Protein AF-0000000080915034 (afdb_homodimer)

Sequence (1164 aa):
MLPCTSNKTFFSFFTFLSYISLALCLLCNTCTTGTYSSLTSSSQCHLPLEFSSLLVASFSRDFLPASFFSVGFFSAGFAIICRERLQKMMDERMLLDFETMMYTYRFSSCYLIGRYGMEKFKAFGITLVFFVILFQEGSVTCSSRSSRNEDGSEEWGYVQIRPKAHLFWWFYRSPYRVDNPSEAWPIILWLQGGPGGSGVGFGNFLEIGPLDGNLKPRHFTWLRKADLLFVDNPVGTGYSYVEDSDLYVKTEEEATTDLTTLLAELLKNDVNLQKSPLFIVAESYGGKFAVALALSVLKAIQQGTLKVTLGGVALGNSWISPEDFVFSWGPLLRDLSRLDDNGLQKANSIAERIKQQLEAGQFADATNSCADLENEISASSNSVDFYNFLQDSDIDSNSLNAMELGLSKEVAIMRYSKYLMSKISTLGSEKDDLEKLLNGVIRKKLKIIPENVTYEVQSWEVFESLVTDFMKPRISEVDELLELGVNVTVYNGQVDLICATKGTEAWLKKLKWEGLESFLEKDRTPIYCGSDKTTKGFFKSYKNLQFYWILGAGHYVPTDEPCVALDMVGAITRSPATLNIQMLPCTSNKTFFSFFTFLSYISLALCLLCNTCTTGTYSSLTSSSQCHLPLEFSSLLVASFSRDFLPASFFSVGFFSAGFAIICRERLQKMMDERMLLDFETMMYTYRFSSCYLIGRYGMEKFKAFGITLVFFVILFQEGSVTCSSRSSRNEDGSEEWGYVQIRPKAHLFWWFYRSPYRVDNPSEAWPIILWLQGGPGGSGVGFGNFLEIGPLDGNLKPRHFTWLRKADLLFVDNPVGTGYSYVEDSDLYVKTEEEATTDLTTLLAELLKNDVNLQKSPLFIVAESYGGKFAVALALSVLKAIQQGTLKVTLGGVALGNSWISPEDFVFSWGPLLRDLSRLDDNGLQKANSIAERIKQQLEAGQFADATNSCADLENEISASSNSVDFYNFLQDSDIDSNSLNAMELGLSKEVAIMRYSKYLMSKISTLGSEKDDLEKLLNGVIRKKLKIIPENVTYEVQSWEVFESLVTDFMKPRISEVDELLELGVNVTVYNGQVDLICATKGTEAWLKKLKWEGLESFLEKDRTPIYCGSDKTTKGFFKSYKNLQFYWILGAGHYVPTDEPCVALDMVGAITRSPATLNIQ

Radius of gyration: 45.71 Å; Cα contacts (8 Å, |Δi|>4): 1957; chains: 2; bounding box: 144×162×160 Å

Organism: Phaseolus coccineus (NCBI:txid3886)

Secondary structure (DSSP, 8-state):
-------------------S------------------------------------------------------------------------------------------------------------GGGG-----------EEEEE-TTSSEEEEEEEEETTEEEEEEEE--TT----SSSPPPEEEEE--TTTB-IIIIIIIIIISSB-TTSPBPTT-GGGTSEEEEE--STTSTT-EESSGGGS--SHHHHHHHHHHHHHHHHTT-HHHHHSEEEEEEETTHHHHHHHHHHHHHHHHHHTS---EEEEEEEES--S-HHHHHHHHHHHHHHTTSS-HHHHHHHHHHHHHHHHHHHTT-HHHHHHHHHHHHHHHHHHTTSEETTEEEEE----HHHHHHHHTT-HHHHHHHHHHHHHHHHHHHTTS-TTHHHHHHHTHHHHHH--S-TT----SB-HHHHHHTHHHHT---HHHHHHHHHTT--EEEEEETT-STT-HHHHHHHHTT---TTHHHHHHSPPEEEEETTEEEEEEEEEEETTEEEEEETT--S-HHHHSHHHHHHHHHHHHT-HHHHTT-/---------------------------S----------------------------------------------------------------------------------------------------GGGGS----------EEEEE-TTSSEEEEEEEEETTEEEEEEEE--TT----SSSPPPEEEEE--TTTB-IIIIIIIIIISSB-TTSPBPTT-GGGTSEEEEE--STTSTT-EESSGGGS--SHHHHHHHHHHHHHHHHTT-HHHHHSEEEEEEETTHHHHHHHHHHHHHHHHHHTS---EEEEEEEES--S-HHHHHHHHHHHHHHTTSS-HHHHHHHHHHHHHHHHHHHTT-HHHHHHHHHHHHHHHHHHTTSEETTEEEEE----HHHHHHHHTT-HHHHHHHHHHHHHHHHHHHTTS-TTHHHHHHHTHHHHHH--S-TT----SB-HHHHHHTTTTTT---HHHHHHHHHTT--EEEEEETT-STT-HHHHHHHHTT---TTHHHHHHSPPEEEEETTEEEEEEEEEEETTEEEEEETT--S-HHHHSHHHHHHHHHHHHT-HHHHTT-

Nearest PDB structures (foldseek):
  1ac5-assembly1_A  TM=7.631E-01  e=7.135E-26  Saccharomyces cerevisiae
  1ysc-assembly1_A  TM=8.199E-01  e=1.861E-24  Saccharomyces cerevisiae
  7kdv-assembly1_B  TM=7.215E-01  e=1.861E-24  Mus musculus
  1cpy-assembly1_A  TM=7.835E-01  e=3.645E-23  Saccharomyces cerevisiae
  1gxs-assembly1_C  TM=8.503E-01  e=1.462E-11  Sorghum bicolor

pLDDT: mean 73.51, std 33.58, range [13.49, 98.94]

Structure (mmCIF, N/CA/C/O backbone):
data_AF-0000000080915034-model_v1
#
loop_
_entity.id
_entity.type
_entity.pdbx_description
1 polymer Carboxypeptidase
#
loop_
_atom_site.group_PDB
_atom_site.id
_atom_site.type_symbol
_atom_site.label_atom_id
_atom_site.label_alt_id
_atom_site.label_comp_id
_atom_site.label_asym_id
_atom_site.label_entity_id
_atom_site.label_seq_id
_atom_site.pdbx_PDB_ins_code
_atom_site.Cartn_x
_atom_site.Cartn_y
_atom_site.Cartn_z
_atom_site.occupancy
_atom_site.B_iso_or_equiv
_atom_site.auth_seq_id
_atom_site.auth_comp_id
_atom_site.auth_asym_id
_atom_site.auth_atom_id
_atom_site.pdbx_PDB_model_num
ATOM 1 N N . MET A 1 1 ? -53.188 -42.906 51.656 1 17.25 1 MET A N 1
ATOM 2 C CA . MET A 1 1 ? -54.625 -42.75 51.469 1 17.25 1 MET A CA 1
ATOM 3 C C . MET A 1 1 ? -54.938 -41.406 50.781 1 17.25 1 MET A C 1
ATOM 5 O O . MET A 1 1 ? -54.062 -40.531 50.719 1 17.25 1 MET A O 1
ATOM 9 N N . LEU A 1 2 ? -56.125 -40.594 51.344 1 16.97 2 LEU A N 1
ATOM 10 C CA . LEU A 1 2 ? -57.25 -40.531 50.406 1 16.97 2 LEU A CA 1
ATOM 11 C C . LEU A 1 2 ? -56.969 -39.5 49.312 1 16.97 2 LEU A C 1
ATOM 13 O O . LEU A 1 2 ? -57.125 -39.812 48.125 1 16.97 2 LEU A O 1
ATOM 17 N N . PRO A 1 3 ? -57.344 -38.375 49.406 1 16.72 3 PRO A N 1
ATOM 18 C CA . PRO A 1 3 ? -58.469 -37.594 48.906 1 16.72 3 PRO A CA 1
ATOM 19 C C . PRO A 1 3 ? -58.062 -36.656 47.781 1 16.72 3 PRO A C 1
ATOM 21 O O . PRO A 1 3 ? -58.719 -36.625 46.719 1 16.72 3 PRO A O 1
ATOM 24 N N . CYS A 1 4 ? -57.875 -35.531 48.281 1 18.2 4 CYS A N 1
ATOM 25 C CA . CYS A 1 4 ? -58.5 -34.312 47.75 1 18.2 4 CYS A CA 1
ATOM 26 C C . CYS A 1 4 ? -57.938 -33.969 46.375 1 18.2 4 CYS A C 1
ATOM 28 O O . CYS A 1 4 ? -56.75 -34.188 46.094 1 18.2 4 CYS A O 1
ATOM 30 N N . THR A 1 5 ? -58.531 -33.125 45.594 1 16.56 5 THR A N 1
ATOM 31 C CA . THR A 1 5 ? -59.531 -33.062 44.531 1 16.56 5 THR A CA 1
ATOM 32 C C . THR A 1 5 ? -59.031 -32.281 43.344 1 16.56 5 THR A C 1
ATOM 34 O O . THR A 1 5 ? -59.438 -32.531 42.188 1 16.56 5 THR A O 1
ATOM 37 N N . SER A 1 6 ? -58.438 -31.188 43.531 1 16.64 6 SER A N 1
ATOM 38 C CA . SER A 1 6 ? -59 -30 42.906 1 16.64 6 SER A CA 1
ATOM 39 C C . SER A 1 6 ? -58.75 -30.016 41.406 1 16.64 6 SER A C 1
ATOM 41 O O . SER A 1 6 ? -57.812 -30.703 40.938 1 16.64 6 SER A O 1
ATOM 43 N N . ASN A 1 7 ? -59.031 -28.906 40.625 1 16.08 7 ASN A N 1
ATOM 44 C CA . ASN A 1 7 ? -60 -28.562 39.594 1 16.08 7 ASN A CA 1
ATOM 45 C C . ASN A 1 7 ? -59.406 -28.734 38.188 1 16.08 7 ASN A C 1
ATOM 47 O O . ASN A 1 7 ? -60 -29.438 37.375 1 16.08 7 ASN A O 1
ATOM 51 N N . LYS A 1 8 ? -58.969 -27.469 37.438 1 16.75 8 LYS A N 1
ATOM 52 C CA . LYS A 1 8 ? -59.781 -26.797 36.406 1 16.75 8 LYS A CA 1
ATOM 53 C C . LYS A 1 8 ? -59.469 -27.375 35 1 16.75 8 LYS A C 1
ATOM 55 O O . LYS A 1 8 ? -58.312 -27.344 34.562 1 16.75 8 LYS A O 1
ATOM 60 N N . THR A 1 9 ? -60.219 -28.328 34.406 1 15.88 9 THR A N 1
ATOM 61 C CA . THR A 1 9 ? -60.312 -29.078 33.156 1 15.88 9 THR A CA 1
ATOM 62 C C . THR A 1 9 ? -60.469 -28.125 31.984 1 15.88 9 THR A C 1
ATOM 64 O O . THR A 1 9 ? -60.688 -28.562 30.844 1 15.88 9 THR A O 1
ATOM 67 N N . PHE A 1 10 ? -60.656 -26.812 32.25 1 15.69 10 PHE A N 1
ATOM 68 C CA . PHE A 1 10 ? -61.625 -26.219 31.375 1 15.69 10 PHE A CA 1
ATOM 69 C C . PHE A 1 10 ? -61.406 -26.641 29.938 1 15.69 10 PHE A C 1
ATOM 71 O O . PHE A 1 10 ? -60.344 -27.203 29.609 1 15.69 10 PHE A O 1
ATOM 78 N N . PHE A 1 11 ? -61.688 -25.594 29.031 1 15.89 11 PHE A N 1
ATOM 79 C CA . PHE A 1 11 ? -62.688 -25.359 28 1 15.89 11 PHE A CA 1
ATOM 80 C C . PHE A 1 11 ? -62.281 -26.047 26.703 1 15.89 11 PHE A C 1
ATOM 82 O O . PHE A 1 11 ? -61.188 -26.562 26.578 1 15.89 11 PHE A O 1
ATOM 89 N N . SER A 1 12 ? -62.438 -25.156 25.656 1 15.75 12 SER A N 1
ATOM 90 C CA . SER A 1 12 ? -63.219 -25.156 24.438 1 15.75 12 SER A CA 1
ATOM 91 C C . SER A 1 12 ? -62.625 -26.078 23.375 1 15.75 12 SER A C 1
ATOM 93 O O . SER A 1 12 ? -61.406 -26.375 23.422 1 15.75 12 SER A O 1
ATOM 95 N N . PHE A 1 13 ? -63.531 -26.531 22.438 1 15.84 13 PHE A N 1
ATOM 96 C CA . PHE A 1 13 ? -64 -27.391 21.375 1 15.84 13 PHE A CA 1
ATOM 97 C C . PHE A 1 13 ? -63.156 -27.297 20.141 1 15.84 13 PHE A C 1
ATOM 99 O O . PHE A 1 13 ? -63.031 -28.266 19.375 1 15.84 13 PHE A O 1
ATOM 106 N N . PHE A 1 14 ? -62.812 -26.016 19.812 1 16.3 14 PHE A N 1
ATOM 107 C CA . PHE A 1 14 ? -63.188 -25.859 18.406 1 16.3 14 PHE A CA 1
ATOM 108 C C . PHE A 1 14 ? -62.5 -26.922 17.547 1 16.3 14 PHE A C 1
ATOM 110 O O . PHE A 1 14 ? -61.5 -27.531 17.969 1 16.3 14 PHE A O 1
ATOM 117 N N . THR A 1 15 ? -62.469 -26.578 16.172 1 16.2 15 THR A N 1
ATOM 118 C CA . THR A 1 15 ? -62.906 -27.125 14.891 1 16.2 15 THR A CA 1
ATOM 119 C C . THR A 1 15 ? -61.875 -28.094 14.336 1 16.2 15 THR A C 1
ATOM 121 O O . THR A 1 15 ? -60.719 -27.75 14.195 1 16.2 15 THR A O 1
ATOM 124 N N . PHE A 1 16 ? -62 -29.422 14.539 1 17.12 16 PHE A N 1
ATOM 125 C CA . PHE A 1 16 ? -61.594 -30.703 13.961 1 17.12 16 PHE A CA 1
ATOM 126 C C . PHE A 1 16 ? -61.562 -30.609 12.438 1 17.12 16 PHE A C 1
ATOM 128 O O . PHE A 1 16 ? -61 -31.484 11.781 1 17.12 16 PHE A O 1
ATOM 135 N N . LEU A 1 17 ? -62.719 -29.906 12 1 15.64 17 LEU A N 1
ATOM 136 C CA . LEU A 1 17 ? -63.438 -30.547 10.891 1 15.64 17 LEU A CA 1
ATOM 137 C C . LEU A 1 17 ? -62.469 -30.969 9.797 1 15.64 17 LEU A C 1
ATOM 139 O O . LEU A 1 17 ? -62.531 -32.094 9.305 1 15.64 17 LEU A O 1
ATOM 143 N N . SER A 1 18 ? -62.312 -29.922 8.953 1 16.23 18 SER A N 1
ATOM 144 C CA . SER A 1 18 ? -62.562 -30.188 7.539 1 16.23 18 SER A CA 1
ATOM 145 C C . SER A 1 18 ? -61.562 -31.219 6.98 1 16.23 18 SER A C 1
ATOM 147 O O . SER A 1 18 ? -60.375 -31.188 7.305 1 16.23 18 SER A O 1
ATOM 149 N N . TYR A 1 19 ? -62.031 -32.281 6.148 1 17.28 19 TYR A N 1
ATOM 150 C CA . TYR A 1 19 ? -62.219 -33.5 5.344 1 17.28 19 TYR A CA 1
ATOM 151 C C . TYR A 1 19 ? -61.125 -33.594 4.266 1 17.28 19 TYR A C 1
ATOM 153 O O . TYR A 1 19 ? -60.469 -32.594 3.971 1 17.28 19 TYR A O 1
ATOM 161 N N . ILE A 1 20 ? -61.438 -34.562 3.074 1 18.22 20 ILE A N 1
ATOM 162 C CA . ILE A 1 20 ? -61.219 -35.688 2.156 1 18.22 20 ILE A CA 1
ATOM 163 C C . ILE A 1 20 ? -60.594 -35.188 0.859 1 18.22 20 ILE A C 1
ATOM 165 O O . ILE A 1 20 ? -59.562 -35.688 0.424 1 18.22 20 ILE A O 1
ATOM 169 N N . SER A 1 21 ? -61.594 -34.906 -0.319 1 15.44 21 SER A N 1
ATOM 170 C CA . SER A 1 21 ? -62 -35.281 -1.668 1 15.44 21 SER A CA 1
ATOM 171 C C . SER A 1 21 ? -61.219 -34.5 -2.721 1 15.44 21 SER A C 1
ATOM 173 O O . SER A 1 21 ? -61.125 -34.938 -3.869 1 15.44 21 SER A O 1
ATOM 175 N N . LEU A 1 22 ? -61.281 -33.188 -2.967 1 16.56 22 LEU A N 1
ATOM 176 C CA . LEU A 1 22 ? -61.656 -32.625 -4.262 1 16.56 22 LEU A CA 1
ATOM 177 C C . LEU A 1 22 ? -60.656 -33.031 -5.344 1 16.56 22 LEU A C 1
ATOM 179 O O . LEU A 1 22 ? -59.5 -32.625 -5.309 1 16.56 22 LEU A O 1
ATOM 183 N N . ALA A 1 23 ? -60.812 -34.219 -6.398 1 17.19 23 ALA A N 1
ATOM 184 C CA . ALA A 1 23 ? -60.812 -35.125 -7.543 1 17.19 23 ALA A CA 1
ATOM 185 C C . ALA A 1 23 ? -60.938 -34.375 -8.852 1 17.19 23 ALA A C 1
ATOM 187 O O . ALA A 1 23 ? -60.219 -34.656 -9.812 1 17.19 23 ALA A O 1
ATOM 188 N N . LEU A 1 24 ? -62.375 -33.969 -9.516 1 15.72 24 LEU A N 1
ATOM 189 C CA . LEU A 1 24 ? -63.094 -34.312 -10.734 1 15.72 24 LEU A CA 1
ATOM 190 C C . LEU A 1 24 ? -62.469 -33.625 -11.945 1 15.72 24 LEU A C 1
ATOM 192 O O . LEU A 1 24 ? -61.625 -32.75 -11.797 1 15.72 24 LEU A O 1
ATOM 196 N N . CYS A 1 25 ? -63.594 -32.938 -13.148 1 15.91 25 CYS A N 1
ATOM 197 C CA . CYS A 1 25 ? -64.375 -33.031 -14.398 1 15.91 25 CYS A CA 1
ATOM 198 C C . CYS A 1 25 ? -63.719 -32.188 -15.484 1 15.91 25 CYS A C 1
ATOM 200 O O . CYS A 1 25 ? -62.969 -31.25 -15.188 1 15.91 25 CYS A O 1
ATOM 202 N N . LEU A 1 26 ? -64.688 -31.688 -16.922 1 15.43 26 LEU A N 1
ATOM 203 C CA . LEU A 1 26 ? -65.375 -31.844 -18.203 1 15.43 26 LEU A CA 1
ATOM 204 C C . LEU A 1 26 ? -65.25 -30.594 -19.062 1 15.43 26 LEU A C 1
ATOM 206 O O . LEU A 1 26 ? -65 -30.703 -20.266 1 15.43 26 LEU A O 1
ATOM 210 N N . LEU A 1 27 ? -66.188 -29.375 -19.203 1 15.91 27 LEU A N 1
ATOM 211 C CA . LEU A 1 27 ? -67.125 -29.016 -20.25 1 15.91 27 LEU A CA 1
ATOM 212 C C . LEU A 1 27 ? -66.438 -28.188 -21.344 1 15.91 27 LEU A C 1
ATOM 214 O O . LEU A 1 27 ? -65.5 -27.438 -21.047 1 15.91 27 LEU A O 1
ATOM 218 N N . CYS A 1 28 ? -67.062 -28.078 -22.891 1 16 28 CYS A N 1
ATOM 219 C CA . CYS A 1 28 ? -67.188 -27.875 -24.344 1 16 28 CYS A CA 1
ATOM 220 C C . CYS A 1 28 ? -67.125 -26.391 -24.688 1 16 28 CYS A C 1
ATOM 222 O O . CYS A 1 28 ? -66.875 -26.031 -25.844 1 16 28 CYS A O 1
ATOM 224 N N . ASN A 1 29 ? -67.562 -25.297 -24.141 1 16.05 29 ASN A N 1
ATOM 225 C CA . ASN A 1 29 ? -68.688 -24.672 -24.844 1 16.05 29 ASN A CA 1
ATOM 226 C C . ASN A 1 29 ? -68.188 -23.984 -26.125 1 16.05 29 ASN A C 1
ATOM 228 O O . ASN A 1 29 ? -67 -23.734 -26.297 1 16.05 29 ASN A O 1
ATOM 232 N N . THR A 1 30 ? -68.812 -22.703 -26.531 1 17.27 30 THR A N 1
ATOM 233 C CA . THR A 1 30 ? -69.5 -22.203 -27.703 1 17.27 30 THR A CA 1
ATOM 234 C C . THR A 1 30 ? -68.562 -21.656 -28.734 1 17.27 30 THR A C 1
ATOM 236 O O . THR A 1 30 ? -67.5 -21.156 -28.375 1 17.27 30 THR A O 1
ATOM 239 N N . CYS A 1 31 ? -68.938 -21.75 -30.172 1 16.12 31 CYS A N 1
ATOM 240 C CA . CYS A 1 31 ? -68.688 -21.844 -31.609 1 16.12 31 CYS A CA 1
ATOM 241 C C . CYS A 1 31 ? -68.25 -20.5 -32.188 1 16.12 31 CYS A C 1
ATOM 243 O O . CYS A 1 31 ? -67.562 -20.469 -33.188 1 16.12 31 CYS A O 1
ATOM 245 N N . THR A 1 32 ? -68.688 -19.219 -31.766 1 16.36 32 THR A N 1
ATOM 246 C CA . THR A 1 32 ? -69.438 -18.578 -32.844 1 16.36 32 THR A CA 1
ATOM 247 C C . THR A 1 32 ? -68.438 -18.156 -33.969 1 16.36 32 THR A C 1
ATOM 249 O O . THR A 1 32 ? -67.25 -17.969 -33.719 1 16.36 32 THR A O 1
ATOM 252 N N . THR A 1 33 ? -69.062 -17.5 -35.094 1 15.91 33 THR A N 1
ATOM 253 C CA . THR A 1 33 ? -69.312 -17.453 -36.531 1 15.91 33 THR A CA 1
ATOM 254 C C . THR A 1 33 ? -68.312 -16.5 -37.219 1 15.91 33 THR A C 1
ATOM 256 O O . THR A 1 33 ? -67.688 -16.844 -38.219 1 15.91 33 THR A O 1
ATOM 259 N N . GLY A 1 34 ? -68.5 -15.008 -37.094 1 16.62 34 GLY A N 1
ATOM 260 C CA . GLY A 1 34 ? -68.938 -14.422 -38.375 1 16.62 34 GLY A CA 1
ATOM 261 C C . GLY A 1 34 ? -67.812 -14.188 -39.344 1 16.62 34 GLY A C 1
ATOM 262 O O . GLY A 1 34 ? -66.625 -14.281 -38.969 1 16.62 34 GLY A O 1
ATOM 263 N N . THR A 1 35 ? -68.125 -13.305 -40.406 1 16.09 35 THR A N 1
ATOM 264 C CA . THR A 1 35 ? -68.125 -13.258 -41.875 1 16.09 35 THR A CA 1
ATOM 265 C C . THR A 1 35 ? -66.812 -12.758 -42.406 1 16.09 35 THR A C 1
ATOM 267 O O . THR A 1 35 ? -66.188 -13.43 -43.219 1 16.09 35 THR A O 1
ATOM 270 N N . TYR A 1 36 ? -66.938 -11.516 -43.125 1 15.62 36 TYR A N 1
ATOM 271 C CA . TYR A 1 36 ? -66.875 -11.344 -44.562 1 15.62 36 TYR A CA 1
ATOM 272 C C . TYR A 1 36 ? -65.5 -10.961 -45 1 15.62 36 TYR A C 1
ATOM 274 O O . TYR A 1 36 ? -64.625 -10.727 -44.156 1 15.62 36 TYR A O 1
ATOM 282 N N . SER A 1 37 ? -65.25 -9.578 -45.531 1 15.27 37 SER A N 1
ATOM 283 C CA . SER A 1 37 ? -65.25 -9.297 -46.969 1 15.27 37 SER A CA 1
ATOM 284 C C . SER A 1 37 ? -63.781 -9.117 -47.438 1 15.27 37 SER A C 1
ATOM 286 O O . SER A 1 37 ? -63.344 -9.781 -48.375 1 15.27 37 SER A O 1
ATOM 288 N N . SER A 1 38 ? -63.438 -7.738 -47.844 1 16.31 38 SER A N 1
ATOM 289 C CA . SER A 1 38 ? -63.219 -7.355 -49.25 1 16.31 38 SER A CA 1
ATOM 290 C C . SER A 1 38 ? -61.75 -7.488 -49.625 1 16.31 38 SER A C 1
ATOM 292 O O . SER A 1 38 ? -60.875 -7.496 -48.75 1 16.31 38 SER A O 1
ATOM 294 N N . LEU A 1 39 ? -61.406 -7.078 -50.906 1 15.87 39 LEU A N 1
ATOM 295 C CA . LEU A 1 39 ? -60.844 -7.512 -52.188 1 15.87 39 LEU A CA 1
ATOM 296 C C . LEU A 1 39 ? -59.375 -7.152 -52.281 1 15.87 39 LEU A C 1
ATOM 298 O O . LEU A 1 39 ? -58.531 -8.008 -52.562 1 15.87 39 LEU A O 1
ATOM 302 N N . THR A 1 40 ? -59.031 -5.898 -52.906 1 14.76 40 THR A N 1
ATOM 303 C CA . THR A 1 40 ? -58.625 -5.855 -54.312 1 14.76 40 THR A CA 1
ATOM 304 C C . THR A 1 40 ? -57.094 -5.84 -54.438 1 14.76 40 THR A C 1
ATOM 306 O O . THR A 1 40 ? -56.531 -6.695 -55.125 1 14.76 40 THR A O 1
ATOM 309 N N . SER A 1 41 ? -56.531 -4.625 -55.031 1 15.51 41 SER A N 1
ATOM 310 C CA . SER A 1 41 ? -56.031 -4.484 -56.375 1 15.51 41 SER A CA 1
ATOM 311 C C . SER A 1 41 ? -54.531 -4.68 -56.438 1 15.51 41 SER A C 1
ATOM 313 O O . SER A 1 41 ? -53.844 -4.586 -55.438 1 15.51 41 SER A O 1
ATOM 315 N N . SER A 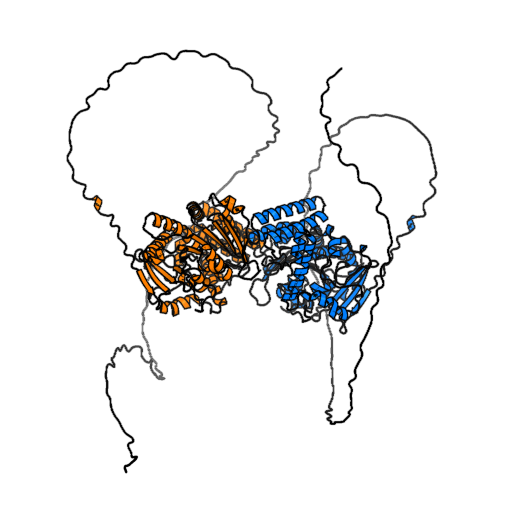1 42 ? -53.812 -4.121 -57.594 1 14.87 42 SER A N 1
ATOM 316 C CA . SER A 1 42 ? -53.125 -4.551 -58.812 1 14.87 42 SER A CA 1
ATOM 317 C C . SER A 1 42 ? -51.594 -4.395 -58.688 1 14.87 42 SER A C 1
ATOM 319 O O . SER A 1 42 ? -50.844 -5.301 -59.031 1 14.87 42 SER A O 1
ATOM 321 N N . SER A 1 43 ? -51.031 -3.027 -58.594 1 15.27 43 SER A N 1
ATOM 322 C CA . SER A 1 43 ? -50.344 -2.555 -59.812 1 15.27 43 SER A CA 1
ATOM 323 C C . SER A 1 43 ? -48.969 -3.145 -59.938 1 15.27 43 SER A C 1
ATOM 325 O O . SER A 1 43 ? -48.312 -3.484 -58.906 1 15.27 43 SER A O 1
ATOM 327 N N . GLN A 1 44 ? -48.125 -2.801 -61.125 1 14.58 44 GLN A N 1
ATOM 328 C CA . GLN A 1 44 ? -47.469 -3.367 -62.312 1 14.58 44 GLN A CA 1
ATOM 329 C C . GLN A 1 44 ? -45.969 -3.611 -62.062 1 14.58 44 GLN A C 1
ATOM 331 O O . GLN A 1 44 ? -45.5 -4.738 -62.188 1 14.58 44 GLN A O 1
ATOM 336 N N . CYS A 1 45 ? -44.969 -2.771 -62.938 1 14.84 45 CYS A N 1
ATOM 337 C CA . CYS A 1 45 ? -44.312 -3.16 -64.188 1 14.84 45 CYS A CA 1
ATOM 338 C C . CYS A 1 45 ? -42.875 -3.594 -63.938 1 14.84 45 CYS A C 1
ATOM 340 O O . CYS A 1 45 ? -42.344 -3.318 -62.875 1 14.84 45 CYS A O 1
ATOM 342 N N . HIS A 1 46 ? -41.812 -3.094 -64.938 1 14.66 46 HIS A N 1
ATOM 343 C CA . HIS A 1 46 ? -41.031 -3.689 -66 1 14.66 46 HIS A CA 1
ATOM 344 C C . HIS A 1 46 ? -39.594 -3.955 -65.562 1 14.66 46 HIS A C 1
ATOM 346 O O . HIS A 1 46 ? -39.156 -3.482 -64.5 1 14.66 46 HIS A O 1
ATOM 352 N N . LEU A 1 47 ? -38.406 -3.344 -66.5 1 15.02 47 LEU A N 1
ATOM 353 C CA . LEU A 1 47 ? -37.656 -3.98 -67.562 1 15.02 47 LEU A CA 1
ATOM 354 C C . LEU A 1 47 ? -36.219 -4.297 -67.125 1 15.02 47 LEU A C 1
ATOM 356 O O . LEU A 1 47 ? -35.781 -3.775 -66.062 1 15.02 47 LEU A O 1
ATOM 360 N N . PRO A 1 48 ? -35.031 -3.926 -68.125 1 15.38 48 PRO A N 1
ATOM 361 C CA . PRO A 1 48 ? -34.156 -4.746 -68.938 1 15.38 48 PRO A CA 1
ATOM 362 C C . PRO A 1 48 ? -32.75 -4.883 -68.375 1 15.38 48 PRO A C 1
ATOM 364 O O . PRO A 1 48 ? -32.25 -6 -68.188 1 15.38 48 PRO A O 1
ATOM 367 N N . LEU A 1 49 ? -31.625 -3.885 -68.875 1 14.91 49 LEU A N 1
ATOM 368 C CA . LEU A 1 49 ? -30.609 -4.133 -69.875 1 14.91 49 LEU A CA 1
ATOM 369 C C . LEU A 1 49 ? -29.297 -4.609 -69.25 1 14.91 49 LEU A C 1
ATOM 371 O O . LEU A 1 49 ? -29.062 -4.387 -68.062 1 14.91 49 LEU A O 1
ATOM 375 N N . GLU A 1 50 ? -27.984 -4.578 -70.125 1 15.1 50 GLU A N 1
ATOM 376 C CA . GLU A 1 50 ? -26.969 -5.32 -70.812 1 15.1 50 GLU A CA 1
ATOM 377 C C . GLU A 1 50 ? -25.625 -5.254 -70.125 1 15.1 50 GLU A C 1
ATOM 379 O O . GLU A 1 50 ? -25.016 -6.289 -69.875 1 15.1 50 GLU A O 1
ATOM 384 N N . PHE A 1 51 ? -24.406 -4.508 -70.875 1 14.35 51 PHE A N 1
ATOM 385 C CA . PHE A 1 51 ? -23.312 -4.941 -71.688 1 14.35 51 PHE A CA 1
ATOM 386 C C . PHE A 1 51 ? -22.016 -5.102 -70.938 1 14.35 51 PHE A C 1
ATOM 388 O O . PHE A 1 51 ? -21.953 -4.723 -69.75 1 14.35 51 PHE A O 1
ATOM 395 N N . SER A 1 52 ? -20.703 -4.414 -71.438 1 14.3 52 SER A N 1
ATOM 396 C CA . SER A 1 52 ? -19.516 -4.695 -72.25 1 14.3 52 SER A CA 1
ATOM 397 C C . SER A 1 52 ? -18.266 -4.781 -71.375 1 14.3 52 SER A C 1
ATOM 399 O O . SER A 1 52 ? -18.281 -4.344 -70.188 1 14.3 52 SER A O 1
ATOM 401 N N . SER A 1 53 ? -16.844 -4.383 -72 1 14.05 53 SER A N 1
ATOM 402 C CA . SER A 1 53 ? -15.586 -4.883 -72.562 1 14.05 53 SER A CA 1
ATOM 403 C C . SER A 1 53 ? -14.422 -4.613 -71.625 1 14.05 53 SER A C 1
ATOM 405 O O . SER A 1 53 ? -13.5 -5.43 -71.5 1 14.05 53 SER A O 1
ATOM 407 N N . LEU A 1 54 ? -13.961 -3.377 -71.188 1 14.91 54 LEU A N 1
ATOM 408 C CA . LEU A 1 54 ? -12.711 -2.902 -71.75 1 14.91 54 LEU A CA 1
ATOM 409 C C . LEU A 1 54 ? -11.516 -3.615 -71.125 1 14.91 54 LEU A C 1
ATOM 411 O O . LEU A 1 54 ? -11.562 -3.986 -69.938 1 14.91 54 LEU A O 1
ATOM 415 N N . LEU A 1 55 ? -10.172 -3.293 -71.562 1 14.62 55 LEU A N 1
ATOM 416 C CA . LEU A 1 55 ? -8.945 -3.67 -72.25 1 14.62 55 LEU A CA 1
ATOM 417 C C . LEU A 1 55 ? -7.848 -4.027 -71.25 1 14.62 55 LEU A C 1
ATOM 419 O O . LEU A 1 55 ? -7.242 -5.102 -71.375 1 14.62 55 LEU A O 1
ATOM 423 N N . VAL A 1 56 ? -6.605 -3.242 -71.25 1 14.48 56 VAL A N 1
ATOM 424 C CA . VAL A 1 56 ? -5.328 -3.48 -71.875 1 14.48 56 VAL A CA 1
ATOM 425 C C . VAL A 1 56 ? -4.363 -4.168 -70.938 1 14.48 56 VAL A C 1
ATOM 427 O O . VAL A 1 56 ? -4.602 -4.207 -69.75 1 14.48 56 VAL A O 1
ATOM 430 N N . ALA A 1 57 ? -2.916 -3.697 -70.875 1 14.99 57 ALA A N 1
ATOM 431 C CA . ALA A 1 57 ? -1.653 -4.113 -71.5 1 14.99 57 ALA A CA 1
ATOM 432 C C . ALA A 1 57 ? -0.758 -4.809 -70.438 1 14.99 57 ALA A C 1
ATOM 434 O O . ALA A 1 57 ? -0.978 -4.688 -69.25 1 14.99 57 ALA A O 1
ATOM 435 N N . SER A 1 58 ? 0.733 -4.762 -70.625 1 14.52 58 SER A N 1
ATOM 436 C CA . SER A 1 58 ? 1.858 -5.59 -71.062 1 14.52 58 SER A CA 1
ATOM 437 C C . SER A 1 58 ? 2.713 -6 -69.875 1 14.52 58 SER A C 1
ATOM 439 O O . SER A 1 58 ? 3.023 -7.18 -69.688 1 14.52 58 SER A O 1
ATOM 441 N N . PHE A 1 59 ? 3.781 -5.164 -69.25 1 15.25 59 PHE A N 1
ATOM 442 C CA . PHE A 1 59 ? 5.164 -5.457 -69.625 1 15.25 59 PHE A CA 1
ATOM 443 C C . PHE A 1 59 ? 5.75 -6.52 -68.688 1 15.25 59 PHE A C 1
ATOM 445 O O . PHE A 1 59 ? 5.246 -6.73 -67.562 1 15.25 59 PHE A O 1
ATOM 452 N N . SER A 1 60 ? 7.125 -7.125 -68.938 1 13.7 60 SER A N 1
ATOM 453 C CA . SER A 1 60 ? 8.062 -8.227 -69.188 1 13.7 60 SER A CA 1
ATOM 454 C C . SER A 1 60 ? 8.945 -8.43 -67.938 1 13.7 60 SER A C 1
ATOM 456 O O . SER A 1 60 ? 9.516 -9.508 -67.75 1 13.7 60 SER A O 1
ATOM 458 N N . ARG A 1 61 ? 9.43 -7.52 -67 1 15.35 61 ARG A N 1
ATOM 459 C CA . ARG A 1 61 ? 10.883 -7.547 -66.938 1 15.35 61 ARG A CA 1
ATOM 460 C C . ARG A 1 61 ? 11.359 -8.859 -66.312 1 15.35 61 ARG A C 1
ATOM 462 O O . ARG A 1 61 ? 10.812 -9.32 -65.312 1 15.35 61 ARG A O 1
ATOM 469 N N . ASP A 1 62 ? 12.383 -9.586 -66.812 1 14.55 62 ASP A N 1
ATOM 470 C CA . ASP A 1 62 ? 13.172 -10.805 -67 1 14.55 62 ASP A CA 1
ATOM 471 C C . ASP A 1 62 ? 13.945 -11.148 -65.75 1 14.55 62 ASP A C 1
ATOM 473 O O . ASP A 1 62 ? 13.922 -12.289 -65.312 1 14.55 62 ASP A O 1
ATOM 477 N N . PHE A 1 63 ? 15.195 -10.438 -65.375 1 14.49 63 PHE A N 1
ATOM 478 C CA . PHE A 1 63 ? 16.484 -11.078 -65.688 1 14.49 63 PHE A CA 1
ATOM 479 C C . PHE A 1 63 ? 16.859 -12.031 -64.562 1 14.49 63 PHE A C 1
ATOM 481 O O . PHE A 1 63 ? 16.281 -11.969 -63.438 1 14.49 63 PHE A O 1
ATOM 488 N N . LEU A 1 64 ? 18.344 -11.977 -64.062 1 14.38 64 LEU A N 1
ATOM 489 C CA . LEU A 1 64 ? 19.406 -12.945 -64.312 1 14.38 64 LEU A CA 1
ATOM 490 C C . LEU A 1 64 ? 19.609 -13.805 -63.062 1 14.38 64 LEU A C 1
ATOM 492 O O . LEU A 1 64 ? 19.109 -13.477 -61.969 1 14.38 64 LEU A O 1
ATOM 496 N N . PRO A 1 65 ? 21.109 -14 -62.625 1 14.69 65 PRO A N 1
ATOM 497 C CA . PRO A 1 65 ? 21.969 -15.188 -62.781 1 14.69 65 PRO A CA 1
ATOM 498 C C . PRO A 1 65 ? 22.125 -15.938 -61.438 1 14.69 65 PRO A C 1
ATOM 500 O O . PRO A 1 65 ? 21.609 -15.516 -60.406 1 14.69 65 PRO A O 1
ATOM 503 N N . ALA A 1 66 ? 23.609 -16 -61 1 14.41 66 ALA A N 1
ATOM 504 C CA . ALA A 1 66 ? 24.609 -17.078 -60.969 1 14.41 66 ALA A CA 1
ATOM 505 C C . ALA A 1 66 ? 24.719 -17.688 -59.594 1 14.41 66 ALA A C 1
ATOM 507 O O . ALA A 1 66 ? 24.188 -17.156 -58.625 1 14.41 66 ALA A O 1
ATOM 508 N N . SER A 1 67 ? 26.172 -17.797 -59.031 1 14.1 67 SER A N 1
ATOM 509 C CA . SER A 1 67 ? 27.109 -18.906 -58.906 1 14.1 67 SER A CA 1
ATOM 510 C C . SER A 1 67 ? 27.234 -19.375 -57.469 1 14.1 67 SER A C 1
ATOM 512 O O . SER A 1 67 ? 27.047 -20.562 -57.188 1 14.1 67 SER A O 1
ATOM 514 N N . PHE A 1 68 ? 28.562 -19.031 -56.719 1 14.54 68 PHE A N 1
ATOM 515 C CA . PHE A 1 68 ? 29.703 -19.938 -56.562 1 14.54 68 PHE A CA 1
ATOM 516 C C . PHE A 1 68 ? 29.641 -20.641 -55.219 1 14.54 68 PHE A C 1
ATOM 518 O O . PHE A 1 68 ? 28.859 -20.266 -54.344 1 14.54 68 PHE A O 1
ATOM 525 N N . PHE A 1 69 ? 30.984 -20.641 -54.406 1 14.61 69 PHE A N 1
ATOM 526 C CA . PHE A 1 69 ? 32 -21.656 -54.188 1 14.61 69 PHE A CA 1
ATOM 527 C C . PHE A 1 69 ? 31.906 -22.25 -52.812 1 14.61 69 PHE A C 1
ATOM 529 O O . PHE A 1 69 ? 31.156 -21.75 -51.969 1 14.61 69 PHE A O 1
ATOM 536 N N . SER A 1 70 ? 33.219 -22.266 -52.031 1 13.7 70 SER A N 1
ATOM 537 C CA . SER A 1 70 ? 34.188 -23.312 -51.75 1 13.7 70 SER A CA 1
ATOM 538 C C . SER A 1 70 ? 34.031 -23.812 -50.312 1 13.7 70 SER A C 1
ATOM 540 O O . SER A 1 70 ? 33.875 -25.016 -50.094 1 13.7 70 SER A O 1
ATOM 542 N N . VAL A 1 71 ? 35.188 -23.484 -49.375 1 14.38 71 VAL A N 1
ATOM 543 C CA . VAL A 1 71 ? 36.312 -24.359 -49.062 1 14.38 71 VAL A CA 1
ATOM 544 C C . VAL A 1 71 ? 36.062 -25.047 -47.719 1 14.38 71 VAL A C 1
ATOM 546 O O . VAL A 1 71 ? 35.219 -24.594 -46.938 1 14.38 71 VAL A O 1
ATOM 549 N N . GLY A 1 72 ? 37.281 -25.203 -46.906 1 14.12 72 GLY A N 1
ATOM 550 C CA . GLY A 1 72 ? 38.156 -26.297 -46.531 1 14.12 72 GLY A CA 1
ATOM 551 C C . GLY A 1 72 ? 37.938 -26.781 -45.125 1 14.12 72 GLY A C 1
ATOM 552 O O . GLY A 1 72 ? 37.188 -26.188 -44.375 1 14.12 72 GLY A O 1
ATOM 553 N N . PHE A 1 73 ? 39.219 -26.797 -44.25 1 15.05 73 PHE A N 1
ATOM 554 C CA . PHE A 1 73 ? 40.062 -27.906 -43.781 1 15.05 73 PHE A CA 1
ATOM 555 C C . PHE A 1 73 ? 39.688 -28.297 -42.344 1 15.05 73 PHE A C 1
ATOM 557 O O . PHE A 1 73 ? 38.906 -27.594 -41.688 1 15.05 73 PHE A O 1
ATOM 564 N N . PHE A 1 74 ? 40.875 -28.438 -41.406 1 14.7 74 PHE A N 1
ATOM 565 C CA . PHE A 1 74 ? 41.719 -29.547 -40.938 1 14.7 74 PHE A CA 1
ATOM 566 C C . PHE A 1 74 ? 41.375 -29.844 -39.469 1 14.7 74 PHE A C 1
ATOM 568 O O . PHE A 1 74 ? 40.688 -29.078 -38.812 1 14.7 74 PHE A O 1
ATOM 575 N N . SER A 1 75 ? 42.625 -29.969 -38.625 1 14.27 75 SER A N 1
ATOM 576 C CA . SER A 1 75 ? 43.375 -31.062 -38 1 14.27 75 SER A CA 1
ATOM 577 C C . SER A 1 75 ? 43 -31.219 -36.531 1 14.27 75 SER A C 1
ATOM 579 O O . SER A 1 75 ? 42.594 -32.281 -36.094 1 14.27 75 SER A O 1
ATOM 581 N N . ALA A 1 76 ? 44.156 -30.938 -35.562 1 14.41 76 ALA A N 1
ATOM 582 C CA . ALA A 1 76 ? 45.094 -31.844 -34.906 1 14.41 76 ALA A CA 1
ATOM 583 C C . ALA A 1 76 ? 44.719 -32.094 -33.469 1 14.41 76 ALA A C 1
ATOM 585 O O . ALA A 1 76 ? 43.781 -31.484 -32.938 1 14.41 76 ALA A O 1
ATOM 586 N N . GLY A 1 77 ? 45.812 -31.781 -32.469 1 14.76 77 GLY A N 1
ATOM 587 C CA . GLY A 1 77 ? 46.75 -32.594 -31.703 1 14.76 77 GLY A CA 1
ATOM 588 C C . GLY A 1 77 ? 46.25 -32.938 -30.297 1 14.76 77 GLY A C 1
ATOM 589 O O . GLY A 1 77 ? 45.281 -32.375 -29.828 1 14.76 77 GLY A O 1
ATOM 590 N N . PHE A 1 78 ? 47.375 -33 -29.219 1 15.05 78 PHE A N 1
ATOM 591 C CA . PHE A 1 78 ? 48.094 -33.969 -28.422 1 15.05 78 PHE A CA 1
ATOM 592 C C . PHE A 1 78 ? 47.562 -34.031 -27.016 1 15.05 78 PHE A C 1
ATOM 594 O O . PHE A 1 78 ? 46.719 -33.219 -26.609 1 15.05 78 PHE A O 1
ATOM 601 N N . ALA A 1 79 ? 48.625 -33.969 -25.922 1 14.99 79 ALA A N 1
ATOM 602 C CA . ALA A 1 79 ? 49.344 -34.875 -25.031 1 14.99 79 ALA A CA 1
ATOM 603 C C . ALA A 1 79 ? 48.75 -34.844 -23.625 1 14.99 79 ALA A C 1
ATOM 605 O O . ALA A 1 79 ? 47.938 -34 -23.297 1 14.99 79 ALA A O 1
ATOM 606 N N . ILE A 1 80 ? 49.719 -34.656 -22.516 1 14.57 80 ILE A N 1
ATOM 607 C CA . ILE A 1 80 ? 50.469 -35.5 -21.594 1 14.57 80 ILE A CA 1
ATOM 608 C C . ILE A 1 80 ? 49.906 -35.375 -20.188 1 14.57 80 ILE A C 1
ATOM 610 O O . ILE A 1 80 ? 49.625 -36.375 -19.531 1 14.57 80 ILE A O 1
ATOM 614 N N . ILE A 1 81 ? 50.406 -34.312 -19.344 1 14.79 81 ILE A N 1
ATOM 615 C CA . ILE A 1 81 ? 51.375 -34.562 -18.297 1 14.79 81 ILE A CA 1
ATOM 616 C C . ILE A 1 81 ? 50.656 -35.094 -17.047 1 14.79 81 ILE A C 1
ATOM 618 O O . ILE A 1 81 ? 49.5 -34.781 -16.812 1 14.79 81 ILE A O 1
ATOM 622 N N . CYS A 1 82 ? 51.531 -35.469 -15.922 1 14.9 82 CYS A N 1
ATOM 623 C CA . CYS A 1 82 ? 52.062 -36.406 -14.953 1 14.9 82 CYS A CA 1
ATOM 624 C C . CYS A 1 82 ? 51.344 -36.344 -13.625 1 14.9 82 CYS A C 1
ATOM 626 O O . CYS A 1 82 ? 50.562 -35.406 -13.406 1 14.9 82 CYS A O 1
ATOM 628 N N . ARG A 1 83 ? 52.219 -36.281 -12.438 1 14.86 83 ARG A N 1
ATOM 629 C CA . ARG A 1 83 ? 52.719 -37.188 -11.383 1 14.86 83 ARG A CA 1
ATOM 630 C C . ARG A 1 83 ? 51.969 -36.938 -10.078 1 14.86 83 ARG A C 1
ATOM 632 O O . ARG A 1 83 ? 51.469 -37.906 -9.461 1 14.86 83 ARG A O 1
ATOM 639 N N . GLU A 1 84 ? 52.625 -36.188 -8.992 1 14.7 84 GLU A N 1
ATOM 640 C CA . GLU A 1 84 ? 53.281 -36.75 -7.809 1 14.7 84 GLU A CA 1
ATOM 641 C C . GLU A 1 84 ? 52.344 -36.844 -6.629 1 14.7 84 GLU A C 1
ATOM 643 O O . GLU A 1 84 ? 52.219 -37.906 -6.012 1 14.7 84 GLU A O 1
ATOM 648 N N . ARG A 1 85 ? 52.719 -36.125 -5.316 1 14.84 85 ARG A N 1
ATOM 649 C CA . ARG A 1 85 ? 53.375 -36.562 -4.082 1 14.84 85 ARG A CA 1
ATOM 650 C C . ARG A 1 85 ? 52.344 -36.938 -3.029 1 14.84 85 ARG A C 1
ATOM 652 O O . ARG A 1 85 ? 51.188 -36.5 -3.098 1 14.84 85 ARG A O 1
ATOM 659 N N . LEU A 1 86 ? 52.812 -36.906 -1.573 1 14.74 86 LEU A N 1
ATOM 660 C CA . LEU A 1 86 ? 53.156 -37.75 -0.425 1 14.74 86 LEU A CA 1
ATOM 661 C C . LEU A 1 86 ? 52 -37.812 0.556 1 14.74 86 LEU A C 1
ATOM 663 O O . LEU A 1 86 ? 51.062 -37.031 0.475 1 14.74 86 LEU A O 1
ATOM 667 N N . GLN A 1 87 ? 52.344 -37.906 2.006 1 13.49 87 GLN A N 1
ATOM 668 C CA . GLN A 1 87 ? 52.531 -38.812 3.133 1 13.49 87 GLN A CA 1
ATOM 669 C C . GLN A 1 87 ? 51.469 -38.562 4.199 1 13.49 87 GLN A C 1
ATOM 671 O O . GLN A 1 87 ? 50.875 -39.5 4.73 1 13.49 87 GLN A O 1
ATOM 676 N N . LYS A 1 88 ? 51.562 -37.406 5.055 1 15 88 LYS A N 1
ATOM 677 C CA . LYS A 1 88 ? 51.938 -37.594 6.453 1 15 88 LYS A CA 1
ATOM 678 C C . LYS A 1 88 ? 50.844 -38.281 7.246 1 15 88 LYS A C 1
ATOM 680 O O . LYS A 1 88 ? 49.656 -38.188 6.891 1 15 88 LYS A O 1
ATOM 685 N N . MET A 1 89 ? 50.812 -38.031 8.68 1 14.74 89 MET A N 1
ATOM 686 C CA . MET A 1 89 ? 51.062 -38.688 9.945 1 14.74 89 MET A CA 1
ATOM 687 C C . MET A 1 89 ? 49.781 -39.188 10.578 1 14.74 89 MET A C 1
ATOM 689 O O . MET A 1 89 ? 48.688 -38.625 10.32 1 14.74 89 MET A O 1
ATOM 693 N N . MET A 1 90 ? 49.906 -39.938 11.805 1 14.69 90 MET A N 1
ATOM 694 C CA . MET A 1 90 ? 49.656 -41.125 12.609 1 14.69 90 MET A CA 1
ATOM 695 C C . MET A 1 90 ? 48.406 -40.906 13.461 1 14.69 90 MET A C 1
ATOM 697 O O . MET A 1 90 ? 47.531 -41.781 13.508 1 14.69 90 MET A O 1
ATOM 701 N N . ASP A 1 91 ? 48.438 -40.062 14.625 1 14.88 91 ASP A N 1
ATOM 702 C CA . ASP A 1 91 ? 48.594 -40.656 15.945 1 14.88 91 ASP A CA 1
ATOM 703 C C . ASP A 1 91 ? 47.25 -41.156 16.469 1 14.88 91 ASP A C 1
ATOM 705 O O . ASP A 1 91 ? 46.188 -40.719 16.062 1 14.88 91 ASP A O 1
ATOM 709 N N . GLU A 1 92 ? 47.281 -41.969 17.781 1 14.41 92 GLU A N 1
ATOM 710 C CA . GLU A 1 92 ? 46.969 -43.125 18.578 1 14.41 92 GLU A CA 1
ATOM 711 C C . GLU A 1 92 ? 45.719 -42.875 19.453 1 14.41 92 GLU A C 1
ATOM 713 O O . GLU A 1 92 ? 45.062 -43.812 19.891 1 14.41 92 GLU A O 1
ATOM 718 N N . ARG A 1 93 ? 45.656 -41.75 20.328 1 15.45 93 ARG A N 1
ATOM 719 C CA . ARG A 1 93 ? 45.531 -41.938 21.766 1 15.45 93 ARG A CA 1
ATOM 720 C C . ARG A 1 93 ? 44.312 -42.812 22.094 1 15.45 93 ARG A C 1
ATOM 722 O O . ARG A 1 93 ? 43.312 -42.781 21.375 1 15.45 93 ARG A O 1
ATOM 729 N N . MET A 1 94 ? 44.156 -43.281 23.453 1 14.48 94 MET A N 1
ATOM 730 C CA . MET A 1 94 ? 44.094 -44.344 24.453 1 14.48 94 MET A CA 1
ATOM 731 C C . MET A 1 94 ? 42.656 -44.688 24.781 1 14.48 94 MET A C 1
ATOM 733 O O . MET A 1 94 ? 41.719 -43.938 24.469 1 14.48 94 MET A O 1
ATOM 737 N N . LEU A 1 95 ? 42.375 -45.062 26.234 1 14.52 95 LEU A N 1
ATOM 738 C CA . LEU A 1 95 ? 42.125 -46.25 27.047 1 14.52 95 LEU A CA 1
ATOM 739 C C . LEU A 1 95 ? 40.656 -46.312 27.453 1 14.52 95 LEU A C 1
ATOM 741 O O . LEU A 1 95 ? 40 -47.344 27.266 1 14.52 95 LEU A O 1
ATOM 745 N N . LEU A 1 96 ? 40.281 -45.781 28.844 1 14.34 96 LEU A N 1
ATOM 746 C CA . LEU A 1 96 ? 40.125 -46.656 30 1 14.34 96 LEU A CA 1
ATOM 747 C C . LEU A 1 96 ? 38.656 -47.094 30.141 1 14.34 96 LEU A C 1
ATOM 749 O O . LEU A 1 96 ? 38.375 -48.281 30.266 1 14.34 96 LEU A O 1
ATOM 753 N N . ASP A 1 97 ? 37.875 -46.5 31.281 1 15.28 97 ASP A N 1
ATOM 754 C CA . ASP A 1 97 ? 37.5 -47.25 32.5 1 15.28 97 ASP A CA 1
ATOM 755 C C . ASP A 1 97 ? 36.156 -47.969 32.281 1 15.28 97 ASP A C 1
ATOM 757 O O . ASP A 1 97 ? 35.25 -47.438 31.656 1 15.28 97 ASP A O 1
ATOM 761 N N . PHE A 1 98 ? 36 -49.281 32.719 1 15.1 98 PHE A N 1
ATOM 762 C CA . PHE A 1 98 ? 35.469 -50.625 32.75 1 15.1 98 PHE A CA 1
ATOM 763 C C . PHE A 1 98 ? 34.062 -50.625 33.375 1 15.1 98 PHE A C 1
ATOM 765 O O . PHE A 1 98 ? 33.156 -51.219 32.781 1 15.1 98 PHE A O 1
ATOM 772 N N . GLU A 1 99 ? 33.938 -50.656 34.781 1 14.94 99 GLU A N 1
ATOM 773 C CA . GLU A 1 99 ? 33.562 -51.844 35.562 1 14.94 99 GLU A CA 1
ATOM 774 C C . GLU A 1 99 ? 32.031 -52 35.625 1 14.94 99 GLU A C 1
ATOM 776 O O . GLU A 1 99 ? 31.5 -53.031 35.312 1 14.94 99 GLU A O 1
ATOM 781 N N . THR A 1 100 ? 31.391 -51.812 37 1 14.36 100 THR A N 1
ATOM 782 C CA . THR A 1 100 ? 30.969 -52.844 37.938 1 14.36 100 THR A CA 1
ATOM 783 C C . THR A 1 100 ? 29.469 -53.125 37.781 1 14.36 100 THR A C 1
ATOM 785 O O . THR A 1 100 ? 29.062 -54.281 37.656 1 14.36 100 THR A O 1
ATOM 788 N N . MET A 1 101 ? 28.469 -52.375 38.562 1 15.26 101 MET A N 1
ATOM 789 C CA . MET A 1 101 ? 27.797 -53.062 39.688 1 15.26 101 MET A CA 1
ATOM 790 C C . MET A 1 101 ? 26.547 -53.781 39.188 1 15.26 101 MET A C 1
ATOM 792 O O . MET A 1 101 ? 25.734 -53.219 38.469 1 15.26 101 MET A O 1
ATOM 796 N N . MET A 1 102 ? 26.203 -55.188 39.594 1 15.06 102 MET A N 1
ATOM 797 C CA . MET A 1 102 ? 25.578 -56.5 39.406 1 15.06 102 MET A CA 1
ATOM 798 C C . MET A 1 102 ? 24.109 -56.469 39.781 1 15.06 102 MET A C 1
ATOM 800 O O . MET A 1 102 ? 23.375 -57.406 39.5 1 15.06 102 MET A O 1
ATOM 804 N N . TYR A 1 103 ? 23.531 -55.562 40.625 1 15.49 103 TYR A N 1
ATOM 805 C CA . TYR A 1 103 ? 22.859 -56.312 41.688 1 15.49 103 TYR A CA 1
ATOM 806 C C . TYR A 1 103 ? 21.719 -57.156 41.156 1 15.49 103 TYR A C 1
ATOM 808 O O . TYR A 1 103 ? 21.094 -56.781 40.156 1 15.49 103 TYR A O 1
ATOM 816 N N . THR A 1 104 ? 21.312 -58.406 41.875 1 14.91 104 THR A N 1
ATOM 817 C CA . THR A 1 104 ? 20.844 -59.781 41.906 1 14.91 104 THR A CA 1
ATOM 818 C C . THR A 1 104 ? 19.312 -59.844 41.812 1 14.91 104 THR A C 1
ATOM 820 O O . THR A 1 104 ? 18.75 -60.75 41.219 1 14.91 104 THR A O 1
ATOM 823 N N . TYR A 1 105 ? 18.484 -59.031 42.625 1 15.38 105 TYR A N 1
ATOM 824 C CA . TYR A 1 105 ? 17.766 -59.938 43.5 1 15.38 105 TYR A CA 1
ATOM 825 C C . TYR A 1 105 ? 16.797 -60.844 42.75 1 15.38 105 TYR A C 1
ATOM 827 O O . TYR A 1 105 ? 16.438 -60.531 41.594 1 15.38 105 TYR A O 1
ATOM 835 N N . ARG A 1 106 ? 15.797 -61.5 43.562 1 14.55 106 ARG A N 1
ATOM 836 C CA . ARG A 1 106 ? 15.266 -62.812 43.969 1 14.55 106 ARG A CA 1
ATOM 837 C C . ARG A 1 106 ? 14.039 -63.188 43.125 1 14.55 106 ARG A C 1
ATOM 839 O O . ARG A 1 106 ? 13.953 -64.312 42.594 1 14.55 106 ARG A O 1
ATOM 846 N N . PHE A 1 107 ? 12.734 -62.688 43.469 1 15.45 107 PHE A N 1
ATOM 847 C CA . PHE A 1 107 ? 11.945 -63.75 44.125 1 15.45 107 PHE A CA 1
ATOM 848 C C . PHE A 1 107 ? 11.383 -64.688 43.062 1 15.45 107 PHE A C 1
ATOM 850 O O . PHE A 1 107 ? 11.344 -64.375 41.875 1 15.45 107 PHE A O 1
ATOM 857 N N . SER A 1 108 ? 10.266 -65.5 43.5 1 14.96 108 SER A N 1
ATOM 858 C CA . SER A 1 108 ? 9.672 -66.812 43.781 1 14.96 108 SER A CA 1
ATOM 859 C C . SER A 1 108 ? 8.82 -67.25 42.625 1 14.96 108 SER A C 1
ATOM 861 O O . SER A 1 108 ? 8.375 -66.438 41.781 1 14.96 108 SER A O 1
ATOM 863 N N . SER A 1 109 ? 8.07 -68.438 42.906 1 15.01 109 SER A N 1
ATOM 864 C CA . SER A 1 109 ? 7.789 -69.75 42.438 1 15.01 109 SER A CA 1
ATOM 865 C C . SER A 1 109 ? 6.602 -69.75 41.5 1 15.01 109 SER A C 1
ATOM 867 O O . SER A 1 109 ? 6.648 -70.438 40.438 1 15.01 109 SER A O 1
ATOM 869 N N . CYS A 1 110 ? 5.273 -69.375 41.844 1 15.4 110 CYS A N 1
ATOM 870 C CA . CYS A 1 110 ? 4.332 -70.438 42.062 1 15.4 110 CYS A CA 1
ATOM 871 C C . CYS A 1 110 ? 3.795 -71 40.75 1 15.4 110 CYS A C 1
ATOM 873 O O . CYS A 1 110 ? 3.699 -70.25 39.75 1 15.4 110 CYS A O 1
ATOM 875 N N . TYR A 1 111 ? 3.072 -72.188 40.844 1 14.9 111 TYR A N 1
ATOM 876 C CA . TYR A 1 111 ? 2.836 -73.562 40.281 1 14.9 111 TYR A CA 1
ATOM 877 C C . TYR A 1 111 ? 1.808 -73.5 39.156 1 14.9 111 TYR A C 1
ATOM 879 O O . TYR A 1 111 ? 2.049 -74 38.062 1 14.9 111 TYR A O 1
ATOM 887 N N . LEU A 1 112 ? 0.392 -73.5 39.406 1 15.46 112 LEU A N 1
ATOM 888 C CA . LEU A 1 112 ? -0.298 -74.812 39.312 1 15.46 112 LEU A CA 1
ATOM 889 C C . LEU A 1 112 ? -0.76 -75.062 37.875 1 15.46 112 LEU A C 1
ATOM 891 O O . LEU A 1 112 ? -0.895 -74.062 37.094 1 15.46 112 LEU A O 1
ATOM 895 N N . ILE A 1 113 ? -1.839 -76 37.688 1 15.67 113 ILE A N 1
ATOM 896 C CA . ILE A 1 113 ? -2.139 -77.312 37.125 1 15.67 113 ILE A CA 1
ATOM 897 C C . ILE A 1 113 ? -2.914 -77.125 35.812 1 15.67 113 ILE A C 1
ATOM 899 O O . ILE A 1 113 ? -2.564 -77.688 34.781 1 15.67 113 ILE A O 1
ATOM 903 N N . GLY A 1 114 ? -4.289 -76.812 35.75 1 15.96 114 GLY A N 1
ATOM 904 C CA . GLY A 1 114 ? -5.16 -77.938 35.406 1 15.96 114 GLY A CA 1
ATOM 905 C C . GLY A 1 114 ? -5.316 -78.125 33.906 1 15.96 114 GLY A C 1
ATOM 906 O O . GLY A 1 114 ? -4.969 -77.25 33.125 1 15.96 114 GLY A O 1
ATOM 907 N N . ARG A 1 115 ? -6.488 -78.75 33.469 1 16.55 115 ARG A N 1
ATOM 908 C CA . ARG A 1 115 ? -6.93 -80 32.812 1 16.55 115 ARG A CA 1
ATOM 909 C C . ARG A 1 115 ? -7.172 -79.688 31.312 1 16.55 115 ARG A C 1
ATOM 911 O O . ARG A 1 115 ? -6.66 -80.438 30.469 1 16.55 115 ARG A O 1
ATOM 918 N N . TYR A 1 116 ? -8.516 -79.5 30.75 1 16.05 116 TYR A N 1
ATOM 919 C CA . TYR A 1 116 ? -9.195 -80.625 30.078 1 16.05 116 TYR A CA 1
ATOM 920 C C . TYR A 1 116 ? -8.992 -80.562 28.562 1 16.05 116 TYR A C 1
ATOM 922 O O . TYR A 1 116 ? -8.477 -79.562 28.047 1 16.05 116 TYR A O 1
ATOM 930 N N . GLY A 1 117 ? -10.148 -80.438 27.672 1 16.95 117 GLY A N 1
ATOM 931 C CA . GLY A 1 117 ? -10.734 -81.438 26.797 1 16.95 117 GLY A CA 1
ATOM 932 C C . GLY A 1 117 ? -10.297 -81.312 25.344 1 16.95 117 GLY A C 1
ATOM 933 O O . GLY A 1 117 ? -9.781 -80.25 24.953 1 16.95 117 GLY A O 1
ATOM 934 N N . MET A 1 118 ? -11 -82.062 24.375 1 16.25 118 MET A N 1
ATOM 935 C CA . MET A 1 118 ? -10.797 -83.062 23.328 1 16.25 118 MET A CA 1
ATOM 936 C C . MET A 1 118 ? -10.609 -82.375 21.969 1 16.25 118 MET A C 1
ATOM 938 O O . MET A 1 118 ? -9.648 -82.688 21.25 1 16.25 118 MET A O 1
ATOM 942 N N . GLU A 1 119 ? -11.695 -82.25 21.062 1 17.08 119 GLU A N 1
ATOM 943 C CA . GLU A 1 119 ? -11.867 -83.125 19.891 1 17.08 119 GLU A CA 1
ATOM 944 C C . GLU A 1 119 ? -11.289 -82.438 18.641 1 17.08 119 GLU A C 1
ATOM 946 O O . GLU A 1 119 ? -10.531 -83.062 17.891 1 17.08 119 GLU A O 1
ATOM 951 N N . LYS A 1 120 ? -12.281 -81.688 17.75 1 18.19 120 LYS A N 1
ATOM 952 C CA . LYS A 1 120 ? -12.75 -82.062 16.406 1 18.19 120 LYS A CA 1
ATOM 953 C C . LYS A 1 120 ? -11.773 -81.562 15.336 1 18.19 120 LYS A C 1
ATOM 955 O O . LYS A 1 120 ? -11.297 -80.438 15.367 1 18.19 120 LYS A O 1
ATOM 960 N N . PHE A 1 121 ? -11.297 -82.375 14.328 1 16.33 121 PHE A N 1
ATOM 961 C CA . PHE A 1 121 ? -10.289 -82.562 13.305 1 16.33 121 PHE A CA 1
ATOM 962 C C . PHE A 1 121 ? -10.586 -81.688 12.078 1 16.33 121 PHE A C 1
ATOM 964 O O . PHE A 1 121 ? -9.875 -81.75 11.078 1 16.33 121 PHE A O 1
ATOM 971 N N . LYS A 1 122 ? -11.906 -81.188 11.805 1 19.7 122 LYS A N 1
ATOM 972 C CA . LYS A 1 122 ? -12.32 -81.312 10.414 1 19.7 122 LYS A CA 1
ATOM 973 C C . LYS A 1 122 ? -11.297 -80.75 9.461 1 19.7 122 LYS A C 1
ATOM 975 O O . LYS A 1 122 ? -10.508 -79.875 9.852 1 19.7 122 LYS A O 1
ATOM 980 N N . ALA A 1 123 ? -11.789 -80.312 8.148 1 21.22 123 ALA A N 1
ATOM 981 C CA . ALA A 1 123 ? -11.664 -80.375 6.695 1 21.22 123 ALA A CA 1
ATOM 982 C C . ALA A 1 123 ? -10.82 -79.25 6.148 1 21.22 123 ALA A C 1
ATOM 984 O O . ALA A 1 123 ? -11.164 -78.062 6.32 1 21.22 123 ALA A O 1
ATOM 985 N N . PHE A 1 124 ? -9.594 -79.312 5.922 1 21.73 124 PHE A N 1
ATOM 986 C CA . PHE A 1 124 ? -8.477 -78.5 5.469 1 21.73 124 PHE A CA 1
ATOM 987 C C . PHE A 1 124 ? -8.625 -78.188 3.988 1 21.73 124 PHE A C 1
ATOM 989 O O . PHE A 1 124 ? -7.723 -77.562 3.391 1 21.73 124 PHE A O 1
ATOM 996 N N . GLY A 1 125 ? -9.445 -78.875 3.189 1 23.02 125 GLY A N 1
ATOM 997 C CA . GLY A 1 125 ? -8.945 -79.062 1.834 1 23.02 125 GLY A CA 1
ATOM 998 C C . GLY A 1 125 ? -8.914 -77.75 1.06 1 23.02 125 GLY A C 1
ATOM 999 O O . GLY A 1 125 ? -8.031 -77.5 0.223 1 23.02 125 GLY A O 1
ATOM 1000 N N . ILE A 1 126 ? -10.039 -77 0.896 1 23.59 126 ILE A N 1
ATOM 1001 C CA . ILE A 1 126 ? -10.469 -76.5 -0.417 1 23.59 126 ILE A CA 1
ATOM 1002 C C . ILE A 1 126 ? -9.523 -75.375 -0.901 1 23.59 126 ILE A C 1
ATOM 1004 O O . ILE A 1 126 ? -9.031 -75.438 -2.029 1 23.59 126 ILE A O 1
ATOM 1008 N N . THR A 1 127 ? -9.711 -74 -0.57 1 24.22 127 THR A N 1
ATOM 1009 C CA . THR A 1 127 ? -9.984 -72.938 -1.494 1 24.22 127 THR A CA 1
ATOM 1010 C C . THR A 1 127 ? -8.688 -72.312 -1.963 1 24.22 127 THR A C 1
ATOM 1012 O O . THR A 1 127 ? -8.039 -71.562 -1.204 1 24.22 127 THR A O 1
ATOM 1015 N N . LEU A 1 128 ? -7.754 -73 -2.539 1 26.25 128 LEU A N 1
ATOM 1016 C CA . LEU A 1 128 ? -6.512 -72.5 -3.102 1 26.25 128 LEU A CA 1
ATOM 1017 C C . LEU A 1 128 ? -6.801 -71.438 -4.211 1 26.25 128 LEU A C 1
ATOM 1019 O O . LEU A 1 128 ? -5.922 -70.688 -4.598 1 26.25 128 LEU A O 1
ATOM 1023 N N . VAL A 1 129 ? -7.793 -71.625 -5.094 1 26.72 129 VAL A N 1
ATOM 1024 C CA . VAL A 1 129 ? -7.734 -71.25 -6.5 1 26.72 129 VAL A CA 1
ATOM 1025 C C . VAL A 1 129 ? -7.703 -69.688 -6.613 1 26.72 129 VAL A C 1
ATOM 1027 O O . VAL A 1 129 ? -7.223 -69.188 -7.609 1 26.72 129 VAL A O 1
ATOM 1030 N N . PHE A 1 130 ? -8.406 -68.938 -5.867 1 26.66 130 PHE A N 1
ATOM 1031 C CA . PHE A 1 130 ? -8.984 -67.688 -6.402 1 26.66 130 PHE A CA 1
ATOM 1032 C C . PHE A 1 130 ? -7.926 -66.625 -6.551 1 26.66 130 PHE A C 1
ATOM 1034 O O . PHE A 1 130 ? -8.234 -65.438 -6.922 1 26.66 130 PHE A O 1
ATOM 1041 N N . PHE A 1 131 ? -6.789 -66.688 -5.949 1 27.17 131 PHE A N 1
ATOM 1042 C CA . PHE A 1 131 ? -6.191 -65.375 -5.777 1 27.17 131 PHE A CA 1
ATOM 1043 C C . PHE A 1 131 ? -5.582 -64.875 -7.086 1 27.17 131 PHE A C 1
ATOM 1045 O O . PHE A 1 131 ? -4.871 -63.844 -7.109 1 27.17 131 PHE A O 1
ATOM 1052 N N . VAL A 1 132 ? -5.434 -65.688 -8.102 1 28.45 132 VAL A N 1
ATOM 1053 C CA . VAL A 1 132 ? -4.598 -65.188 -9.188 1 28.45 132 VAL A CA 1
ATOM 1054 C C . VAL A 1 132 ? -5.301 -64.062 -9.891 1 28.45 132 VAL A C 1
ATOM 1056 O O . VAL A 1 132 ? -4.836 -63.562 -10.93 1 28.45 132 VAL A O 1
ATOM 1059 N N . ILE A 1 133 ? -6.602 -63.844 -9.719 1 27.42 133 ILE A N 1
ATOM 1060 C CA . ILE A 1 133 ? -7.25 -63.156 -10.836 1 27.42 133 ILE A CA 1
ATOM 1061 C C . ILE A 1 133 ? -6.516 -61.844 -11.133 1 27.42 133 ILE A C 1
ATOM 1063 O O . ILE A 1 133 ? -6.164 -61.562 -12.289 1 27.42 133 ILE A O 1
ATOM 1067 N N . LEU A 1 134 ? -7.035 -60.656 -10.578 1 26.34 134 LEU A N 1
ATOM 1068 C CA . LEU A 1 134 ? -7.512 -59.406 -11.211 1 26.34 134 LEU A CA 1
ATOM 1069 C C . LEU A 1 134 ? -6.367 -58.438 -11.414 1 26.34 134 LEU A C 1
ATOM 1071 O O . LEU A 1 134 ? -6.598 -57.219 -11.539 1 26.34 134 LEU A O 1
ATOM 1075 N N . PHE A 1 135 ? -5.16 -58.781 -11.148 1 29.8 135 PHE A N 1
ATOM 1076 C CA . PHE A 1 135 ? -4.328 -57.625 -11.445 1 29.8 135 PHE A CA 1
ATOM 1077 C C . PHE A 1 135 ? -4.332 -57.344 -12.938 1 29.8 135 PHE A C 1
ATOM 1079 O O . PHE A 1 135 ? -3.504 -57.844 -13.68 1 29.8 135 PHE A O 1
ATOM 1086 N N . GLN A 1 136 ? -5.461 -57.438 -13.625 1 27.47 136 GLN A N 1
ATOM 1087 C CA . GLN A 1 136 ? -5.344 -56.844 -14.961 1 27.47 136 GLN A CA 1
ATOM 1088 C C . GLN A 1 136 ? -4.781 -55.438 -14.914 1 27.47 136 GLN A C 1
ATOM 1090 O O . GLN A 1 136 ? -5.434 -54.531 -14.398 1 27.47 136 GLN A O 1
ATOM 1095 N N . GLU A 1 137 ? -3.551 -55.25 -14.805 1 31.8 137 GLU A N 1
ATOM 1096 C CA . GLU A 1 137 ? -2.967 -53.969 -15.227 1 31.8 137 GLU A CA 1
ATOM 1097 C C . GLU A 1 137 ? -3.607 -53.469 -16.516 1 31.8 137 GLU A C 1
ATOM 1099 O O . GLU A 1 137 ? -3.387 -54.031 -17.594 1 31.8 137 GLU A O 1
ATOM 1104 N N . GLY A 1 138 ? -4.883 -53.219 -16.594 1 30.59 138 GLY A N 1
ATOM 1105 C CA . GLY A 1 138 ? -5.43 -52.562 -17.766 1 30.59 138 GLY A CA 1
ATOM 1106 C C . GLY A 1 138 ? -4.559 -51.406 -18.266 1 30.59 138 GLY A C 1
ATOM 1107 O O . GLY A 1 138 ? -4.324 -50.438 -17.547 1 30.59 138 GLY A O 1
ATOM 1108 N N . SER A 1 139 ? -3.572 -51.625 -19.047 1 34 139 SER A N 1
ATOM 1109 C CA . SER A 1 139 ? -2.93 -50.625 -19.859 1 34 139 SER A CA 1
ATOM 1110 C C . SER A 1 139 ? -3.955 -49.656 -20.453 1 34 139 SER A C 1
ATOM 1112 O O . SER A 1 139 ? -4.711 -50 -21.359 1 34 139 SER A O 1
ATOM 1114 N N . VAL A 1 140 ? -4.57 -48.75 -19.703 1 39.62 140 VAL A N 1
ATOM 1115 C CA . VAL A 1 140 ? -5.359 -47.656 -20.266 1 39.62 140 VAL A CA 1
ATOM 1116 C C . VAL A 1 140 ? -4.547 -46.969 -21.344 1 39.62 140 VAL A C 1
ATOM 1118 O O . VAL A 1 140 ? -3.479 -46.406 -21.078 1 39.62 140 VAL A O 1
ATOM 1121 N N . THR A 1 141 ? -4.605 -47.469 -22.562 1 41.62 141 THR A N 1
ATOM 1122 C CA . THR A 1 141 ? -4.086 -46.719 -23.719 1 41.62 141 THR A CA 1
ATOM 1123 C C . THR A 1 141 ? -4.582 -45.281 -23.719 1 41.62 141 THR A C 1
ATOM 1125 O O . THR A 1 141 ? -5.785 -45.031 -23.812 1 41.62 141 THR A O 1
ATOM 1128 N N . CYS A 1 142 ? -3.875 -44.375 -23.047 1 53.44 142 CYS A N 1
ATOM 1129 C CA . CYS A 1 142 ? -4.105 -42.938 -23.141 1 53.44 142 CYS A CA 1
ATOM 1130 C C . CYS A 1 142 ? -4.098 -42.469 -24.594 1 53.44 142 CYS A C 1
ATOM 1132 O O . CYS A 1 142 ? -3.145 -42.75 -25.328 1 53.44 142 CYS A O 1
ATOM 1134 N N . SER A 1 143 ? -5.32 -42.375 -25.219 1 55.09 143 SER A N 1
ATOM 1135 C CA . SER A 1 143 ? -5.387 -41.812 -26.562 1 55.09 143 SER A CA 1
ATOM 1136 C C . SER A 1 143 ? -5.082 -40.312 -26.547 1 55.09 143 SER A C 1
ATOM 1138 O O . SER A 1 143 ? -5.566 -39.562 -25.672 1 55.09 143 SER A O 1
ATOM 1140 N N . SER A 1 144 ? -3.922 -39.906 -27.141 1 71.12 144 SER A N 1
ATOM 1141 C CA . SER A 1 144 ? -3.523 -38.5 -27.312 1 71.12 144 SER A CA 1
ATOM 1142 C C . SER A 1 144 ? -3.83 -38 -28.719 1 71.12 144 SER A C 1
ATOM 1144 O O . SER A 1 144 ? -3.66 -38.719 -29.688 1 71.12 144 SER A O 1
ATOM 1146 N N . ARG A 1 145 ? -4.723 -37.062 -28.812 1 67.44 145 ARG A N 1
ATOM 1147 C CA . ARG A 1 145 ? -4.887 -36.344 -30.062 1 67.44 145 ARG A CA 1
ATOM 1148 C C . ARG A 1 145 ? -4.16 -35 -30.031 1 67.44 145 ARG A C 1
ATOM 1150 O O . ARG A 1 145 ? -4.41 -34.156 -29.141 1 67.44 145 ARG A O 1
ATOM 1157 N N . SER A 1 146 ? -3.115 -34.844 -30.812 1 80.44 146 SER A N 1
ATOM 1158 C CA . SER A 1 146 ? -2.338 -33.594 -30.844 1 80.44 146 SER A CA 1
ATOM 1159 C C . SER A 1 146 ? -2.391 -32.938 -32.219 1 80.44 146 SER A C 1
ATOM 1161 O O . SER A 1 146 ? -2.625 -33.625 -33.219 1 80.44 146 SER A O 1
ATOM 1163 N N . SER A 1 147 ? -2.463 -31.641 -32.219 1 76.5 147 SER A N 1
ATOM 1164 C CA . SER A 1 147 ? -2.359 -30.812 -33.438 1 76.5 147 SER A CA 1
ATOM 1165 C C . SER A 1 147 ? -1.259 -29.766 -33.312 1 76.5 147 SER A C 1
ATOM 1167 O O . SER A 1 147 ? -0.774 -29.516 -32.188 1 76.5 147 SER A O 1
ATOM 1169 N N . ARG A 1 148 ? -0.681 -29.359 -34.438 1 79.38 148 ARG A N 1
ATOM 1170 C CA . ARG A 1 148 ? 0.374 -28.359 -34.469 1 79.38 148 ARG A CA 1
ATOM 1171 C C . ARG A 1 148 ? 0.085 -27.312 -35.562 1 79.38 148 ARG A C 1
ATOM 1173 O O . ARG A 1 148 ? -0.649 -27.578 -36.5 1 79.38 148 ARG A O 1
ATOM 1180 N N . ASN A 1 149 ? 0.555 -26.125 -35.25 1 78.88 149 ASN A N 1
ATOM 1181 C CA . ASN A 1 149 ? 0.435 -25.125 -36.312 1 78.88 149 ASN A CA 1
ATOM 1182 C C . ASN A 1 149 ? 1.43 -25.391 -37.438 1 78.88 149 ASN A C 1
ATOM 1184 O O . ASN A 1 149 ? 2.238 -26.328 -37.375 1 78.88 149 ASN A O 1
ATOM 1188 N N . GLU A 1 150 ? 1.369 -24.625 -38.469 1 67.69 150 GLU A N 1
ATOM 1189 C CA . GLU A 1 150 ? 2.092 -24.891 -39.719 1 67.69 150 GLU A CA 1
ATOM 1190 C C . GLU A 1 150 ? 3.602 -24.875 -39.5 1 67.69 150 GLU A C 1
ATOM 1192 O O . GLU A 1 150 ? 4.316 -25.75 -39.969 1 67.69 150 GLU A O 1
ATOM 1197 N N . ASP A 1 151 ? 4.121 -23.969 -38.625 1 76.88 151 ASP A N 1
ATOM 1198 C CA . ASP A 1 151 ? 5.566 -23.859 -38.469 1 76.88 151 ASP A CA 1
ATOM 1199 C C . ASP A 1 151 ? 6.055 -24.656 -37.25 1 76.88 151 ASP A C 1
ATOM 1201 O O . ASP A 1 151 ? 7.25 -24.672 -36.969 1 76.88 151 ASP A O 1
ATOM 1205 N N . GLY A 1 152 ? 5.148 -25.359 -36.562 1 75.81 152 GLY A N 1
ATOM 1206 C CA . GLY A 1 152 ? 5.508 -26.25 -35.469 1 75.81 152 GLY A CA 1
ATOM 1207 C C . GLY A 1 152 ? 5.84 -25.5 -34.188 1 75.81 152 GLY A C 1
ATOM 1208 O O . GLY A 1 152 ? 6.297 -26.109 -33.219 1 75.81 152 GLY A O 1
ATOM 1209 N N . SER A 1 153 ? 5.664 -24.297 -34.156 1 89.12 153 SER A N 1
ATOM 1210 C CA . S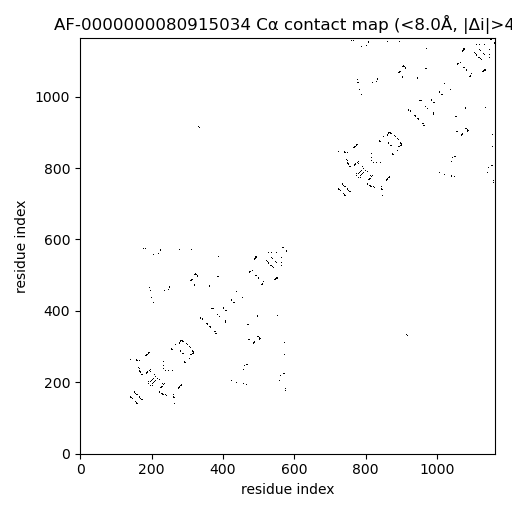ER A 1 153 ? 5.988 -23.484 -33 1 89.12 153 SER A CA 1
ATOM 1211 C C . SER A 1 153 ? 5.004 -23.719 -31.859 1 89.12 153 SER A C 1
ATOM 1213 O O . SER A 1 153 ? 5.301 -23.422 -30.688 1 89.12 153 SER A O 1
ATOM 1215 N N . GLU A 1 154 ? 3.816 -24.297 -32.25 1 94.44 154 GLU A N 1
ATOM 1216 C CA . GLU A 1 154 ? 2.783 -24.594 -31.266 1 94.44 154 GLU A CA 1
ATOM 1217 C C . GLU A 1 154 ? 2.227 -26 -31.453 1 94.44 154 GLU A C 1
ATOM 1219 O O . GLU A 1 154 ? 2.08 -26.469 -32.594 1 94.44 154 GLU A O 1
ATOM 1224 N N . GLU A 1 155 ? 2.012 -26.594 -30.375 1 94.69 155 GLU A N 1
ATOM 1225 C CA . GLU A 1 155 ? 1.325 -27.891 -30.344 1 94.69 155 GLU A CA 1
ATOM 1226 C C . GLU A 1 155 ? 0.261 -27.922 -29.25 1 94.69 155 GLU A C 1
ATOM 1228 O O . GLU A 1 155 ? 0.443 -27.328 -28.188 1 94.69 155 GLU A O 1
ATOM 1233 N N . TRP A 1 156 ? -0.895 -28.5 -29.578 1 96.62 156 TRP A N 1
ATOM 1234 C CA . TRP A 1 156 ? -1.943 -28.641 -28.578 1 96.62 156 TRP A CA 1
ATOM 1235 C C . TRP A 1 156 ? -2.689 -29.953 -28.734 1 96.62 156 TRP A C 1
ATOM 1237 O O . TRP A 1 156 ? -2.586 -30.609 -29.781 1 96.62 156 TRP A O 1
ATOM 1247 N N . GLY A 1 157 ? -3.367 -30.344 -27.594 1 96.88 157 GLY A N 1
ATOM 1248 C CA . GLY A 1 157 ? -4.121 -31.578 -27.703 1 96.88 157 GLY A CA 1
ATOM 1249 C C . GLY A 1 157 ? -4.773 -31.984 -26.391 1 96.88 157 GLY A C 1
ATOM 1250 O O . GLY A 1 157 ? -4.805 -31.203 -25.438 1 96.88 157 GLY A O 1
ATOM 1251 N N . TYR A 1 158 ? -5.445 -33.156 -26.5 1 97.62 158 TYR A N 1
ATOM 1252 C CA . TYR A 1 158 ? -6.039 -33.812 -25.344 1 97.62 158 TYR A CA 1
ATOM 1253 C C . TYR A 1 158 ? -5.27 -35.094 -24.969 1 97.62 158 TYR A C 1
ATOM 1255 O O . TYR A 1 158 ? -4.797 -35.812 -25.859 1 97.62 158 TYR A O 1
ATOM 1263 N N . VAL A 1 159 ? -5.105 -35.312 -23.75 1 97.12 159 VAL A N 1
ATOM 1264 C CA . VAL A 1 159 ? -4.688 -36.625 -23.25 1 97.12 159 VAL A CA 1
ATOM 1265 C C . VAL A 1 159 ? -5.801 -37.25 -22.391 1 97.12 159 VAL A C 1
ATOM 1267 O O . VAL A 1 159 ? -6.289 -36.594 -21.453 1 97.12 159 VAL A O 1
ATOM 1270 N N . GLN A 1 160 ? -6.273 -38.406 -22.766 1 97.38 160 GLN A N 1
ATOM 1271 C CA . GLN A 1 160 ? -7.176 -39.156 -21.875 1 97.38 160 GLN A CA 1
ATOM 1272 C C . GLN A 1 160 ? -6.414 -39.75 -20.703 1 97.38 160 GLN A C 1
ATOM 1274 O O . GLN A 1 160 ? -5.855 -40.844 -20.828 1 97.38 160 GLN A O 1
ATOM 1279 N N . ILE A 1 161 ? -6.492 -39.188 -19.594 1 96.69 161 ILE A N 1
ATOM 1280 C CA . ILE A 1 161 ? -5.633 -39.531 -18.453 1 96.69 161 ILE A CA 1
ATOM 1281 C C . ILE A 1 161 ? -6.285 -40.656 -17.625 1 96.69 161 ILE A C 1
ATOM 1283 O O . ILE A 1 161 ? -5.605 -41.375 -16.906 1 96.69 161 ILE A O 1
ATOM 1287 N N . ARG A 1 162 ? -7.582 -40.75 -17.656 1 95.38 162 ARG A N 1
ATOM 1288 C CA . ARG A 1 162 ? -8.453 -41.844 -17.172 1 95.38 162 ARG A CA 1
ATOM 1289 C C . ARG A 1 162 ? -9.633 -42.031 -18.109 1 95.38 162 ARG A C 1
ATOM 1291 O O . ARG A 1 162 ? -9.945 -41.188 -18.938 1 95.38 162 ARG A O 1
ATOM 1298 N N . PRO A 1 163 ? -10.18 -43.25 -17.922 1 96.12 163 PRO A N 1
ATOM 1299 C CA . PRO A 1 163 ? -11.352 -43.438 -18.781 1 96.12 163 PRO A CA 1
ATOM 1300 C C . PRO A 1 163 ? -12.352 -42.281 -18.672 1 96.12 163 PRO A C 1
ATOM 1302 O O . PRO A 1 163 ? -12.828 -41.969 -17.578 1 96.12 163 PRO A O 1
ATOM 1305 N N . LYS A 1 164 ? -12.555 -41.594 -19.797 1 97.25 164 LYS A N 1
ATOM 1306 C CA . LYS A 1 164 ? -13.602 -40.594 -19.953 1 97.25 164 LYS A CA 1
ATOM 1307 C C . LYS A 1 164 ? -13.18 -39.25 -19.344 1 97.25 164 LYS A C 1
ATOM 1309 O O . LYS A 1 164 ? -14.016 -38.375 -19.094 1 97.25 164 LYS A O 1
ATOM 1314 N N . ALA A 1 165 ? -11.984 -39.094 -19 1 98.12 165 ALA A N 1
ATOM 1315 C CA . ALA A 1 165 ? -11.445 -37.844 -18.5 1 98.12 165 ALA A CA 1
ATOM 1316 C C . ALA A 1 165 ? -10.289 -37.344 -19.359 1 98.12 165 ALA A C 1
ATOM 1318 O O . ALA A 1 165 ? -9.344 -38.094 -19.625 1 98.12 165 ALA A O 1
ATOM 1319 N N . HIS A 1 166 ? -10.359 -36.094 -19.828 1 98.12 166 HIS A N 1
ATOM 1320 C CA . HIS A 1 166 ? -9.438 -35.562 -20.828 1 98.12 166 HIS A CA 1
ATOM 1321 C C . HIS A 1 166 ? -8.828 -34.25 -20.391 1 98.12 166 HIS A C 1
ATOM 1323 O O . HIS A 1 166 ? -9.547 -33.281 -20.141 1 98.12 166 HIS A O 1
ATOM 1329 N N . LEU A 1 167 ? -7.574 -34.188 -20.219 1 98.5 167 LEU A N 1
ATOM 1330 C CA . LEU A 1 167 ? -6.879 -32.906 -19.969 1 98.5 167 LEU A CA 1
ATOM 1331 C C . LEU A 1 167 ? -6.445 -32.25 -21.281 1 98.5 167 LEU A C 1
ATOM 1333 O O . LEU A 1 167 ? -5.98 -32.938 -22.188 1 98.5 167 LEU A O 1
ATOM 1337 N N . PHE A 1 168 ? -6.652 -31 -21.375 1 98.44 168 PHE A N 1
ATOM 1338 C CA . PHE A 1 168 ? -6.211 -30.219 -22.531 1 98.44 168 PHE A CA 1
ATOM 1339 C C . PHE A 1 168 ? -4.887 -29.516 -22.234 1 98.44 168 PHE A C 1
ATOM 1341 O O . PHE A 1 168 ? -4.68 -29 -21.141 1 98.44 168 PHE A O 1
ATOM 1348 N N . TRP A 1 169 ? -3.992 -29.547 -23.203 1 98 169 TRP A N 1
ATOM 1349 C CA . TRP A 1 169 ? -2.682 -28.922 -23.062 1 98 169 TRP A CA 1
ATOM 1350 C C . TRP A 1 169 ? -2.322 -28.125 -24.312 1 98 169 TRP A C 1
ATOM 1352 O O . TRP A 1 169 ? -2.871 -28.359 -25.391 1 98 169 TRP A O 1
ATOM 1362 N N . TRP A 1 170 ? -1.542 -27.062 -24.141 1 97.81 170 TRP A N 1
ATOM 1363 C CA . TRP A 1 170 ? -1.035 -26.188 -25.188 1 97.81 170 TRP A CA 1
ATOM 1364 C C . TRP A 1 170 ? 0.445 -25.891 -24.969 1 97.81 170 TRP A C 1
ATOM 1366 O O . TRP A 1 170 ? 0.829 -25.328 -23.938 1 97.81 170 TRP A O 1
ATOM 1376 N N . PHE A 1 171 ? 1.293 -26.312 -25.969 1 96.81 171 PHE A N 1
ATOM 1377 C CA . PHE A 1 171 ? 2.742 -26.203 -25.875 1 96.81 171 PHE A CA 1
ATOM 1378 C C . PHE A 1 171 ? 3.283 -25.203 -26.891 1 96.81 171 PHE A C 1
ATOM 1380 O O . PHE A 1 171 ? 2.969 -25.297 -28.078 1 96.81 171 PHE A O 1
ATOM 1387 N N . TYR A 1 172 ? 4.082 -24.203 -26.391 1 96.94 172 TYR A N 1
ATOM 1388 C CA . TYR A 1 172 ? 4.773 -23.234 -27.25 1 96.94 172 TYR A CA 1
ATOM 1389 C C . TYR A 1 172 ? 6.277 -23.484 -27.234 1 96.94 172 TYR A C 1
ATOM 1391 O O . TYR A 1 172 ? 6.902 -23.516 -26.172 1 96.94 172 TYR A O 1
ATOM 1399 N N . ARG A 1 173 ? 6.812 -23.672 -28.391 1 94.5 173 ARG A N 1
ATOM 1400 C CA . ARG A 1 173 ? 8.266 -23.672 -28.531 1 94.5 173 ARG A CA 1
ATOM 1401 C C . ARG A 1 173 ? 8.797 -22.266 -28.734 1 94.5 173 ARG A C 1
ATOM 1403 O O . ARG A 1 173 ? 8.289 -21.516 -29.562 1 94.5 173 ARG A O 1
ATOM 1410 N N . SER A 1 174 ? 9.828 -21.969 -28 1 94.38 174 SER A N 1
ATOM 1411 C CA . SER A 1 174 ? 10.359 -20.609 -28 1 94.38 174 SER A CA 1
ATOM 1412 C C . SER A 1 174 ? 11.047 -20.281 -29.328 1 94.38 174 SER A C 1
ATOM 1414 O O . SER A 1 174 ? 11.922 -21.031 -29.766 1 94.38 174 SER A O 1
ATOM 1416 N N . PRO A 1 175 ? 10.719 -19.156 -29.922 1 92.12 175 PRO A N 1
ATOM 1417 C CA . PRO A 1 175 ? 11.5 -18.688 -31.078 1 92.12 175 PRO A CA 1
ATOM 1418 C C . PRO A 1 175 ? 12.797 -18 -30.656 1 92.12 175 PRO A C 1
ATOM 1420 O O . PRO A 1 175 ? 13.602 -17.641 -31.516 1 92.12 175 PRO A O 1
ATOM 1423 N N . TYR A 1 176 ? 13.016 -17.922 -29.328 1 90.06 176 TYR A N 1
ATOM 1424 C CA . TYR A 1 176 ? 14.164 -17.188 -28.797 1 90.06 176 TYR A CA 1
ATOM 1425 C C . TYR A 1 176 ? 15.234 -18.141 -28.281 1 90.06 176 TYR A C 1
ATOM 1427 O O . TYR A 1 176 ? 16.203 -17.703 -27.641 1 90.06 176 TYR A O 1
ATOM 1435 N N . ARG A 1 177 ? 15.062 -19.344 -28.578 1 90.19 177 ARG A N 1
ATOM 1436 C CA . ARG A 1 177 ? 15.953 -20.375 -28.062 1 90.19 177 ARG A CA 1
ATOM 1437 C C . ARG A 1 177 ? 17.391 -20.109 -28.5 1 90.19 177 ARG A C 1
ATOM 1439 O O . ARG A 1 177 ? 17.641 -19.766 -29.656 1 90.19 177 ARG A O 1
ATOM 1446 N N . VAL A 1 178 ? 18.266 -20.219 -27.516 1 84.62 178 VAL A N 1
ATOM 1447 C CA . VAL A 1 178 ? 19.688 -20.141 -27.781 1 84.62 178 VAL A CA 1
ATOM 1448 C C . VAL A 1 178 ? 20.344 -21.484 -27.469 1 84.62 178 VAL A C 1
ATOM 1450 O O . VAL A 1 178 ? 20.031 -22.125 -26.469 1 84.62 178 VAL A O 1
ATOM 1453 N N . ASP A 1 179 ? 21.062 -21.922 -28.5 1 77.12 179 ASP A N 1
ATOM 1454 C CA . ASP A 1 179 ? 21.75 -23.188 -28.297 1 77.12 179 ASP A CA 1
ATOM 1455 C C . ASP A 1 179 ? 22.984 -23.016 -27.406 1 77.12 179 ASP A C 1
ATOM 1457 O O . ASP A 1 179 ? 23.844 -22.172 -27.688 1 77.12 179 ASP A O 1
ATOM 1461 N N . ASN A 1 180 ? 22.828 -23.469 -26.234 1 74.75 180 ASN A N 1
ATOM 1462 C CA . ASN A 1 180 ? 23.938 -23.5 -25.297 1 74.75 180 ASN A CA 1
ATOM 1463 C C . ASN A 1 180 ? 24.281 -24.938 -24.891 1 74.75 180 ASN A C 1
ATOM 1465 O O . ASN A 1 180 ? 23.438 -25.656 -24.359 1 74.75 180 ASN A O 1
ATOM 1469 N N . PRO A 1 181 ? 25.516 -25.328 -25.25 1 67.69 181 PRO A N 1
ATOM 1470 C CA . PRO A 1 181 ? 25.891 -26.703 -24.969 1 67.69 181 PRO A CA 1
ATOM 1471 C C . PRO A 1 181 ? 25.844 -27.047 -23.484 1 67.69 181 PRO A C 1
ATOM 1473 O O . PRO A 1 181 ? 25.641 -28.203 -23.125 1 67.69 181 PRO A O 1
ATOM 1476 N N . SER A 1 182 ? 26.016 -26.125 -22.672 1 71.31 182 SER A N 1
ATOM 1477 C CA . SER A 1 182 ? 26.125 -26.406 -21.25 1 71.31 182 SER A CA 1
ATOM 1478 C C . SER A 1 182 ? 24.781 -26.328 -20.562 1 71.31 182 SER A C 1
ATOM 1480 O O . SER A 1 182 ? 24.578 -26.906 -19.5 1 71.31 182 SER A O 1
ATOM 1482 N N . GLU A 1 183 ? 23.891 -25.609 -21.125 1 79.81 183 GLU A N 1
ATOM 1483 C CA . GLU A 1 183 ? 22.594 -25.453 -20.469 1 79.81 183 GLU A CA 1
ATOM 1484 C C . GLU A 1 183 ? 21.453 -25.703 -21.438 1 79.81 183 GLU A C 1
ATOM 1486 O O . GLU A 1 183 ? 21.312 -25 -22.438 1 79.81 183 GLU A O 1
ATOM 1491 N N . ALA A 1 184 ? 20.703 -26.656 -21.078 1 87.88 184 ALA A N 1
ATOM 1492 C CA . ALA A 1 184 ? 19.562 -26.984 -21.922 1 87.88 184 ALA A CA 1
ATOM 1493 C C . ALA A 1 184 ? 18.453 -25.938 -21.766 1 87.88 184 ALA A C 1
ATOM 1495 O O . ALA A 1 184 ? 18.328 -25.328 -20.703 1 87.88 184 ALA A O 1
ATOM 1496 N N . TRP A 1 185 ? 17.734 -25.672 -22.844 1 93.44 185 TRP A N 1
ATOM 1497 C CA . TRP A 1 185 ? 16.609 -24.75 -22.828 1 93.44 185 TRP A CA 1
ATOM 1498 C C . TRP A 1 185 ? 15.477 -25.281 -21.938 1 93.44 185 TRP A C 1
ATOM 1500 O O . TRP A 1 185 ? 15.016 -26.406 -22.125 1 93.44 185 TRP A O 1
ATOM 1510 N N . PRO A 1 186 ? 15 -24.547 -21 1 96.31 186 PRO A N 1
ATOM 1511 C CA . PRO A 1 186 ? 14.039 -25.062 -20.016 1 96.31 186 PRO A CA 1
ATOM 1512 C C . PRO A 1 186 ? 12.609 -25.078 -20.562 1 96.31 186 PRO A C 1
ATOM 1514 O O . PRO A 1 186 ? 12.312 -24.422 -21.562 1 96.31 186 PRO A O 1
ATOM 1517 N N . ILE A 1 187 ? 11.805 -25.859 -19.906 1 97.12 187 ILE A N 1
ATOM 1518 C CA . ILE A 1 187 ? 10.359 -25.891 -20.125 1 97.12 187 ILE A CA 1
ATOM 1519 C C . ILE A 1 187 ? 9.648 -25.469 -18.844 1 97.12 187 ILE A C 1
ATOM 1521 O O . ILE A 1 187 ? 9.969 -25.938 -17.75 1 97.12 187 ILE A O 1
ATOM 1525 N N . ILE A 1 188 ? 8.75 -24.547 -19.016 1 98.56 188 ILE A N 1
ATOM 1526 C CA . ILE A 1 188 ? 7.926 -24.141 -17.891 1 98.56 188 ILE A CA 1
ATOM 1527 C C . ILE A 1 188 ? 6.523 -24.719 -18.031 1 98.56 188 ILE A C 1
ATOM 1529 O O . ILE A 1 188 ? 5.836 -24.469 -19.016 1 98.56 188 ILE A O 1
ATOM 1533 N N . LEU A 1 189 ? 6.168 -25.547 -17.094 1 98.75 189 LEU A N 1
ATOM 1534 C CA . LEU A 1 189 ? 4.77 -25.938 -16.922 1 98.75 189 LEU A CA 1
ATOM 1535 C C . LEU A 1 189 ? 4.023 -24.922 -16.062 1 98.75 189 LEU A C 1
ATOM 1537 O O . LEU A 1 189 ? 4.371 -24.734 -14.891 1 98.75 189 LEU A O 1
ATOM 1541 N N . TRP A 1 190 ? 3.012 -24.312 -16.609 1 98.75 190 TRP A N 1
ATOM 1542 C CA . TRP A 1 190 ? 2.234 -23.297 -15.898 1 98.75 190 TRP A CA 1
ATOM 1543 C C . TRP A 1 190 ? 0.998 -23.906 -15.258 1 98.75 190 TRP A C 1
ATOM 1545 O O . TRP A 1 190 ? 0.175 -24.531 -15.938 1 98.75 190 TRP A O 1
ATOM 1555 N N . LEU A 1 191 ? 0.894 -23.766 -13.953 1 98.69 191 LEU A N 1
ATOM 1556 C CA . LEU A 1 191 ? -0.279 -24.234 -13.219 1 98.69 191 LEU A CA 1
ATOM 1557 C C . LEU A 1 191 ? -1.053 -23.062 -12.617 1 98.69 191 LEU A C 1
ATOM 1559 O O . LEU A 1 191 ? -0.588 -22.438 -11.67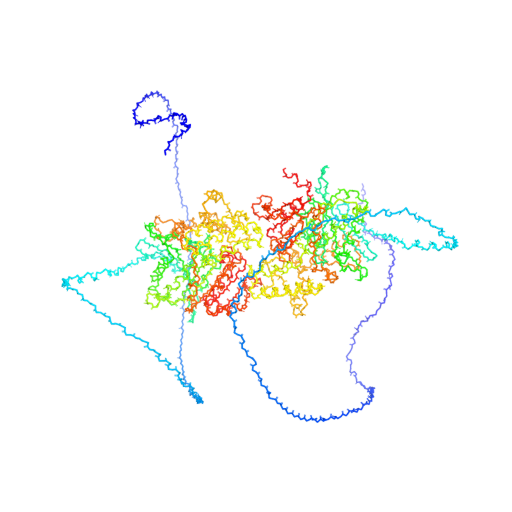2 1 98.69 191 LEU A O 1
ATOM 1563 N N . GLN A 1 192 ? -2.252 -22.859 -13.148 1 96.75 192 GLN A N 1
ATOM 1564 C CA . GLN A 1 192 ? -3.127 -21.766 -12.75 1 96.75 192 GLN A CA 1
ATOM 1565 C C . GLN A 1 192 ? -3.818 -22.062 -11.422 1 96.75 192 GLN A C 1
ATOM 1567 O O . GLN A 1 192 ? -3.824 -23.203 -10.961 1 96.75 192 GLN A O 1
ATOM 1572 N N . GLY A 1 193 ? -4.367 -21.016 -10.828 1 95.25 193 GLY A N 1
ATOM 1573 C CA . GLY A 1 193 ? -5.066 -21.188 -9.562 1 95.25 193 GLY A CA 1
ATOM 1574 C C . GLY A 1 193 ? -6.551 -21.438 -9.734 1 95.25 193 GLY A C 1
ATOM 1575 O O . GLY A 1 193 ? -6.969 -22.125 -10.664 1 95.25 193 GLY A O 1
ATOM 1576 N N . GLY A 1 194 ? -7.25 -21 -8.875 1 92.06 194 GLY A N 1
ATOM 1577 C CA . GLY A 1 194 ? -8.68 -21.219 -8.766 1 92.06 194 GLY A CA 1
ATOM 1578 C C . GLY A 1 194 ? -9.086 -21.844 -7.449 1 92.06 194 GLY A C 1
ATOM 1579 O O . GLY A 1 194 ? -9.133 -21.172 -6.418 1 92.06 194 GLY A O 1
ATOM 1580 N N . PRO A 1 195 ? -9.07 -23.109 -7.344 1 94.94 195 PRO A N 1
ATOM 1581 C CA . PRO A 1 195 ? -8.906 -24.109 -8.406 1 94.94 195 PRO A CA 1
ATOM 1582 C C . PRO A 1 195 ? -9.992 -24.016 -9.477 1 94.94 195 PRO A C 1
ATOM 1584 O O . PRO A 1 195 ? -11.094 -23.516 -9.211 1 94.94 195 PRO A O 1
ATOM 1587 N N . GLY A 1 196 ? -9.617 -24.453 -10.586 1 95.31 196 GLY A N 1
ATOM 1588 C CA . GLY A 1 196 ? -10.531 -24.438 -11.719 1 95.31 196 GLY A CA 1
ATOM 1589 C C . GLY A 1 196 ? -10.273 -23.281 -12.672 1 95.31 196 GLY A C 1
ATOM 1590 O O . GLY A 1 196 ? -11.031 -23.078 -13.617 1 95.31 196 GLY A O 1
ATOM 1591 N N . GLY A 1 197 ? -9.211 -22.531 -12.352 1 94 197 GLY A N 1
ATOM 1592 C CA . GLY A 1 197 ? -8.812 -21.5 -13.289 1 94 197 GLY A CA 1
ATOM 1593 C C . GLY A 1 197 ? -8.031 -22.031 -14.477 1 94 197 GLY A C 1
ATOM 1594 O O . GLY A 1 197 ? -7.168 -22.891 -14.32 1 94 197 GLY A O 1
ATOM 1595 N N . SER A 1 198 ? -8.289 -21.484 -15.625 1 95.75 198 SER A N 1
ATOM 1596 C CA . SER A 1 198 ? -7.703 -22 -16.859 1 95.75 198 SER A CA 1
ATOM 1597 C C . SER A 1 198 ? -6.32 -21.406 -17.109 1 95.75 198 SER A C 1
ATOM 1599 O O . SER A 1 198 ? -6.176 -20.203 -17.281 1 95.75 198 SER A O 1
ATOM 1601 N N . GLY A 1 199 ? -5.352 -22.219 -17.172 1 96.5 199 GLY A N 1
ATOM 1602 C CA . GLY A 1 199 ? -4.023 -21.781 -17.578 1 96.5 199 GLY A CA 1
ATOM 1603 C C . GLY A 1 199 ? -3.906 -21.516 -19.062 1 96.5 199 GLY A C 1
ATOM 1604 O O . GLY A 1 199 ? -3.207 -20.578 -19.484 1 96.5 199 GLY A O 1
ATOM 1605 N N . VAL A 1 200 ? -4.621 -22.281 -19.844 1 97.5 200 VAL A N 1
ATOM 1606 C CA . VAL A 1 200 ? -4.594 -22.188 -21.297 1 97.5 200 VAL A CA 1
ATOM 1607 C C . VAL A 1 200 ? -5.203 -20.859 -21.734 1 97.5 200 VAL A C 1
ATOM 1609 O O . VAL A 1 200 ? -4.805 -20.281 -22.75 1 97.5 200 VAL A O 1
ATOM 1612 N N . GLY A 1 201 ? -6.113 -20.422 -20.953 1 94.25 201 GLY A N 1
ATOM 1613 C CA . GLY A 1 201 ? -6.707 -19.141 -21.266 1 94.25 201 GLY A CA 1
ATOM 1614 C C . GLY A 1 201 ? -6.055 -17.984 -20.516 1 94.25 201 GLY A C 1
ATOM 1615 O O . GLY A 1 201 ? -5.293 -17.219 -21.109 1 94.25 201 GLY A O 1
ATOM 1616 N N . PHE A 1 202 ? -6.25 -17.953 -19.25 1 92 202 PHE A N 1
ATOM 1617 C CA . PHE A 1 202 ? -5.832 -16.828 -18.422 1 92 202 PHE A CA 1
ATOM 1618 C C . PHE A 1 202 ? -4.312 -16.703 -18.406 1 92 202 PHE A C 1
ATOM 1620 O O . PHE A 1 202 ? -3.76 -15.672 -18.797 1 92 202 PHE A O 1
ATOM 1627 N N . GLY A 1 203 ? -3.639 -17.719 -18.016 1 95.12 203 GLY A N 1
ATOM 1628 C CA . GLY A 1 203 ? -2.186 -17.688 -17.984 1 95.12 203 GLY A CA 1
ATOM 1629 C C . GLY A 1 203 ? -1.563 -17.375 -19.328 1 95.12 203 GLY A C 1
ATOM 1630 O O . GLY A 1 203 ? -0.627 -16.578 -19.438 1 95.12 203 GLY A O 1
ATOM 1631 N N . ASN A 1 204 ? -2.1 -17.938 -20.344 1 96.56 204 ASN A N 1
ATOM 1632 C CA . ASN A 1 204 ? -1.564 -17.828 -21.688 1 96.56 204 ASN A CA 1
ATOM 1633 C C . ASN A 1 204 ? -1.816 -16.453 -22.281 1 96.56 204 ASN A C 1
ATOM 1635 O O . ASN A 1 204 ? -0.876 -15.758 -22.688 1 96.56 204 ASN A O 1
ATOM 1639 N N . PHE A 1 205 ? -2.98 -15.945 -22.172 1 93.56 205 PHE A N 1
ATOM 1640 C CA . PHE A 1 205 ? -3.34 -14.766 -22.953 1 93.56 205 PHE A CA 1
ATOM 1641 C C . PHE A 1 205 ? -3.326 -13.516 -22.094 1 93.56 205 PHE A C 1
ATOM 1643 O O . PHE A 1 205 ? -3.301 -12.398 -22.609 1 93.56 205 PHE A O 1
ATOM 1650 N N . LEU A 1 206 ? -3.291 -13.727 -20.766 1 90.75 206 LEU A N 1
ATOM 1651 C CA . LEU A 1 206 ? -3.357 -12.531 -19.938 1 90.75 206 LEU A CA 1
ATOM 1652 C C . LEU A 1 206 ? -2.08 -12.359 -19.125 1 90.75 206 LEU A C 1
ATOM 1654 O O . LEU A 1 206 ? -1.824 -11.281 -18.578 1 90.75 206 LEU A O 1
ATOM 1658 N N . GLU A 1 207 ? -1.234 -13.352 -19.141 1 94.5 207 GLU A N 1
ATOM 1659 C CA . GLU A 1 207 ? -0.106 -13.211 -18.219 1 94.5 207 GLU A CA 1
ATOM 1660 C C . GLU A 1 207 ? 1.222 -13.398 -18.953 1 94.5 207 GLU A C 1
ATOM 1662 O O . GLU A 1 207 ? 2.037 -12.477 -19.031 1 94.5 207 GLU A O 1
ATOM 1667 N N . ILE A 1 208 ? 1.474 -14.633 -19.562 1 97.81 208 ILE A N 1
ATOM 1668 C CA . ILE A 1 208 ? 2.887 -14.859 -19.859 1 97.81 208 ILE A CA 1
ATOM 1669 C C . ILE A 1 208 ? 3.045 -15.383 -21.281 1 97.81 208 ILE A C 1
ATOM 1671 O O . ILE A 1 208 ? 4.16 -15.461 -21.797 1 97.81 208 ILE A O 1
ATOM 1675 N N . GLY A 1 209 ? 1.981 -15.75 -22 1 97.5 209 GLY A N 1
ATOM 1676 C CA . GLY A 1 209 ? 2.059 -16.312 -23.328 1 97.5 209 GLY A CA 1
ATOM 1677 C C . GLY A 1 209 ? 2.518 -15.328 -24.375 1 97.5 209 GLY A C 1
ATOM 1678 O O . GLY A 1 209 ? 2.895 -14.195 -24.047 1 97.5 209 GLY A O 1
ATOM 1679 N N . PRO A 1 210 ? 2.555 -15.758 -25.594 1 96.5 210 PRO A N 1
ATOM 1680 C CA . PRO A 1 210 ? 3.105 -14.914 -26.656 1 96.5 210 PRO A CA 1
ATOM 1681 C C . PRO A 1 210 ? 2.17 -13.773 -27.047 1 96.5 210 PRO A C 1
ATOM 1683 O O . PRO A 1 210 ? 2.631 -12.695 -27.453 1 96.5 210 PRO A O 1
ATOM 1686 N N . LEU A 1 211 ? 0.849 -14.016 -26.938 1 93.94 211 LEU A N 1
ATOM 1687 C CA . LEU A 1 211 ? -0.131 -13.008 -27.344 1 93.94 211 LEU A CA 1
ATOM 1688 C C . LEU A 1 211 ? -0.962 -12.555 -26.141 1 93.94 211 LEU A C 1
ATOM 1690 O O . LEU A 1 211 ? -1.162 -13.312 -25.203 1 93.94 211 LEU A O 1
ATOM 1694 N N . ASP A 1 212 ? -1.391 -11.281 -26.297 1 88.88 212 ASP A N 1
ATOM 1695 C CA . ASP A 1 212 ? -2.291 -10.789 -25.266 1 88.88 212 ASP A CA 1
ATOM 1696 C C . ASP A 1 212 ? -3.748 -11.07 -25.625 1 88.88 212 ASP A C 1
ATOM 1698 O O . ASP A 1 212 ? -4.031 -11.812 -26.562 1 88.88 212 ASP A O 1
ATOM 1702 N N . GLY A 1 213 ? -4.684 -10.578 -24.828 1 86 213 GLY A N 1
ATOM 1703 C CA . GLY A 1 213 ? -6.102 -10.844 -25 1 86 213 GLY A CA 1
ATOM 1704 C C . GLY A 1 213 ? -6.652 -10.289 -26.312 1 86 213 GLY A C 1
ATOM 1705 O O . GLY A 1 213 ? -7.734 -10.688 -26.75 1 86 213 GLY A O 1
ATOM 1706 N N . ASN A 1 214 ? -5.887 -9.422 -26.953 1 84.19 214 ASN A N 1
ATOM 1707 C CA . ASN A 1 214 ? -6.273 -8.867 -28.25 1 84.19 214 ASN A CA 1
ATOM 1708 C C . ASN A 1 214 ? -5.512 -9.531 -29.391 1 84.19 214 ASN A C 1
ATOM 1710 O O . ASN A 1 214 ? -5.52 -9.031 -30.516 1 84.19 214 ASN A O 1
ATOM 1714 N N . LEU A 1 215 ? -4.805 -10.508 -29 1 90.19 215 LEU A N 1
ATOM 1715 C CA . LEU A 1 215 ? -4.035 -11.305 -29.953 1 90.19 215 LEU A CA 1
ATOM 1716 C C . LEU A 1 215 ? -2.902 -10.484 -30.562 1 90.19 215 LEU A C 1
ATOM 1718 O O . LEU A 1 215 ? -2.59 -10.625 -31.75 1 90.19 215 LEU A O 1
ATOM 1722 N N . LYS A 1 216 ? -2.438 -9.539 -29.766 1 89.62 216 LYS A N 1
ATOM 1723 C CA . LYS A 1 216 ? -1.22 -8.812 -30.109 1 89.62 216 LYS A CA 1
ATOM 1724 C C . LYS A 1 216 ? -0.006 -9.398 -29.391 1 89.62 216 LYS A C 1
ATOM 1726 O O . LYS A 1 216 ? -0.129 -9.93 -28.281 1 89.62 216 LYS A O 1
ATOM 1731 N N . PRO A 1 217 ? 1.124 -9.305 -30 1 93.19 217 PRO A N 1
ATOM 1732 C CA . PRO A 1 217 ? 2.318 -9.867 -29.375 1 93.19 217 PRO A CA 1
ATOM 1733 C C . PRO A 1 217 ? 2.607 -9.258 -28 1 93.19 217 PRO A C 1
ATOM 1735 O O . PRO A 1 217 ? 2.48 -8.047 -27.828 1 93.19 217 PRO A O 1
ATOM 1738 N N . ARG A 1 218 ? 2.965 -10.102 -27.078 1 94.25 218 ARG A N 1
ATOM 1739 C CA . ARG A 1 218 ? 3.332 -9.68 -25.719 1 94.25 218 ARG A CA 1
ATOM 1740 C C . ARG A 1 218 ? 4.828 -9.406 -25.625 1 94.25 218 ARG A C 1
ATOM 1742 O O . ARG A 1 218 ? 5.648 -10.297 -25.859 1 94.25 218 ARG A O 1
ATOM 1749 N N . HIS A 1 219 ? 5.176 -8.195 -25.188 1 92.69 219 HIS A N 1
ATOM 1750 C CA . HIS A 1 219 ? 6.57 -7.781 -25.125 1 92.69 219 HIS A CA 1
ATOM 1751 C C . HIS A 1 219 ? 7.344 -8.586 -24.094 1 92.69 219 HIS A C 1
ATOM 1753 O O . HIS A 1 219 ? 8.492 -8.969 -24.328 1 92.69 219 HIS A O 1
ATOM 1759 N N . PHE A 1 220 ? 6.738 -8.93 -23.016 1 95.69 220 PHE A N 1
ATOM 1760 C CA . PHE A 1 220 ? 7.422 -9.617 -21.922 1 95.69 220 PHE A CA 1
ATOM 1761 C C . PHE A 1 220 ? 6.938 -11.055 -21.812 1 95.69 220 PHE A C 1
ATOM 1763 O O . PHE A 1 220 ? 6.715 -11.555 -20.703 1 95.69 220 PHE A O 1
ATOM 1770 N N . THR A 1 221 ? 6.77 -11.703 -22.922 1 97.44 221 THR A N 1
ATOM 1771 C CA . THR A 1 221 ? 6.402 -13.109 -22.906 1 97.44 221 THR A CA 1
ATOM 1772 C C . THR A 1 221 ? 7.504 -13.953 -22.281 1 97.44 221 THR A C 1
ATOM 1774 O O . THR A 1 221 ? 8.695 -13.68 -22.469 1 97.44 221 THR A O 1
ATOM 1777 N N . TRP A 1 222 ? 7.145 -14.961 -21.594 1 98.5 222 TRP A N 1
ATOM 1778 C CA . TRP A 1 222 ? 8.117 -15.828 -20.938 1 98.5 222 TRP A CA 1
ATOM 1779 C C . TRP A 1 222 ? 8.773 -16.766 -21.938 1 98.5 222 TRP A C 1
ATOM 1781 O O . TRP A 1 222 ? 9.773 -17.422 -21.641 1 98.5 222 TRP A O 1
ATOM 1791 N N . LEU A 1 223 ? 8.328 -16.766 -23.219 1 97.5 223 LEU A N 1
ATOM 1792 C CA . LEU A 1 223 ? 8.984 -17.516 -24.281 1 97.5 223 LEU A CA 1
ATOM 1793 C C . LEU A 1 223 ? 10.406 -17 -24.516 1 97.5 223 LEU A C 1
ATOM 1795 O O . LEU A 1 223 ? 11.234 -17.703 -25.094 1 97.5 223 LEU A O 1
ATOM 1799 N N . ARG A 1 224 ? 10.617 -15.867 -24 1 96.38 224 ARG A N 1
ATOM 1800 C CA . ARG A 1 224 ? 11.953 -15.297 -24.141 1 96.38 224 ARG A CA 1
ATOM 1801 C C . ARG A 1 224 ? 12.953 -16.047 -23.25 1 96.38 224 ARG A C 1
ATOM 1803 O O . ARG A 1 224 ? 14.164 -15.906 -23.438 1 96.38 224 ARG A O 1
ATOM 1810 N N . LYS A 1 225 ? 12.461 -16.859 -22.375 1 96.75 225 LYS A N 1
ATOM 1811 C CA . LYS A 1 225 ? 13.352 -17.484 -21.422 1 96.75 225 LYS A CA 1
ATOM 1812 C C . LYS A 1 225 ? 13.18 -19 -21.422 1 96.75 225 LYS A C 1
ATOM 1814 O O . LYS A 1 225 ? 14.07 -19.734 -20.984 1 96.75 225 LYS A O 1
ATOM 1819 N N . ALA A 1 226 ? 12.055 -19.469 -21.953 1 97.25 226 ALA A N 1
ATOM 1820 C CA . ALA A 1 226 ? 11.734 -20.891 -21.859 1 97.25 226 ALA A CA 1
ATOM 1821 C C . ALA A 1 226 ? 10.648 -21.266 -22.859 1 97.25 226 ALA A C 1
ATOM 1823 O O . ALA A 1 226 ? 9.977 -20.406 -23.422 1 97.25 226 ALA A O 1
ATOM 1824 N N . ASP A 1 227 ? 10.547 -22.609 -23.141 1 96.69 227 ASP A N 1
ATOM 1825 C CA . ASP A 1 227 ? 9.305 -23.109 -23.719 1 96.69 227 ASP A CA 1
ATOM 1826 C C . ASP A 1 227 ? 8.18 -23.094 -22.703 1 96.69 227 ASP A C 1
ATOM 1828 O O . ASP A 1 227 ? 8.422 -23.125 -21.484 1 96.69 227 ASP A O 1
ATOM 1832 N N . LEU A 1 228 ? 6.973 -22.984 -23.203 1 98.31 228 LEU A N 1
ATOM 1833 C CA . LEU A 1 228 ? 5.844 -22.875 -22.281 1 98.31 228 LEU A CA 1
ATOM 1834 C C . LEU A 1 228 ? 4.84 -24 -22.516 1 98.31 228 LEU A C 1
ATOM 1836 O O . LEU A 1 228 ? 4.445 -24.25 -23.656 1 98.31 228 LEU A O 1
ATOM 1840 N N . LEU A 1 229 ? 4.504 -24.672 -21.484 1 98.19 229 LEU A N 1
ATOM 1841 C CA . LEU A 1 229 ? 3.451 -25.672 -21.469 1 98.19 229 LEU A CA 1
ATOM 1842 C C . LEU A 1 229 ? 2.303 -25.25 -20.562 1 98.19 229 LEU A C 1
ATOM 1844 O O . LEU A 1 229 ? 2.486 -25.094 -19.344 1 98.19 229 LEU A O 1
ATOM 1848 N N . PHE A 1 230 ? 1.117 -25 -21.188 1 98.5 230 PHE A N 1
ATOM 1849 C CA . PHE A 1 230 ? -0.093 -24.688 -20.438 1 98.5 230 PHE A CA 1
ATOM 1850 C C . PHE A 1 230 ? -0.997 -25.922 -20.344 1 98.5 230 PHE A C 1
ATOM 1852 O O . PHE A 1 230 ? -1.098 -26.688 -21.297 1 98.5 230 PHE A O 1
ATOM 1859 N N . VAL A 1 231 ? -1.627 -26.047 -19.203 1 98.5 231 VAL A N 1
ATOM 1860 C CA . VAL A 1 231 ? -2.57 -27.141 -19.016 1 98.5 231 VAL A CA 1
ATOM 1861 C C . VAL A 1 231 ? -3.807 -26.625 -18.266 1 98.5 231 VAL A C 1
ATOM 1863 O O . VAL A 1 231 ? -3.697 -25.828 -17.328 1 98.5 231 VAL A O 1
ATOM 1866 N N . ASP A 1 232 ? -4.949 -26.953 -18.75 1 98.38 232 ASP A N 1
ATOM 1867 C CA . ASP A 1 232 ? -6.18 -26.719 -18 1 98.38 232 ASP A CA 1
ATOM 1868 C C . ASP A 1 232 ? -6.391 -27.812 -16.953 1 98.38 232 ASP A C 1
ATOM 1870 O O . ASP A 1 232 ? -7.086 -28.797 -17.203 1 98.38 232 ASP A O 1
ATOM 1874 N N . ASN A 1 233 ? -5.797 -27.562 -15.891 1 98.12 233 ASN A N 1
ATOM 1875 C CA . ASN A 1 233 ? -5.809 -28.453 -14.742 1 98.12 233 ASN A CA 1
ATOM 1876 C C . ASN A 1 233 ? -6.617 -27.875 -13.586 1 98.12 233 ASN A C 1
ATOM 1878 O O . ASN A 1 233 ? -6.488 -26.688 -13.273 1 98.12 233 ASN A O 1
ATOM 1882 N N . PRO A 1 234 ? -7.508 -28.828 -12.969 1 98.25 234 PRO A N 1
ATOM 1883 C CA . PRO A 1 234 ? -7.848 -30.25 -13.141 1 98.25 234 PRO A CA 1
ATOM 1884 C C . PRO A 1 234 ? -8.867 -30.469 -14.258 1 98.25 234 PRO A C 1
ATOM 1886 O O . PRO A 1 234 ? -9.281 -29.516 -14.93 1 98.25 234 PRO A O 1
ATOM 1889 N N . VAL A 1 235 ? -9.172 -31.781 -14.477 1 98.31 235 VAL A N 1
ATOM 1890 C CA . VAL A 1 235 ? -10.211 -32.094 -15.461 1 98.31 235 VAL A CA 1
ATOM 1891 C C . VAL A 1 235 ? -11.461 -31.266 -15.141 1 98.31 235 VAL A C 1
ATOM 1893 O O . VAL A 1 235 ? -11.812 -31.094 -13.977 1 98.31 235 VAL A O 1
ATOM 1896 N N . GLY A 1 236 ? -12.078 -30.688 -16.156 1 97.81 236 GLY A N 1
ATOM 1897 C CA . GLY A 1 236 ? -13.227 -29.812 -16 1 97.81 236 GLY A CA 1
ATOM 1898 C C . GLY A 1 236 ? -12.875 -28.328 -16.109 1 97.81 236 GLY A C 1
ATOM 1899 O O . GLY A 1 236 ? -13.758 -27.484 -16.203 1 97.81 236 GLY A O 1
ATOM 1900 N N . THR A 1 237 ? -11.594 -28.016 -16.141 1 97.69 237 THR A N 1
ATOM 1901 C CA . THR A 1 237 ? -11.102 -26.641 -16.234 1 97.69 237 THR A CA 1
ATOM 1902 C C . THR A 1 237 ? -10.883 -26.219 -17.688 1 97.69 237 THR A C 1
ATOM 1904 O O . THR A 1 237 ? -10.266 -26.953 -18.453 1 97.69 237 THR A O 1
ATOM 1907 N N . GLY A 1 238 ? -11.398 -25.016 -18.031 1 97.12 238 GLY A N 1
ATOM 1908 C CA . GLY A 1 238 ? -11.18 -24.516 -19.391 1 97.12 238 GLY A CA 1
ATOM 1909 C C . GLY A 1 238 ? -11.68 -25.469 -20.453 1 97.12 238 GLY A C 1
ATOM 1910 O O . GLY A 1 238 ? -12.859 -25.844 -20.469 1 97.12 238 GLY A O 1
ATOM 1911 N N . TYR A 1 239 ? -10.719 -25.984 -21.266 1 98.19 239 TYR A N 1
ATOM 1912 C CA . TYR A 1 239 ? -11.078 -26.891 -22.344 1 98.19 239 TYR A CA 1
ATOM 1913 C C . TYR A 1 239 ? -11.047 -28.344 -21.875 1 98.19 239 TYR A C 1
ATOM 1915 O O . TYR A 1 239 ? -11.523 -29.234 -22.562 1 98.19 239 TYR A O 1
ATOM 1923 N N . SER A 1 240 ? -10.438 -28.594 -20.75 1 98.5 240 SER A N 1
ATOM 1924 C CA . SER A 1 240 ? -10.461 -29.953 -20.219 1 98.5 240 SER A CA 1
ATOM 1925 C C . SER A 1 240 ? -11.875 -30.391 -19.844 1 98.5 240 SER A C 1
ATOM 1927 O O . SER A 1 240 ? -12.703 -29.547 -19.469 1 98.5 240 SER A O 1
ATOM 1929 N N . TYR A 1 241 ? -12.148 -31.688 -19.938 1 97.94 241 TYR A N 1
ATOM 1930 C CA . TYR A 1 241 ? -13.531 -32.094 -19.688 1 97.94 241 TYR A CA 1
ATOM 1931 C C . TYR A 1 241 ? -13.594 -33.562 -19.234 1 97.94 241 TYR A C 1
ATOM 1933 O O . TYR A 1 241 ? -12.617 -34.281 -19.375 1 97.94 241 TYR A O 1
ATOM 1941 N N . VAL A 1 242 ? -14.703 -33.875 -18.641 1 97.62 242 VAL A N 1
ATOM 1942 C CA . VAL A 1 242 ? -15.086 -35.25 -18.312 1 97.62 242 VAL A CA 1
ATOM 1943 C C . VAL A 1 242 ? -16.391 -35.594 -19 1 97.62 242 VAL A C 1
ATOM 1945 O O . VAL A 1 242 ? -17.219 -34.719 -19.266 1 97.62 242 VAL A O 1
ATOM 1948 N N . GLU A 1 243 ? -16.547 -36.781 -19.312 1 95.81 243 GLU A N 1
ATOM 1949 C CA . GLU A 1 243 ? -17.781 -37.219 -19.969 1 95.81 243 GLU A CA 1
ATOM 1950 C C . GLU A 1 243 ? -18.891 -37.469 -18.938 1 95.81 243 GLU A C 1
ATOM 1952 O O . GLU A 1 243 ? -20.078 -37.406 -19.281 1 95.81 243 GLU A O 1
ATOM 1957 N N . ASP A 1 244 ? -18.422 -37.812 -17.688 1 94.81 244 ASP A N 1
ATOM 1958 C CA . ASP A 1 244 ? -19.344 -37.969 -16.578 1 94.81 244 ASP A CA 1
ATOM 1959 C C . ASP A 1 244 ? -18.953 -37.062 -15.406 1 94.81 244 ASP A C 1
ATOM 1961 O O . ASP A 1 244 ? -17.797 -37.031 -14.984 1 94.81 244 ASP A O 1
ATOM 1965 N N . SER A 1 245 ? -19.953 -36.469 -14.828 1 91.31 245 SER A N 1
ATOM 1966 C CA . SER A 1 245 ? -19.703 -35.438 -13.812 1 91.31 245 SER A CA 1
ATOM 1967 C C . SER A 1 245 ? -19.109 -36.062 -12.547 1 91.31 245 SER A C 1
ATOM 1969 O O . SER A 1 245 ? -18.516 -35.375 -11.727 1 91.31 245 SER A O 1
ATOM 1971 N N . ASP A 1 246 ? -19.25 -37.281 -12.359 1 94.19 246 ASP A N 1
ATOM 1972 C CA . ASP A 1 246 ? -18.703 -37.938 -11.172 1 94.19 246 ASP A CA 1
ATOM 1973 C C . ASP A 1 246 ? -17.203 -38.125 -11.297 1 94.19 246 ASP A C 1
ATOM 1975 O O . ASP A 1 246 ? -16.531 -38.5 -10.336 1 94.19 246 ASP A O 1
ATOM 1979 N N . LEU A 1 247 ? -16.625 -37.719 -12.477 1 97 247 LEU A N 1
ATOM 1980 C CA . LEU A 1 247 ? -15.211 -37.969 -12.742 1 97 247 LEU A CA 1
ATOM 1981 C C . LEU A 1 247 ? -14.375 -36.75 -12.375 1 97 247 LEU A C 1
ATOM 1983 O O . LEU A 1 247 ? -13.148 -36.781 -12.5 1 97 247 LEU A O 1
ATOM 1987 N N . TYR A 1 248 ? -15.008 -35.656 -11.883 1 97.56 248 TYR A N 1
ATOM 1988 C CA . TYR A 1 248 ? -14.211 -34.562 -11.344 1 97.56 248 TYR A CA 1
ATOM 1989 C C . TYR A 1 248 ? -13.32 -35.031 -10.203 1 97.56 248 TYR A C 1
ATOM 1991 O O . TYR A 1 248 ? -13.703 -35.938 -9.445 1 97.56 248 TYR A O 1
ATOM 1999 N N . VAL A 1 249 ? -12.141 -34.469 -10.102 1 98 249 VAL A N 1
ATOM 2000 C CA . VAL A 1 249 ? -11.266 -34.844 -9 1 98 249 VAL A CA 1
ATOM 2001 C C . VAL A 1 249 ? -11.828 -34.312 -7.684 1 98 249 VAL A C 1
ATOM 2003 O O . VAL A 1 249 ? -12.406 -33.219 -7.641 1 98 249 VAL A O 1
ATOM 2006 N N . LYS A 1 250 ? -11.609 -35 -6.613 1 96.69 250 LYS A N 1
ATOM 2007 C CA . LYS A 1 250 ? -12.125 -34.594 -5.305 1 96.69 250 LYS A CA 1
ATOM 2008 C C . LYS A 1 250 ? -10.984 -34.25 -4.352 1 96.69 250 LYS A C 1
ATOM 2010 O O . LYS A 1 250 ? -11.219 -33.625 -3.303 1 96.69 250 LYS A O 1
ATOM 2015 N N . THR A 1 251 ? -9.812 -34.562 -4.758 1 96.81 251 THR A N 1
ATOM 2016 C CA . THR A 1 251 ? -8.633 -34.281 -3.945 1 96.81 251 THR A CA 1
ATOM 2017 C C . THR A 1 251 ? -7.496 -33.75 -4.816 1 96.81 251 THR A C 1
ATOM 2019 O O . THR A 1 251 ? -7.48 -33.969 -6.027 1 96.81 251 THR A O 1
ATOM 2022 N N . GLU A 1 252 ? -6.586 -33.125 -4.191 1 95.75 252 GLU A N 1
ATOM 2023 C CA . GLU A 1 252 ? -5.391 -32.656 -4.887 1 95.75 252 GLU A CA 1
ATOM 2024 C C . GLU A 1 252 ? -4.531 -33.844 -5.352 1 95.75 252 GLU A C 1
ATOM 2026 O O . GLU A 1 252 ? -3.891 -33.781 -6.402 1 95.75 252 GLU A O 1
ATOM 2031 N N . GLU A 1 253 ? -4.594 -34.906 -4.609 1 96.12 253 GLU A N 1
ATOM 2032 C CA . GLU A 1 253 ? -3.854 -36.094 -4.977 1 96.12 253 GLU A CA 1
ATOM 2033 C C . GLU A 1 253 ? -4.352 -36.656 -6.301 1 96.12 253 GLU A C 1
ATOM 2035 O O . GLU A 1 253 ? -3.551 -37.094 -7.137 1 96.12 253 GLU A O 1
ATOM 2040 N N . GLU A 1 254 ? -5.625 -36.656 -6.453 1 97.88 254 GLU A N 1
ATOM 2041 C CA . GLU A 1 254 ? -6.191 -37.125 -7.711 1 97.88 254 GLU A CA 1
ATOM 2042 C C . GLU A 1 254 ? -5.777 -36.25 -8.875 1 97.88 254 GLU A C 1
ATOM 2044 O O . GLU A 1 254 ? -5.43 -36.75 -9.953 1 97.88 254 GLU A O 1
ATOM 2049 N N . ALA A 1 255 ? -5.852 -34.969 -8.656 1 98 255 ALA A N 1
ATOM 2050 C CA . ALA A 1 255 ? -5.422 -34.031 -9.695 1 98 255 ALA A CA 1
ATOM 2051 C C . ALA A 1 255 ? -3.949 -34.219 -10.047 1 98 255 ALA A C 1
ATOM 2053 O O . ALA A 1 255 ? -3.559 -34.094 -11.211 1 98 255 ALA A O 1
ATOM 2054 N N . THR A 1 256 ? -3.16 -34.531 -9.055 1 97.88 256 THR A N 1
ATOM 2055 C CA . THR A 1 256 ? -1.73 -34.781 -9.227 1 97.88 256 THR A CA 1
ATOM 2056 C C . THR A 1 256 ? -1.49 -36.031 -10.07 1 97.88 256 THR A C 1
ATOM 2058 O O . THR A 1 256 ? -0.63 -36.031 -10.953 1 97.88 256 THR A O 1
ATOM 2061 N N . THR A 1 257 ? -2.215 -37.031 -9.789 1 97.69 257 THR A N 1
ATOM 2062 C CA . THR A 1 257 ? -2.104 -38.281 -10.57 1 97.69 257 THR A CA 1
ATOM 2063 C C . THR A 1 257 ? -2.451 -38 -12.031 1 97.69 257 THR A C 1
ATOM 2065 O O . THR A 1 257 ? -1.763 -38.5 -12.938 1 97.69 257 THR A O 1
ATOM 2068 N N . ASP A 1 258 ? -3.516 -37.25 -12.211 1 98.31 258 ASP A N 1
ATOM 2069 C CA . ASP A 1 258 ? -3.91 -36.875 -13.57 1 98.31 258 ASP A CA 1
ATOM 2070 C C . ASP A 1 258 ? -2.787 -36.156 -14.281 1 98.31 258 ASP A C 1
ATOM 2072 O O . ASP A 1 258 ? -2.453 -36.469 -15.43 1 98.31 258 ASP A O 1
ATOM 2076 N N . LEU A 1 259 ? -2.211 -35.188 -13.625 1 98.06 259 LEU A N 1
ATOM 2077 C CA . LEU A 1 259 ? -1.159 -34.344 -14.203 1 98.06 259 LEU A CA 1
ATOM 2078 C C . LEU A 1 259 ? 0.09 -35.188 -14.492 1 98.06 259 LEU A C 1
ATOM 2080 O O . LEU A 1 259 ? 0.763 -34.969 -15.5 1 98.06 259 LEU A O 1
ATOM 2084 N N . THR A 1 260 ? 0.427 -36.094 -13.594 1 97.75 260 THR A N 1
ATOM 2085 C CA . THR A 1 260 ? 1.582 -36.938 -13.789 1 97.75 260 THR A CA 1
ATOM 2086 C C . THR A 1 260 ? 1.393 -37.812 -15.023 1 97.75 260 THR A C 1
ATOM 2088 O O . THR A 1 260 ? 2.326 -38 -15.812 1 97.75 260 THR A O 1
ATOM 2091 N N . THR A 1 261 ? 0.181 -38.344 -15.172 1 97.06 261 THR A N 1
ATOM 2092 C CA . THR A 1 261 ? -0.147 -39.125 -16.344 1 97.06 261 THR A CA 1
ATOM 2093 C C . THR A 1 261 ? -0.01 -38.312 -17.625 1 97.06 261 THR A C 1
ATOM 2095 O O . THR A 1 261 ? 0.519 -38.812 -18.625 1 97.06 261 THR A O 1
ATOM 2098 N N . LEU A 1 262 ? -0.503 -37.094 -17.594 1 97.44 262 LEU A N 1
ATOM 2099 C CA . LEU A 1 262 ? -0.368 -36.219 -18.75 1 97.44 262 LEU A CA 1
ATOM 2100 C C . LEU A 1 262 ? 1.1 -36.031 -19.125 1 97.44 262 LEU A C 1
ATOM 2102 O O . LEU A 1 262 ? 1.468 -36.125 -20.297 1 97.44 262 LEU A O 1
ATOM 2106 N N . LEU A 1 263 ? 1.947 -35.719 -18.125 1 97.06 263 LEU A N 1
ATOM 2107 C CA . LEU A 1 263 ? 3.363 -35.5 -18.375 1 97.06 263 LEU A CA 1
ATOM 2108 C C . LEU A 1 263 ? 4.039 -36.719 -18.938 1 97.06 263 LEU A C 1
ATOM 2110 O O . LEU A 1 263 ? 4.855 -36.656 -19.859 1 97.06 263 LEU A O 1
ATOM 2114 N N . ALA A 1 264 ? 3.686 -37.875 -18.406 1 95 264 ALA A N 1
ATOM 2115 C CA . ALA A 1 264 ? 4.258 -39.125 -18.891 1 95 264 ALA A CA 1
ATOM 2116 C C . ALA A 1 264 ? 3.912 -39.344 -20.359 1 95 264 ALA A C 1
ATOM 2118 O O . ALA A 1 264 ? 4.762 -39.781 -21.141 1 95 264 ALA A O 1
ATOM 2119 N N . GLU A 1 265 ? 2.717 -39.031 -20.688 1 94.31 265 GLU A N 1
ATOM 2120 C CA . GLU A 1 265 ? 2.27 -39.219 -22.062 1 94.31 265 GLU A CA 1
ATOM 2121 C C . GLU A 1 265 ? 2.918 -38.219 -23.016 1 94.31 265 GLU A C 1
ATOM 2123 O O . GLU A 1 265 ? 3.273 -38.531 -24.141 1 94.31 265 GLU A O 1
ATOM 2128 N N . LEU A 1 266 ? 3.002 -37 -22.594 1 93.44 266 LEU A N 1
ATOM 2129 C CA . LEU A 1 266 ? 3.537 -35.938 -23.438 1 93.44 266 LEU A CA 1
ATOM 2130 C C . LEU A 1 266 ? 5.027 -36.125 -23.688 1 93.44 266 LEU A C 1
ATOM 2132 O O . LEU A 1 266 ? 5.527 -35.812 -24.781 1 93.44 266 LEU A O 1
ATOM 2136 N N . LEU A 1 267 ? 5.758 -36.656 -22.734 1 91.44 267 LEU A N 1
ATOM 2137 C CA . LEU A 1 267 ? 7.215 -36.719 -22.812 1 91.44 267 LEU A CA 1
ATOM 2138 C C . LEU A 1 267 ? 7.676 -38.062 -23.328 1 91.44 267 LEU A C 1
ATOM 2140 O O . LEU A 1 267 ? 8.852 -38.25 -23.656 1 91.44 267 LEU A O 1
ATOM 2144 N N . LYS A 1 268 ? 6.879 -39.094 -23.297 1 87.06 268 LYS A N 1
ATOM 2145 C CA . LYS A 1 268 ? 7.211 -40.469 -23.609 1 87.06 268 LYS A CA 1
ATOM 2146 C C . LYS A 1 268 ? 8.023 -40.562 -24.891 1 87.06 268 LYS A C 1
ATOM 2148 O O . LYS A 1 268 ? 9.039 -41.25 -24.953 1 87.06 268 LYS A O 1
ATOM 2153 N N . ASN A 1 269 ? 7.738 -39.875 -25.953 1 80 269 ASN A N 1
ATOM 2154 C CA . ASN A 1 269 ? 8.445 -40.125 -27.203 1 80 269 ASN A CA 1
ATOM 2155 C C . ASN A 1 269 ? 9.117 -38.844 -27.719 1 80 269 ASN A C 1
ATOM 2157 O O . ASN A 1 269 ? 9.414 -38.75 -28.922 1 80 269 ASN A O 1
ATOM 2161 N N . ASP A 1 270 ? 9.398 -38.031 -26.812 1 84.44 270 ASP A N 1
ATOM 2162 C CA . ASP A 1 270 ? 10.062 -36.781 -27.234 1 84.44 270 ASP A CA 1
ATOM 2163 C C . ASP A 1 270 ? 11.383 -36.594 -26.5 1 84.44 270 ASP A C 1
ATOM 2165 O O . ASP A 1 270 ? 11.43 -35.969 -25.453 1 84.44 270 ASP A O 1
ATOM 2169 N N . VAL A 1 271 ? 12.383 -37.031 -27.109 1 82.94 271 VAL A N 1
ATOM 2170 C CA . VAL A 1 271 ? 13.711 -37.031 -26.516 1 82.94 271 VAL A CA 1
ATOM 2171 C C . VAL A 1 271 ? 14.18 -35.625 -26.266 1 82.94 271 VAL A C 1
ATOM 2173 O O . VAL A 1 271 ? 14.867 -35.344 -25.266 1 82.94 271 VAL A O 1
ATOM 2176 N N . ASN A 1 272 ? 13.82 -34.781 -27.125 1 79.12 272 ASN A N 1
ATOM 2177 C CA . ASN A 1 272 ? 14.227 -33.375 -26.969 1 79.12 272 ASN A CA 1
ATOM 2178 C C . ASN A 1 272 ? 13.586 -32.75 -25.719 1 79.12 272 ASN A C 1
ATOM 2180 O O . ASN A 1 272 ? 14.25 -32.031 -24.984 1 79.12 272 ASN A O 1
ATOM 2184 N N . LEU A 1 273 ? 12.422 -33.094 -25.5 1 85.62 273 LEU A N 1
ATOM 2185 C CA . LEU A 1 273 ? 11.734 -32.594 -24.328 1 85.62 273 LEU A CA 1
ATOM 2186 C C . LEU A 1 273 ? 12.281 -33.219 -23.047 1 85.62 273 LEU A C 1
ATOM 2188 O O . LEU A 1 273 ? 12.328 -32.594 -22 1 85.62 273 LEU A O 1
ATOM 2192 N N . GLN A 1 274 ? 12.68 -34.406 -23.234 1 89.38 274 GLN A N 1
ATOM 2193 C CA . GLN A 1 274 ? 13.188 -35.125 -22.078 1 89.38 274 GLN A CA 1
ATOM 2194 C C . GLN A 1 274 ? 14.516 -34.562 -21.594 1 89.38 274 GLN A C 1
ATOM 2196 O O . GLN A 1 274 ? 14.867 -34.688 -20.422 1 89.38 274 GLN A O 1
ATOM 2201 N N . LYS A 1 275 ? 15.227 -33.969 -22.406 1 87.12 275 LYS A N 1
ATOM 2202 C CA . LYS A 1 275 ? 16.531 -33.406 -22.078 1 87.12 275 LYS A CA 1
ATOM 2203 C C . LYS A 1 275 ? 16.391 -32 -21.469 1 87.12 275 LYS A C 1
ATOM 2205 O O . LYS A 1 275 ? 17.344 -31.5 -20.859 1 87.12 275 LYS A O 1
ATOM 2210 N N . SER A 1 276 ? 15.281 -31.406 -21.656 1 92.38 276 SER A N 1
ATOM 2211 C CA . SER A 1 276 ? 15.039 -30.062 -21.125 1 92.38 276 SER A CA 1
ATOM 2212 C C . SER A 1 276 ? 14.617 -30.125 -19.656 1 92.38 276 SER A C 1
ATOM 2214 O O . SER A 1 276 ? 13.766 -30.922 -19.281 1 92.38 276 SER A O 1
ATOM 2216 N N . PRO A 1 277 ? 15.258 -29.312 -18.859 1 95.88 277 PRO A N 1
ATOM 2217 C CA . PRO A 1 277 ? 14.781 -29.266 -17.469 1 95.88 277 PRO A CA 1
ATOM 2218 C C . PRO A 1 277 ? 13.359 -28.719 -17.359 1 95.88 277 PRO A C 1
ATOM 2220 O O . PRO A 1 277 ? 13.031 -27.703 -17.984 1 95.88 277 PRO A O 1
ATOM 2223 N N . LEU A 1 278 ? 12.555 -29.406 -16.594 1 97.88 278 LEU A N 1
ATOM 2224 C CA . LEU A 1 278 ? 11.164 -29.031 -16.359 1 97.88 278 LEU A CA 1
ATOM 2225 C C . LEU A 1 278 ? 11.031 -28.172 -15.109 1 97.88 278 LEU A C 1
ATOM 2227 O O . LEU A 1 278 ? 11.477 -28.578 -14.023 1 97.88 278 LEU A O 1
ATOM 2231 N N . PHE A 1 279 ? 10.531 -27.016 -15.25 1 98.69 279 PHE A N 1
ATOM 2232 C CA . PHE A 1 279 ? 10.188 -26.156 -14.125 1 98.69 279 PHE A CA 1
ATOM 2233 C C . PHE A 1 279 ? 8.672 -26.047 -13.977 1 98.69 279 PHE A C 1
ATOM 2235 O O . PHE A 1 279 ? 7.973 -25.719 -14.938 1 98.69 279 PHE A O 1
ATOM 2242 N N . ILE A 1 280 ? 8.172 -26.359 -12.773 1 98.88 280 ILE A N 1
ATOM 2243 C CA . ILE A 1 280 ? 6.754 -26.234 -12.461 1 98.88 280 ILE A CA 1
ATOM 2244 C C . ILE A 1 280 ? 6.496 -24.875 -11.797 1 98.88 280 ILE A C 1
ATOM 2246 O O . ILE A 1 280 ? 6.945 -24.641 -10.672 1 98.88 280 ILE A O 1
ATOM 2250 N N . VAL A 1 281 ? 5.832 -24 -12.484 1 98.88 281 VAL A N 1
ATOM 2251 C CA . VAL A 1 281 ? 5.543 -22.656 -12 1 98.88 281 VAL A CA 1
ATOM 2252 C C . VAL A 1 281 ? 4.039 -22.484 -11.773 1 98.88 281 VAL A C 1
ATOM 2254 O O . VAL A 1 281 ? 3.236 -22.828 -12.641 1 98.88 281 VAL A O 1
ATOM 2257 N N . ALA A 1 282 ? 3.707 -22 -10.602 1 98.75 282 ALA A N 1
ATOM 2258 C CA . ALA A 1 282 ? 2.291 -21.969 -10.25 1 98.75 282 ALA A CA 1
ATOM 2259 C C . ALA A 1 282 ? 1.892 -20.594 -9.719 1 98.75 282 ALA A C 1
ATOM 2261 O O . ALA A 1 282 ? 2.748 -19.797 -9.336 1 98.75 282 ALA A O 1
ATOM 2262 N N . GLU A 1 283 ? 0.638 -20.297 -9.789 1 97.25 283 GLU A N 1
ATOM 2263 C CA . GLU A 1 283 ? 0.023 -19.094 -9.242 1 97.25 283 GLU A CA 1
ATOM 2264 C C . GLU A 1 283 ? -1.16 -19.438 -8.344 1 97.25 283 GLU A C 1
ATOM 2266 O O . GLU A 1 283 ? -1.926 -20.359 -8.641 1 97.25 283 GLU A O 1
ATOM 2271 N N . SER A 1 284 ? -1.338 -18.766 -7.25 1 96.88 284 SER A N 1
ATOM 2272 C CA . SER A 1 284 ? -2.518 -18.891 -6.402 1 96.88 284 SER A CA 1
ATOM 2273 C C . SER A 1 284 ? -2.725 -20.328 -5.949 1 96.88 284 SER A C 1
ATOM 2275 O O . SER A 1 284 ? -1.8 -20.969 -5.438 1 96.88 284 SER A O 1
ATOM 2277 N N . TYR A 1 285 ? -3.879 -20.906 -6.113 1 97.5 285 TYR A N 1
ATOM 2278 C CA . TYR A 1 285 ? -4.191 -22.266 -5.695 1 97.5 285 TYR A CA 1
ATOM 2279 C C . TYR A 1 285 ? -3.336 -23.281 -6.449 1 97.5 285 TYR A C 1
ATOM 2281 O O . TYR A 1 285 ? -3.098 -24.391 -5.965 1 97.5 285 TYR A O 1
ATOM 2289 N N . GLY A 1 286 ? -2.814 -22.906 -7.633 1 98.25 286 GLY A N 1
ATOM 2290 C CA . GLY A 1 286 ? -1.96 -23.797 -8.414 1 98.25 286 GLY A CA 1
ATOM 2291 C C . GLY A 1 286 ? -0.716 -24.234 -7.668 1 98.25 286 GLY A C 1
ATOM 2292 O O . GLY A 1 286 ? -0.104 -25.25 -8.016 1 98.25 286 GLY A O 1
ATOM 2293 N N . GLY A 1 287 ? -0.343 -23.453 -6.668 1 98.75 287 GLY A N 1
ATOM 2294 C CA . GLY A 1 287 ? 0.812 -23.812 -5.859 1 98.75 287 GLY A CA 1
ATOM 2295 C C . GLY A 1 287 ? 0.657 -25.156 -5.16 1 98.75 287 GLY A C 1
ATOM 2296 O O . GLY A 1 287 ? 1.633 -25.891 -4.992 1 98.75 287 GLY A O 1
ATOM 2297 N N . LYS A 1 288 ? -0.534 -25.484 -4.801 1 98.5 288 LYS A N 1
ATOM 2298 C CA . LYS A 1 288 ? -0.79 -26.781 -4.18 1 98.5 288 LYS A CA 1
ATOM 2299 C C . LYS A 1 288 ? -0.585 -27.922 -5.176 1 98.5 288 LYS A C 1
ATOM 2301 O O . LYS A 1 288 ? 0.001 -28.953 -4.836 1 98.5 288 LYS A O 1
ATOM 2306 N N . PHE A 1 289 ? -1.055 -27.688 -6.379 1 98.56 289 PHE A N 1
ATOM 2307 C CA . PHE A 1 289 ? -0.809 -28.672 -7.434 1 98.56 289 PHE A CA 1
ATOM 2308 C C . PHE A 1 289 ? 0.685 -28.797 -7.711 1 98.56 289 PHE A C 1
ATOM 2310 O O . PHE A 1 289 ? 1.184 -29.906 -7.93 1 98.56 289 PHE A O 1
ATOM 2317 N N . ALA A 1 290 ? 1.352 -27.688 -7.676 1 98.81 290 ALA A N 1
ATOM 2318 C CA . ALA A 1 290 ? 2.756 -27.656 -8.07 1 98.81 290 ALA A CA 1
ATOM 2319 C C . ALA A 1 290 ? 3.619 -28.469 -7.113 1 98.81 290 ALA A C 1
ATOM 2321 O O . ALA A 1 290 ? 4.441 -29.281 -7.547 1 98.81 290 ALA A O 1
ATOM 2322 N N . VAL A 1 291 ? 3.457 -28.281 -5.836 1 98.75 291 VAL A N 1
ATOM 2323 C CA . VAL A 1 291 ? 4.316 -28.969 -4.879 1 98.75 291 VAL A CA 1
ATOM 2324 C C . VAL A 1 291 ? 3.969 -30.453 -4.852 1 98.75 291 VAL A C 1
ATOM 2326 O O . VAL A 1 291 ? 4.859 -31.297 -4.742 1 98.75 291 VAL A O 1
ATOM 2329 N N . ALA A 1 292 ? 2.705 -30.781 -4.988 1 98.56 292 ALA A N 1
ATOM 2330 C CA . ALA A 1 292 ? 2.299 -32.188 -5.051 1 98.56 292 ALA A CA 1
ATOM 2331 C C . ALA A 1 292 ? 2.822 -32.844 -6.32 1 98.56 292 ALA A C 1
ATOM 2333 O O . ALA A 1 292 ? 3.307 -33.969 -6.277 1 98.56 292 ALA A O 1
ATOM 2334 N N . LEU A 1 293 ? 2.707 -32.125 -7.41 1 98.75 293 LEU A N 1
ATOM 2335 C CA . LEU A 1 293 ? 3.17 -32.688 -8.68 1 98.75 293 LEU A CA 1
ATOM 2336 C C . LEU A 1 293 ? 4.68 -32.906 -8.664 1 98.75 293 LEU A C 1
ATOM 2338 O O . LEU A 1 293 ? 5.176 -33.906 -9.18 1 98.75 293 LEU A O 1
ATOM 2342 N N . ALA A 1 294 ? 5.395 -31.953 -8.109 1 98.81 294 ALA A N 1
ATOM 2343 C CA . ALA A 1 294 ? 6.848 -32.062 -8.062 1 98.81 294 ALA A CA 1
ATOM 2344 C C . ALA A 1 294 ? 7.266 -33.344 -7.328 1 98.81 294 ALA A C 1
ATOM 2346 O O . ALA A 1 294 ? 8.164 -34.062 -7.781 1 98.81 294 ALA A O 1
ATOM 2347 N N . LEU A 1 295 ? 6.641 -33.625 -6.223 1 98.75 295 LEU A N 1
ATOM 2348 C CA . LEU A 1 295 ? 6.945 -34.844 -5.477 1 98.75 295 LEU A CA 1
ATOM 2349 C C . LEU A 1 295 ? 6.578 -36.062 -6.289 1 98.75 295 LEU A C 1
ATOM 2351 O O . LEU A 1 295 ? 7.328 -37.062 -6.305 1 98.75 295 LEU A O 1
ATOM 2355 N N . SER A 1 296 ? 5.449 -36.031 -6.949 1 98.5 296 SER A N 1
ATOM 2356 C CA . SER A 1 296 ? 5.004 -37.156 -7.777 1 98.5 296 SER A CA 1
ATOM 2357 C C . SER A 1 296 ? 5.957 -37.375 -8.945 1 98.5 296 SER A C 1
ATOM 2359 O O . SER A 1 296 ? 6.238 -38.531 -9.297 1 98.5 296 SER A O 1
ATOM 2361 N N . VAL A 1 297 ? 6.379 -36.312 -9.555 1 98.12 297 VAL A N 1
ATOM 2362 C CA . VAL A 1 297 ? 7.32 -36.375 -10.664 1 98.12 297 VAL A CA 1
ATOM 2363 C C . VAL A 1 297 ? 8.617 -37.031 -10.203 1 98.12 297 VAL A C 1
ATOM 2365 O O . VAL A 1 297 ? 9.164 -37.906 -10.898 1 98.12 297 VAL A O 1
ATOM 2368 N N . LEU A 1 298 ? 9.148 -36.688 -9.062 1 97.94 298 LEU A N 1
ATOM 2369 C CA . LEU A 1 298 ? 10.367 -37.281 -8.516 1 97.94 298 LEU A CA 1
ATOM 2370 C C . LEU A 1 298 ? 10.203 -38.781 -8.32 1 97.94 298 LEU A C 1
ATOM 2372 O O . LEU A 1 298 ? 11.109 -39.562 -8.641 1 97.94 298 LEU A O 1
ATOM 2376 N N . LYS A 1 299 ? 9.078 -39.125 -7.793 1 97.5 299 LYS A N 1
ATOM 2377 C CA . LYS A 1 299 ? 8.789 -40.531 -7.586 1 97.5 299 LYS A CA 1
ATOM 2378 C C . LYS A 1 299 ? 8.734 -41.281 -8.914 1 97.5 299 LYS A C 1
ATOM 2380 O O . LYS A 1 299 ? 9.258 -42.375 -9.031 1 97.5 299 LYS A O 1
ATOM 2385 N N . ALA A 1 300 ? 8.102 -40.688 -9.883 1 97.06 300 ALA A N 1
ATOM 2386 C CA . ALA A 1 300 ? 7.973 -41.281 -11.203 1 97.06 300 ALA A CA 1
ATOM 2387 C C . ALA A 1 300 ? 9.336 -41.438 -11.875 1 97.06 300 ALA A C 1
ATOM 2389 O O . ALA A 1 300 ? 9.586 -42.438 -12.578 1 97.06 300 ALA A O 1
ATOM 2390 N N . ILE A 1 301 ? 10.172 -40.438 -11.703 1 96 301 ILE A N 1
ATOM 2391 C CA . ILE A 1 301 ? 11.531 -40.5 -12.234 1 96 301 ILE A CA 1
ATOM 2392 C C . ILE A 1 301 ? 12.289 -41.656 -11.586 1 96 301 ILE A C 1
ATOM 2394 O O . ILE A 1 301 ? 12.945 -42.438 -12.273 1 96 301 ILE A O 1
ATOM 2398 N N . GLN A 1 302 ? 12.18 -41.812 -10.305 1 96.56 302 GLN A N 1
ATOM 2399 C CA . GLN A 1 302 ? 12.852 -42.875 -9.555 1 96.56 302 GLN A CA 1
ATOM 2400 C C . GLN A 1 302 ? 12.375 -44.25 -9.992 1 96.56 302 GLN A C 1
ATOM 2402 O O . GLN A 1 302 ? 13.156 -45.219 -10.047 1 96.56 302 GLN A O 1
ATOM 2407 N N . GLN A 1 303 ? 11.125 -44.281 -10.375 1 96.25 303 GLN A N 1
ATOM 2408 C CA . GLN A 1 303 ? 10.516 -45.562 -10.773 1 96.25 303 GLN A CA 1
ATOM 2409 C C . GLN A 1 303 ? 10.773 -45.844 -12.242 1 96.25 303 GLN A C 1
ATOM 2411 O O . GLN A 1 303 ? 10.492 -46.938 -12.719 1 96.25 303 GLN A O 1
ATOM 2416 N N . GLY A 1 304 ? 11.234 -44.844 -12.969 1 93.31 304 GLY A N 1
ATOM 2417 C CA . GLY A 1 304 ? 11.555 -45.031 -14.375 1 93.31 304 GLY A CA 1
ATOM 2418 C C . GLY A 1 304 ? 10.359 -44.844 -15.289 1 93.31 304 GLY A C 1
ATOM 2419 O O . GLY A 1 304 ? 10.445 -45.125 -16.5 1 93.31 304 GLY A O 1
ATOM 2420 N N . THR A 1 305 ? 9.266 -44.375 -14.758 1 93.19 305 THR A N 1
ATOM 2421 C CA . THR A 1 305 ? 8.047 -44.219 -15.547 1 93.19 305 THR A CA 1
ATOM 2422 C C . THR A 1 305 ? 7.977 -42.844 -16.188 1 93.19 305 THR A C 1
ATOM 2424 O O . THR A 1 305 ? 7.129 -42.594 -17.047 1 93.19 305 THR A O 1
ATOM 2427 N N . LEU A 1 306 ? 8.836 -42 -15.812 1 94.56 306 LEU A N 1
ATOM 2428 C CA . LEU A 1 306 ? 8.93 -40.656 -16.375 1 94.56 306 LEU A CA 1
ATOM 2429 C C . LEU A 1 306 ? 10.383 -40.25 -16.578 1 94.56 306 LEU A C 1
ATOM 2431 O O . LEU A 1 306 ? 11.188 -40.344 -15.641 1 94.56 306 LEU A O 1
ATOM 2435 N N . LYS A 1 307 ? 10.688 -39.938 -17.781 1 93.19 307 LYS A N 1
ATOM 2436 C CA . LYS A 1 307 ? 12.047 -39.5 -18.094 1 93.19 307 LYS A CA 1
ATOM 2437 C C . LYS A 1 307 ? 12.094 -37.969 -18.297 1 93.19 307 LYS A C 1
ATOM 2439 O O . LYS A 1 307 ? 11.828 -37.5 -19.391 1 93.19 307 LYS A O 1
ATOM 2444 N N . VAL A 1 308 ? 12.484 -37.281 -17.297 1 94.75 308 VAL A N 1
ATOM 2445 C CA . VAL A 1 308 ? 12.625 -35.812 -17.328 1 94.75 308 VAL A CA 1
ATOM 2446 C C . VAL A 1 308 ? 13.5 -35.375 -16.156 1 94.75 308 VAL A C 1
ATOM 2448 O O . VAL A 1 308 ? 13.727 -36.125 -15.219 1 94.75 308 VAL A O 1
ATOM 2451 N N . THR A 1 309 ? 14.148 -34.281 -16.328 1 94.38 309 THR A N 1
ATOM 2452 C CA . THR A 1 309 ? 14.852 -33.656 -15.211 1 94.38 309 THR A CA 1
ATOM 2453 C C . THR A 1 309 ? 14 -32.562 -14.586 1 94.38 309 THR A C 1
ATOM 2455 O O . THR A 1 309 ? 13.547 -31.641 -15.281 1 94.38 309 THR A O 1
ATOM 2458 N N . LEU A 1 310 ? 13.734 -32.688 -13.312 1 97.5 310 LEU A N 1
ATOM 2459 C CA . LEU A 1 310 ? 13.023 -31.625 -12.609 1 97.5 310 LEU A CA 1
ATOM 2460 C C . LEU A 1 310 ? 13.969 -30.5 -12.203 1 97.5 310 LEU A C 1
ATOM 2462 O O . LEU A 1 310 ? 14.852 -30.703 -11.367 1 97.5 310 LEU A O 1
ATOM 2466 N N . GLY A 1 311 ? 13.742 -29.344 -12.805 1 97.31 311 GLY A N 1
ATOM 2467 C CA . GLY A 1 311 ? 14.609 -28.203 -12.531 1 97.31 311 GLY A CA 1
ATOM 2468 C C . GLY A 1 311 ? 14.25 -27.469 -11.258 1 97.31 311 GLY A C 1
ATOM 2469 O O . GLY A 1 311 ? 15.117 -26.906 -10.594 1 97.31 311 GLY A O 1
ATOM 2470 N N . GLY A 1 312 ? 12.984 -27.438 -10.93 1 98.5 312 GLY A N 1
ATOM 2471 C CA . GLY A 1 312 ? 12.547 -26.734 -9.734 1 98.5 312 GLY A CA 1
ATOM 2472 C C . GLY A 1 312 ? 11.07 -26.375 -9.758 1 98.5 312 GLY A C 1
ATOM 2473 O O . GLY A 1 312 ? 10.367 -26.719 -10.711 1 98.5 312 GLY A O 1
ATOM 2474 N N . VAL A 1 313 ? 10.656 -25.781 -8.641 1 98.88 313 VAL A N 1
ATOM 2475 C CA . VAL A 1 313 ? 9.281 -25.344 -8.461 1 98.88 313 VAL A CA 1
ATOM 2476 C C . VAL A 1 313 ? 9.25 -23.859 -8.086 1 98.88 313 VAL A C 1
ATOM 2478 O O . VAL A 1 313 ? 10.07 -23.406 -7.289 1 98.88 313 VAL A O 1
ATOM 2481 N N . ALA A 1 314 ? 8.398 -23.078 -8.75 1 98.94 314 ALA A N 1
ATOM 2482 C CA . ALA A 1 314 ? 8.195 -21.672 -8.406 1 98.94 314 ALA A CA 1
ATOM 2483 C C . ALA A 1 314 ? 6.758 -21.422 -7.965 1 98.94 314 ALA A C 1
ATOM 2485 O O . ALA A 1 314 ? 5.812 -21.75 -8.688 1 98.94 314 ALA A O 1
ATOM 2486 N N . LEU A 1 315 ? 6.637 -20.859 -6.789 1 98.94 315 LEU A N 1
ATOM 2487 C CA . LEU A 1 315 ? 5.348 -20.672 -6.133 1 98.94 315 LEU A CA 1
ATOM 2488 C C . LEU A 1 315 ? 4.98 -19.188 -6.09 1 98.94 315 LEU A C 1
ATOM 2490 O O . LEU A 1 315 ? 5.371 -18.469 -5.168 1 98.94 315 LEU A O 1
ATOM 2494 N N . GLY A 1 316 ? 4.164 -18.734 -7.051 1 98.75 316 GLY A N 1
ATOM 2495 C CA . GLY A 1 316 ? 3.746 -17.344 -7.148 1 98.75 316 GLY A CA 1
ATOM 2496 C C . GLY A 1 316 ? 2.449 -17.062 -6.414 1 98.75 316 GLY A C 1
ATOM 2497 O O . GLY A 1 316 ? 1.381 -17.516 -6.832 1 98.75 316 GLY A O 1
ATOM 2498 N N . ASN A 1 317 ? 2.564 -16.281 -5.43 1 98.31 317 ASN A N 1
ATOM 2499 C CA . ASN A 1 317 ? 1.369 -15.992 -4.641 1 98.31 317 ASN A CA 1
ATOM 2500 C C . ASN A 1 317 ? 0.543 -17.25 -4.402 1 98.31 317 ASN A C 1
ATOM 2502 O O . ASN A 1 317 ? -0.661 -17.266 -4.664 1 98.31 317 ASN A O 1
ATOM 2506 N N . SER A 1 318 ? 1.201 -18.25 -3.898 1 98.69 318 SER A N 1
ATOM 2507 C CA . SER A 1 318 ? 0.601 -19.578 -3.902 1 98.69 318 SER A CA 1
ATOM 2508 C C . SER A 1 318 ? -0.198 -19.828 -2.627 1 98.69 318 SER A C 1
ATOM 2510 O O . SER A 1 318 ? 0.234 -19.453 -1.534 1 98.69 318 SER A O 1
ATOM 2512 N N . TRP A 1 319 ? -1.297 -20.453 -2.76 1 98.5 319 TRP A N 1
ATOM 2513 C CA . TRP A 1 319 ? -2.225 -20.797 -1.687 1 98.5 319 TRP A CA 1
ATOM 2514 C C . TRP A 1 319 ? -1.741 -22.031 -0.919 1 98.5 319 TRP A C 1
ATOM 2516 O O . TRP A 1 319 ? -2.457 -23.031 -0.818 1 98.5 319 TRP A O 1
ATOM 2526 N N . ILE A 1 320 ? -0.616 -21.922 -0.241 1 98.81 320 ILE A N 1
ATOM 2527 C CA . ILE A 1 320 ? 0.052 -23.047 0.395 1 98.81 320 ILE A CA 1
ATOM 2528 C C . ILE A 1 320 ? -0.497 -23.25 1.807 1 98.81 320 ILE A C 1
ATOM 2530 O O . ILE A 1 320 ? -0.696 -24.375 2.25 1 98.81 320 ILE A O 1
ATOM 2534 N N . SER A 1 321 ? -0.748 -22.156 2.512 1 98.75 321 SER A N 1
ATOM 2535 C CA . SER A 1 321 ? -1.239 -22.203 3.885 1 98.75 321 SER A CA 1
ATOM 2536 C C . SER A 1 321 ? -2.418 -21.25 4.09 1 98.75 321 SER A C 1
ATOM 2538 O O . SER A 1 321 ? -2.246 -20.141 4.598 1 98.75 321 SER A O 1
ATOM 2540 N N . PRO A 1 322 ? -3.621 -21.734 3.844 1 98.56 322 PRO A N 1
ATOM 2541 C CA . PRO A 1 322 ? -4.801 -20.875 3.959 1 98.56 322 PRO A CA 1
ATOM 2542 C C . PRO A 1 322 ? -4.941 -20.234 5.344 1 98.56 322 PRO A C 1
ATOM 2544 O O . PRO A 1 322 ? -5.332 -19.078 5.457 1 98.56 322 PRO A O 1
ATOM 2547 N N . GLU A 1 323 ? -4.609 -20.984 6.379 1 98.75 323 GLU A N 1
ATOM 2548 C CA . GLU A 1 323 ? -4.73 -20.469 7.734 1 98.75 323 GLU A CA 1
ATOM 2549 C C . GLU A 1 323 ? -3.896 -19.203 7.918 1 98.75 323 GLU A C 1
ATOM 2551 O O . GLU A 1 323 ? -4.367 -18.219 8.5 1 98.75 323 GLU A O 1
ATOM 2556 N N . ASP A 1 324 ? -2.682 -19.234 7.457 1 98.81 324 ASP A N 1
ATOM 2557 C CA . ASP A 1 324 ? -1.802 -18.078 7.621 1 98.81 324 ASP A CA 1
ATOM 2558 C C . ASP A 1 324 ? -2.299 -16.891 6.805 1 98.81 324 ASP A C 1
ATOM 2560 O O . ASP A 1 324 ? -2.121 -15.734 7.211 1 98.81 324 ASP A O 1
ATOM 2564 N N . PHE A 1 325 ? -2.906 -17.156 5.703 1 98.81 325 PHE A N 1
ATOM 2565 C CA . PHE A 1 325 ? -3.445 -16.078 4.895 1 98.81 325 PHE A CA 1
ATOM 2566 C C . PHE A 1 325 ? -4.645 -15.43 5.582 1 98.81 325 PHE A C 1
ATOM 2568 O O . PHE A 1 325 ? -4.703 -14.211 5.719 1 98.81 325 PHE A O 1
ATOM 2575 N N . VAL A 1 326 ? -5.602 -16.219 6.047 1 98.75 326 VAL A N 1
ATOM 2576 C CA . VAL A 1 326 ? -6.82 -15.648 6.621 1 98.75 326 VAL A CA 1
ATOM 2577 C C . VAL A 1 326 ? -6.477 -14.836 7.863 1 98.75 326 VAL A C 1
ATOM 2579 O O . VAL A 1 326 ? -7.137 -13.836 8.156 1 98.75 326 VAL A O 1
ATOM 2582 N N . PHE A 1 327 ? -5.402 -15.203 8.578 1 98.81 327 PHE A N 1
ATOM 2583 C CA . PHE A 1 327 ? -5 -14.453 9.766 1 98.81 327 PHE A CA 1
ATOM 2584 C C . PHE A 1 327 ? -4.25 -13.188 9.375 1 98.81 327 PHE A C 1
ATOM 2586 O O . PHE A 1 327 ? -4.074 -12.281 10.195 1 98.81 327 PHE A O 1
ATOM 2593 N N . SER A 1 328 ? -3.785 -13.109 8.156 1 98.75 328 SER A N 1
ATOM 2594 C CA . SER A 1 328 ? -3.023 -11.938 7.73 1 98.75 328 SER A CA 1
ATOM 2595 C C . SER A 1 328 ? -3.941 -10.844 7.203 1 98.75 328 SER A C 1
ATOM 2597 O O . SER A 1 328 ? -3.592 -9.664 7.242 1 98.75 328 SER A O 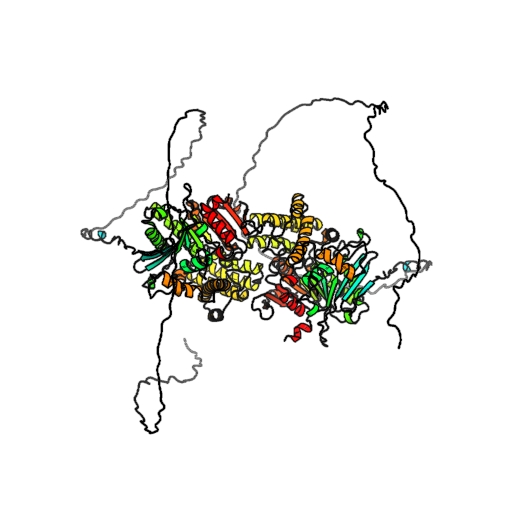1
ATOM 2599 N N . TRP A 1 329 ? -5.164 -11.148 6.691 1 98.75 329 TRP A N 1
ATOM 2600 C CA . TRP A 1 329 ? -6.023 -10.211 5.984 1 98.75 329 TRP A CA 1
ATOM 2601 C C . TRP A 1 329 ? -6.438 -9.062 6.898 1 98.75 329 TRP A C 1
ATOM 2603 O O . TRP A 1 329 ? -6.227 -7.891 6.574 1 98.75 329 TRP A O 1
ATOM 2613 N N . GLY A 1 330 ? -7.012 -9.375 8.062 1 98.69 330 GLY A N 1
ATOM 2614 C CA . GLY A 1 330 ? -7.535 -8.375 8.984 1 98.69 330 GLY A CA 1
ATOM 2615 C C . GLY A 1 330 ? -6.496 -7.363 9.43 1 98.69 330 GLY A C 1
ATOM 2616 O O . GLY A 1 330 ? -6.641 -6.168 9.172 1 98.69 330 GLY A O 1
ATOM 2617 N N . PRO A 1 331 ? -5.422 -7.84 10.039 1 98.31 331 PRO A N 1
ATOM 2618 C CA . PRO A 1 331 ? -4.398 -6.918 10.531 1 98.31 331 PRO A CA 1
ATOM 2619 C C . PRO A 1 331 ? -3.793 -6.059 9.422 1 98.31 331 PRO A C 1
ATOM 2621 O O . PRO A 1 331 ? -3.533 -4.871 9.625 1 98.31 331 PRO A O 1
ATOM 2624 N N . LEU A 1 332 ? -3.549 -6.656 8.266 1 98.56 332 LEU A N 1
ATOM 2625 C CA . LEU A 1 332 ? -2.98 -5.914 7.148 1 98.56 332 LEU A CA 1
ATOM 2626 C C . LEU A 1 332 ? -3.902 -4.777 6.727 1 98.56 332 LEU A C 1
ATOM 2628 O O . LEU A 1 332 ? -3.455 -3.641 6.559 1 98.56 332 LEU A O 1
ATOM 2632 N N . LEU A 1 333 ? -5.184 -5.078 6.594 1 98.69 333 LEU A N 1
ATOM 2633 C CA . LEU A 1 333 ? -6.156 -4.098 6.125 1 98.69 333 LEU A CA 1
ATOM 2634 C C . LEU A 1 333 ? -6.406 -3.027 7.184 1 98.69 333 LEU A C 1
ATOM 2636 O O . LEU A 1 333 ? -6.68 -1.872 6.852 1 98.69 333 LEU A O 1
ATOM 2640 N N . ARG A 1 334 ? -6.328 -3.385 8.445 1 98.25 334 ARG A N 1
ATOM 2641 C CA . ARG A 1 334 ? -6.449 -2.395 9.508 1 98.25 334 ARG A CA 1
ATOM 2642 C C . ARG A 1 334 ? -5.312 -1.385 9.445 1 98.25 334 ARG A C 1
ATOM 2644 O O . ARG A 1 334 ? -5.539 -0.177 9.555 1 98.25 334 ARG A O 1
ATOM 2651 N N . ASP A 1 335 ? -4.117 -1.88 9.242 1 97.12 335 ASP A N 1
ATOM 2652 C CA . ASP A 1 335 ? -2.949 -1.006 9.203 1 97.12 335 ASP A CA 1
ATOM 2653 C C . ASP A 1 335 ? -2.939 -0.157 7.938 1 97.12 335 ASP A C 1
ATOM 2655 O O . ASP A 1 335 ? -2.271 0.877 7.879 1 97.12 335 ASP A O 1
ATOM 2659 N N . LEU A 1 336 ? -3.703 -0.575 6.973 1 97.75 336 LEU A N 1
ATOM 2660 C CA . LEU A 1 336 ? -3.746 0.151 5.711 1 97.75 336 LEU A CA 1
ATOM 2661 C C . LEU A 1 336 ? -5.051 0.93 5.574 1 97.75 336 LEU A C 1
ATOM 2663 O O . LEU A 1 336 ? -5.445 1.298 4.465 1 97.75 336 LEU A O 1
ATOM 2667 N N . SER A 1 337 ? -5.766 1.109 6.633 1 97.94 337 SER A N 1
ATOM 2668 C CA . SER A 1 337 ? -6.902 2.016 6.762 1 97.94 337 SER A CA 1
ATOM 2669 C C . SER A 1 337 ? -8.117 1.496 5.996 1 97.94 337 SER A C 1
ATOM 2671 O O . SER A 1 337 ? -9.055 2.244 5.734 1 97.94 337 SER A O 1
ATOM 2673 N N . ARG A 1 338 ? -8.07 0.21 5.559 1 98.19 338 ARG A N 1
ATOM 2674 C CA . ARG A 1 338 ? -9.219 -0.371 4.871 1 98.19 338 ARG A CA 1
ATOM 2675 C C . ARG A 1 338 ? -10.195 -0.987 5.867 1 98.19 338 ARG A C 1
ATOM 2677 O O . ARG A 1 338 ? -11.383 -1.12 5.574 1 98.19 338 ARG A O 1
ATOM 2684 N N . LEU A 1 339 ? -9.695 -1.321 7.02 1 97.94 339 LEU A N 1
ATOM 2685 C CA . LEU A 1 339 ? -10.516 -1.739 8.148 1 97.94 339 LEU A CA 1
ATOM 2686 C C . LEU A 1 339 ? -10.25 -0.867 9.375 1 97.94 339 LEU A C 1
ATOM 2688 O O . LEU A 1 339 ? -9.156 -0.319 9.523 1 97.94 339 LEU A O 1
ATOM 2692 N N . ASP A 1 340 ? -11.266 -0.667 10.195 1 96.19 340 ASP A N 1
ATOM 2693 C CA . ASP A 1 340 ? -11.039 -0.131 11.531 1 96.19 340 ASP A CA 1
ATOM 2694 C C . ASP A 1 340 ? -10.961 -1.252 12.57 1 96.19 340 ASP A C 1
ATOM 2696 O O . ASP A 1 340 ? -10.875 -2.428 12.211 1 96.19 340 ASP A O 1
ATOM 2700 N N . ASP A 1 341 ? -10.953 -0.963 13.812 1 96 341 ASP A N 1
ATOM 2701 C CA . ASP A 1 341 ? -10.797 -1.959 14.867 1 96 341 ASP A CA 1
ATOM 2702 C C . ASP A 1 341 ? -12.016 -2.881 14.938 1 96 341 ASP A C 1
ATOM 2704 O O . ASP A 1 341 ? -11.883 -4.07 15.242 1 96 341 ASP A O 1
ATOM 2708 N N . ASN A 1 342 ? -13.172 -2.318 14.703 1 95.75 342 ASN A N 1
ATOM 2709 C CA . ASN A 1 342 ? -14.383 -3.141 14.688 1 95.75 342 ASN A CA 1
ATOM 2710 C C . ASN A 1 342 ? -14.328 -4.188 13.578 1 95.75 342 ASN A C 1
ATOM 2712 O O . ASN A 1 342 ? -14.625 -5.363 13.812 1 95.75 342 ASN A O 1
ATOM 2716 N N . GLY A 1 343 ? -14.008 -3.715 12.359 1 97.06 343 GLY A N 1
ATOM 2717 C CA . GLY A 1 343 ? -13.844 -4.648 11.258 1 97.06 343 GLY A CA 1
ATOM 2718 C C . GLY A 1 343 ? -12.781 -5.699 11.516 1 97.06 343 GLY A C 1
ATOM 2719 O O . GLY A 1 343 ? -12.953 -6.867 11.156 1 97.06 343 GLY A O 1
ATOM 2720 N N . LEU A 1 344 ? -11.719 -5.301 12.133 1 98.12 344 LEU A N 1
ATOM 2721 C CA . LEU A 1 344 ? -10.648 -6.23 12.484 1 98.12 344 LEU A CA 1
ATOM 2722 C C . LEU A 1 344 ? -11.156 -7.297 13.453 1 98.12 344 LEU A C 1
ATOM 2724 O O . LEU A 1 344 ? -10.836 -8.477 13.297 1 98.12 344 LEU A O 1
ATOM 2728 N N . GLN A 1 345 ? -11.852 -6.891 14.461 1 97.81 345 GLN A N 1
ATOM 2729 C CA . GLN A 1 345 ? -12.367 -7.828 15.453 1 97.81 345 GLN A CA 1
ATOM 2730 C C . GLN A 1 345 ? -13.289 -8.859 14.805 1 97.81 345 GLN A C 1
ATOM 2732 O O . GLN A 1 345 ? -13.211 -10.047 15.109 1 97.81 345 GLN A O 1
ATOM 2737 N N . LYS A 1 346 ? -14.18 -8.383 13.961 1 97.94 346 LYS A N 1
ATOM 2738 C CA . LYS A 1 346 ? -15.07 -9.297 13.242 1 97.94 346 LYS A CA 1
ATOM 2739 C C . LYS A 1 346 ? -14.273 -10.281 12.391 1 97.94 346 LYS A C 1
ATOM 2741 O O . LYS A 1 346 ? -14.555 -11.477 12.391 1 97.94 346 LYS A O 1
ATOM 2746 N N . ALA A 1 347 ? -13.312 -9.766 11.672 1 98.5 347 ALA A N 1
ATOM 2747 C CA . ALA A 1 347 ? -12.477 -10.602 10.812 1 98.5 347 ALA A CA 1
ATOM 2748 C C . ALA A 1 347 ? -11.727 -11.648 11.641 1 98.5 347 ALA A C 1
ATOM 2750 O O . ALA A 1 347 ? -11.68 -12.82 11.273 1 98.5 347 ALA A O 1
ATOM 2751 N N . ASN A 1 348 ? -11.141 -11.219 12.766 1 98.56 348 ASN A N 1
ATOM 2752 C CA . ASN A 1 348 ? -10.383 -12.117 13.625 1 98.56 348 ASN A CA 1
ATOM 2753 C C . ASN A 1 348 ? -11.273 -13.219 14.203 1 98.56 348 ASN A C 1
ATOM 2755 O O . ASN A 1 348 ? -10.828 -14.359 14.359 1 98.56 348 ASN A O 1
ATOM 2759 N N . SER A 1 349 ? -12.453 -12.852 14.547 1 98.75 349 SER A N 1
ATOM 2760 C CA . SER A 1 349 ? -13.375 -13.836 15.086 1 98.75 349 SER A CA 1
ATOM 2761 C C . SER A 1 349 ? -13.641 -14.953 14.086 1 98.75 349 SER A C 1
ATOM 2763 O O . SER A 1 349 ? -13.641 -16.141 14.445 1 98.75 349 SER A O 1
ATOM 2765 N N . ILE A 1 350 ? -13.883 -14.609 12.859 1 98.75 350 ILE A N 1
ATOM 2766 C CA . ILE A 1 350 ? -14.141 -15.617 11.836 1 98.75 350 ILE A CA 1
ATOM 2767 C C . ILE A 1 350 ? -12.859 -16.406 11.547 1 98.75 350 ILE A C 1
ATOM 2769 O O . ILE A 1 350 ? -12.906 -17.609 11.336 1 98.75 350 ILE A O 1
ATOM 2773 N N . ALA A 1 351 ? -11.695 -15.758 11.477 1 98.88 351 ALA A N 1
ATOM 2774 C CA . ALA A 1 351 ? -10.422 -16.438 11.289 1 98.88 351 ALA A CA 1
ATOM 2775 C C . ALA A 1 351 ? -10.195 -17.484 12.375 1 98.88 351 ALA A C 1
ATOM 2777 O O . ALA A 1 351 ? -9.711 -18.594 12.086 1 98.88 351 ALA A O 1
ATOM 2778 N N . GLU A 1 352 ? -10.523 -17.141 13.617 1 98.88 352 GLU A N 1
ATOM 2779 C CA . GLU A 1 352 ? -10.398 -18.094 14.719 1 98.88 352 GLU A CA 1
ATOM 2780 C C . GLU A 1 352 ? -11.32 -19.281 14.523 1 98.88 352 GLU A C 1
ATOM 2782 O O . GLU A 1 352 ? -10.953 -20.422 14.844 1 98.88 352 GLU A O 1
ATOM 2787 N N . ARG A 1 353 ? -12.539 -19.047 14.078 1 98.81 353 ARG A N 1
ATOM 2788 C CA . ARG A 1 353 ? -13.445 -20.141 13.75 1 98.81 353 ARG A CA 1
ATOM 2789 C C . ARG A 1 353 ? -12.828 -21.062 12.711 1 98.81 353 ARG A C 1
ATOM 2791 O O . ARG A 1 353 ? -12.906 -22.281 12.836 1 98.81 353 ARG A O 1
ATOM 2798 N N . ILE A 1 354 ? -12.219 -20.531 11.688 1 98.81 354 ILE A N 1
ATOM 2799 C CA . ILE A 1 354 ? -11.57 -21.312 10.625 1 98.81 354 ILE A CA 1
ATOM 2800 C C . ILE A 1 354 ? -10.461 -22.172 11.227 1 98.81 354 ILE A C 1
ATOM 2802 O O . ILE A 1 354 ? -10.367 -23.359 10.922 1 98.81 354 ILE A O 1
ATOM 2806 N N . LYS A 1 355 ? -9.625 -21.562 12.062 1 98.81 355 LYS A N 1
ATOM 2807 C CA . LYS A 1 355 ? -8.547 -22.312 12.711 1 98.81 355 LYS A CA 1
ATOM 2808 C C . LYS A 1 355 ? -9.094 -23.5 13.484 1 98.81 355 LYS A C 1
ATOM 2810 O O . LYS A 1 355 ? -8.562 -24.609 13.391 1 98.81 355 LYS A O 1
ATOM 2815 N N . GLN A 1 356 ? -10.141 -23.312 14.266 1 98.81 356 GLN A N 1
ATOM 2816 C CA . GLN A 1 356 ? -10.758 -24.375 15.039 1 98.81 356 GLN A CA 1
ATOM 2817 C C . GLN A 1 356 ? -11.297 -25.484 14.133 1 98.81 356 GLN A C 1
ATOM 2819 O O . GLN A 1 356 ? -11.156 -26.672 14.445 1 98.81 356 GLN A O 1
ATOM 2824 N N . GLN A 1 357 ? -11.891 -25.078 13.039 1 98.81 357 GLN A N 1
ATOM 2825 C CA . GLN A 1 357 ? -12.422 -26.031 12.078 1 98.81 357 GLN A CA 1
ATOM 2826 C C . GLN A 1 357 ? -11.297 -26.844 11.438 1 98.81 357 GLN A C 1
ATOM 2828 O O . GLN A 1 357 ? -11.422 -28.062 11.266 1 98.81 357 GLN A O 1
ATOM 2833 N N . LEU A 1 358 ? -10.234 -26.234 11.102 1 98.62 358 LEU A N 1
ATOM 2834 C CA . LEU A 1 358 ? -9.086 -26.938 10.539 1 98.62 358 LEU A CA 1
ATOM 2835 C C . LEU A 1 358 ? -8.508 -27.922 11.539 1 98.62 358 LEU A C 1
ATOM 2837 O O . LEU A 1 358 ? -8.203 -29.062 11.188 1 98.62 358 LEU A O 1
ATOM 2841 N N . GLU A 1 359 ? -8.375 -27.531 12.805 1 98.31 359 GLU A N 1
ATOM 2842 C CA . GLU A 1 359 ? -7.855 -28.391 13.867 1 98.31 359 GLU A CA 1
ATOM 2843 C C . GLU A 1 359 ? -8.758 -29.609 14.086 1 98.31 359 GLU A C 1
ATOM 2845 O O . GLU A 1 359 ? -8.289 -30.688 14.406 1 98.31 359 GLU A O 1
ATOM 2850 N N . ALA A 1 360 ? -10.008 -29.453 13.859 1 98.44 360 ALA A N 1
ATOM 2851 C CA . ALA A 1 360 ? -10.992 -30.516 14.062 1 98.44 360 ALA A CA 1
ATOM 2852 C C . ALA A 1 360 ? -11.148 -31.359 12.805 1 98.44 360 ALA A C 1
ATOM 2854 O O . ALA A 1 360 ? -11.93 -32.312 12.789 1 98.44 360 ALA A O 1
ATOM 2855 N N . GLY A 1 361 ? -10.492 -31.031 11.742 1 97.75 361 GLY A N 1
ATOM 2856 C CA . GLY A 1 361 ? -10.57 -31.781 10.508 1 97.75 361 GLY A CA 1
ATOM 2857 C C . GLY A 1 361 ? -11.82 -31.484 9.703 1 97.75 361 GLY A C 1
ATOM 2858 O O . GLY A 1 361 ? -12.211 -32.25 8.828 1 97.75 361 GLY A O 1
ATOM 2859 N N . GLN A 1 362 ? -12.477 -30.391 10.102 1 98.38 362 GLN A N 1
ATOM 2860 C CA . GLN A 1 362 ? -13.672 -29.969 9.383 1 98.38 362 GLN A CA 1
ATOM 2861 C C . GLN A 1 362 ? -13.32 -29.047 8.211 1 98.38 362 GLN A C 1
ATOM 2863 O O . GLN A 1 362 ? -13.711 -27.875 8.188 1 98.38 362 GLN A O 1
ATOM 2868 N N . PHE A 1 363 ? -12.766 -29.594 7.141 1 98 363 PHE A N 1
ATOM 2869 C CA . PHE A 1 363 ? -12.141 -28.828 6.074 1 98 363 PHE A CA 1
ATOM 2870 C C . PHE A 1 363 ? -13.195 -28.156 5.203 1 98 363 PHE A C 1
ATOM 2872 O O . PHE A 1 363 ? -13.031 -27 4.797 1 98 363 PHE A O 1
ATOM 2879 N N . ALA A 1 364 ? -14.266 -28.797 4.871 1 96.69 364 ALA A N 1
ATOM 2880 C CA . ALA A 1 364 ? -15.328 -28.188 4.078 1 96.69 364 ALA A CA 1
ATOM 2881 C C . ALA A 1 364 ? -15.938 -26.984 4.805 1 96.69 364 ALA A C 1
ATOM 2883 O O . ALA A 1 364 ? -16.203 -25.953 4.191 1 96.69 364 ALA A O 1
ATOM 2884 N N . ASP A 1 365 ? -16.125 -27.156 6.137 1 97.56 365 ASP A N 1
ATOM 2885 C CA . ASP A 1 365 ? -16.656 -26.062 6.953 1 97.56 365 ASP A CA 1
ATOM 2886 C C . ASP A 1 365 ? -15.68 -24.875 6.969 1 97.56 365 ASP A C 1
ATOM 2888 O O . ASP A 1 365 ? -16.109 -23.719 6.941 1 97.56 365 ASP A O 1
ATOM 2892 N N . ALA A 1 366 ? -14.406 -25.172 7.059 1 98.12 366 ALA A N 1
ATOM 2893 C CA . ALA A 1 366 ? -13.391 -24.125 7.035 1 98.12 366 ALA A CA 1
ATOM 2894 C C . ALA A 1 366 ? -13.445 -23.344 5.727 1 98.12 366 ALA A C 1
ATOM 2896 O O . ALA A 1 366 ? -13.258 -22.125 5.723 1 98.12 366 ALA A O 1
ATOM 2897 N N . THR A 1 367 ? -13.664 -24.047 4.609 1 96.81 367 THR A N 1
ATOM 2898 C CA . THR A 1 367 ? -13.789 -23.375 3.316 1 96.81 367 THR A CA 1
ATOM 2899 C C . THR A 1 367 ? -14.992 -22.438 3.309 1 96.81 367 THR A C 1
ATOM 2901 O O . THR A 1 367 ? -14.906 -21.312 2.814 1 96.81 367 THR A O 1
ATOM 2904 N N . ASN A 1 368 ? -16.109 -22.906 3.828 1 94.19 368 ASN A N 1
ATOM 2905 C CA . ASN A 1 368 ? -17.297 -22.047 3.926 1 94.19 368 ASN A CA 1
ATOM 2906 C C . ASN A 1 368 ? -17.031 -20.828 4.805 1 94.19 368 ASN A C 1
ATOM 2908 O O . ASN A 1 368 ? -17.453 -19.719 4.469 1 94.19 368 ASN A O 1
ATOM 2912 N N . SER A 1 369 ? -16.359 -21.062 5.891 1 97.19 369 SER A N 1
ATOM 2913 C CA . SER A 1 369 ? -16.031 -19.953 6.789 1 97.19 369 SER A CA 1
ATOM 2914 C C . SER A 1 369 ? -15.055 -18.984 6.133 1 97.19 369 SER A C 1
ATOM 2916 O O . SER A 1 369 ? -15.102 -17.781 6.398 1 97.19 369 SER A O 1
ATOM 2918 N N . CYS A 1 370 ? -14.156 -19.5 5.332 1 96.44 370 CYS A N 1
ATOM 2919 C CA . CYS A 1 370 ? -13.273 -18.625 4.562 1 96.44 370 CYS A CA 1
ATOM 2920 C C . CYS A 1 370 ? -14.07 -17.672 3.676 1 96.44 370 CYS A C 1
ATOM 2922 O O . CYS A 1 370 ? -13.766 -16.484 3.6 1 96.44 370 CYS A O 1
ATOM 2924 N N . ALA A 1 371 ? -15.078 -18.188 3.01 1 92.56 371 ALA A N 1
ATOM 2925 C CA . ALA A 1 371 ? -15.969 -17.359 2.199 1 92.56 371 ALA A CA 1
ATOM 2926 C C . ALA A 1 371 ? -16.703 -16.328 3.059 1 92.56 371 ALA A C 1
ATOM 2928 O O . ALA A 1 371 ? -16.875 -15.18 2.645 1 92.56 371 ALA A O 1
ATOM 2929 N N . ASP A 1 372 ? -17.141 -16.734 4.254 1 94.12 372 ASP A N 1
ATOM 2930 C CA . ASP A 1 372 ? -17.766 -15.805 5.195 1 94.12 372 ASP A CA 1
ATOM 2931 C C . ASP A 1 372 ? -16.812 -14.664 5.555 1 94.12 372 ASP A C 1
ATOM 2933 O O . ASP A 1 372 ? -17.25 -13.516 5.668 1 94.12 372 ASP A O 1
ATOM 2937 N N . LEU A 1 373 ? -15.57 -15.016 5.797 1 97.38 373 LEU A N 1
ATOM 2938 C CA . LEU A 1 373 ? -14.57 -14.016 6.152 1 97.38 373 LEU A CA 1
ATOM 2939 C C . LEU A 1 373 ? -14.367 -13.023 5.016 1 97.38 373 LEU A C 1
ATOM 2941 O O . LEU A 1 373 ? -14.273 -11.812 5.246 1 97.38 373 LEU A O 1
ATOM 2945 N N . GLU A 1 374 ? -14.242 -13.516 3.779 1 94 374 GLU A N 1
ATOM 2946 C CA . GLU A 1 374 ? -14.117 -12.633 2.623 1 94 374 GLU A CA 1
ATOM 2947 C C . GLU A 1 374 ? -15.297 -11.672 2.533 1 94 374 GLU A C 1
ATOM 2949 O O . GLU A 1 374 ? -15.117 -10.492 2.225 1 94 374 GLU A O 1
ATOM 2954 N N . ASN A 1 375 ? -16.469 -12.188 2.779 1 91.75 375 ASN A N 1
ATOM 2955 C CA . ASN A 1 375 ? -17.672 -11.344 2.744 1 91.75 375 ASN A CA 1
ATOM 2956 C C . ASN A 1 375 ? -17.625 -10.273 3.83 1 91.75 375 ASN A C 1
ATOM 2958 O O . ASN A 1 375 ? -18 -9.125 3.586 1 91.75 375 ASN A O 1
ATOM 2962 N N . GLU A 1 376 ? -17.266 -10.672 4.996 1 94.88 376 GLU A N 1
ATOM 2963 C CA . GLU A 1 376 ? -17.156 -9.719 6.102 1 94.88 376 GLU A CA 1
ATOM 2964 C C . GLU A 1 376 ? -16.156 -8.617 5.793 1 94.88 376 GLU A C 1
ATOM 2966 O O . GLU A 1 376 ? -16.406 -7.441 6.055 1 94.88 376 GLU A O 1
ATOM 2971 N N . ILE A 1 377 ? -15.023 -9 5.27 1 96.62 377 ILE A N 1
ATOM 2972 C CA . ILE A 1 377 ? -13.992 -8.031 4.914 1 96.62 377 ILE A CA 1
ATOM 2973 C C . ILE A 1 377 ? -14.508 -7.102 3.822 1 96.62 377 ILE A C 1
ATOM 2975 O O . ILE A 1 377 ? -14.289 -5.891 3.877 1 96.62 377 ILE A O 1
ATOM 2979 N N . SER A 1 378 ? -15.164 -7.652 2.828 1 92.56 378 SER A N 1
ATOM 2980 C CA . SER A 1 378 ? -15.727 -6.828 1.765 1 92.56 378 SER A CA 1
ATOM 2981 C C . SER A 1 378 ? -16.703 -5.797 2.326 1 92.56 378 SER A C 1
ATOM 2983 O O . SER A 1 378 ? -16.656 -4.621 1.953 1 92.56 378 SER A O 1
ATOM 2985 N N . ALA A 1 379 ? -17.531 -6.211 3.217 1 92 379 ALA A N 1
ATOM 2986 C CA . ALA A 1 379 ? -18.531 -5.32 3.807 1 92 379 ALA A CA 1
ATOM 2987 C C . ALA A 1 379 ? -17.859 -4.25 4.668 1 92 379 ALA A C 1
ATOM 2989 O O . ALA A 1 379 ? -18.188 -3.066 4.562 1 92 379 ALA A O 1
ATOM 2990 N N . SER A 1 380 ? -16.891 -4.656 5.465 1 95.62 380 SER A N 1
ATOM 2991 C CA . SER A 1 380 ? -16.281 -3.766 6.441 1 95.62 380 SER A CA 1
ATOM 2992 C C . SER A 1 380 ? -15.281 -2.816 5.777 1 95.62 380 SER A C 1
ATOM 2994 O O . SER A 1 380 ? -14.93 -1.782 6.344 1 95.62 380 SER A O 1
ATOM 2996 N N . SER A 1 381 ? -14.781 -3.139 4.605 1 96.69 381 SER A N 1
ATOM 2997 C CA . SER A 1 381 ? -13.773 -2.338 3.91 1 96.69 381 SER A CA 1
ATOM 2998 C C . SER A 1 381 ? -14.391 -1.56 2.754 1 96.69 381 SER A C 1
ATOM 3000 O O . SER A 1 381 ? -13.688 -0.865 2.02 1 96.69 381 SER A O 1
ATOM 3002 N N . ASN A 1 382 ? -15.664 -1.667 2.643 1 95 382 ASN A N 1
ATOM 3003 C CA . ASN A 1 382 ? -16.344 -1.072 1.498 1 95 382 ASN A CA 1
ATOM 3004 C C . ASN A 1 382 ? -15.797 -1.607 0.179 1 95 382 ASN A C 1
ATOM 3006 O O . ASN A 1 382 ? -15.43 -0.832 -0.705 1 95 382 ASN A O 1
ATOM 3010 N N . SER A 1 383 ? -15.641 -3.004 0.089 1 92.12 383 SER A N 1
ATOM 3011 C CA . SER A 1 383 ? -15.391 -3.775 -1.125 1 92.12 383 SER A CA 1
ATOM 3012 C C . SER A 1 383 ? -13.945 -3.65 -1.577 1 92.12 383 SER A C 1
ATOM 3014 O O . SER A 1 383 ? -13.672 -3.387 -2.75 1 92.12 383 SER A O 1
ATOM 3016 N N . VAL A 1 384 ? -13 -3.82 -0.642 1 95.69 384 VAL A N 1
ATOM 3017 C CA . VAL A 1 384 ? -11.586 -3.865 -1.013 1 95.69 384 VAL A CA 1
ATOM 3018 C C . VAL A 1 384 ? -11.352 -4.992 -2.016 1 95.69 384 VAL A C 1
ATOM 3020 O O . VAL A 1 384 ? -12.016 -6.027 -1.961 1 95.69 384 VAL A O 1
ATOM 3023 N N . ASP A 1 385 ? -10.445 -4.773 -2.963 1 93.06 385 ASP A N 1
ATOM 3024 C CA . ASP A 1 385 ? -10.055 -5.801 -3.924 1 93.06 385 ASP A CA 1
ATOM 3025 C C . ASP A 1 385 ? -9.086 -6.797 -3.293 1 93.06 385 ASP A C 1
ATOM 3027 O O . ASP A 1 385 ? -7.98 -6.426 -2.883 1 93.06 385 ASP A O 1
ATOM 3031 N N . PHE A 1 386 ? -9.414 -8.055 -3.248 1 94.38 386 PHE A N 1
ATOM 3032 C CA . PHE A 1 386 ? -8.594 -9.078 -2.611 1 94.38 386 PHE A CA 1
ATOM 3033 C C . PHE A 1 386 ? -7.332 -9.344 -3.422 1 94.38 386 PHE A C 1
ATOM 3035 O O . PHE A 1 386 ? -6.402 -9.992 -2.938 1 94.38 386 PHE A O 1
ATOM 3042 N N . TYR A 1 387 ? -7.242 -8.852 -4.617 1 93.25 387 TYR A N 1
ATOM 3043 C CA . TYR A 1 387 ? -6.094 -9.133 -5.473 1 93.25 387 TYR A CA 1
ATOM 3044 C C . TYR A 1 387 ? -5.184 -7.914 -5.578 1 93.25 387 TYR A C 1
ATOM 3046 O O . TYR A 1 387 ? -4.105 -7.984 -6.172 1 93.25 387 TYR A O 1
ATOM 3054 N N . ASN A 1 388 ? -5.586 -6.836 -5.055 1 94.38 388 ASN A N 1
ATOM 3055 C CA . ASN A 1 388 ? -4.852 -5.59 -4.859 1 94.38 388 ASN A CA 1
ATOM 3056 C C . ASN A 1 388 ? -5.5 -4.719 -3.783 1 94.38 388 ASN A C 1
ATOM 3058 O O . ASN A 1 388 ? -6.449 -3.984 -4.059 1 94.38 388 ASN A O 1
ATOM 3062 N N . PHE A 1 389 ? -4.973 -4.703 -2.625 1 96.56 389 PHE A N 1
ATOM 3063 C CA . PHE A 1 389 ? -5.684 -4.129 -1.487 1 96.56 389 PHE A CA 1
ATOM 3064 C C . PHE A 1 389 ? -5.656 -2.607 -1.544 1 96.56 389 PHE A C 1
ATOM 3066 O O . PHE A 1 389 ? -6.223 -1.939 -0.678 1 96.56 389 PHE A O 1
ATOM 3073 N N . LEU A 1 390 ? -5.059 -1.949 -2.576 1 95.81 390 LEU A N 1
ATOM 3074 C CA . LEU A 1 390 ? -5.098 -0.503 -2.766 1 95.81 390 LEU A CA 1
ATOM 3075 C C . LEU A 1 390 ? -6.293 -0.099 -3.621 1 95.81 390 LEU A C 1
ATOM 3077 O O . LEU A 1 390 ? -6.562 1.092 -3.797 1 95.81 390 LEU A O 1
ATOM 3081 N N . GLN A 1 391 ? -7.031 -1.11 -4.105 1 92.56 391 GLN A N 1
ATOM 3082 C CA . GLN A 1 391 ? -8.141 -0.857 -5.023 1 92.56 391 GLN A CA 1
ATOM 3083 C C . GLN A 1 391 ? -9.445 -1.429 -4.48 1 92.56 391 GLN A C 1
ATOM 3085 O O . GLN A 1 391 ? -9.445 -2.17 -3.496 1 92.56 391 GLN A O 1
ATOM 3090 N N . ASP A 1 392 ? -10.57 -0.973 -5.16 1 92.19 392 ASP A N 1
ATOM 3091 C CA . ASP A 1 392 ? -11.891 -1.531 -4.871 1 92.19 392 ASP A CA 1
ATOM 3092 C C . ASP A 1 392 ? -12.242 -2.645 -5.855 1 92.19 392 ASP A C 1
ATOM 3094 O O . ASP A 1 392 ? -11.773 -2.646 -6.992 1 92.19 392 ASP A O 1
ATOM 3098 N N . SER A 1 393 ? -12.992 -3.518 -5.254 1 86.62 393 SER A N 1
ATOM 3099 C CA . SER A 1 393 ? -13.539 -4.535 -6.148 1 86.62 393 SER A CA 1
ATOM 3100 C C . SER A 1 393 ? -14.75 -4.008 -6.91 1 86.62 393 SER A C 1
ATOM 3102 O O . SER A 1 393 ? -15.516 -3.197 -6.383 1 86.62 393 SER A O 1
ATOM 3104 N N . ASP A 1 394 ? -14.867 -4.133 -8.188 1 71.25 394 ASP A N 1
ATOM 3105 C CA . ASP A 1 394 ? -16.062 -3.768 -8.93 1 71.25 394 ASP A CA 1
ATOM 3106 C C . ASP A 1 394 ? -17.219 -4.699 -8.594 1 71.25 394 ASP A C 1
ATOM 3108 O O . ASP A 1 394 ? -17.172 -5.895 -8.883 1 71.25 394 ASP A O 1
ATOM 3112 N N . ILE A 1 395 ? -17.844 -4.453 -7.555 1 60.28 395 ILE A N 1
ATOM 3113 C CA . ILE A 1 395 ? -18.938 -5.355 -7.191 1 60.28 395 ILE A CA 1
ATOM 3114 C C . ILE A 1 395 ? -20.188 -5.016 -8 1 60.28 395 ILE A C 1
ATOM 3116 O O . ILE A 1 395 ? -20.641 -3.871 -7.992 1 60.28 395 ILE A O 1
ATOM 3120 N N . ASP A 1 396 ? -20.5 -5.887 -8.836 1 58.78 396 ASP A N 1
ATOM 3121 C CA . ASP A 1 396 ? -21.719 -5.695 -9.617 1 58.78 396 ASP A CA 1
ATOM 3122 C C . ASP A 1 396 ? -22.938 -6.172 -8.844 1 58.78 396 ASP A C 1
ATOM 3124 O O . ASP A 1 396 ? -22.812 -6.695 -7.734 1 58.78 396 ASP A O 1
ATOM 3128 N N . SER A 1 397 ? -23.984 -5.789 -9.336 1 54.88 397 SER A N 1
ATOM 3129 C CA . SER A 1 397 ? -25.281 -6.039 -8.742 1 54.88 397 SER A CA 1
ATOM 3130 C C . SER A 1 397 ? -25.484 -7.52 -8.43 1 54.88 397 SER A C 1
ATOM 3132 O O . SER A 1 397 ? -26.062 -7.871 -7.398 1 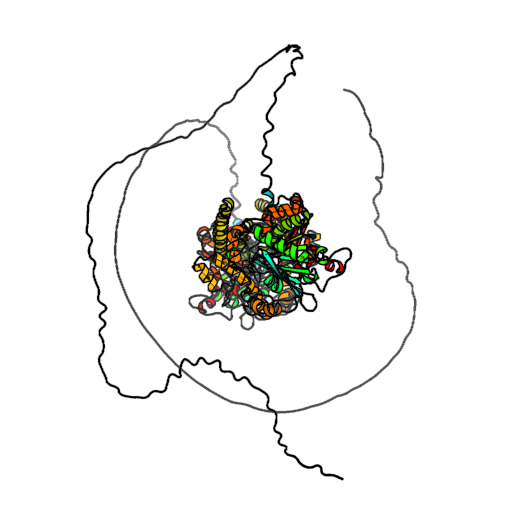54.88 397 SER A O 1
ATOM 3134 N N . ASN A 1 398 ? -24.922 -8.344 -9.203 1 56.19 398 ASN A N 1
ATOM 3135 C CA . ASN A 1 398 ? -25.109 -9.773 -8.992 1 56.19 398 ASN A CA 1
ATOM 3136 C C . ASN A 1 398 ? -24.375 -10.25 -7.742 1 56.19 398 ASN A C 1
ATOM 3138 O O . ASN A 1 398 ? -24.891 -11.086 -6.996 1 56.19 398 ASN A O 1
ATOM 3142 N N . SER A 1 399 ? -23.234 -9.711 -7.586 1 61.97 399 SER A N 1
ATOM 3143 C CA . SER A 1 399 ? -22.484 -10.07 -6.387 1 61.97 399 SER A CA 1
ATOM 3144 C C . SER A 1 399 ? -23.188 -9.578 -5.129 1 61.97 399 SER A C 1
ATOM 3146 O O . SER A 1 399 ? -23.219 -10.289 -4.117 1 61.97 399 SER A O 1
ATOM 3148 N N . LEU A 1 400 ? -23.75 -8.477 -5.254 1 62.72 400 LEU A N 1
ATOM 3149 C CA . LEU A 1 400 ? -24.469 -7.906 -4.129 1 62.72 400 LEU A CA 1
ATOM 3150 C C . LEU A 1 400 ? -25.688 -8.758 -3.785 1 62.72 400 LEU A C 1
ATOM 3152 O O . LEU A 1 400 ? -25.969 -9 -2.609 1 62.72 400 LEU A O 1
ATOM 3156 N N . ASN A 1 401 ? -26.375 -9.172 -4.789 1 62 401 ASN A N 1
ATOM 3157 C CA . ASN A 1 401 ? -27.516 -10.039 -4.582 1 62 401 ASN A CA 1
ATOM 3158 C C . ASN A 1 401 ? -27.125 -11.367 -3.938 1 62 401 ASN A C 1
ATOM 3160 O O . ASN A 1 401 ? -27.797 -11.859 -3.037 1 62 401 ASN A O 1
ATOM 3164 N N . ALA A 1 402 ? -26.062 -11.883 -4.414 1 66.94 402 ALA A N 1
ATOM 3165 C CA . ALA A 1 402 ? -25.578 -13.148 -3.865 1 66.94 402 ALA A CA 1
ATOM 3166 C C . ALA A 1 402 ? -25.156 -12.992 -2.408 1 66.94 402 ALA A C 1
ATOM 3168 O O . ALA A 1 402 ? -25.375 -13.883 -1.59 1 66.94 402 ALA A O 1
ATOM 3169 N N . MET A 1 403 ? -24.672 -11.914 -2.098 1 63.69 403 MET A N 1
ATOM 3170 C CA . MET A 1 403 ? -24.281 -11.625 -0.721 1 63.69 403 MET A CA 1
ATOM 3171 C C . MET A 1 403 ? -25.5 -11.531 0.184 1 63.69 403 MET A C 1
ATOM 3173 O O . MET A 1 403 ? -25.5 -12.07 1.293 1 63.69 403 MET A O 1
ATOM 3177 N N . GLU A 1 404 ? -26.516 -10.938 -0.347 1 65.19 404 GLU A N 1
ATOM 3178 C CA . GLU A 1 404 ? -27.766 -10.781 0.401 1 65.19 404 GLU A CA 1
ATOM 3179 C C . GLU A 1 404 ? -28.422 -12.125 0.67 1 65.19 404 GLU A C 1
ATOM 3181 O O . GLU A 1 404 ? -29.078 -12.312 1.701 1 65.19 404 GLU A O 1
ATOM 3186 N N . LEU A 1 405 ? -28.125 -13.008 -0.296 1 66 405 LEU A N 1
ATOM 3187 C CA . LEU A 1 405 ? -28.719 -14.344 -0.176 1 66 405 LEU A CA 1
ATOM 3188 C C . LEU A 1 405 ? -27.828 -15.25 0.669 1 66 405 LEU A C 1
ATOM 3190 O O . LEU A 1 405 ? -28.141 -16.438 0.844 1 66 405 LEU A O 1
ATOM 3194 N N . GLY A 1 406 ? -26.688 -14.695 1.102 1 65.88 406 GLY A N 1
ATOM 3195 C CA . GLY A 1 406 ? -25.797 -15.461 1.957 1 65.88 406 GLY A CA 1
ATOM 3196 C C . GLY A 1 406 ? -24.953 -16.469 1.194 1 65.88 406 GLY A C 1
ATOM 3197 O O . GLY A 1 406 ? -24.453 -17.438 1.776 1 65.88 406 GLY A O 1
ATOM 3198 N N . LEU A 1 407 ? -24.922 -16.391 -0.108 1 69.38 407 LEU A N 1
ATOM 3199 C CA . LEU A 1 407 ? -24.156 -17.297 -0.949 1 69.38 407 LEU A CA 1
ATOM 3200 C C . LEU A 1 407 ? -22.688 -16.891 -1.007 1 69.38 407 LEU A C 1
ATOM 3202 O O . LEU A 1 407 ? -22.188 -16.531 -2.072 1 69.38 407 LEU A O 1
ATOM 3206 N N . SER A 1 408 ? -21.984 -17.078 0.074 1 71.5 408 SER A N 1
ATOM 3207 C CA . SER A 1 408 ? -20.641 -16.531 0.274 1 71.5 408 SER A CA 1
ATOM 3208 C C . SER A 1 408 ? -19.641 -17.188 -0.663 1 71.5 408 SER A C 1
ATOM 3210 O O . SER A 1 408 ? -18.781 -16.516 -1.243 1 71.5 408 SER A O 1
ATOM 3212 N N . LYS A 1 409 ? -19.828 -18.469 -0.838 1 69.81 409 LYS A N 1
ATOM 3213 C CA . LYS A 1 409 ? -18.906 -19.188 -1.7 1 69.81 409 LYS A CA 1
ATOM 3214 C C . LYS A 1 409 ? -19.031 -18.734 -3.152 1 69.81 409 LYS A C 1
ATOM 3216 O O . LYS A 1 409 ? -18.031 -18.5 -3.828 1 69.81 409 LYS A O 1
ATOM 3221 N N . GLU A 1 410 ? -20.234 -18.641 -3.521 1 70.88 410 GLU A N 1
ATOM 3222 C CA . GLU A 1 410 ? -20.5 -18.203 -4.887 1 70.88 410 GLU A CA 1
ATOM 3223 C C . GLU A 1 410 ? -19.922 -16.797 -5.125 1 70.88 410 GLU A C 1
ATOM 3225 O O . GLU A 1 410 ? -19.344 -16.531 -6.18 1 70.88 410 GLU A O 1
ATOM 3230 N N . VAL A 1 411 ? -19.984 -16.062 -4.137 1 70.12 411 VAL A N 1
ATOM 3231 C CA . VAL A 1 411 ? -19.5 -14.695 -4.238 1 70.12 411 VAL A CA 1
ATOM 3232 C C . VAL A 1 411 ? -17.969 -14.695 -4.359 1 70.12 411 VAL A C 1
ATOM 3234 O O . VAL A 1 411 ? -17.406 -13.953 -5.172 1 70.12 411 VAL A O 1
ATOM 3237 N N . ALA A 1 412 ? -17.375 -15.5 -3.611 1 68 412 ALA A N 1
ATOM 3238 C CA . ALA A 1 412 ? -15.914 -15.578 -3.648 1 68 412 ALA A CA 1
ATOM 3239 C C . ALA A 1 412 ? -15.422 -16.031 -5.02 1 68 412 ALA A C 1
ATOM 3241 O O . ALA A 1 412 ? -14.477 -15.461 -5.57 1 68 412 ALA A O 1
ATOM 3242 N N . ILE A 1 413 ? -16.078 -17.016 -5.523 1 68.56 413 ILE A N 1
ATOM 3243 C CA . ILE A 1 413 ? -15.734 -17.547 -6.836 1 68.56 413 ILE A CA 1
ATOM 3244 C C . ILE A 1 413 ? -15.977 -16.484 -7.902 1 68.56 413 ILE A C 1
ATOM 3246 O O . ILE A 1 413 ? -15.156 -16.297 -8.805 1 68.56 413 ILE A O 1
ATOM 3250 N N . MET A 1 414 ? -17.016 -15.82 -7.715 1 67.12 414 MET A N 1
ATOM 3251 C CA . MET A 1 414 ? -17.359 -14.766 -8.664 1 67.12 414 MET A CA 1
ATOM 3252 C C . MET A 1 414 ? -16.344 -13.633 -8.617 1 67.12 414 MET A C 1
ATOM 3254 O O . MET A 1 414 ? -16 -13.055 -9.648 1 67.12 414 MET A O 1
ATOM 3258 N N . ARG A 1 415 ? -15.867 -13.398 -7.457 1 67.81 415 ARG A N 1
ATOM 3259 C CA . ARG A 1 415 ? -14.867 -12.344 -7.297 1 67.81 415 ARG A CA 1
ATOM 3260 C C . ARG A 1 415 ? -13.602 -12.672 -8.078 1 67.81 415 ARG A C 1
ATOM 3262 O O . ARG A 1 415 ? -13.047 -11.805 -8.758 1 67.81 415 ARG A O 1
ATOM 3269 N N . TYR A 1 416 ? -13.273 -13.828 -8 1 69.19 416 TYR A N 1
ATOM 3270 C CA . TYR A 1 416 ? -12.086 -14.258 -8.734 1 69.19 416 TYR A CA 1
ATOM 3271 C C . TYR A 1 416 ? -12.312 -14.141 -10.242 1 69.19 416 TYR A C 1
ATOM 3273 O O . TYR A 1 416 ? -11.477 -13.586 -10.953 1 69.19 416 TYR A O 1
ATOM 3281 N N . SER A 1 417 ? -13.422 -14.625 -10.594 1 65.56 417 SER A N 1
ATOM 3282 C CA . SER A 1 417 ? -13.773 -14.578 -12.016 1 65.56 417 SER A CA 1
ATOM 3283 C C . SER A 1 417 ? -13.836 -13.148 -12.531 1 65.56 417 SER A C 1
ATOM 3285 O O . SER A 1 417 ? -13.312 -12.844 -13.602 1 65.56 417 SER A O 1
ATOM 3287 N N . LYS A 1 418 ? -14.43 -12.352 -11.742 1 65.44 418 LYS A N 1
ATOM 3288 C CA . LYS A 1 418 ? -14.602 -10.961 -12.156 1 65.44 418 LYS A CA 1
ATOM 3289 C C . LYS A 1 418 ? -13.266 -10.234 -12.195 1 65.44 418 LYS A C 1
ATOM 3291 O O . LYS A 1 418 ? -13.023 -9.414 -13.086 1 65.44 418 LYS A O 1
ATOM 3296 N N . TYR A 1 419 ? -12.586 -10.523 -11.25 1 65.12 419 TYR A N 1
ATOM 3297 C CA . TYR A 1 419 ? -11.258 -9.914 -11.25 1 65.12 419 TYR A CA 1
ATOM 3298 C C . TYR A 1 419 ? -10.484 -10.289 -12.5 1 65.12 419 TYR A C 1
ATOM 3300 O O . TYR A 1 419 ? -9.891 -9.43 -13.156 1 65.12 419 TYR A O 1
ATOM 3308 N N . LEU A 1 420 ? -10.539 -11.539 -12.828 1 62.47 420 LEU A N 1
ATOM 3309 C CA . LEU A 1 420 ? -9.844 -12.016 -14.016 1 62.47 420 LEU A CA 1
ATOM 3310 C C . LEU A 1 420 ? -10.359 -11.305 -15.266 1 62.47 420 LEU A C 1
ATOM 3312 O O . LEU A 1 420 ? -9.578 -10.906 -16.125 1 62.47 420 LEU A O 1
ATOM 3316 N N . MET A 1 421 ? -11.648 -11.039 -15.188 1 62.38 421 MET A N 1
ATOM 3317 C CA . MET A 1 421 ? -12.305 -10.406 -16.328 1 62.38 421 MET A CA 1
ATOM 3318 C C . MET A 1 421 ? -11.969 -8.922 -16.391 1 62.38 421 MET A C 1
ATOM 3320 O O . MET A 1 421 ? -11.82 -8.359 -17.484 1 62.38 421 MET A O 1
ATOM 3324 N N . SER A 1 422 ? -11.914 -8.281 -15.242 1 62.59 422 SER A N 1
ATOM 3325 C CA . SER A 1 422 ? -11.625 -6.855 -15.195 1 62.59 422 SER A CA 1
ATOM 3326 C C . SER A 1 422 ? -10.227 -6.555 -15.711 1 62.59 422 SER A C 1
ATOM 3328 O O . SER A 1 422 ? -9.977 -5.48 -16.266 1 62.59 422 SER A O 1
ATOM 3330 N N . LYS A 1 423 ? -9.32 -7.375 -15.484 1 57.62 423 LYS A N 1
ATOM 3331 C CA . LYS A 1 423 ? -7.961 -7.172 -15.992 1 57.62 423 LYS A CA 1
ATOM 3332 C C . LYS A 1 423 ? -7.93 -7.227 -17.516 1 57.62 423 LYS A C 1
ATOM 3334 O O . LYS A 1 423 ? -7.094 -6.578 -18.141 1 57.62 423 LYS A O 1
ATOM 3339 N N . ILE A 1 424 ? -8.891 -7.84 -18.031 1 54.88 424 ILE A N 1
ATOM 3340 C CA . ILE A 1 424 ? -9.016 -7.953 -19.484 1 54.88 424 ILE A CA 1
ATOM 3341 C C . ILE A 1 424 ? -9.445 -6.609 -20.078 1 54.88 424 ILE A C 1
ATOM 3343 O O . ILE A 1 424 ? -8.922 -6.172 -21.094 1 54.88 424 ILE A O 1
ATOM 3347 N N . SER A 1 425 ? -10.469 -5.945 -19.438 1 51.56 425 SER A N 1
ATOM 3348 C CA . SER A 1 425 ? -11.016 -4.688 -19.938 1 51.56 425 SER A CA 1
ATOM 3349 C C . SER A 1 425 ? -9.969 -3.578 -19.906 1 51.56 425 SER A C 1
ATOM 3351 O O . SER A 1 425 ? -9.93 -2.732 -20.797 1 51.56 425 SER A O 1
ATOM 3353 N N . THR A 1 426 ? -9.25 -3.504 -18.859 1 47 426 THR A N 1
ATOM 3354 C CA . THR A 1 426 ? -8.234 -2.453 -18.797 1 47 426 THR A CA 1
ATOM 3355 C C . THR A 1 426 ? -7.234 -2.6 -19.938 1 47 426 THR A C 1
ATOM 3357 O O . THR A 1 426 ? -6.602 -1.623 -20.344 1 47 426 THR A O 1
ATOM 3360 N N . LEU A 1 427 ? -7.109 -3.834 -20.391 1 47.31 427 LEU A N 1
ATOM 3361 C CA . LEU A 1 427 ? -6.172 -4.035 -21.484 1 47.31 427 LEU A CA 1
ATOM 3362 C C . LEU A 1 427 ? -6.852 -3.787 -22.828 1 47.31 427 LEU A C 1
ATOM 3364 O O . LEU A 1 427 ? -6.305 -4.125 -23.875 1 47.31 427 LEU A O 1
ATOM 3368 N N . GLY A 1 428 ? -7.98 -2.98 -22.875 1 43.53 428 GLY A N 1
ATOM 3369 C CA . GLY A 1 428 ? -8.664 -2.439 -24.047 1 43.53 428 GLY A CA 1
ATOM 3370 C C . GLY A 1 428 ? -9.781 -3.334 -24.547 1 43.53 428 GLY A C 1
ATOM 3371 O O . GLY A 1 428 ? -10.281 -3.145 -25.656 1 43.53 428 GLY A O 1
ATOM 3372 N N . SER A 1 429 ? -9.953 -4.551 -24.062 1 43.81 429 SER A N 1
ATOM 3373 C CA . SER A 1 429 ? -11.023 -5.324 -24.703 1 43.81 429 SER A CA 1
ATOM 3374 C C . SER A 1 429 ? -12.328 -5.199 -23.922 1 43.81 429 SER A C 1
ATOM 3376 O O . SER A 1 429 ? -12.328 -4.875 -22.734 1 43.81 429 SER A O 1
ATOM 3378 N N . GLU A 1 430 ? -13.5 -5.188 -24.562 1 46.91 430 GLU A N 1
ATOM 3379 C CA . GLU A 1 430 ? -14.836 -5.258 -23.969 1 46.91 430 GLU A CA 1
ATOM 3380 C C . GLU A 1 430 ? -14.906 -6.305 -22.859 1 46.91 430 GLU A C 1
ATOM 3382 O O . GLU A 1 430 ? -14.141 -7.27 -22.875 1 46.91 430 GLU A O 1
ATOM 3387 N N . LYS A 1 431 ? -15.805 -6.215 -21.656 1 50.41 431 LYS A N 1
ATOM 3388 C CA . LYS A 1 431 ? -15.977 -7.016 -20.453 1 50.41 431 LYS A CA 1
ATOM 3389 C C . LYS A 1 431 ? -15.734 -8.492 -20.734 1 50.41 431 LYS A C 1
ATOM 3391 O O . LYS A 1 431 ? -15.094 -9.188 -19.938 1 50.41 431 LYS A O 1
ATOM 3396 N N . ASP A 1 432 ? -16.609 -9.25 -21.531 1 55.72 432 ASP A N 1
ATOM 3397 C CA . ASP A 1 432 ? -16.797 -10.672 -21.766 1 55.72 432 ASP A CA 1
ATOM 3398 C C . ASP A 1 432 ? -15.758 -11.211 -22.75 1 55.72 432 ASP A C 1
ATOM 3400 O O . ASP A 1 432 ? -15.984 -12.227 -23.406 1 55.72 432 ASP A O 1
ATOM 3404 N N . ASP A 1 433 ? -14.438 -10.766 -22.484 1 75.06 433 ASP A N 1
ATOM 3405 C CA . ASP A 1 433 ? -13.648 -10.773 -23.719 1 75.06 433 ASP A CA 1
ATOM 3406 C C . ASP A 1 433 ? -12.812 -12.047 -23.812 1 75.06 433 ASP A C 1
ATOM 3408 O O . ASP A 1 433 ? -12.719 -12.656 -24.875 1 75.06 433 ASP A O 1
ATOM 3412 N N . LEU A 1 434 ? -12.461 -12.734 -22.578 1 85.94 434 LEU A N 1
ATOM 3413 C CA . LEU A 1 434 ? -11.57 -13.883 -22.766 1 85.94 434 LEU A CA 1
ATOM 3414 C C . LEU A 1 434 ? -12.359 -15.117 -23.188 1 85.94 434 LEU A C 1
ATOM 3416 O O . LEU A 1 434 ? -11.906 -15.883 -24.047 1 85.94 434 LEU A O 1
ATOM 3420 N N . GLU A 1 435 ? -13.531 -15.273 -22.625 1 89.88 435 GLU A N 1
ATOM 3421 C CA . GLU A 1 435 ? -14.375 -16.406 -22.969 1 89.88 435 GLU A CA 1
ATOM 3422 C C . GLU A 1 435 ? -14.867 -16.297 -24.422 1 89.88 435 GLU A C 1
ATOM 3424 O O . GLU A 1 435 ? -14.953 -17.297 -25.125 1 89.88 435 GLU A O 1
ATOM 3429 N N . LYS A 1 436 ? -15.156 -15.07 -24.781 1 89.5 436 LYS A N 1
ATOM 3430 C CA . LYS A 1 436 ? -15.523 -14.859 -26.188 1 89.5 436 LYS A CA 1
ATOM 3431 C C . LYS A 1 436 ? -14.367 -15.203 -27.109 1 89.5 436 LYS A C 1
ATOM 3433 O O . LYS A 1 436 ? -14.57 -15.797 -28.172 1 89.5 436 LYS A O 1
ATOM 3438 N N . LEU A 1 437 ? -13.227 -14.852 -26.672 1 91.25 437 LEU A N 1
ATOM 3439 C CA . LEU A 1 437 ? -12.023 -15.125 -27.453 1 91.25 437 LEU A CA 1
ATOM 3440 C C . LEU A 1 437 ? -11.797 -16.625 -27.594 1 91.25 437 LEU A C 1
ATOM 3442 O O . LEU A 1 437 ? -11.602 -17.141 -28.703 1 91.25 437 LEU A O 1
ATOM 3446 N N . LEU A 1 438 ? -11.883 -17.391 -26.5 1 95.38 438 LEU A N 1
ATOM 3447 C CA . LEU A 1 438 ? -11.516 -18.797 -26.484 1 95.38 438 LEU A CA 1
ATOM 3448 C C . LEU A 1 438 ? -12.641 -19.672 -27.031 1 95.38 438 LEU A C 1
ATOM 3450 O O . LEU A 1 438 ? -12.398 -20.781 -27.516 1 95.38 438 LEU A O 1
ATOM 3454 N N . ASN A 1 439 ? -13.844 -19.203 -27 1 95.69 439 ASN A N 1
ATOM 3455 C CA . ASN A 1 439 ? -14.953 -19.938 -27.594 1 95.69 439 ASN A CA 1
ATOM 3456 C C . ASN A 1 439 ? -15.211 -19.5 -29.031 1 95.69 439 ASN A C 1
ATOM 3458 O O . ASN A 1 439 ? -16.062 -20.062 -29.719 1 95.69 439 ASN A O 1
ATOM 3462 N N . GLY A 1 440 ? -14.453 -18.516 -29.484 1 94.19 440 GLY A N 1
ATOM 3463 C CA . GLY A 1 440 ? -14.578 -18 -30.828 1 94.19 440 GLY A CA 1
ATOM 3464 C C . GLY A 1 440 ? -13.375 -18.312 -31.703 1 94.19 440 GLY A C 1
ATOM 3465 O O . GLY A 1 440 ? -13.164 -19.469 -32.094 1 94.19 440 GLY A O 1
ATOM 3466 N N . VAL A 1 441 ? -12.531 -17.266 -31.844 1 93.94 441 VAL A N 1
ATOM 3467 C CA . VAL A 1 441 ? -11.453 -17.344 -32.812 1 93.94 441 VAL A CA 1
ATOM 3468 C C . VAL A 1 441 ? -10.453 -18.422 -32.406 1 93.94 441 VAL A C 1
ATOM 3470 O O . VAL A 1 441 ? -9.797 -19.047 -33.25 1 93.94 441 VAL A O 1
ATOM 3473 N N . ILE A 1 442 ? -10.258 -18.641 -31.156 1 95.44 442 ILE A N 1
ATOM 3474 C CA . ILE A 1 442 ? -9.281 -19.625 -30.703 1 95.44 442 ILE A CA 1
ATOM 3475 C C . ILE A 1 442 ? -9.836 -21.031 -30.906 1 95.44 442 ILE A C 1
ATOM 3477 O O . ILE A 1 442 ? -9.109 -21.922 -31.328 1 95.44 442 ILE A O 1
ATOM 3481 N N . ARG A 1 443 ? -11.062 -21.234 -30.547 1 96 443 ARG A N 1
ATOM 3482 C CA . ARG A 1 443 ? -11.695 -22.531 -30.781 1 96 443 ARG A CA 1
ATOM 3483 C C . ARG A 1 443 ? -11.602 -22.922 -32.25 1 96 443 ARG A C 1
ATOM 3485 O O . ARG A 1 443 ? -11.312 -24.078 -32.562 1 96 443 ARG A O 1
ATOM 3492 N N . LYS A 1 444 ? -11.852 -21.969 -33.125 1 94.62 444 LYS A N 1
ATOM 3493 C CA . LYS A 1 444 ? -11.781 -22.219 -34.562 1 94.62 444 LYS A CA 1
ATOM 3494 C C . LYS A 1 444 ? -10.359 -22.594 -34.969 1 94.62 444 LYS A C 1
ATOM 3496 O O . LYS A 1 444 ? -10.164 -23.422 -35.875 1 94.62 444 LYS A O 1
ATOM 3501 N N . LYS A 1 445 ? -9.422 -21.953 -34.344 1 93.56 445 LYS A N 1
ATOM 3502 C CA . LYS A 1 445 ? -8.016 -22.234 -34.625 1 93.56 445 LYS A CA 1
ATOM 3503 C C . LYS A 1 445 ? -7.637 -23.641 -34.188 1 93.56 445 LYS A C 1
ATOM 3505 O O . LYS A 1 445 ? -6.926 -24.344 -34.906 1 93.56 445 LYS A O 1
ATOM 3510 N N . LEU A 1 446 ? -8.047 -24.062 -33.031 1 95.56 446 LEU A N 1
ATOM 3511 C CA . LEU A 1 446 ? -7.625 -25.328 -32.438 1 95.56 446 LEU A CA 1
ATOM 3512 C C . LEU A 1 446 ? -8.273 -26.516 -33.125 1 95.56 446 LEU A C 1
ATOM 3514 O O . LEU A 1 446 ? -7.652 -27.562 -33.281 1 95.56 446 LEU A O 1
ATOM 3518 N N . LYS A 1 447 ? -9.531 -26.516 -33.531 1 94.62 447 LYS A N 1
ATOM 3519 C CA . LYS A 1 447 ? -10.305 -27.422 -34.344 1 94.62 447 LYS A CA 1
ATOM 3520 C C . LYS A 1 447 ? -10.523 -28.766 -33.656 1 94.62 447 LYS A C 1
ATOM 3522 O O . LYS A 1 447 ? -11.094 -29.688 -34.219 1 94.62 447 LYS A O 1
ATOM 3527 N N . ILE A 1 448 ? -10.086 -28.938 -32.438 1 95.62 448 ILE A N 1
ATOM 3528 C CA . ILE A 1 448 ? -10.148 -30.266 -31.828 1 95.62 448 ILE A CA 1
ATOM 3529 C C . ILE A 1 448 ? -11.109 -30.234 -30.641 1 95.62 448 ILE A C 1
ATOM 3531 O O . ILE A 1 448 ? -11.359 -31.266 -30.016 1 95.62 448 ILE A O 1
ATOM 3535 N N . ILE A 1 449 ? -11.633 -29.109 -30.281 1 97.12 449 ILE A N 1
ATOM 3536 C CA . ILE A 1 449 ? -12.5 -28.984 -29.109 1 97.12 449 ILE A CA 1
ATOM 3537 C C . ILE A 1 449 ? -13.852 -29.641 -29.406 1 97.12 449 ILE A C 1
ATOM 3539 O O . ILE A 1 449 ? -14.531 -29.25 -30.359 1 97.12 449 ILE A O 1
ATOM 3543 N N . PRO A 1 450 ? -14.211 -30.562 -28.578 1 96.56 450 PRO A N 1
ATOM 3544 C CA . PRO A 1 450 ? -15.516 -31.188 -28.812 1 96.56 450 PRO A CA 1
ATOM 3545 C C . PRO A 1 450 ? -16.656 -30.188 -28.766 1 96.56 450 PRO A C 1
ATOM 3547 O O . PRO A 1 450 ? -16.594 -29.188 -28.031 1 96.56 450 PRO A O 1
ATOM 3550 N N . GLU A 1 451 ? -17.766 -30.469 -29.438 1 94.62 451 GLU A N 1
ATOM 3551 C CA . GLU A 1 451 ? -18.891 -29.562 -29.562 1 94.62 451 GLU A CA 1
ATOM 3552 C C . GLU A 1 451 ? -19.547 -29.297 -28.203 1 94.62 451 GLU A C 1
ATOM 3554 O O . GLU A 1 451 ? -20.062 -28.203 -27.938 1 94.62 451 GLU A O 1
ATOM 3559 N N . ASN A 1 452 ? -19.484 -30.25 -27.344 1 93.69 452 ASN A N 1
ATOM 3560 C CA . ASN A 1 452 ? -20.188 -30.141 -26.078 1 93.69 452 ASN A CA 1
ATOM 3561 C C . ASN A 1 452 ? -19.312 -29.5 -25 1 93.69 452 ASN A C 1
ATOM 3563 O O . ASN A 1 452 ? -19.688 -29.469 -23.828 1 93.69 452 ASN A O 1
ATOM 3567 N N . VAL A 1 453 ? -18.156 -29.094 -25.359 1 96.75 453 VAL A N 1
ATOM 3568 C CA . VAL A 1 453 ? -17.25 -28.453 -24.406 1 96.75 453 VAL A CA 1
ATOM 3569 C C . VAL A 1 453 ? -17.234 -26.938 -24.656 1 96.75 453 VAL A C 1
ATOM 3571 O O . VAL A 1 453 ? -16.953 -26.5 -25.781 1 96.75 453 VAL A O 1
ATOM 3574 N N . THR A 1 454 ? -17.625 -26.188 -23.672 1 95.69 454 THR A N 1
ATOM 3575 C CA . THR A 1 454 ? -17.562 -24.734 -23.734 1 95.69 454 THR A CA 1
ATOM 3576 C C . THR A 1 454 ? -16.5 -24.203 -22.766 1 95.69 454 THR A C 1
ATOM 3578 O O . THR A 1 454 ? -16.484 -24.594 -21.594 1 95.69 454 THR A O 1
ATOM 3581 N N . TYR A 1 455 ? -15.719 -23.344 -23.234 1 95.44 455 TYR A N 1
ATOM 3582 C CA . TYR A 1 455 ? -14.648 -22.781 -22.422 1 95.44 455 TYR A CA 1
ATOM 3583 C C . TYR A 1 455 ? -15.211 -21.828 -21.375 1 95.44 455 TYR A C 1
ATOM 3585 O O . TYR A 1 455 ? -16.016 -20.953 -21.703 1 95.44 455 TYR A O 1
ATOM 3593 N N . GLU A 1 456 ? -14.711 -21.969 -20.156 1 90.69 456 GLU A N 1
ATOM 3594 C CA . GLU A 1 456 ? -14.938 -21.031 -19.062 1 90.69 456 GLU A CA 1
ATOM 3595 C C . GLU A 1 456 ? -13.625 -20.672 -18.375 1 90.69 456 GLU A C 1
ATOM 3597 O O . GLU A 1 456 ? -12.75 -21.531 -18.203 1 90.69 456 GLU A O 1
ATOM 3602 N N . VAL A 1 457 ? -13.547 -19.406 -18 1 89.06 457 VAL A N 1
ATOM 3603 C CA . VAL A 1 457 ? -12.312 -18.938 -17.375 1 89.06 457 VAL A CA 1
ATOM 3604 C C . VAL A 1 457 ? -12.133 -19.594 -16.016 1 89.06 457 VAL A C 1
ATOM 3606 O O . VAL A 1 457 ? -11.016 -19.938 -15.617 1 89.06 457 VAL A O 1
ATOM 3609 N N . GLN A 1 458 ? -13.234 -19.75 -15.281 1 91.06 458 GLN A N 1
ATOM 3610 C CA . GLN A 1 458 ? -13.281 -20.375 -13.969 1 91.06 458 GLN A CA 1
ATOM 3611 C C . GLN A 1 458 ? -14.398 -21.406 -13.883 1 91.06 458 GLN A C 1
ATOM 3613 O O . GLN A 1 458 ? -15.555 -21.094 -14.164 1 91.06 458 GLN A O 1
ATOM 3618 N N . SER A 1 459 ? -13.977 -22.609 -13.5 1 93 459 SER A N 1
ATOM 3619 C CA . SER A 1 459 ? -14.969 -23.672 -13.375 1 93 459 SER A CA 1
ATOM 3620 C C . SER A 1 459 ? -15.539 -23.734 -11.961 1 93 459 SER A C 1
ATOM 3622 O O . SER A 1 459 ? -14.82 -24.047 -11.008 1 93 459 SER A O 1
ATOM 3624 N N . TRP A 1 460 ? -16.781 -23.578 -11.883 1 88.81 460 TRP A N 1
ATOM 3625 C CA . TRP A 1 460 ? -17.469 -23.688 -10.594 1 88.81 460 TRP A CA 1
ATOM 3626 C C . TRP A 1 460 ? -17.5 -25.141 -10.125 1 88.81 460 TRP A C 1
ATOM 3628 O O . TRP A 1 460 ? -17.359 -25.422 -8.93 1 88.81 460 TRP A O 1
ATOM 3638 N N . GLU A 1 461 ? -17.719 -26.062 -11.023 1 93.12 461 GLU A N 1
ATOM 3639 C CA . GLU A 1 461 ? -17.812 -27.484 -10.695 1 93.12 461 GLU A CA 1
ATOM 3640 C C . GLU A 1 461 ? -16.516 -28 -10.086 1 93.12 461 GLU A C 1
ATOM 3642 O O . GLU A 1 461 ? -16.531 -28.766 -9.125 1 93.12 461 GLU A O 1
ATOM 3647 N N . VAL A 1 462 ? -15.438 -27.547 -10.695 1 95.25 462 VAL A N 1
ATOM 3648 C CA . VAL A 1 462 ? -14.133 -27.969 -10.195 1 95.25 462 VAL A CA 1
ATOM 3649 C C . VAL A 1 462 ? -13.914 -27.422 -8.789 1 95.25 462 VAL A C 1
ATOM 3651 O O . VAL A 1 462 ? -13.438 -28.141 -7.906 1 95.25 462 VAL A O 1
ATOM 3654 N N . PHE A 1 463 ? -14.25 -26.172 -8.555 1 92.81 463 PHE A N 1
ATOM 3655 C CA . PHE A 1 463 ? -14.102 -25.609 -7.223 1 92.81 463 PHE A CA 1
ATOM 3656 C C . PHE A 1 463 ? -14.922 -26.375 -6.199 1 92.81 463 PHE A C 1
ATOM 3658 O O . PHE A 1 463 ? -14.43 -26.703 -5.121 1 92.81 463 PHE A O 1
ATOM 3665 N N . GLU A 1 464 ? -16.156 -26.641 -6.582 1 92.19 464 GLU A N 1
ATOM 3666 C CA . GLU A 1 464 ? -17.047 -27.359 -5.68 1 92.19 464 GLU A CA 1
ATOM 3667 C C . GLU A 1 464 ? -16.5 -28.75 -5.355 1 92.19 464 GLU A C 1
ATOM 3669 O O . GLU A 1 464 ? -16.656 -29.234 -4.23 1 92.19 464 GLU A O 1
ATOM 3674 N N . SER A 1 465 ? -15.922 -29.328 -6.316 1 95.75 465 SER A N 1
ATOM 3675 C CA . SER A 1 465 ? -15.422 -30.688 -6.129 1 95.75 465 SER A CA 1
ATOM 3676 C C . SER A 1 465 ? -14.203 -30.703 -5.211 1 95.75 465 SER A C 1
ATOM 3678 O O . SER A 1 465 ? -13.875 -31.75 -4.629 1 95.75 465 SER A O 1
ATOM 3680 N N . LEU A 1 466 ? -13.531 -29.547 -5.051 1 96.44 466 LEU A N 1
ATOM 3681 C CA . LEU A 1 466 ? -12.297 -29.5 -4.273 1 96.44 466 LEU A CA 1
ATOM 3682 C C . LEU A 1 466 ? -12.5 -28.703 -2.99 1 96.44 466 LEU A C 1
ATOM 3684 O O . LEU A 1 466 ? -11.531 -28.266 -2.363 1 96.44 466 LEU A O 1
ATOM 3688 N N . VAL A 1 467 ? -13.727 -28.516 -2.547 1 94.81 467 VAL A N 1
ATOM 3689 C CA . VAL A 1 467 ? -14.086 -27.688 -1.401 1 94.81 467 VAL A CA 1
ATOM 3690 C C . VAL A 1 467 ? -13.406 -28.219 -0.142 1 94.81 467 VAL A C 1
ATOM 3692 O O . VAL A 1 467 ? -12.969 -27.438 0.708 1 94.81 467 VAL A O 1
ATOM 3695 N N . THR A 1 468 ? -13.266 -29.531 -0.012 1 96.88 468 THR A N 1
ATOM 3696 C CA . THR A 1 468 ? -12.68 -30.141 1.177 1 96.88 468 THR A CA 1
ATOM 3697 C C . THR A 1 468 ? -11.172 -29.922 1.211 1 96.88 468 THR A C 1
ATOM 3699 O O . THR A 1 468 ? -10.594 -29.734 2.283 1 96.88 468 THR A O 1
ATOM 3702 N N . ASP A 1 469 ? -10.531 -29.844 0.085 1 97.62 469 ASP A N 1
ATOM 3703 C CA . ASP A 1 469 ? -9.078 -29.734 0.022 1 97.62 469 ASP A CA 1
ATOM 3704 C C . ASP A 1 469 ? -8.648 -28.266 0.037 1 97.62 469 ASP A C 1
ATOM 3706 O O . ASP A 1 469 ? -7.488 -27.953 0.324 1 97.62 469 ASP A O 1
ATOM 3710 N N . PHE A 1 470 ? -9.539 -27.375 -0.229 1 97.06 470 PHE A N 1
ATOM 3711 C CA . PHE A 1 470 ? -9.234 -25.969 -0.47 1 97.06 470 PHE A CA 1
ATOM 3712 C C . PHE A 1 470 ? -8.477 -25.359 0.705 1 97.06 470 PHE A C 1
ATOM 3714 O O . PHE A 1 470 ? -7.5 -24.641 0.511 1 97.06 470 PHE A O 1
ATOM 3721 N N . MET A 1 471 ? -8.828 -25.719 1.918 1 98.25 471 MET A N 1
ATOM 3722 C CA . MET A 1 471 ? -8.25 -25.047 3.084 1 98.25 471 MET A CA 1
ATOM 3723 C C . MET A 1 471 ? -7.133 -25.891 3.689 1 98.25 471 MET A C 1
ATOM 3725 O O . MET A 1 471 ? -6.52 -25.5 4.684 1 98.25 471 MET A O 1
ATOM 3729 N N . LYS A 1 472 ? -6.812 -27.047 3.127 1 98 472 LYS A N 1
ATOM 3730 C CA . LYS A 1 472 ? -5.73 -27.875 3.645 1 98 472 LYS A CA 1
ATOM 3731 C C . LYS A 1 472 ? -4.367 -27.266 3.332 1 98 472 LYS A C 1
ATOM 3733 O O . LYS A 1 472 ? -4.109 -26.859 2.195 1 98 472 LYS A O 1
ATOM 3738 N N . PRO A 1 473 ? -3.473 -27.203 4.348 1 98 473 PRO A N 1
ATOM 3739 C CA . PRO A 1 473 ? -2.141 -26.656 4.078 1 98 473 PRO A CA 1
ATOM 3740 C C . PRO A 1 473 ? -1.24 -27.641 3.334 1 98 473 PRO A C 1
ATOM 3742 O O . PRO A 1 473 ? -1.503 -28.844 3.338 1 98 473 PRO A O 1
ATOM 3745 N N . ARG A 1 474 ? -0.219 -27.156 2.631 1 98.44 474 ARG A N 1
ATOM 3746 C CA . ARG A 1 474 ? 0.761 -27.984 1.921 1 98.44 474 ARG A CA 1
ATOM 3747 C C . ARG A 1 474 ? 2.184 -27.562 2.291 1 98.44 474 ARG A C 1
ATOM 3749 O O . ARG A 1 474 ? 3.088 -27.625 1.456 1 98.44 474 ARG A O 1
ATOM 3756 N N . ILE A 1 475 ? 2.402 -27.109 3.496 1 98.69 475 ILE A N 1
ATOM 3757 C CA . ILE A 1 475 ? 3.717 -26.688 3.975 1 98.69 475 ILE A CA 1
ATOM 3758 C C . ILE A 1 475 ? 4.656 -27.891 4.004 1 98.69 475 ILE A C 1
ATOM 3760 O O . ILE A 1 475 ? 5.836 -27.781 3.668 1 98.69 475 ILE A O 1
ATOM 3764 N N . SER A 1 476 ? 4.148 -29.078 4.406 1 98.19 476 SER A N 1
ATOM 3765 C CA . SER A 1 476 ? 4.961 -30.281 4.523 1 98.19 476 SER A CA 1
ATOM 3766 C C . SER A 1 476 ? 5.523 -30.703 3.17 1 98.19 476 SER A C 1
ATOM 3768 O O . SER A 1 476 ? 6.645 -31.219 3.088 1 98.19 476 SER A O 1
ATOM 3770 N N . GLU A 1 477 ? 4.746 -30.531 2.139 1 98.5 477 GLU A N 1
ATOM 3771 C CA . GLU A 1 477 ? 5.219 -30.859 0.797 1 98.5 477 GLU A CA 1
ATOM 3772 C C . GLU A 1 477 ? 6.371 -29.953 0.382 1 98.5 477 GLU A C 1
ATOM 3774 O O . GLU A 1 477 ? 7.324 -30.406 -0.263 1 98.5 477 GLU A O 1
ATOM 3779 N N . VAL A 1 478 ? 6.285 -28.672 0.75 1 98.88 478 VAL A N 1
ATOM 3780 C CA . VAL A 1 478 ? 7.387 -27.75 0.471 1 98.88 478 VAL A CA 1
ATOM 3781 C C . VAL A 1 478 ? 8.633 -28.203 1.226 1 98.88 478 VAL A C 1
ATOM 3783 O O . VAL A 1 478 ? 9.734 -28.219 0.662 1 98.88 478 VAL A O 1
ATOM 3786 N N . ASP A 1 479 ? 8.469 -28.625 2.479 1 98.56 479 ASP A N 1
ATOM 3787 C CA . ASP A 1 479 ? 9.562 -29.125 3.303 1 98.56 479 ASP A CA 1
ATOM 3788 C C . ASP A 1 479 ? 10.227 -30.344 2.652 1 98.56 479 ASP A C 1
ATOM 3790 O O . ASP A 1 479 ? 11.461 -30.438 2.596 1 98.56 479 ASP A O 1
ATOM 3794 N N . GLU A 1 480 ? 9.422 -31.219 2.236 1 98.56 480 GLU A N 1
ATOM 3795 C CA . GLU A 1 480 ? 9.93 -32.469 1.632 1 98.56 480 GLU A CA 1
ATOM 3796 C C . GLU A 1 480 ? 10.719 -32.156 0.358 1 98.56 480 GLU A C 1
ATOM 3798 O O . GLU A 1 480 ? 11.766 -32.781 0.115 1 98.56 480 GLU A O 1
ATOM 3803 N N . LEU A 1 481 ? 10.227 -31.25 -0.444 1 98.81 481 LEU A N 1
ATOM 3804 C CA . LEU A 1 481 ? 10.93 -30.875 -1.662 1 98.81 481 LEU A CA 1
ATOM 3805 C C . LEU A 1 481 ? 12.312 -30.312 -1.337 1 98.81 481 LEU A C 1
ATOM 3807 O O . LEU A 1 481 ? 13.305 -30.688 -1.962 1 98.81 481 LEU A O 1
ATOM 3811 N N . LEU A 1 482 ? 12.312 -29.406 -0.371 1 98.88 482 LEU A N 1
ATOM 3812 C CA . LEU A 1 482 ? 13.578 -28.797 0.022 1 98.88 482 LEU A CA 1
ATOM 3813 C C . LEU A 1 482 ? 14.539 -29.859 0.551 1 98.88 482 LEU A C 1
ATOM 3815 O O . LEU A 1 482 ? 15.727 -29.844 0.217 1 98.88 482 LEU A O 1
ATOM 3819 N N . GLU A 1 483 ? 14.078 -30.797 1.31 1 98.25 483 GLU A N 1
ATOM 3820 C CA . GLU A 1 483 ? 14.898 -31.859 1.876 1 98.25 483 GLU A CA 1
ATOM 3821 C C . GLU A 1 483 ? 15.461 -32.75 0.781 1 98.25 483 GLU A C 1
ATOM 3823 O O . GLU A 1 483 ? 16.578 -33.281 0.907 1 98.25 483 GLU A O 1
ATOM 3828 N N . LEU A 1 484 ? 14.688 -32.938 -0.271 1 98.06 484 LEU A N 1
ATOM 3829 C CA . LEU A 1 484 ? 15.094 -33.781 -1.38 1 98.06 484 LEU A CA 1
ATOM 3830 C C . LEU A 1 484 ? 16.031 -33.031 -2.322 1 98.06 484 LEU A C 1
ATOM 3832 O O . LEU A 1 484 ? 16.469 -33.594 -3.338 1 98.06 484 LEU A O 1
ATOM 3836 N N . GLY A 1 485 ? 16.297 -31.781 -1.997 1 97.94 485 GLY A N 1
ATOM 3837 C CA . GLY A 1 485 ? 17.266 -31.016 -2.758 1 97.94 485 GLY A CA 1
ATOM 3838 C C . GLY A 1 485 ? 16.672 -30.297 -3.949 1 97.94 485 GLY A C 1
ATOM 3839 O O . GLY A 1 485 ? 17.391 -29.766 -4.793 1 97.94 485 GLY A O 1
ATOM 3840 N N . VAL A 1 486 ? 15.359 -30.281 -4.051 1 98.56 486 VAL A N 1
ATOM 3841 C CA . VAL A 1 486 ? 14.688 -29.609 -5.148 1 98.56 486 VAL A CA 1
ATOM 3842 C C . VAL A 1 486 ? 14.742 -28.094 -4.93 1 98.56 486 VAL A C 1
ATOM 3844 O O . VAL A 1 486 ? 14.562 -27.609 -3.805 1 98.56 486 VAL A O 1
ATOM 3847 N N . ASN A 1 487 ? 15.055 -27.297 -6.012 1 98.62 487 ASN A N 1
ATOM 3848 C CA . ASN A 1 487 ? 14.992 -25.844 -5.938 1 98.62 487 ASN A CA 1
ATOM 3849 C C . ASN A 1 487 ? 13.547 -25.344 -5.812 1 98.62 487 ASN A C 1
ATOM 3851 O O . ASN A 1 487 ? 12.711 -25.656 -6.66 1 98.62 487 ASN A O 1
ATOM 3855 N N . VAL A 1 488 ? 13.258 -24.656 -4.719 1 98.94 488 VAL A N 1
ATOM 3856 C CA . VAL A 1 488 ? 11.938 -24.062 -4.504 1 98.94 488 VAL A CA 1
ATOM 3857 C C . VAL A 1 488 ? 12.055 -22.547 -4.445 1 98.94 488 VAL A C 1
ATOM 3859 O O . VAL A 1 488 ? 12.828 -22 -3.65 1 98.94 488 VAL A O 1
ATOM 3862 N N . THR A 1 489 ? 11.359 -21.844 -5.309 1 98.94 489 THR A N 1
ATOM 3863 C CA . THR A 1 489 ? 11.297 -20.391 -5.305 1 98.94 489 THR A CA 1
ATOM 3864 C C . THR A 1 489 ? 9.898 -19.906 -4.926 1 98.94 489 THR A C 1
ATOM 3866 O O . THR A 1 489 ? 8.906 -20.344 -5.512 1 98.94 489 THR A O 1
ATOM 3869 N N . VAL A 1 490 ? 9.836 -19.109 -3.93 1 98.94 490 VAL A N 1
AT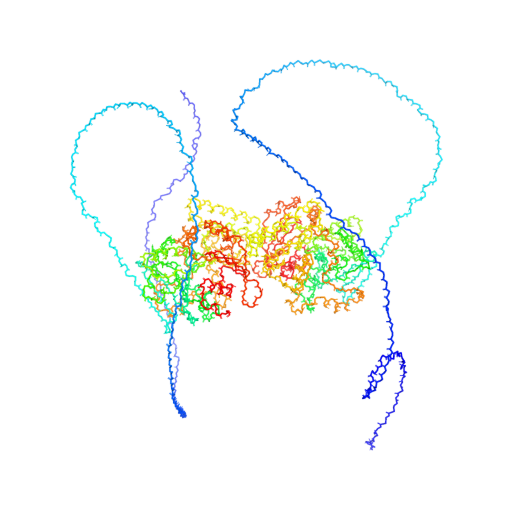OM 3870 C CA . VAL A 1 490 ? 8.602 -18.438 -3.561 1 98.94 490 VAL A CA 1
ATOM 3871 C C . VAL A 1 490 ? 8.648 -16.969 -4.023 1 98.94 490 VAL A C 1
ATOM 3873 O O . VAL A 1 490 ? 9.672 -16.297 -3.859 1 98.94 490 VAL A O 1
ATOM 3876 N N . TYR A 1 491 ? 7.625 -16.469 -4.68 1 98.81 491 TYR A N 1
ATOM 3877 C CA . TYR A 1 491 ? 7.566 -15.039 -5.008 1 98.81 491 TYR A CA 1
ATOM 3878 C C . TYR A 1 491 ? 6.168 -14.484 -4.773 1 98.81 491 TYR A C 1
ATOM 3880 O O . TYR A 1 491 ? 5.172 -15.18 -4.98 1 98.81 491 TYR A O 1
ATOM 3888 N N . ASN A 1 492 ? 6.082 -13.305 -4.266 1 98.75 492 ASN A N 1
ATOM 3889 C CA . ASN A 1 492 ? 4.816 -12.695 -3.869 1 98.75 492 ASN A CA 1
ATOM 3890 C C . ASN A 1 492 ? 4.758 -11.219 -4.262 1 98.75 492 ASN A C 1
ATOM 3892 O O . ASN A 1 492 ? 5.758 -10.508 -4.168 1 98.75 492 ASN A O 1
ATOM 3896 N N . GLY A 1 493 ? 3.549 -10.852 -4.738 1 98.69 493 GLY A N 1
ATOM 3897 C CA . GLY A 1 493 ? 3.281 -9.438 -4.953 1 98.69 493 GLY A CA 1
ATOM 3898 C C . GLY A 1 493 ? 3 -8.68 -3.67 1 98.69 493 GLY A C 1
ATOM 3899 O O . GLY A 1 493 ? 2.303 -9.18 -2.785 1 98.69 493 GLY A O 1
ATOM 3900 N N . GLN A 1 494 ? 3.436 -7.496 -3.6 1 98.56 494 GLN A N 1
ATOM 3901 C CA . GLN A 1 494 ? 3.396 -6.648 -2.412 1 98.56 494 GLN A CA 1
ATOM 3902 C C . GLN A 1 494 ? 1.959 -6.375 -1.978 1 98.56 494 GLN A C 1
ATOM 3904 O O . GLN A 1 494 ? 1.66 -6.352 -0.782 1 98.56 494 GLN A O 1
ATOM 3909 N N . VAL A 1 495 ? 1.111 -6.117 -2.938 1 98.06 495 VAL A N 1
ATOM 3910 C CA . VAL A 1 495 ? -0.184 -5.559 -2.562 1 98.06 495 VAL A CA 1
ATOM 3911 C C . VAL A 1 495 ? -1.274 -6.609 -2.756 1 98.06 495 VAL A C 1
ATOM 3913 O O . VAL A 1 495 ? -2.461 -6.281 -2.82 1 98.06 495 VAL A O 1
ATOM 3916 N N . ASP A 1 496 ? -0.83 -7.879 -2.867 1 97.81 496 ASP A N 1
ATOM 3917 C CA . ASP A 1 496 ? -1.767 -9 -2.869 1 97.81 496 ASP A CA 1
ATOM 3918 C C . ASP A 1 496 ? -2.379 -9.203 -1.486 1 97.81 496 ASP A C 1
ATOM 3920 O O . ASP A 1 496 ? -1.659 -9.273 -0.488 1 97.81 496 ASP A O 1
ATOM 3924 N N . LEU A 1 497 ? -3.686 -9.359 -1.507 1 98.12 497 LEU A N 1
ATOM 3925 C CA . LEU A 1 497 ? -4.328 -9.609 -0.219 1 98.12 497 LEU A CA 1
ATOM 3926 C C . LEU A 1 497 ? -4.637 -11.086 -0.039 1 98.12 497 LEU A C 1
ATOM 3928 O O . LEU A 1 497 ? -4.457 -11.633 1.052 1 98.12 497 LEU A O 1
ATOM 3932 N N . ILE A 1 498 ? -5.16 -11.758 -1.035 1 97.12 498 ILE A N 1
ATOM 3933 C CA . ILE A 1 498 ? -5.656 -13.125 -0.915 1 97.12 498 ILE A CA 1
ATOM 3934 C C . ILE A 1 498 ? -4.52 -14.055 -0.481 1 97.12 498 ILE A C 1
ATOM 3936 O O . ILE A 1 498 ? -4.688 -14.867 0.432 1 97.12 498 ILE A O 1
ATOM 3940 N N . CYS A 1 499 ? -3.443 -13.945 -1.171 1 98.38 499 CYS A N 1
ATOM 3941 C CA . CYS A 1 499 ? -2.203 -14.602 -0.769 1 98.38 499 CYS A CA 1
ATOM 3942 C C . CYS A 1 499 ? -1.159 -13.57 -0.342 1 98.38 499 CYS A C 1
ATOM 3944 O O . CYS A 1 499 ? -0.093 -13.477 -0.951 1 98.38 499 CYS A O 1
ATOM 3946 N N . ALA A 1 500 ? -1.454 -12.93 0.735 1 98.75 500 ALA A N 1
ATOM 3947 C CA . ALA A 1 500 ? -0.661 -11.797 1.194 1 98.75 500 ALA A CA 1
ATOM 3948 C C . ALA A 1 500 ? 0.767 -12.219 1.523 1 98.75 500 ALA A C 1
ATOM 3950 O O . ALA A 1 500 ? 0.991 -13.312 2.053 1 98.75 500 ALA A O 1
ATOM 3951 N N . THR A 1 501 ? 1.706 -11.32 1.202 1 98.69 501 THR A N 1
ATOM 3952 C CA . THR A 1 501 ? 3.102 -11.586 1.529 1 98.69 501 THR A CA 1
ATOM 3953 C C . THR A 1 501 ? 3.264 -11.867 3.02 1 98.69 501 THR A C 1
ATOM 3955 O O . THR A 1 501 ? 4.055 -12.727 3.414 1 98.69 501 THR A O 1
ATOM 3958 N N . LYS A 1 502 ? 2.529 -11.125 3.836 1 98.25 502 LYS A N 1
ATOM 3959 C CA . LYS A 1 502 ? 2.541 -11.336 5.281 1 98.25 502 LYS A CA 1
ATOM 3960 C C . LYS A 1 502 ? 2.217 -12.789 5.625 1 98.25 502 LYS A C 1
ATOM 3962 O O . LYS A 1 502 ? 2.887 -13.398 6.465 1 98.25 502 LYS A O 1
ATOM 3967 N N . GLY A 1 503 ? 1.219 -13.352 5.023 1 98.69 503 GLY A N 1
ATOM 3968 C CA . GLY A 1 503 ? 0.863 -14.742 5.234 1 98.69 503 GLY A CA 1
ATOM 3969 C C . GLY A 1 503 ? 1.899 -15.711 4.695 1 98.69 503 GLY A C 1
ATOM 3970 O O . GLY A 1 503 ? 2.166 -16.75 5.309 1 98.69 503 GLY A O 1
ATOM 3971 N N . THR A 1 504 ? 2.48 -15.414 3.57 1 98.75 504 THR A N 1
ATOM 3972 C CA . THR A 1 504 ? 3.514 -16.25 2.975 1 98.75 504 THR A CA 1
ATOM 3973 C C . THR A 1 504 ? 4.734 -16.344 3.889 1 98.75 504 THR A C 1
ATOM 3975 O O . THR A 1 504 ? 5.281 -17.422 4.102 1 98.75 504 THR A O 1
ATOM 3978 N N . GLU A 1 505 ? 5.109 -15.195 4.398 1 98.12 505 GLU A N 1
ATOM 3979 C CA . GLU A 1 505 ? 6.238 -15.195 5.32 1 98.12 505 GLU A CA 1
ATOM 3980 C C . GLU A 1 505 ? 5.926 -16.016 6.574 1 98.12 505 GLU A C 1
ATOM 3982 O O . GLU A 1 505 ? 6.805 -16.672 7.125 1 98.12 505 GLU A O 1
ATOM 3987 N N . ALA A 1 506 ? 4.711 -15.953 7.043 1 98.44 506 ALA A N 1
ATOM 3988 C CA . ALA A 1 506 ? 4.309 -16.703 8.234 1 98.44 506 ALA A CA 1
ATOM 3989 C C . ALA A 1 506 ? 4.453 -18.203 8.016 1 98.44 506 ALA A C 1
ATOM 3991 O O . ALA A 1 506 ? 5.008 -18.906 8.859 1 98.44 506 ALA A O 1
ATOM 3992 N N . TRP A 1 507 ? 3.961 -18.75 6.867 1 98.62 507 TRP A N 1
ATOM 3993 C CA . TRP A 1 507 ? 4.055 -20.188 6.703 1 98.62 507 TRP A CA 1
ATOM 3994 C C . TRP A 1 507 ? 5.477 -20.609 6.336 1 98.62 507 TRP A C 1
ATOM 3996 O O . TRP A 1 507 ? 5.906 -21.719 6.66 1 98.62 507 TRP A O 1
ATOM 4006 N N . LEU A 1 508 ? 6.215 -19.719 5.652 1 98.44 508 LEU A N 1
ATOM 4007 C CA . LEU A 1 508 ? 7.617 -20.016 5.387 1 98.44 508 LEU A CA 1
ATOM 4008 C C . LEU A 1 508 ? 8.375 -20.281 6.684 1 98.44 508 LEU A C 1
ATOM 4010 O O . LEU A 1 508 ? 9.219 -21.172 6.746 1 98.44 508 LEU A O 1
ATOM 4014 N N . LYS A 1 509 ? 8.102 -19.547 7.711 1 98.06 509 LYS A N 1
ATOM 4015 C CA . LYS A 1 509 ? 8.789 -19.641 8.992 1 98.06 509 LYS A CA 1
ATOM 4016 C C . LYS A 1 509 ? 8.414 -20.938 9.711 1 98.06 509 LYS A C 1
ATOM 4018 O O . LYS A 1 509 ? 9.07 -21.328 10.688 1 98.06 509 LYS A O 1
ATOM 4023 N N . LYS A 1 510 ? 7.445 -21.672 9.211 1 98.31 510 LYS A N 1
ATOM 4024 C CA . LYS A 1 510 ? 7.012 -22.922 9.82 1 98.31 510 LYS A CA 1
ATOM 4025 C C . LYS A 1 510 ? 7.742 -24.109 9.211 1 98.31 510 LYS A C 1
ATOM 4027 O O . LYS A 1 510 ? 7.582 -25.25 9.664 1 98.31 510 LYS A O 1
ATOM 4032 N N . LEU A 1 511 ? 8.523 -23.859 8.148 1 98.69 511 LEU A N 1
ATOM 4033 C CA . LEU A 1 511 ? 9.273 -24.953 7.52 1 98.69 511 LEU A CA 1
ATOM 4034 C C . LEU A 1 511 ? 10.227 -25.594 8.516 1 98.69 511 LEU A C 1
ATOM 4036 O O . LEU A 1 511 ? 10.758 -24.922 9.406 1 98.69 511 LEU A O 1
ATOM 4040 N N . LYS A 1 512 ? 10.445 -26.875 8.336 1 98.25 512 LYS A N 1
ATOM 4041 C CA . LYS A 1 512 ? 11.352 -27.641 9.195 1 98.25 512 LYS A CA 1
ATOM 4042 C C . LYS A 1 512 ? 12.688 -27.891 8.5 1 98.25 512 LYS A C 1
ATOM 4044 O O . LYS A 1 512 ? 13.617 -28.422 9.109 1 98.25 512 LYS A O 1
ATOM 4049 N N . TRP A 1 513 ? 12.781 -27.547 7.312 1 98.25 513 TRP A N 1
ATOM 4050 C CA . TRP A 1 513 ? 13.984 -27.688 6.5 1 98.25 513 TRP A CA 1
ATOM 4051 C C . TRP A 1 513 ? 15.203 -27.156 7.242 1 98.25 513 TRP A C 1
ATOM 4053 O O . TRP A 1 513 ? 15.164 -26.078 7.824 1 98.25 513 TRP A O 1
ATOM 4063 N N . GLU A 1 514 ? 16.328 -27.859 7.215 1 97.69 514 GLU A N 1
ATOM 4064 C CA . GLU A 1 514 ? 17.516 -27.578 8.023 1 97.69 514 GLU A CA 1
ATOM 4065 C C . GLU A 1 514 ? 18.125 -26.234 7.648 1 97.69 514 GLU A C 1
ATOM 4067 O O . GLU A 1 514 ? 18.766 -25.594 8.477 1 97.69 514 GLU A O 1
ATOM 4072 N N . GLY A 1 515 ? 17.922 -25.812 6.477 1 98 515 GLY A N 1
ATOM 4073 C CA . GLY A 1 515 ? 18.547 -24.578 6.027 1 98 515 GLY A CA 1
ATOM 4074 C C . GLY A 1 515 ? 17.734 -23.344 6.387 1 98 515 GLY A C 1
ATOM 4075 O O . GLY A 1 515 ? 18.141 -22.219 6.109 1 98 515 GLY A O 1
ATOM 4076 N N . LEU A 1 516 ? 16.578 -23.484 7.09 1 98.12 516 LEU A N 1
ATOM 4077 C CA . LEU A 1 516 ? 15.648 -22.391 7.293 1 98.12 516 LEU A CA 1
ATOM 4078 C C . LEU A 1 516 ? 16.297 -21.266 8.102 1 98.12 516 LEU A C 1
ATOM 4080 O O . LEU A 1 516 ? 16.188 -20.094 7.742 1 98.12 516 LEU A O 1
ATOM 4084 N N . GLU A 1 517 ? 16.938 -21.562 9.234 1 97.5 517 GLU A N 1
ATOM 4085 C CA . GLU A 1 517 ? 17.516 -20.547 10.102 1 97.5 517 GLU A CA 1
ATOM 4086 C C . GLU A 1 517 ? 18.547 -19.703 9.344 1 97.5 517 GLU A C 1
ATOM 4088 O O . GLU A 1 517 ? 18.562 -18.469 9.469 1 97.5 517 GLU A O 1
ATOM 4093 N N . SER A 1 518 ? 19.391 -20.359 8.57 1 97.81 518 SER A N 1
ATOM 4094 C CA . SER A 1 518 ? 20.391 -19.656 7.766 1 97.81 518 SER A CA 1
ATOM 4095 C C . SER A 1 518 ? 19.719 -18.781 6.707 1 97.81 518 SER A C 1
ATOM 4097 O O . SER A 1 518 ? 20.188 -17.672 6.43 1 97.81 518 SER A O 1
ATOM 4099 N N . PHE A 1 519 ? 18.734 -19.297 6.168 1 98.12 519 PHE A N 1
ATOM 4100 C CA . PHE A 1 519 ? 17.969 -18.531 5.188 1 98.12 519 PHE A CA 1
ATOM 4101 C C . PHE A 1 519 ? 17.406 -17.266 5.812 1 98.12 519 PHE A C 1
ATOM 4103 O O . PHE A 1 519 ? 17.5 -16.188 5.223 1 98.12 519 PHE A O 1
ATOM 4110 N N . LEU A 1 520 ? 16.781 -17.359 7.012 1 97 520 LEU A N 1
ATOM 4111 C CA . LEU A 1 520 ? 16.141 -16.25 7.684 1 97 520 LEU A CA 1
ATOM 4112 C C . LEU A 1 520 ? 17.156 -15.188 8.086 1 97 520 LEU A C 1
ATOM 4114 O O . LEU A 1 520 ? 16.828 -14 8.164 1 97 520 LEU A O 1
ATOM 4118 N N . GLU A 1 521 ? 18.406 -15.508 8.234 1 95 521 GLU A N 1
ATOM 4119 C CA . GLU A 1 521 ? 19.453 -14.594 8.688 1 95 521 GLU A CA 1
ATOM 4120 C C . GLU A 1 521 ? 20.062 -13.828 7.52 1 95 521 GLU A C 1
ATOM 4122 O O . GLU A 1 521 ? 20.719 -12.805 7.719 1 95 521 GLU A O 1
ATOM 4127 N N . LYS A 1 522 ? 19.812 -14.352 6.348 1 95.19 522 LYS A N 1
ATOM 4128 C CA . LYS A 1 522 ? 20.391 -13.711 5.172 1 95.19 522 LYS A CA 1
ATOM 4129 C C . LYS A 1 522 ? 19.734 -12.352 4.918 1 95.19 522 LYS A C 1
ATOM 4131 O O . LYS A 1 522 ? 18.547 -12.172 5.176 1 95.19 522 LYS A O 1
ATOM 4136 N N . ASP A 1 523 ? 20.516 -11.398 4.398 1 92.38 523 ASP A N 1
ATOM 4137 C CA . ASP A 1 523 ? 19.969 -10.109 3.967 1 92.38 523 ASP A CA 1
ATOM 4138 C C . ASP A 1 523 ? 19.375 -10.211 2.566 1 92.38 523 ASP A C 1
ATOM 4140 O O . ASP A 1 523 ? 19.75 -11.094 1.788 1 92.38 523 ASP A O 1
ATOM 4144 N N . ARG A 1 524 ? 18.5 -9.344 2.322 1 96.06 524 ARG A N 1
ATOM 4145 C CA . ARG A 1 524 ? 17.891 -9.289 0.994 1 96.06 524 ARG A CA 1
ATOM 4146 C C . ARG A 1 524 ? 18.688 -8.375 0.069 1 96.06 524 ARG A C 1
ATOM 4148 O O . ARG A 1 524 ? 19.406 -7.477 0.533 1 96.06 524 ARG A O 1
ATOM 4155 N N . THR A 1 525 ? 18.578 -8.609 -1.177 1 96.69 525 THR A N 1
ATOM 4156 C CA . THR A 1 525 ? 19.156 -7.746 -2.201 1 96.69 525 THR A CA 1
ATOM 4157 C C . THR A 1 525 ? 18.047 -7.09 -3.037 1 96.69 525 THR A C 1
ATOM 4159 O O . THR A 1 525 ? 17.078 -7.738 -3.402 1 96.69 525 THR A O 1
ATOM 4162 N N . PRO A 1 526 ? 18.172 -5.766 -3.33 1 96.69 526 PRO A N 1
ATOM 4163 C CA . PRO A 1 526 ? 17.156 -5.098 -4.145 1 96.69 526 PRO A CA 1
ATOM 4164 C C . PRO A 1 526 ? 17.156 -5.566 -5.598 1 96.69 526 PRO A C 1
ATOM 4166 O O . PRO A 1 526 ? 18.203 -5.945 -6.125 1 96.69 526 PRO A O 1
ATOM 4169 N N . ILE A 1 527 ? 15.969 -5.57 -6.164 1 96.25 527 ILE A N 1
ATOM 4170 C CA . ILE A 1 527 ? 15.766 -5.93 -7.566 1 96.25 527 ILE A CA 1
ATOM 4171 C C . ILE A 1 527 ? 15.328 -4.699 -8.352 1 96.25 527 ILE A C 1
ATOM 4173 O O . ILE A 1 527 ? 14.531 -3.891 -7.867 1 96.25 527 ILE A O 1
ATOM 4177 N N . TYR A 1 528 ? 15.844 -4.582 -9.625 1 94.62 528 TYR A N 1
ATOM 4178 C CA . TYR A 1 528 ? 15.477 -3.514 -10.555 1 94.62 528 TYR A CA 1
ATOM 4179 C C . TYR A 1 528 ? 15.023 -4.078 -11.891 1 94.62 528 TYR A C 1
ATOM 4181 O O . TYR A 1 528 ? 15.086 -5.293 -12.109 1 94.62 528 TYR A O 1
ATOM 4189 N N . CYS A 1 529 ? 14.5 -3.223 -12.75 1 92.06 529 CYS A N 1
ATOM 4190 C CA . CYS A 1 529 ? 14.195 -3.588 -14.125 1 92.06 529 CYS A CA 1
ATOM 4191 C C . CYS A 1 529 ? 15.039 -2.771 -15.102 1 92.06 529 CYS A C 1
ATOM 4193 O O . CYS A 1 529 ? 14.766 -1.588 -15.32 1 92.06 529 CYS A O 1
ATOM 4195 N N . GLY A 1 530 ? 15.906 -3.426 -15.742 1 85.69 530 GLY A N 1
ATOM 4196 C CA . GLY A 1 530 ? 16.766 -2.738 -16.688 1 85.69 530 GLY A CA 1
ATOM 4197 C C . GLY A 1 530 ? 17.516 -1.57 -16.078 1 85.69 530 GLY A C 1
ATOM 4198 O O . GLY A 1 530 ? 18.172 -1.719 -15.047 1 85.69 530 GLY A O 1
ATOM 4199 N N . SER A 1 531 ? 17.328 -0.362 -16.688 1 85.94 531 SER A N 1
ATOM 4200 C CA . SER A 1 531 ? 18.047 0.834 -16.25 1 85.94 531 SER A CA 1
ATOM 4201 C C . SER A 1 531 ? 17.203 1.651 -15.273 1 85.94 531 SER A C 1
ATOM 4203 O O . SER A 1 531 ? 17.672 2.648 -14.727 1 85.94 531 SER A O 1
ATOM 4205 N N . ASP A 1 532 ? 16.062 1.092 -15.07 1 85.25 532 ASP A N 1
ATOM 4206 C CA . ASP A 1 532 ? 15.188 1.771 -14.117 1 85.25 532 ASP A CA 1
ATOM 4207 C C . ASP A 1 532 ? 15.727 1.666 -12.695 1 85.25 532 ASP A C 1
ATOM 4209 O O . ASP A 1 532 ? 15.93 0.564 -12.18 1 85.25 532 ASP A O 1
ATOM 4213 N N . LYS A 1 533 ? 15.953 2.783 -12.055 1 87.75 533 LYS A N 1
ATOM 4214 C CA . LYS A 1 533 ? 16.578 2.816 -10.734 1 87.75 533 LYS A CA 1
ATOM 4215 C C . LYS A 1 533 ? 15.531 2.678 -9.633 1 87.75 533 LYS A C 1
ATOM 4217 O O . LYS A 1 533 ? 15.867 2.619 -8.445 1 87.75 533 LYS A O 1
ATOM 4222 N N . THR A 1 534 ? 14.328 2.58 -9.984 1 91.44 534 THR A N 1
ATOM 4223 C CA . THR A 1 534 ? 13.273 2.363 -9 1 91.44 534 THR A CA 1
ATOM 4224 C C . THR A 1 534 ? 13.352 0.952 -8.43 1 91.44 534 THR A C 1
ATOM 4226 O O . THR A 1 534 ? 13.539 -0.016 -9.164 1 91.44 534 THR A O 1
ATOM 4229 N N . THR A 1 535 ? 13.281 0.859 -7.098 1 96.06 535 THR A N 1
ATOM 4230 C CA . THR A 1 535 ? 13.273 -0.453 -6.461 1 96.06 535 THR A CA 1
ATOM 4231 C C . THR A 1 535 ? 12.023 -1.237 -6.859 1 96.06 535 THR A C 1
ATOM 4233 O O . THR A 1 535 ? 10.898 -0.795 -6.609 1 96.06 535 THR A O 1
ATOM 4236 N N . LYS A 1 536 ? 12.211 -2.416 -7.453 1 97.25 536 LYS A N 1
ATOM 4237 C CA . LYS A 1 536 ? 11.078 -3.195 -7.938 1 97.25 536 LYS A CA 1
ATOM 4238 C C . LYS A 1 536 ? 10.828 -4.41 -7.051 1 97.25 536 LYS A C 1
ATOM 4240 O O . LYS A 1 536 ? 9.805 -5.09 -7.191 1 97.25 536 LYS A O 1
ATOM 4245 N N . GLY A 1 537 ? 11.727 -4.652 -6.176 1 97.69 537 GLY A N 1
ATOM 4246 C CA . GLY A 1 537 ? 11.547 -5.781 -5.273 1 97.69 537 GLY A CA 1
ATOM 4247 C C . GLY A 1 537 ? 12.805 -6.148 -4.512 1 97.69 537 GLY A C 1
ATOM 4248 O O . GLY A 1 537 ? 13.766 -5.375 -4.484 1 97.69 537 GLY A O 1
ATOM 4249 N N . PHE A 1 538 ? 12.766 -7.242 -3.801 1 98.5 538 PHE A N 1
ATOM 4250 C CA . PHE A 1 538 ? 13.883 -7.785 -3.047 1 98.5 538 PHE A CA 1
ATOM 4251 C C . PHE A 1 538 ? 14.008 -9.289 -3.266 1 98.5 538 PHE A C 1
ATOM 4253 O O . PHE A 1 538 ? 13.039 -9.945 -3.645 1 98.5 538 PHE A O 1
ATOM 4260 N N . PHE A 1 539 ? 15.258 -9.781 -3.098 1 98.19 539 PHE A N 1
ATOM 4261 C CA . PHE A 1 539 ? 15.578 -11.18 -3.34 1 98.19 539 PHE A CA 1
ATOM 4262 C C . PHE A 1 539 ? 16.469 -11.734 -2.23 1 98.19 539 PHE A C 1
ATOM 4264 O O . PHE A 1 539 ? 17.344 -11.031 -1.728 1 98.19 539 PHE A O 1
ATOM 4271 N N . LYS A 1 540 ? 16.078 -12.898 -1.826 1 96.81 540 LYS A N 1
ATOM 4272 C CA . LYS A 1 540 ? 16.875 -13.641 -0.856 1 96.81 540 LYS A CA 1
ATOM 4273 C C . LYS A 1 540 ? 16.969 -15.109 -1.244 1 96.81 540 LYS A C 1
ATOM 4275 O O . LYS A 1 540 ? 16.016 -15.695 -1.756 1 96.81 540 LYS A O 1
ATOM 4280 N N . SER A 1 541 ? 18.172 -15.719 -1.006 1 97.69 541 SER A N 1
ATOM 4281 C CA . SER A 1 541 ? 18.344 -17.125 -1.347 1 97.69 541 SER A CA 1
ATOM 4282 C C . SER A 1 541 ? 19.344 -17.797 -0.407 1 97.69 541 SER A C 1
ATOM 4284 O O . SER A 1 541 ? 20.281 -17.156 0.076 1 97.69 541 SER A O 1
ATOM 4286 N N . TYR A 1 542 ? 19.094 -18.969 -0.054 1 98.25 542 TYR A N 1
ATOM 4287 C CA . TYR A 1 542 ? 20.016 -19.859 0.652 1 98.25 542 TYR A CA 1
ATOM 4288 C C . TYR A 1 542 ? 19.812 -21.312 0.224 1 98.25 542 TYR A C 1
ATOM 4290 O O . TYR A 1 542 ? 18.719 -21.844 0.344 1 98.25 542 TYR A O 1
ATOM 4298 N N . LYS A 1 543 ? 20.906 -21.906 -0.31 1 98.06 543 LYS A N 1
ATOM 4299 C CA . LYS A 1 543 ? 20.828 -23.25 -0.878 1 98.06 543 LYS A CA 1
ATOM 4300 C C . LYS A 1 543 ? 19.719 -23.359 -1.906 1 98.06 543 LYS A C 1
ATOM 4302 O O . LYS A 1 543 ? 19.672 -22.594 -2.875 1 98.06 543 LYS A O 1
ATOM 4307 N N . ASN A 1 544 ? 18.719 -24.219 -1.696 1 98.56 544 ASN A N 1
ATOM 4308 C CA . ASN A 1 544 ? 17.719 -24.469 -2.734 1 98.56 544 ASN A CA 1
ATOM 4309 C C . ASN A 1 544 ? 16.406 -23.781 -2.426 1 98.56 544 ASN A C 1
ATOM 4311 O O . ASN A 1 544 ? 15.367 -24.125 -2.994 1 98.56 544 ASN A O 1
ATOM 4315 N N . LEU A 1 545 ? 16.422 -22.766 -1.48 1 98.81 545 LEU A N 1
ATOM 4316 C CA . LEU A 1 545 ? 15.242 -21.938 -1.223 1 98.81 545 LEU A CA 1
ATOM 4317 C C . LEU A 1 545 ? 15.492 -20.5 -1.653 1 98.81 545 LEU A C 1
ATOM 4319 O O . LEU A 1 545 ? 16.516 -19.906 -1.309 1 98.81 545 LEU A O 1
ATOM 4323 N N . GLN A 1 546 ? 14.609 -19.984 -2.438 1 98.56 546 GLN A N 1
ATOM 4324 C CA . GLN A 1 546 ? 14.625 -18.594 -2.887 1 98.56 546 GLN A CA 1
ATOM 4325 C C . GLN A 1 546 ? 13.305 -17.906 -2.582 1 98.56 546 GLN A C 1
ATOM 4327 O O . GLN A 1 546 ? 12.25 -18.531 -2.596 1 98.56 546 GLN A O 1
ATOM 4332 N N . PHE A 1 547 ? 13.383 -16.609 -2.295 1 98.69 547 PHE A N 1
ATOM 4333 C CA . PHE A 1 547 ? 12.18 -15.812 -2.062 1 98.69 547 PHE A CA 1
ATOM 4334 C C . PHE A 1 547 ? 12.305 -14.438 -2.717 1 98.69 547 PHE A C 1
ATOM 4336 O O . PHE A 1 547 ? 13.281 -13.727 -2.498 1 98.69 547 PHE A O 1
ATOM 4343 N N . TYR A 1 548 ? 11.312 -14.078 -3.584 1 98.75 548 TYR A N 1
ATOM 4344 C CA . TYR A 1 548 ? 11.203 -12.773 -4.227 1 98.75 548 TYR A CA 1
ATOM 4345 C C . TYR A 1 548 ? 10.023 -11.984 -3.666 1 98.75 548 TYR A C 1
ATOM 4347 O O . TYR A 1 548 ? 8.891 -12.453 -3.684 1 98.75 548 TYR A O 1
ATOM 4355 N N . TRP A 1 549 ? 10.273 -10.828 -3.107 1 98.62 549 TRP A N 1
ATOM 4356 C CA . TRP A 1 549 ? 9.258 -9.82 -2.838 1 98.62 549 TRP A CA 1
ATOM 4357 C C . TRP A 1 549 ? 9.102 -8.867 -4.02 1 98.62 549 TRP A C 1
ATOM 4359 O O . TRP A 1 549 ? 10.023 -8.117 -4.344 1 98.62 549 TRP A O 1
ATOM 4369 N N . ILE A 1 550 ? 7.984 -8.867 -4.652 1 98.75 550 ILE A N 1
ATOM 4370 C CA . ILE A 1 550 ? 7.828 -8.031 -5.84 1 98.75 550 ILE A CA 1
ATOM 4371 C C . ILE A 1 550 ? 6.969 -6.816 -5.504 1 98.75 550 ILE A C 1
ATOM 4373 O O . ILE A 1 550 ? 5.75 -6.934 -5.344 1 98.75 550 ILE A O 1
ATOM 4377 N N . LEU A 1 551 ? 7.582 -5.633 -5.5 1 98.38 551 LEU A N 1
ATOM 4378 C CA . LEU A 1 551 ? 6.895 -4.398 -5.137 1 98.38 551 LEU A CA 1
ATOM 4379 C C . LEU A 1 551 ? 5.961 -3.945 -6.254 1 98.38 551 LEU A C 1
ATOM 4381 O O . LEU A 1 551 ? 6.266 -4.125 -7.434 1 98.38 551 LEU A O 1
ATOM 4385 N N . GLY A 1 552 ? 4.824 -3.359 -5.82 1 96.25 552 GLY A N 1
ATOM 4386 C CA . GLY A 1 552 ? 3.863 -2.812 -6.766 1 96.25 552 GLY A CA 1
ATOM 4387 C C . GLY A 1 552 ? 2.961 -3.867 -7.379 1 96.25 552 GLY A C 1
ATOM 4388 O O . GLY A 1 552 ? 1.937 -3.539 -7.98 1 96.25 552 GLY A O 1
ATOM 4389 N N . ALA A 1 553 ? 3.277 -5.137 -7.203 1 97.5 553 ALA A N 1
ATOM 4390 C CA . ALA A 1 553 ? 2.484 -6.207 -7.805 1 97.5 553 ALA A CA 1
ATOM 4391 C C . ALA A 1 553 ? 1.412 -6.703 -6.84 1 97.5 553 ALA A C 1
ATOM 4393 O O . ALA A 1 553 ? 1.653 -6.809 -5.637 1 97.5 553 ALA A O 1
ATOM 4394 N N . GLY A 1 554 ? 0.23 -6.988 -7.441 1 96.31 554 GLY A N 1
ATOM 4395 C CA . GLY A 1 554 ? -0.805 -7.711 -6.719 1 96.31 554 GLY A CA 1
ATOM 4396 C C . GLY A 1 554 ? -0.718 -9.219 -6.898 1 96.31 554 GLY A C 1
ATOM 4397 O O . GLY A 1 554 ? 0.366 -9.797 -6.805 1 96.31 554 GLY A O 1
ATOM 4398 N N . HIS A 1 555 ? -1.826 -9.797 -7.117 1 95.69 555 HIS A N 1
ATOM 4399 C CA . HIS A 1 555 ? -1.933 -11.25 -7.168 1 95.69 555 HIS A CA 1
ATOM 4400 C C . HIS A 1 555 ? -1.321 -11.805 -8.445 1 95.69 555 HIS A C 1
ATOM 4402 O O . HIS A 1 555 ? -0.859 -12.945 -8.477 1 95.69 555 HIS A O 1
ATOM 4408 N N . TYR A 1 556 ? -1.287 -11 -9.5 1 93.75 556 TYR A N 1
ATOM 4409 C CA . TYR A 1 556 ? -0.796 -11.453 -10.797 1 93.75 556 TYR A CA 1
ATOM 4410 C C . TYR A 1 556 ? 0.526 -10.781 -11.141 1 93.75 556 TYR A C 1
ATOM 4412 O O . TYR A 1 556 ? 0.567 -9.875 -11.977 1 93.75 556 TYR A O 1
ATOM 4420 N N . VAL A 1 557 ? 1.538 -11.336 -10.586 1 97.56 557 VAL A N 1
ATOM 4421 C CA . VAL A 1 557 ? 2.873 -10.75 -10.625 1 97.56 557 VAL A CA 1
ATOM 4422 C C . VAL A 1 557 ? 3.328 -10.594 -12.07 1 97.56 557 VAL A C 1
ATOM 4424 O O . VAL A 1 557 ? 3.812 -9.531 -12.461 1 97.56 557 VAL A O 1
ATOM 4427 N N . PRO A 1 558 ? 3.143 -11.57 -13 1 96.5 558 PRO A N 1
ATOM 4428 C CA . PRO A 1 558 ? 3.623 -11.398 -14.375 1 96.5 558 PRO A CA 1
ATOM 4429 C C . PRO A 1 558 ? 2.902 -10.273 -15.117 1 96.5 558 PRO A C 1
ATOM 4431 O O . PRO A 1 558 ? 3.479 -9.648 -16.016 1 96.5 558 PRO A O 1
ATOM 4434 N N . THR A 1 559 ? 1.673 -10.047 -14.688 1 92.25 559 THR A N 1
ATOM 4435 C CA . THR A 1 559 ? 0.891 -9 -15.336 1 92.25 559 THR A CA 1
ATOM 4436 C C . THR A 1 559 ? 1.173 -7.641 -14.703 1 92.25 559 THR A C 1
ATOM 4438 O O . THR A 1 559 ? 1.257 -6.629 -15.398 1 92.25 559 THR A O 1
ATOM 4441 N N . ASP A 1 560 ? 1.352 -7.602 -13.445 1 93.5 560 ASP A N 1
ATOM 4442 C CA . ASP A 1 560 ? 1.506 -6.355 -12.703 1 93.5 560 ASP A CA 1
ATOM 4443 C C . ASP A 1 560 ? 2.916 -5.789 -12.867 1 93.5 560 ASP A C 1
ATOM 4445 O O . ASP A 1 560 ? 3.1 -4.574 -12.914 1 93.5 560 ASP A O 1
ATOM 4449 N N . GLU A 1 561 ? 3.865 -6.656 -12.891 1 96.06 561 GLU A N 1
ATOM 4450 C CA . GLU A 1 561 ? 5.27 -6.293 -13.055 1 96.06 561 GLU A CA 1
ATOM 4451 C C . GLU A 1 561 ? 5.961 -7.215 -14.062 1 96.06 561 GLU A C 1
ATOM 4453 O O . GLU A 1 561 ? 6.836 -8 -13.688 1 96.06 561 GLU A O 1
ATOM 4458 N N . PRO A 1 562 ? 5.645 -7.023 -15.336 1 95.44 562 PRO A N 1
ATOM 4459 C CA . PRO A 1 562 ? 6.074 -7.973 -16.359 1 95.44 562 PRO A CA 1
ATOM 4460 C C . PRO A 1 562 ? 7.59 -8.008 -16.531 1 95.44 562 PRO A C 1
ATOM 4462 O O . PRO A 1 562 ? 8.172 -9.086 -16.719 1 95.44 562 PRO A O 1
ATOM 4465 N N . CYS A 1 563 ? 8.25 -6.844 -16.422 1 95.38 563 CYS A N 1
ATOM 4466 C CA . CYS A 1 563 ? 9.695 -6.785 -16.609 1 95.38 563 CYS A CA 1
ATOM 4467 C C . CYS A 1 563 ? 10.414 -7.562 -15.508 1 95.38 563 CYS A C 1
ATOM 4469 O O . CYS A 1 563 ? 11.281 -8.398 -15.797 1 95.38 563 CYS A O 1
ATOM 4471 N N . VAL A 1 564 ? 10.016 -7.344 -14.328 1 96.75 564 VAL A N 1
ATOM 4472 C CA . VAL A 1 564 ? 10.617 -8 -13.172 1 96.75 564 VAL A CA 1
ATOM 4473 C C . VAL A 1 564 ? 10.32 -9.5 -13.219 1 96.75 564 VAL A C 1
ATOM 4475 O O . VAL A 1 564 ? 11.188 -10.32 -12.906 1 96.75 564 VAL A O 1
ATOM 4478 N N . ALA A 1 565 ? 9.141 -9.836 -13.602 1 98.06 565 ALA A N 1
ATOM 4479 C CA . ALA A 1 565 ? 8.727 -11.234 -13.656 1 98.06 565 ALA A CA 1
ATOM 4480 C C . ALA A 1 565 ? 9.531 -12.008 -14.695 1 98.06 565 ALA A C 1
ATOM 4482 O O . ALA A 1 565 ? 9.906 -13.164 -14.461 1 98.06 565 ALA A O 1
ATOM 4483 N N . LEU A 1 566 ? 9.797 -11.398 -15.82 1 97.5 566 LEU A N 1
ATOM 4484 C CA . LEU A 1 566 ? 10.57 -12.055 -16.859 1 97.5 566 LEU A CA 1
ATOM 4485 C C . LEU A 1 566 ? 12.008 -12.289 -16.406 1 97.5 566 LEU A C 1
ATOM 4487 O O . LEU A 1 566 ? 12.555 -13.375 -16.609 1 97.5 566 LEU A O 1
ATOM 4491 N N . ASP A 1 567 ? 12.609 -11.273 -15.773 1 96.12 567 ASP A N 1
ATOM 4492 C CA . ASP A 1 567 ? 13.953 -11.438 -15.234 1 96.12 567 ASP A CA 1
ATOM 4493 C C . ASP A 1 567 ? 14 -12.516 -14.164 1 96.12 567 ASP A C 1
ATOM 4495 O O . ASP A 1 567 ? 14.938 -13.312 -14.102 1 96.12 567 ASP A O 1
ATOM 4499 N N . MET A 1 568 ? 13.031 -12.523 -13.336 1 97.69 568 MET A N 1
ATOM 4500 C CA . MET A 1 568 ? 12.922 -13.484 -12.242 1 97.69 568 MET A CA 1
ATOM 4501 C C . MET A 1 568 ? 12.859 -14.914 -12.789 1 97.69 568 MET A C 1
ATOM 4503 O O . MET A 1 568 ? 13.617 -15.781 -12.352 1 97.69 568 MET A O 1
ATOM 4507 N N . VAL A 1 569 ? 12.016 -15.172 -13.797 1 98.12 569 VAL A N 1
ATOM 4508 C CA . VAL A 1 569 ? 11.852 -16.531 -14.297 1 98.12 569 VAL A CA 1
ATOM 4509 C C . VAL A 1 569 ? 13.102 -16.969 -15.062 1 98.12 569 VAL A C 1
ATOM 4511 O O . VAL A 1 569 ? 13.484 -18.141 -15.031 1 98.12 569 VAL A O 1
ATOM 4514 N N . GLY A 1 570 ? 13.742 -15.984 -15.758 1 96.81 570 GLY A N 1
ATOM 4515 C CA . GLY A 1 570 ? 15.023 -16.297 -16.375 1 96.81 570 GLY A CA 1
ATOM 4516 C C . GLY A 1 570 ? 16.062 -16.766 -15.367 1 96.81 570 GLY A C 1
ATOM 4517 O O . GLY A 1 570 ? 16.781 -17.734 -15.633 1 96.81 570 GLY A O 1
ATOM 4518 N N . ALA A 1 571 ? 16.078 -16.094 -14.25 1 96.38 571 ALA A N 1
ATOM 4519 C CA . ALA A 1 571 ? 17.016 -16.469 -13.203 1 96.38 571 ALA A CA 1
ATOM 4520 C C . ALA A 1 571 ? 16.656 -17.812 -12.57 1 96.38 571 ALA A C 1
ATOM 4522 O O . ALA A 1 571 ? 17.516 -18.641 -12.336 1 96.38 571 ALA A O 1
ATOM 4523 N N . ILE A 1 572 ? 15.367 -18.016 -12.312 1 97.69 572 ILE A N 1
ATOM 4524 C CA . ILE A 1 572 ? 14.883 -19.234 -11.68 1 97.69 572 ILE A CA 1
ATOM 4525 C C . ILE A 1 572 ? 15.227 -20.453 -12.547 1 97.69 572 ILE A C 1
ATOM 4527 O O . ILE A 1 572 ? 15.672 -21.484 -12.039 1 97.69 572 ILE A O 1
ATOM 4531 N N . THR A 1 573 ? 15.078 -20.266 -13.859 1 97.12 573 THR A N 1
ATOM 4532 C CA . THR A 1 573 ? 15.234 -21.391 -14.773 1 97.12 573 THR A CA 1
ATOM 4533 C C . THR A 1 573 ? 16.672 -21.469 -15.281 1 97.12 573 THR A C 1
ATOM 4535 O O . THR A 1 573 ? 17.016 -22.375 -16.047 1 97.12 573 THR A O 1
ATOM 4538 N N . ARG A 1 574 ? 17.484 -20.5 -14.93 1 92.81 574 ARG A N 1
ATOM 4539 C CA . ARG A 1 574 ? 18.844 -20.422 -15.469 1 92.81 574 ARG A CA 1
ATOM 4540 C C . ARG A 1 574 ? 18.828 -20.484 -17 1 92.81 574 ARG A C 1
ATOM 4542 O O . ARG A 1 574 ? 19.562 -21.25 -17.594 1 92.81 574 ARG A O 1
ATOM 4549 N N . SER A 1 575 ? 17.953 -19.734 -17.531 1 94.25 575 SER A N 1
ATOM 4550 C CA . SER A 1 575 ? 17.781 -19.719 -18.984 1 94.25 575 SER A CA 1
ATOM 4551 C C . SER A 1 575 ? 19.062 -19.266 -19.688 1 94.25 575 SER A C 1
ATOM 4553 O O . SER A 1 575 ? 19.688 -18.297 -19.266 1 94.25 575 SER A O 1
ATOM 4555 N N . PRO A 1 576 ? 19.422 -19.922 -20.766 1 90.88 576 PRO A N 1
ATOM 4556 C CA . PRO A 1 576 ? 20.594 -19.5 -21.531 1 90.88 576 PRO A CA 1
ATOM 4557 C C . PRO A 1 576 ? 20.438 -18.094 -22.109 1 90.88 576 PRO A C 1
ATOM 4559 O O . PRO A 1 576 ? 21.438 -17.469 -22.5 1 90.88 576 PRO A O 1
ATOM 4562 N N . ALA A 1 577 ? 19.25 -17.641 -22.203 1 86.5 577 ALA A N 1
ATOM 4563 C CA . ALA A 1 577 ? 19.016 -16.297 -22.719 1 86.5 577 ALA A CA 1
ATOM 4564 C C . ALA A 1 577 ? 19.406 -15.234 -21.688 1 86.5 577 ALA A C 1
ATOM 4566 O O . ALA A 1 577 ? 19.578 -14.062 -22.031 1 86.5 577 ALA A O 1
ATOM 4567 N N . THR A 1 578 ? 19.375 -15.375 -20.406 1 70.75 578 THR A N 1
ATOM 4568 C CA . THR A 1 578 ? 19.719 -14.43 -19.359 1 70.75 578 THR A CA 1
ATOM 4569 C C . THR A 1 578 ? 21.219 -14.195 -19.312 1 70.75 578 THR A C 1
ATOM 4571 O O . THR A 1 578 ? 21.672 -13.102 -18.953 1 70.75 578 THR A O 1
ATOM 4574 N N . LEU A 1 579 ? 22.078 -15.195 -19.562 1 53.34 579 LEU A N 1
ATOM 4575 C CA . LEU A 1 579 ? 23.531 -15.18 -19.453 1 53.34 579 LEU A CA 1
ATOM 4576 C C . LEU A 1 579 ? 24.156 -14.328 -20.547 1 53.34 579 LEU A C 1
ATOM 4578 O O . LEU A 1 579 ? 25.219 -13.758 -20.375 1 53.34 579 LEU A O 1
ATOM 4582 N N . ASN A 1 580 ? 23.531 -14.164 -21.656 1 41.53 580 ASN A N 1
ATOM 4583 C CA . ASN A 1 580 ? 24.188 -13.43 -22.734 1 41.53 580 ASN A CA 1
ATOM 4584 C C . ASN A 1 580 ? 24.062 -11.922 -22.547 1 41.53 580 ASN A C 1
ATOM 4586 O O . ASN A 1 580 ? 24.422 -11.148 -23.438 1 41.53 580 ASN A O 1
ATOM 4590 N N . ILE A 1 581 ? 23.297 -11.414 -21.641 1 35.41 581 ILE A N 1
ATOM 4591 C CA . ILE A 1 581 ? 23.391 -9.977 -21.422 1 35.41 581 ILE A CA 1
ATOM 4592 C C . ILE A 1 581 ? 24.562 -9.648 -20.516 1 35.41 581 ILE A C 1
ATOM 4594 O O . ILE A 1 581 ? 24.672 -8.539 -20 1 35.41 581 ILE A O 1
ATOM 4598 N N . GLN A 1 582 ? 25.281 -10.523 -19.906 1 27.44 582 GLN A N 1
ATOM 4599 C CA . GLN A 1 582 ? 26.547 -10.023 -19.391 1 27.44 582 GLN A CA 1
ATOM 4600 C C . GLN A 1 582 ? 27.422 -9.477 -20.516 1 27.44 582 GLN A C 1
ATOM 4602 O O . GLN A 1 582 ? 27.562 -10.109 -21.562 1 27.44 582 GLN A O 1
ATOM 4607 N N . MET B 1 1 ? -4.055 78.125 -61.031 1 16.03 1 MET B N 1
ATOM 4608 C CA . MET B 1 1 ? -2.654 78.5 -61.156 1 16.03 1 MET B CA 1
ATOM 4609 C C . MET B 1 1 ? -1.74 77.5 -60.469 1 16.03 1 MET B C 1
ATOM 4611 O O . MET B 1 1 ? -0.864 76.875 -61.094 1 16.03 1 MET B O 1
ATOM 4615 N N . LEU B 1 2 ? -0.985 77.812 -59.188 1 17.56 2 LEU B N 1
ATOM 4616 C CA . LEU B 1 2 ? 0.469 77.812 -59.094 1 17.56 2 LEU B CA 1
ATOM 4617 C C . LEU B 1 2 ? 0.964 76.375 -58.812 1 17.56 2 LEU B C 1
ATOM 4619 O O . LEU B 1 2 ? 0.195 75.562 -58.344 1 17.56 2 LEU B O 1
ATOM 4623 N N . PRO B 1 3 ? 2.443 76.188 -58.625 1 19.94 3 PRO B N 1
ATOM 4624 C CA . PRO B 1 3 ? 3.727 75.5 -58.875 1 19.94 3 PRO B CA 1
ATOM 4625 C C . PRO B 1 3 ? 4.094 74.5 -57.812 1 19.94 3 PRO B C 1
ATOM 4627 O O . PRO B 1 3 ? 3.936 74.812 -56.625 1 19.94 3 PRO B O 1
ATOM 4630 N N . CYS B 1 4 ? 3.852 73.188 -57.875 1 20.06 4 CYS B N 1
ATOM 4631 C CA . CYS B 1 4 ? 3.998 71.875 -57.219 1 20.06 4 CYS B CA 1
ATOM 4632 C C . CYS B 1 4 ? 5.445 71.625 -56.812 1 20.06 4 CYS B C 1
ATOM 4634 O O . CYS B 1 4 ? 6.125 70.812 -57.375 1 20.06 4 CYS B O 1
ATOM 4636 N N . THR B 1 5 ? 6.176 72.688 -56.531 1 16.92 5 THR B N 1
ATOM 4637 C CA . THR B 1 5 ? 7.625 72.875 -56.531 1 16.92 5 THR B CA 1
ATOM 4638 C C . THR B 1 5 ? 8.289 71.875 -55.594 1 16.92 5 THR B C 1
ATOM 4640 O O . THR B 1 5 ? 7.605 71.188 -54.875 1 16.92 5 THR B O 1
ATOM 4643 N N . SER B 1 6 ? 9.344 72.312 -54.719 1 15.88 6 SER B N 1
ATOM 4644 C CA . SER B 1 6 ? 10.797 72.312 -54.562 1 15.88 6 SER B CA 1
ATOM 4645 C C . SER B 1 6 ? 11.242 71.375 -53.438 1 15.88 6 SER B C 1
ATOM 4647 O O . SER B 1 6 ? 12.102 70.562 -53.656 1 15.88 6 SER B O 1
ATOM 4649 N N . ASN B 1 7 ? 11.406 71.75 -52.156 1 14.7 7 ASN B N 1
ATOM 4650 C CA . ASN B 1 7 ? 12.594 72.062 -51.344 1 14.7 7 ASN B CA 1
ATOM 4651 C C . ASN B 1 7 ? 12.945 70.875 -50.406 1 14.7 7 ASN B C 1
ATOM 4653 O O . ASN B 1 7 ? 12.062 70.312 -49.75 1 14.7 7 ASN B O 1
ATOM 4657 N N . LYS B 1 8 ? 14.25 70 -50.688 1 17.06 8 LYS B N 1
ATOM 4658 C CA . LYS B 1 8 ? 15.344 69.188 -50.188 1 17.06 8 LYS B CA 1
ATOM 4659 C C . LYS B 1 8 ? 15.68 69.5 -48.75 1 17.06 8 LYS B C 1
ATOM 4661 O O . LYS B 1 8 ? 16.719 69.062 -48.219 1 17.06 8 LYS B O 1
ATOM 4666 N N . THR B 1 9 ? 14.875 70.125 -48.062 1 14.97 9 THR B N 1
ATOM 4667 C CA . THR B 1 9 ? 15.281 70.938 -46.938 1 14.97 9 THR B CA 1
ATOM 4668 C C . THR B 1 9 ? 15.938 70.125 -45.875 1 14.97 9 THR B C 1
ATOM 4670 O O . THR B 1 9 ? 15.586 68.938 -45.688 1 14.97 9 THR B O 1
ATOM 4673 N N . PHE B 1 10 ? 16.781 70.812 -45.125 1 15.47 10 PHE B N 1
ATOM 4674 C CA . PHE B 1 10 ? 17.953 71.25 -44.344 1 15.47 10 PHE B CA 1
ATOM 4675 C C . PHE B 1 10 ? 17.828 70.75 -42.906 1 15.47 10 PHE B C 1
ATOM 4677 O O . PHE B 1 10 ? 18.844 70.5 -42.25 1 15.47 10 PHE B O 1
ATOM 4684 N N . PHE B 1 11 ? 16.688 70.938 -42.281 1 15.58 11 PHE B N 1
ATOM 4685 C CA . PHE B 1 11 ? 16.938 71.812 -41.125 1 15.58 11 PHE B CA 1
ATOM 4686 C C . PHE B 1 11 ? 17.656 71 -40.031 1 15.58 11 PHE B C 1
ATOM 4688 O O . PHE B 1 11 ? 17.578 69.75 -40 1 15.58 11 PHE B O 1
ATOM 4695 N N . SER B 1 12 ? 18.234 71.75 -39.188 1 15.02 12 SER B N 1
ATOM 4696 C CA . SER B 1 12 ? 19.219 72.25 -38.219 1 15.02 12 SER B CA 1
ATOM 4697 C C . SER B 1 12 ? 19.141 71.438 -36.906 1 15.02 12 SER B C 1
ATOM 4699 O O . SER B 1 12 ? 20.172 71 -36.406 1 15.02 12 SER B O 1
ATOM 4701 N N . PHE B 1 13 ? 18.078 71.75 -36.188 1 14.95 13 PHE B N 1
ATOM 4702 C CA . PHE B 1 13 ? 18.328 72.5 -34.969 1 14.95 13 PHE B CA 1
ATOM 4703 C C . PHE B 1 13 ? 18.812 71.562 -33.875 1 14.95 13 PHE B C 1
ATOM 4705 O O . PHE B 1 13 ? 19.828 71.812 -33.219 1 14.95 13 PHE B O 1
ATOM 4712 N N . PHE B 1 14 ? 17.922 71.312 -33.031 1 16.62 14 PHE B N 1
ATOM 4713 C CA . PHE B 1 14 ? 18.031 71.812 -31.672 1 16.62 14 PHE B CA 1
ATOM 4714 C C . PHE B 1 14 ? 18.953 70.938 -30.844 1 16.62 14 PHE B C 1
ATOM 4716 O O . PHE B 1 14 ? 19.078 69.688 -31.109 1 16.62 14 PHE B O 1
ATOM 4723 N N . THR B 1 15 ? 19.547 71.5 -29.75 1 15.06 15 THR B N 1
ATOM 4724 C CA . THR B 1 15 ? 20.625 71.812 -28.828 1 15.06 15 THR B CA 1
ATOM 4725 C C . THR B 1 15 ? 20.781 70.75 -27.734 1 15.06 15 THR B C 1
ATOM 4727 O O . THR B 1 15 ? 21.859 70.625 -27.172 1 15.06 15 THR B O 1
ATOM 4730 N N . PHE B 1 16 ? 19.609 70.438 -27.125 1 15.91 16 PHE B N 1
ATOM 4731 C CA . PHE B 1 16 ? 19.75 70.625 -25.672 1 15.91 16 PHE B CA 1
ATOM 4732 C C . PHE B 1 16 ? 20.859 69.75 -25.141 1 15.91 16 PHE B C 1
ATOM 4734 O O . PHE B 1 16 ? 21.172 68.688 -25.75 1 15.91 16 PHE B O 1
ATOM 4741 N N . LEU B 1 17 ? 20.922 69.625 -23.797 1 16.7 17 LEU B N 1
ATOM 4742 C CA . LEU B 1 17 ? 21.844 69.875 -22.688 1 16.7 17 LEU B CA 1
ATOM 4743 C C . LEU B 1 17 ? 22.766 68.688 -22.5 1 16.7 17 LEU B C 1
ATOM 4745 O O . LEU B 1 17 ? 22.484 67.562 -22.969 1 16.7 17 LEU B O 1
ATOM 4749 N N . SER B 1 18 ? 23.422 68.562 -21.188 1 15.13 18 SER B N 1
ATOM 4750 C CA . SER B 1 18 ? 24.734 68.625 -20.531 1 15.13 18 SER B CA 1
ATOM 4751 C C . SER B 1 18 ? 25.297 67.25 -20.281 1 15.13 18 SER B C 1
ATOM 4753 O O . SER B 1 18 ? 26.438 67 -20.672 1 15.13 18 SER B O 1
ATOM 4755 N N . TYR B 1 19 ? 25.172 66.75 -18.828 1 16.69 19 TYR B N 1
ATOM 4756 C CA . TYR B 1 19 ? 26.266 66.5 -17.906 1 16.69 19 TYR B CA 1
ATOM 4757 C C . TYR B 1 19 ? 26.812 65.062 -18.125 1 16.69 19 TYR B C 1
ATOM 4759 O O . TYR B 1 19 ? 26.078 64.062 -17.984 1 16.69 19 TYR B O 1
ATOM 4767 N N . ILE B 1 20 ? 27.938 64.812 -18.859 1 16.72 20 ILE B N 1
ATOM 4768 C CA . ILE B 1 20 ? 29.109 64.062 -19.297 1 16.72 20 ILE B CA 1
ATOM 4769 C C . ILE B 1 20 ? 29.906 63.594 -18.078 1 16.72 20 ILE B C 1
ATOM 4771 O O . ILE B 1 20 ? 31.125 63.438 -18.141 1 16.72 20 ILE B O 1
ATOM 4775 N N . SER B 1 21 ? 29.469 64.062 -16.922 1 16.42 21 SER B N 1
ATOM 4776 C CA . SER B 1 21 ? 30.547 63.938 -15.953 1 16.42 21 SER B CA 1
ATOM 4777 C C . SER B 1 21 ? 31.219 62.562 -16.078 1 16.42 21 SER B C 1
ATOM 4779 O O . SER B 1 21 ? 30.594 61.594 -16.516 1 16.42 21 SER B O 1
ATOM 4781 N N . LEU B 1 22 ? 32.531 62.344 -15.438 1 15.88 22 LEU B N 1
ATOM 4782 C CA . LEU B 1 22 ? 33.938 62.219 -15.07 1 15.88 22 LEU B CA 1
ATOM 4783 C C . LEU B 1 22 ? 34.188 60.938 -14.297 1 15.88 22 LEU B C 1
ATOM 4785 O O . LEU B 1 22 ? 35.312 60.656 -13.914 1 15.88 22 LEU B O 1
ATOM 4789 N N . ALA B 1 23 ? 33.344 60.5 -13.438 1 17.56 23 ALA B N 1
ATOM 4790 C CA . ALA B 1 23 ? 33.844 59.719 -12.328 1 17.56 23 ALA B CA 1
ATOM 4791 C C . ALA B 1 23 ? 34.625 58.5 -12.836 1 17.56 23 ALA B C 1
ATOM 4793 O O . ALA B 1 23 ? 34.062 57.625 -13.5 1 17.56 23 ALA B O 1
ATOM 4794 N N . LEU B 1 24 ? 36.156 58.281 -12.922 1 15.26 24 LEU B N 1
ATOM 4795 C CA . LEU B 1 24 ? 37.562 58.25 -13.297 1 15.26 24 LEU B CA 1
ATOM 4796 C C . LEU B 1 24 ? 38.156 56.875 -12.938 1 15.26 24 LEU B C 1
ATOM 4798 O O . LEU B 1 24 ? 39.188 56.5 -13.492 1 15.26 24 LEU B O 1
ATOM 4802 N N . CYS B 1 25 ? 38.25 56.406 -11.609 1 15.77 25 CYS B N 1
ATOM 4803 C CA . CYS B 1 25 ? 39.531 55.75 -11.492 1 15.77 25 CYS B CA 1
ATOM 4804 C C . CYS B 1 25 ? 39.688 54.688 -12.586 1 15.77 25 CYS B C 1
ATOM 4806 O O . CYS B 1 25 ? 38.812 53.875 -12.789 1 15.77 25 CYS B O 1
ATOM 4808 N N . LEU B 1 26 ? 40.812 54.531 -13.328 1 15.48 26 LEU B N 1
ATOM 4809 C CA . LEU B 1 26 ? 41.906 54.531 -14.297 1 15.48 26 LEU B CA 1
ATOM 4810 C C . LEU B 1 26 ? 42.531 53.156 -14.398 1 15.48 26 LEU B C 1
ATOM 4812 O O . LEU B 1 26 ? 43.375 52.938 -15.281 1 15.48 26 LEU B O 1
ATOM 4816 N N . LEU B 1 27 ? 42.594 52.219 -13.219 1 16.17 27 LEU B N 1
ATOM 4817 C CA . LEU B 1 27 ? 43.906 51.562 -13.18 1 16.17 27 LEU B CA 1
ATOM 4818 C C . LEU B 1 27 ? 44.062 50.562 -14.336 1 16.17 27 LEU B C 1
ATOM 4820 O O . LEU B 1 27 ? 45.094 50.562 -15.016 1 16.17 27 LEU B O 1
ATOM 4824 N N . CYS B 1 28 ? 43.844 49.094 -14.047 1 17 28 CYS B N 1
ATOM 4825 C CA . CYS B 1 28 ? 45.031 48.375 -14.5 1 17 28 CYS B CA 1
ATOM 4826 C C . CYS B 1 28 ? 45.062 48.281 -16.016 1 17 28 CYS B C 1
ATOM 4828 O O . CYS B 1 28 ? 44.062 48.031 -16.656 1 17 28 CYS B O 1
ATOM 4830 N N . ASN B 1 29 ? 46.031 48.719 -16.453 1 16.25 29 ASN B N 1
ATOM 4831 C CA . ASN B 1 29 ? 46.781 49.031 -17.672 1 16.25 29 ASN B CA 1
ATOM 4832 C C . ASN B 1 29 ? 46.812 47.844 -18.609 1 16.25 29 ASN B C 1
ATOM 4834 O O . ASN B 1 29 ? 46.656 46.688 -18.188 1 16.25 29 ASN B O 1
ATOM 4838 N N . THR B 1 30 ? 46.781 48.062 -19.75 1 18.14 30 THR B N 1
ATOM 4839 C CA . THR B 1 30 ? 47.031 47.5 -21.062 1 18.14 30 THR B CA 1
ATOM 4840 C C . THR B 1 30 ? 48.375 46.781 -21.094 1 18.14 30 THR B C 1
ATOM 4842 O O . THR B 1 30 ? 49.438 47.438 -21.047 1 18.14 30 THR B O 1
ATOM 4845 N N . CYS B 1 31 ? 48.344 45.688 -20.297 1 17.53 31 CYS B N 1
ATOM 4846 C CA . CYS B 1 31 ? 49.688 45.094 -20.453 1 17.53 31 CYS B CA 1
ATOM 4847 C C . CYS B 1 31 ? 50.062 45 -21.922 1 17.53 31 CYS B C 1
ATOM 4849 O O . CYS B 1 31 ? 49.312 44.438 -22.719 1 17.53 31 CYS B O 1
ATOM 4851 N N . THR B 1 32 ? 50.969 45.688 -22.188 1 16.47 32 THR B N 1
ATOM 4852 C CA . THR B 1 32 ? 51.812 46.188 -23.266 1 16.47 32 THR B CA 1
ATOM 4853 C C . THR B 1 32 ? 52.344 45.062 -24.125 1 16.47 32 THR B C 1
ATOM 4855 O O . THR B 1 32 ? 52.344 43.906 -23.688 1 16.47 32 THR B O 1
ATOM 4858 N N . THR B 1 33 ? 53.031 45.438 -25.062 1 18.14 33 THR B N 1
ATOM 4859 C CA . THR B 1 33 ? 53.562 45.375 -26.422 1 18.14 33 THR B CA 1
ATOM 4860 C C . THR B 1 33 ? 54.656 44.312 -26.516 1 18.14 33 THR B C 1
ATOM 4862 O O . THR B 1 33 ? 54.812 43.625 -27.516 1 18.14 33 THR B O 1
ATOM 4865 N N . GLY B 1 34 ? 55.625 44.375 -25.5 1 16.67 34 GLY B N 1
ATOM 4866 C CA . GLY B 1 34 ? 57 44.562 -25.922 1 16.67 34 GLY B CA 1
ATOM 4867 C C . GLY B 1 34 ? 57.562 43.312 -26.625 1 16.67 34 GLY B C 1
ATOM 4868 O O . GLY B 1 34 ? 57 42.25 -26.531 1 16.67 34 GLY B O 1
ATOM 4869 N N . THR B 1 35 ? 58.719 43.5 -27.375 1 17.78 35 THR B N 1
ATOM 4870 C CA . THR B 1 35 ? 59.875 43.281 -28.25 1 17.78 35 THR B CA 1
ATOM 4871 C C . THR B 1 35 ? 60.719 42.094 -27.766 1 17.78 35 THR B C 1
ATOM 4873 O O . THR B 1 35 ? 60.625 41.688 -26.594 1 17.78 35 THR B O 1
ATOM 4876 N N . TYR B 1 36 ? 61.625 41.594 -28.672 1 19.22 36 TYR B N 1
ATOM 4877 C CA . TYR B 1 36 ? 62.594 40.531 -28.875 1 19.22 36 TYR B CA 1
ATOM 4878 C C . TYR B 1 36 ? 63.625 40.5 -27.766 1 19.22 36 TYR B C 1
ATOM 4880 O O . TYR B 1 36 ? 64.188 39.469 -27.438 1 19.22 36 TYR B O 1
ATOM 4888 N N . SER B 1 37 ? 64.25 41.688 -27.375 1 16.91 37 SER B N 1
ATOM 4889 C CA . SER B 1 37 ? 65.688 41.719 -27.391 1 16.91 37 SER B CA 1
ATOM 4890 C C . SER B 1 37 ? 66.25 40.625 -26.453 1 16.91 37 SER B C 1
ATOM 4892 O O . SER B 1 37 ? 65.562 40.125 -25.578 1 16.91 37 SER B O 1
ATOM 4894 N N . SER B 1 38 ? 67.688 40.438 -26.609 1 18.03 38 SER B N 1
ATOM 4895 C CA . SER B 1 38 ? 68.875 39.688 -26.312 1 18.03 38 SER B CA 1
ATOM 4896 C C . SER B 1 38 ? 69.125 39.625 -24.812 1 18.03 38 SER B C 1
ATOM 4898 O O . SER B 1 38 ? 70 38.844 -24.359 1 18.03 38 SER B O 1
ATOM 4900 N N . LEU B 1 39 ? 68.688 40.688 -24 1 16.48 39 LEU B N 1
ATOM 4901 C CA . LEU B 1 39 ? 69.75 41.156 -23.109 1 16.48 39 LEU B CA 1
ATOM 4902 C C . LEU B 1 39 ? 70.25 40.062 -22.203 1 16.48 39 LEU B C 1
ATOM 4904 O O . LEU B 1 39 ? 69.438 39.188 -21.766 1 16.48 39 LEU B O 1
ATOM 4908 N N . THR B 1 40 ? 71.562 40.219 -21.844 1 16.95 40 THR B N 1
ATOM 4909 C CA . THR B 1 40 ? 72.688 39.688 -21.141 1 16.95 40 THR B CA 1
ATOM 4910 C C . THR B 1 40 ? 72.375 39.406 -19.672 1 16.95 40 THR B C 1
ATOM 4912 O O . THR B 1 40 ? 72.625 38.312 -19.172 1 16.95 40 THR B O 1
ATOM 4915 N N . SER B 1 41 ? 72.375 40.562 -18.812 1 15.72 41 SER B N 1
ATOM 4916 C CA . SER B 1 41 ? 73.438 40.656 -17.812 1 15.72 41 SER B CA 1
ATOM 4917 C C . SER B 1 41 ? 73.125 39.781 -16.594 1 15.72 41 SER B C 1
ATOM 4919 O O . SER B 1 41 ? 72.062 39.188 -16.531 1 15.72 41 SER B O 1
ATOM 4921 N N . SER B 1 42 ? 73.375 40.469 -15.32 1 16.38 42 SER B N 1
ATOM 4922 C CA . SER B 1 42 ? 74.312 40.375 -14.219 1 16.38 42 SER B CA 1
ATOM 4923 C C . SER B 1 42 ? 73.75 39.531 -13.07 1 16.38 42 SER B C 1
ATOM 4925 O O . SER B 1 42 ? 72.625 39 -13.18 1 16.38 42 SER B O 1
ATOM 4927 N N . SER B 1 43 ? 74 40.125 -11.703 1 15.45 43 SER B N 1
ATOM 4928 C CA . SER B 1 43 ? 74.625 39.938 -10.422 1 15.45 43 SER B CA 1
ATOM 4929 C C . SER B 1 43 ? 73.625 39.562 -9.328 1 15.45 43 SER B C 1
ATOM 4931 O O . SER B 1 43 ? 74 38.875 -8.375 1 15.45 43 SER B O 1
ATOM 4933 N N . GLN B 1 44 ? 72.625 40.344 -8.867 1 14.59 44 GLN B N 1
ATOM 4934 C CA . GLN B 1 44 ? 72.875 40.719 -7.477 1 14.59 44 GLN B CA 1
ATOM 4935 C C . GLN B 1 44 ? 72.625 39.531 -6.543 1 14.59 44 GLN B C 1
ATOM 4937 O O . GLN B 1 44 ? 72.125 38.5 -6.965 1 14.59 44 GLN B O 1
ATOM 4942 N N . CYS B 1 45 ? 71.875 39.875 -5.27 1 15.73 45 CYS B N 1
ATOM 4943 C CA . CYS B 1 45 ? 72.125 39.969 -3.842 1 15.73 45 CYS B CA 1
ATOM 4944 C C . CYS B 1 45 ? 71.75 38.719 -3.102 1 15.73 45 CYS B C 1
ATOM 4946 O O . CYS B 1 45 ? 70.938 37.938 -3.584 1 15.73 45 CYS B O 1
ATOM 4948 N N . HIS B 1 46 ? 72.062 38.625 -1.643 1 15.06 46 HIS B N 1
ATOM 4949 C CA . HIS B 1 46 ? 72.625 37.969 -0.475 1 15.06 46 HIS B CA 1
ATOM 4950 C C . HIS B 1 46 ? 71.562 37.312 0.371 1 15.06 46 HIS B C 1
ATOM 4952 O O . HIS B 1 46 ? 71.812 36.344 1.075 1 15.06 46 HIS B O 1
ATOM 4958 N N . LEU B 1 47 ? 70.25 37.812 0.583 1 16.64 47 LEU B N 1
ATOM 4959 C CA . LEU B 1 47 ? 70.062 37.844 2.023 1 16.64 47 LEU B CA 1
ATOM 4960 C C . LEU B 1 47 ? 70 36.438 2.6 1 16.64 47 LEU B C 1
ATOM 4962 O O . LEU B 1 47 ? 69.188 35.594 2.115 1 16.64 47 LEU B O 1
ATOM 4966 N N . PRO B 1 48 ? 70.938 36.062 3.578 1 16.39 48 PRO B N 1
ATOM 4967 C CA . PRO B 1 48 ? 71.312 34.906 4.375 1 16.39 48 PRO B CA 1
ATOM 4968 C C . PRO B 1 48 ? 70.25 34.562 5.43 1 16.39 48 PRO B C 1
ATOM 4970 O O . PRO B 1 48 ? 70.438 33.594 6.191 1 16.39 48 PRO B O 1
ATOM 4973 N N . LEU B 1 49 ? 69.062 34.75 5.34 1 15.9 49 LEU B N 1
ATOM 4974 C CA . LEU B 1 49 ? 68.5 34.656 6.672 1 15.9 49 LEU B CA 1
ATOM 4975 C C . LEU B 1 49 ? 69 33.438 7.41 1 15.9 49 LEU B C 1
ATOM 4977 O O . LEU B 1 49 ? 68.938 32.312 6.902 1 15.9 49 LEU B O 1
ATOM 4981 N N . GLU B 1 50 ? 69.812 33.562 8.578 1 15.61 50 GLU B N 1
ATOM 4982 C CA . GLU B 1 50 ? 70.625 33 9.656 1 15.61 50 GLU B CA 1
ATOM 4983 C C . GLU B 1 50 ? 69.812 31.984 10.461 1 15.61 50 GLU B C 1
ATOM 4985 O O . GLU B 1 50 ? 70.25 30.859 10.672 1 15.61 50 GLU B O 1
ATOM 4990 N N . PHE B 1 51 ? 69.25 32.406 11.742 1 15.48 51 PHE B N 1
ATOM 4991 C CA . PHE B 1 51 ? 69.812 32.094 13.023 1 15.48 51 PHE B CA 1
ATOM 4992 C C . PHE B 1 51 ? 69.625 30.641 13.383 1 15.48 51 PHE B C 1
ATOM 4994 O O . PHE B 1 51 ? 68.75 29.953 12.797 1 15.48 51 PHE B O 1
ATOM 5001 N N . SER B 1 52 ? 69.562 30.328 14.906 1 14.99 52 SER B N 1
ATOM 5002 C CA . SER B 1 52 ? 70.25 29.703 16.016 1 14.99 52 SER B CA 1
ATOM 5003 C C . SER B 1 52 ? 69.625 28.359 16.375 1 14.99 52 SER B C 1
ATOM 5005 O O . SER B 1 52 ? 68.562 28.016 15.914 1 14.99 52 SER B O 1
ATOM 5007 N N . SER B 1 53 ? 69.5 28.016 17.969 1 14.83 53 SER B N 1
ATOM 5008 C CA . SER B 1 53 ? 70.188 27.125 18.906 1 14.83 53 SER B CA 1
ATOM 5009 C C . SER B 1 53 ? 69.375 25.859 19.156 1 14.83 53 SER B C 1
ATOM 5011 O O . SER B 1 53 ? 69.938 24.75 19.016 1 14.83 53 SER B O 1
ATOM 5013 N N . LEU B 1 54 ? 68.375 25.812 20.312 1 15.87 54 LEU B N 1
ATOM 5014 C CA . LEU B 1 54 ? 68.812 25.141 21.547 1 15.87 54 LEU B CA 1
ATOM 5015 C C . LEU B 1 54 ? 68.625 23.625 21.422 1 15.87 54 LEU B C 1
ATOM 5017 O O . LEU B 1 54 ? 67.75 23.156 20.656 1 15.87 54 LEU B O 1
ATOM 5021 N N . LEU B 1 55 ? 69.125 22.75 22.578 1 15.34 55 LEU B N 1
ATOM 5022 C CA . LEU B 1 55 ? 69.875 21.625 23.062 1 15.34 55 LEU B CA 1
ATOM 5023 C C . LEU B 1 55 ? 69 20.391 23.234 1 15.34 55 LEU B C 1
ATOM 5025 O O . LEU B 1 55 ? 69.312 19.312 22.688 1 15.34 55 LEU B O 1
ATOM 5029 N N . VAL B 1 56 ? 68.75 19.812 24.672 1 15.05 56 VAL B N 1
ATOM 5030 C CA . VAL B 1 56 ? 69.438 18.734 25.359 1 15.05 56 VAL B CA 1
ATOM 5031 C C . VAL B 1 56 ? 68.625 17.469 25.375 1 15.05 56 VAL B C 1
ATOM 5033 O O . VAL B 1 56 ? 69.062 16.391 25.016 1 15.05 56 VAL B O 1
ATOM 5036 N N . ALA B 1 57 ? 67.438 17.328 26.391 1 16.16 57 ALA B N 1
ATOM 5037 C CA . ALA B 1 57 ? 67.688 16.406 27.5 1 16.16 57 ALA B CA 1
ATOM 5038 C C . ALA B 1 57 ? 67.438 14.961 27.078 1 16.16 57 ALA B C 1
ATOM 5040 O O . ALA B 1 57 ? 66.75 14.703 26.094 1 16.16 57 ALA B O 1
ATOM 5041 N N . SER B 1 58 ? 67.688 13.906 28.219 1 15.61 58 SER B N 1
ATOM 5042 C CA . SER B 1 58 ? 68.312 12.656 28.656 1 15.61 58 SER B CA 1
ATOM 5043 C C . SER B 1 58 ? 67.375 11.469 28.406 1 15.61 58 SER B C 1
ATOM 5045 O O . SER B 1 58 ? 66.188 11.648 28.219 1 15.61 58 SER B O 1
ATOM 5047 N N . PHE B 1 59 ? 67.812 10.188 29.078 1 16.19 59 PHE B N 1
ATOM 5048 C CA . PHE B 1 59 ? 68.25 8.812 28.828 1 16.19 59 PHE B CA 1
ATOM 5049 C C . PHE B 1 59 ? 67.125 7.832 29.172 1 16.19 59 PHE B C 1
ATOM 5051 O O . PHE B 1 59 ? 66.75 6.977 28.359 1 16.19 59 PHE B O 1
ATOM 5058 N N . SER B 1 60 ? 66.75 7.648 30.562 1 14.45 60 SER B N 1
ATOM 5059 C CA . SER B 1 60 ? 67.062 6.434 31.297 1 14.45 60 SER B CA 1
ATOM 5060 C C . SER B 1 60 ? 66 5.34 31.047 1 14.45 60 SER B C 1
ATOM 5062 O O . SER B 1 60 ? 64.875 5.637 30.734 1 14.45 60 SER B O 1
ATOM 5064 N N . ARG B 1 61 ? 66.5 3.881 31.234 1 15.71 61 ARG B N 1
ATOM 5065 C CA . ARG B 1 61 ? 66.5 2.449 30.953 1 15.71 61 ARG B CA 1
ATOM 5066 C C . ARG B 1 61 ? 65.375 1.749 31.734 1 15.71 61 ARG B C 1
ATOM 5068 O O . ARG B 1 61 ? 64.688 0.839 31.219 1 15.71 61 ARG B O 1
ATOM 5075 N N . ASP B 1 62 ? 65.438 1.958 33.188 1 15.27 62 ASP B N 1
ATOM 5076 C CA . ASP B 1 62 ? 65.625 0.82 34.062 1 15.27 62 ASP B CA 1
ATOM 5077 C C . ASP B 1 62 ? 64.438 -0.161 34 1 15.27 62 ASP B C 1
ATOM 5079 O O . ASP B 1 62 ? 63.344 0.201 33.531 1 15.27 62 ASP B O 1
ATOM 5083 N N . PHE B 1 63 ? 64.375 -1.095 35.188 1 15.09 63 PHE B N 1
ATOM 5084 C CA . PHE B 1 63 ? 64.625 -2.434 35.688 1 15.09 63 PHE B CA 1
ATOM 5085 C C . PHE B 1 63 ? 63.281 -3.174 35.938 1 15.09 63 PHE B C 1
ATOM 5087 O O . PHE B 1 63 ? 63.125 -4.32 35.5 1 15.09 63 PHE B O 1
ATOM 5094 N N . LEU B 1 64 ? 62.625 -2.945 37.219 1 15.52 64 LEU B N 1
ATOM 5095 C CA . LEU B 1 64 ? 62.625 -4.02 38.219 1 15.52 64 LEU B CA 1
ATOM 5096 C C . LEU B 1 64 ? 61.625 -5.117 37.812 1 15.52 64 LEU B C 1
ATOM 5098 O O . LEU B 1 64 ? 60.688 -4.867 37.062 1 15.52 64 LEU B O 1
ATOM 5102 N N . PRO B 1 65 ? 61.594 -6.234 38.75 1 15.45 65 PRO B N 1
ATOM 5103 C CA . PRO B 1 65 ? 61.656 -7.688 38.938 1 15.45 65 PRO B CA 1
ATOM 5104 C C . PRO B 1 65 ? 60.312 -8.359 38.812 1 15.45 65 PRO B C 1
ATOM 5106 O O . PRO B 1 65 ? 59.312 -7.699 38.5 1 15.45 65 PRO B O 1
ATOM 5109 N N . ALA B 1 66 ? 59.938 -9.031 40.062 1 15.85 66 ALA B N 1
ATOM 5110 C CA . ALA B 1 66 ? 59.844 -10.438 40.469 1 15.85 66 ALA B CA 1
ATOM 5111 C C . ALA B 1 66 ? 58.469 -11.023 40.125 1 15.85 66 ALA B C 1
ATOM 5113 O O . ALA B 1 66 ? 57.562 -10.297 39.719 1 15.85 66 ALA B O 1
ATOM 5114 N N . SER B 1 67 ? 57.844 -11.773 41.188 1 15.12 67 SER B N 1
ATOM 5115 C CA . SER B 1 67 ? 57.625 -13.148 41.625 1 15.12 67 SER B CA 1
ATOM 5116 C C . SER B 1 67 ? 56.188 -13.602 41.312 1 15.12 67 SER B C 1
ATOM 5118 O O . SER B 1 67 ? 55.344 -12.789 40.969 1 15.12 67 SER B O 1
ATOM 5120 N N . PHE B 1 68 ? 55.594 -14.422 42.375 1 15.52 68 PHE B N 1
ATOM 5121 C CA . PHE B 1 68 ? 55.25 -15.82 42.625 1 15.52 68 PHE B CA 1
ATOM 5122 C C . PHE B 1 68 ? 53.781 -16.094 42.281 1 15.52 68 PHE B C 1
ATOM 5124 O O . PHE B 1 68 ? 53.062 -15.172 41.906 1 15.52 68 PHE B O 1
ATOM 5131 N N . PHE B 1 69 ? 52.938 -16.5 43.469 1 15.52 69 PHE B N 1
ATOM 5132 C CA . PHE B 1 69 ? 52.438 -17.797 43.844 1 15.52 69 PHE B CA 1
ATOM 5133 C C . PHE B 1 69 ? 51.031 -18.016 43.312 1 15.52 69 PHE B C 1
ATOM 5135 O O . PHE B 1 69 ? 50.406 -17.094 42.812 1 15.52 69 PHE B O 1
ATOM 5142 N N . SER B 1 70 ? 50.062 -18.406 44.312 1 15.34 70 SER B N 1
ATOM 5143 C CA . SER B 1 70 ? 49.406 -19.641 44.719 1 15.34 70 SER B CA 1
ATOM 5144 C C . SER B 1 70 ? 48.031 -19.797 44.062 1 15.34 70 SER B C 1
ATOM 5146 O O . SER B 1 70 ? 47.469 -18.812 43.594 1 15.34 70 SER B O 1
ATOM 5148 N N . VAL B 1 71 ? 47.312 -20.938 44.406 1 15.02 71 VAL B N 1
ATOM 5149 C CA . VAL B 1 71 ? 46.656 -22.203 44.062 1 15.02 71 VAL B CA 1
ATOM 5150 C C . VAL B 1 71 ? 45.156 -21.984 43.938 1 15.02 71 VAL B C 1
ATOM 5152 O O . VAL B 1 71 ? 44.531 -22.391 42.938 1 15.02 71 VAL B O 1
ATOM 5155 N N . GLY B 1 72 ? 44.5 -21.688 45.188 1 14.62 72 GLY B N 1
ATOM 5156 C CA . GLY B 1 72 ? 43.625 -22.703 45.719 1 14.62 72 GLY B CA 1
ATOM 5157 C C . GLY B 1 72 ? 42.312 -22.781 44.969 1 14.62 72 GLY B C 1
ATOM 5158 O O . GLY B 1 72 ? 41.938 -21.859 44.25 1 14.62 72 GLY B O 1
ATOM 5159 N N . PHE B 1 73 ? 41.25 -23.5 45.656 1 15.02 73 PHE B N 1
ATOM 5160 C CA . PHE B 1 73 ? 40.438 -24.703 45.719 1 15.02 73 PHE B CA 1
ATOM 5161 C C . PHE B 1 73 ? 39.031 -24.406 45.219 1 15.02 73 PHE B C 1
ATOM 5163 O O . PHE B 1 73 ? 38.562 -25.031 44.25 1 15.02 73 PHE B O 1
ATOM 5170 N N . PHE B 1 74 ? 38.031 -24.219 46.281 1 15.45 74 PHE B N 1
ATOM 5171 C CA . PHE B 1 74 ? 37.031 -25.219 46.688 1 15.45 74 PHE B CA 1
ATOM 5172 C C . PHE B 1 74 ? 35.781 -25.109 45.844 1 15.45 74 PHE B C 1
ATOM 5174 O O . PHE B 1 74 ? 35.562 -24.094 45.188 1 15.45 74 PHE B O 1
ATOM 5181 N N . SER B 1 75 ? 34.625 -25.875 46.344 1 14.09 75 SER B N 1
ATOM 5182 C CA . SER B 1 75 ? 33.625 -26.922 46.219 1 14.09 75 SER B CA 1
ATOM 5183 C C . SER B 1 75 ? 32.281 -26.328 45.844 1 14.09 75 SER B C 1
ATOM 5185 O O . SER B 1 75 ? 31.484 -26.969 45.156 1 14.09 75 SER B O 1
ATOM 5187 N N . ALA B 1 76 ? 31.797 -25.156 46.5 1 15.17 76 ALA B N 1
ATOM 5188 C CA . ALA B 1 76 ? 30.578 -25.469 47.219 1 15.17 76 ALA B CA 1
ATOM 5189 C C . ALA B 1 76 ? 29.453 -25.891 46.281 1 15.17 76 ALA B C 1
ATOM 5191 O O . ALA B 1 76 ? 29.391 -25.422 45.156 1 15.17 76 ALA B O 1
ATOM 5192 N N . GLY B 1 77 ? 28.531 -26.812 46.875 1 15.51 77 GLY B N 1
ATOM 5193 C CA . GLY B 1 77 ? 27.609 -27.938 46.969 1 15.51 77 GLY B CA 1
ATOM 5194 C C . GLY B 1 77 ? 26.328 -27.719 46.188 1 15.51 77 GLY B C 1
ATOM 5195 O O . GLY B 1 77 ? 26.094 -26.625 45.656 1 15.51 77 GLY B O 1
ATOM 5196 N N . PHE B 1 78 ? 25.125 -28.25 46.906 1 15.11 78 PHE B N 1
ATOM 5197 C CA . PHE B 1 78 ? 24.109 -29.281 46.938 1 15.11 78 PHE B CA 1
ATOM 5198 C C . PHE B 1 78 ? 22.781 -28.75 46.438 1 15.11 78 PHE B C 1
ATOM 5200 O O . PHE B 1 78 ? 22.141 -29.375 45.562 1 15.11 78 PHE B O 1
ATOM 5207 N N . ALA B 1 79 ? 21.844 -27.984 47.406 1 15.89 79 ALA B N 1
ATOM 5208 C CA . ALA B 1 79 ? 20.656 -28.594 48 1 15.89 79 ALA B CA 1
ATOM 5209 C C . ALA B 1 79 ? 19.5 -28.641 47 1 15.89 79 ALA B C 1
ATOM 5211 O O . ALA B 1 79 ? 19.344 -27.719 46.188 1 15.89 79 ALA B O 1
ATOM 5212 N N . ILE B 1 80 ? 18.688 -29.844 47 1 16.89 80 ILE B N 1
ATOM 5213 C CA . ILE B 1 80 ? 17.672 -30.844 46.656 1 16.89 80 ILE B CA 1
ATOM 5214 C C . ILE B 1 80 ? 16.281 -30.25 46.812 1 16.89 80 ILE B C 1
ATOM 5216 O O . ILE B 1 80 ? 15.453 -30.359 45.906 1 16.89 80 ILE B O 1
ATOM 5220 N N . ILE B 1 81 ? 15.609 -30.156 48.219 1 15.85 81 ILE B N 1
ATOM 5221 C CA . ILE B 1 81 ? 14.555 -30.953 48.844 1 15.85 81 ILE B CA 1
ATOM 5222 C C . ILE B 1 81 ? 13.188 -30.453 48.375 1 15.85 81 ILE B C 1
ATOM 5224 O O . ILE B 1 81 ? 13.047 -29.297 47.969 1 15.85 81 ILE B O 1
ATOM 5228 N N . CYS B 1 82 ? 11.953 -31.188 49.031 1 15.75 82 CYS B N 1
ATOM 5229 C CA . CYS B 1 82 ? 10.703 -31.922 49.188 1 15.75 82 CYS B CA 1
ATOM 5230 C C . CYS B 1 82 ? 9.594 -31 49.688 1 15.75 82 CYS B C 1
ATOM 5232 O O . CYS B 1 82 ? 8.43 -31.422 49.75 1 15.75 82 CYS B O 1
ATOM 5234 N N . ARG B 1 83 ? 9.539 -29.781 50.25 1 15.58 83 ARG B N 1
ATOM 5235 C CA . ARG B 1 83 ? 8.812 -29.688 51.531 1 15.58 83 ARG B CA 1
ATOM 5236 C C . ARG B 1 83 ? 7.34 -30.016 51.344 1 15.58 83 ARG B C 1
ATOM 5238 O O . ARG B 1 83 ? 6.691 -29.5 50.438 1 15.58 83 ARG B O 1
ATOM 5245 N N . GLU B 1 84 ? 6.59 -31.016 52.375 1 15.38 84 GLU B N 1
ATOM 5246 C CA . GLU B 1 84 ? 5.492 -31.594 53.125 1 15.38 84 GLU B CA 1
ATOM 5247 C C . GLU B 1 84 ? 4.551 -30.516 53.656 1 15.38 84 GLU B C 1
ATOM 5249 O O . GLU B 1 84 ? 3.379 -30.797 53.938 1 15.38 84 GLU B O 1
ATOM 5254 N N . ARG B 1 85 ? 4.906 -29.453 54.5 1 14.76 85 ARG B N 1
ATOM 5255 C CA . ARG B 1 85 ? 4.34 -29.328 55.844 1 14.76 85 ARG B CA 1
ATOM 5256 C C . ARG B 1 85 ? 2.84 -29.047 55.75 1 14.76 85 ARG B C 1
ATOM 5258 O O . ARG B 1 85 ? 2.336 -28.562 54.75 1 14.76 85 ARG B O 1
ATOM 5265 N N . LEU B 1 86 ? 2.285 -28.281 56.969 1 15.12 86 LEU B N 1
ATOM 5266 C CA . LEU B 1 86 ? 1.451 -28.391 58.156 1 15.12 86 LEU B CA 1
ATOM 5267 C C . LEU B 1 86 ? 0.017 -27.969 57.844 1 15.12 86 LEU B C 1
ATOM 5269 O O . LEU B 1 86 ? -0.21 -27.016 57.094 1 15.12 86 LEU B O 1
ATOM 5273 N N . GLN B 1 87 ? -1.011 -28.656 58.562 1 15.66 87 GLN B N 1
ATOM 5274 C CA . GLN B 1 87 ? -2.357 -29.078 58.938 1 15.66 87 GLN B CA 1
ATOM 5275 C C . GLN B 1 87 ? -3.232 -27.875 59.281 1 15.66 87 GLN B C 1
ATOM 5277 O O . GLN B 1 87 ? -4.348 -27.75 58.781 1 15.66 87 GLN B O 1
ATOM 5282 N N . LYS B 1 88 ? -3.494 -27.641 60.844 1 14.62 88 LYS B N 1
ATOM 5283 C CA . LYS B 1 88 ? -4.383 -27.703 62 1 14.62 88 LYS B CA 1
ATOM 5284 C C . LYS B 1 88 ? -5.035 -26.344 62.25 1 14.62 88 LYS B C 1
ATOM 5286 O O . LYS B 1 88 ? -6.133 -26.266 62.812 1 14.62 88 LYS B O 1
ATOM 5291 N N . MET B 1 89 ? -4.273 -25.203 62.625 1 14.11 89 MET B N 1
ATOM 5292 C CA . MET B 1 89 ? -4.574 -24.641 63.938 1 14.11 89 MET B CA 1
ATOM 5293 C C . MET B 1 89 ? -5.973 -24.031 63.969 1 14.11 89 MET B C 1
ATOM 5295 O O . MET B 1 89 ? -6.512 -23.672 62.938 1 14.11 89 MET B O 1
ATOM 5299 N N . MET B 1 90 ? -6.074 -22.797 64.625 1 15.62 90 MET B N 1
ATOM 5300 C CA . MET B 1 90 ? -6.582 -22.391 65.938 1 15.62 90 MET B CA 1
ATOM 5301 C C . MET B 1 90 ? -8.07 -22.062 65.875 1 15.62 90 MET B C 1
ATOM 5303 O O . MET B 1 90 ? -8.555 -21.594 64.875 1 15.62 90 MET B O 1
ATOM 5307 N N . ASP B 1 91 ? -8.953 -22.234 67.062 1 14.84 91 ASP B N 1
ATOM 5308 C CA . ASP B 1 91 ? -9.852 -22.438 68.188 1 14.84 91 ASP B CA 1
ATOM 5309 C C . ASP B 1 91 ? -10.727 -21.203 68.438 1 14.84 91 ASP B C 1
ATOM 5311 O O . ASP B 1 91 ? -11.953 -21.312 68.438 1 14.84 91 ASP B O 1
ATOM 5315 N N . GLU B 1 92 ? -10.625 -20.75 69.75 1 15.37 92 GLU B N 1
ATOM 5316 C CA . GLU B 1 92 ? -11.477 -20.625 70.938 1 15.37 92 GLU B CA 1
ATOM 5317 C C . GLU B 1 92 ? -12.328 -19.359 70.875 1 15.37 92 GLU B C 1
ATOM 5319 O O . GLU B 1 92 ? -13.547 -19.422 71 1 15.37 92 GLU B O 1
ATOM 5324 N N . ARG B 1 93 ? -12.023 -18.469 71.938 1 15.85 93 ARG B N 1
ATOM 5325 C CA . ARG B 1 93 ? -12.539 -18.109 73.25 1 15.85 93 ARG B CA 1
ATOM 5326 C C . ARG B 1 93 ? -13.516 -16.938 73.188 1 15.85 93 ARG B C 1
ATOM 5328 O O . ARG B 1 93 ? -14.633 -17.016 73.688 1 15.85 93 ARG B O 1
ATOM 5335 N N . MET B 1 94 ? -13.023 -15.641 73.562 1 15.28 94 MET B N 1
ATOM 5336 C CA . MET B 1 94 ? -13.398 -14.953 74.812 1 15.28 94 MET B CA 1
ATOM 5337 C C . MET B 1 94 ? -14.695 -14.172 74.625 1 15.28 94 MET B C 1
ATOM 5339 O O . MET B 1 94 ? -15.031 -13.773 73.5 1 15.28 94 MET B O 1
ATOM 5343 N N . LEU B 1 95 ? -15.406 -13.656 75.75 1 16.83 95 LEU B N 1
ATOM 5344 C CA . LEU B 1 95 ? -16.406 -13.43 76.812 1 16.83 95 LEU B CA 1
ATOM 5345 C C . LEU B 1 95 ? -17.156 -12.125 76.562 1 16.83 95 LEU B C 1
ATOM 5347 O O . LEU B 1 95 ? -16.75 -11.32 75.688 1 16.83 95 LEU B O 1
ATOM 5351 N N . LEU B 1 96 ? -17.375 -11.32 77.688 1 15.98 96 LEU B N 1
ATOM 5352 C CA . LEU B 1 96 ? -18.219 -10.883 78.812 1 15.98 96 LEU B CA 1
ATOM 5353 C C . LEU B 1 96 ? -18.672 -9.438 78.625 1 15.98 96 LEU B C 1
ATOM 5355 O O . LEU B 1 96 ? -18.125 -8.719 77.75 1 15.98 96 LEU B O 1
ATOM 5359 N N . ASP B 1 97 ? -18.656 -8.609 79.75 1 14.93 97 ASP B N 1
ATOM 5360 C CA . ASP B 1 97 ? -19.5 -7.832 80.688 1 14.93 97 ASP B CA 1
ATOM 5361 C C . ASP B 1 97 ? -19.5 -6.355 80.25 1 14.93 97 ASP B C 1
ATOM 5363 O O . ASP B 1 97 ? -20.5 -5.652 80.5 1 14.93 97 ASP B O 1
ATOM 5367 N N . PHE B 1 98 ? -18.281 -5.738 80.062 1 15.59 98 PHE B N 1
ATOM 5368 C CA . PHE B 1 98 ? -18.062 -4.691 81.062 1 15.59 98 PHE B CA 1
ATOM 5369 C C . PHE B 1 98 ? -19.094 -3.578 80.875 1 15.59 98 PHE B C 1
ATOM 5371 O O . PHE B 1 98 ? -19.453 -3.201 79.75 1 15.59 98 PHE B O 1
ATOM 5378 N N . GLU B 1 99 ? -19.594 -3.014 82 1 17.94 99 GLU B N 1
ATOM 5379 C CA . GLU B 1 99 ? -20.438 -2.191 82.875 1 17.94 99 GLU B CA 1
ATOM 5380 C C . GLU B 1 99 ? -20.562 -0.773 82.312 1 17.94 99 GLU B C 1
ATOM 5382 O O . GLU B 1 99 ? -20.047 -0.468 81.25 1 17.94 99 GLU B O 1
ATOM 5387 N N . THR B 1 100 ? -20.406 0.179 83.25 1 16.34 100 THR B N 1
ATOM 5388 C CA . THR B 1 100 ? -20.984 1.17 84.188 1 16.34 100 THR B CA 1
ATOM 5389 C C . THR B 1 100 ? -20.781 2.58 83.625 1 16.34 100 THR B C 1
ATOM 5391 O O . THR B 1 100 ? -21.734 3.35 83.5 1 16.34 100 THR B O 1
ATOM 5394 N N . MET B 1 101 ? -19.688 3.303 84.062 1 14.06 101 MET B N 1
ATOM 5395 C CA . MET B 1 101 ? -19.656 4.383 85.062 1 14.06 101 MET B CA 1
ATOM 5396 C C . MET B 1 101 ? -19.453 5.73 84.375 1 14.06 101 MET B C 1
ATOM 5398 O O . MET B 1 101 ? -19.516 6.777 85 1 14.06 101 MET B O 1
ATOM 5402 N N . MET B 1 102 ? -18.781 5.891 83.188 1 16.11 102 MET B N 1
ATOM 5403 C CA . MET B 1 102 ? -18.016 7.07 83.562 1 16.11 102 MET B CA 1
ATOM 5404 C C . MET B 1 102 ? -18.938 8.258 83.875 1 16.11 102 MET B C 1
ATOM 5406 O O . MET B 1 102 ? -19.828 8.539 83.062 1 16.11 102 MET B O 1
ATOM 5410 N N . TYR B 1 103 ? -18.906 8.812 85 1 16.44 103 TYR B N 1
ATOM 5411 C CA . TYR B 1 103 ? -19.328 9.766 86.062 1 16.44 103 TYR B CA 1
ATOM 5412 C C . TYR B 1 103 ? -19.484 11.164 85.438 1 16.44 103 TYR B C 1
ATOM 5414 O O . TYR B 1 103 ? -18.938 11.461 84.375 1 16.44 103 TYR B O 1
ATOM 5422 N N . THR B 1 104 ? -19.828 12.172 86.312 1 16.47 104 THR B N 1
ATOM 5423 C CA . THR B 1 104 ? -20.609 13.328 86.688 1 16.47 104 THR B CA 1
ATOM 5424 C C . THR B 1 104 ? -19.969 14.617 86.188 1 16.47 104 THR B C 1
ATOM 5426 O O . THR B 1 104 ? -20.672 15.547 85.812 1 16.47 104 THR B O 1
ATOM 5429 N N . TYR B 1 105 ? -18.562 14.805 86.375 1 16.55 105 TYR B N 1
ATOM 5430 C CA . TYR B 1 105 ? -18.359 15.992 87.188 1 16.55 105 TYR B CA 1
ATOM 5431 C C . TYR B 1 105 ? -18.656 17.266 86.375 1 16.55 105 TYR B C 1
ATOM 5433 O O . TYR B 1 105 ? -18.547 17.266 85.188 1 16.55 105 TYR B O 1
ATOM 5441 N N . ARG B 1 106 ? -19.172 18.375 87.062 1 16.89 106 ARG B N 1
ATOM 5442 C CA . ARG B 1 106 ? -19.734 19.703 87.25 1 16.89 106 ARG B CA 1
ATOM 5443 C C . ARG B 1 106 ? -18.781 20.781 86.812 1 16.89 106 ARG B C 1
ATOM 5445 O O . ARG B 1 106 ? -19.094 21.969 86.875 1 16.89 106 ARG B O 1
ATOM 5452 N N . PHE B 1 107 ? -17.438 20.484 86.375 1 16.5 107 PHE B N 1
ATOM 5453 C CA . PHE B 1 107 ? -16.719 21.641 86.875 1 16.5 107 PHE B CA 1
ATOM 5454 C C . PHE B 1 107 ? -17.25 22.938 86.312 1 16.5 107 PHE B C 1
ATOM 5456 O O . PHE B 1 107 ? -17.781 22.922 85.188 1 16.5 107 PHE B O 1
ATOM 5463 N N . SER B 1 108 ? -17.156 24.141 87.062 1 16.61 108 SER B N 1
ATOM 5464 C CA . SER B 1 108 ? -17.469 25.531 87.375 1 16.61 108 SER B CA 1
ATOM 5465 C C . SER B 1 108 ? -16.953 26.453 86.25 1 16.61 108 SER B C 1
ATOM 5467 O O . SER B 1 108 ? -16.062 26.094 85.5 1 16.61 108 SER B O 1
ATOM 5469 N N . SER B 1 109 ? -17.344 27.781 86.312 1 17.05 109 SER B N 1
ATOM 5470 C CA . SER B 1 109 ? -17.672 29.031 85.625 1 17.05 109 SER B CA 1
ATOM 5471 C C . SER B 1 109 ? -16.422 29.703 85.062 1 17.05 109 SER B C 1
ATOM 5473 O O . SER B 1 109 ? -16.453 30.281 84 1 17.05 109 SER B O 1
ATOM 5475 N N . CYS B 1 110 ? -15.188 29.828 85.875 1 15.96 110 CYS B N 1
ATOM 5476 C CA . CYS B 1 110 ? -14.914 31.203 86.312 1 15.96 110 CYS B CA 1
ATOM 5477 C C . CYS B 1 110 ? -14.336 32 85.125 1 15.96 110 CYS B C 1
ATOM 5479 O O . CYS B 1 110 ? -14.828 33.094 84.812 1 15.96 110 CYS B O 1
ATOM 5481 N N . TYR B 1 111 ? -12.867 32.25 85.062 1 15.77 111 TYR B N 1
ATOM 5482 C CA . TYR B 1 111 ? -12.203 33.531 85.188 1 15.77 111 TYR B CA 1
ATOM 5483 C C . TYR B 1 111 ? -11.883 34.125 83.875 1 15.77 111 TYR B C 1
ATOM 5485 O O . TYR B 1 111 ? -11.078 33.562 83.125 1 15.77 111 TYR B O 1
ATOM 5493 N N . LEU B 1 112 ? -12.711 34.719 83 1 16.8 112 LEU B N 1
ATOM 5494 C CA . LEU B 1 112 ? -12.539 35.219 81.625 1 16.8 112 LEU B CA 1
ATOM 5495 C C . LEU B 1 112 ? -11.562 36.406 81.625 1 16.8 112 LEU B C 1
ATOM 5497 O O . LEU B 1 112 ? -11.484 37.125 80.625 1 16.8 112 LEU B O 1
ATOM 5501 N N . ILE B 1 113 ? -10.68 36.75 82.688 1 16.45 113 ILE B N 1
ATOM 5502 C CA . ILE B 1 113 ? -10.422 38.156 82.938 1 16.45 113 ILE B CA 1
ATOM 5503 C C . ILE B 1 113 ? -9.625 38.75 81.812 1 16.45 113 ILE B C 1
ATOM 5505 O O . ILE B 1 113 ? -10.016 39.781 81.25 1 16.45 113 ILE B O 1
ATOM 5509 N N . GLY B 1 114 ? -8.211 38.969 81.938 1 16.98 114 GLY B N 1
ATOM 5510 C CA . GLY B 1 114 ? -7.57 40.219 82.312 1 16.98 114 GLY B CA 1
ATOM 5511 C C . GLY B 1 114 ? -7.102 41.031 81.125 1 16.98 114 GLY B C 1
ATOM 5512 O O . GLY B 1 114 ? -7.055 40.531 80 1 16.98 114 GLY B O 1
ATOM 5513 N N . ARG B 1 115 ? -6.215 42.094 81.438 1 18.97 115 ARG B N 1
ATOM 5514 C CA . ARG B 1 115 ? -5.867 43.5 81.312 1 18.97 115 ARG B CA 1
ATOM 5515 C C . ARG B 1 115 ? -4.797 43.719 80.25 1 18.97 115 ARG B C 1
ATOM 5517 O O . ARG B 1 115 ? -4.191 44.781 80.188 1 18.97 115 ARG B O 1
ATOM 5524 N N . TYR B 1 116 ? -4.484 42.844 79.312 1 18.52 116 TYR B N 1
ATOM 5525 C CA . TYR B 1 116 ? -3.129 43.094 78.812 1 18.52 116 TYR B CA 1
ATOM 5526 C C . TYR B 1 116 ? -3.012 44.5 78.25 1 18.52 116 TYR B C 1
ATOM 5528 O O . TYR B 1 116 ? -3.945 44.969 77.562 1 18.52 116 TYR B O 1
ATOM 5536 N N . GLY B 1 117 ? -1.923 45.219 78.625 1 18.45 117 GLY B N 1
ATOM 5537 C CA . GLY B 1 117 ? -1.355 46.562 78.688 1 18.45 117 GLY B CA 1
ATOM 5538 C C . GLY B 1 117 ? -1.196 47.25 77.312 1 18.45 117 GLY B C 1
ATOM 5539 O O . GLY B 1 117 ? -1.285 46.594 76.312 1 18.45 117 GLY B O 1
ATOM 5540 N N . MET B 1 118 ? -0.493 48.406 77.375 1 17.27 118 MET B N 1
ATOM 5541 C CA . MET B 1 118 ? -0.531 49.812 76.938 1 17.27 118 MET B CA 1
ATOM 5542 C C . MET B 1 118 ? 0.042 49.969 75.562 1 17.27 118 MET B C 1
ATOM 5544 O O . MET B 1 118 ? -0.583 50.594 74.688 1 17.27 118 MET B O 1
ATOM 5548 N N . GLU B 1 119 ? 1.412 50.094 75.375 1 18.78 119 GLU B N 1
ATOM 5549 C CA . GLU B 1 119 ? 2.01 51.375 75 1 18.78 119 GLU B CA 1
ATOM 5550 C C . GLU B 1 119 ? 2 51.594 73.5 1 18.78 119 GLU B C 1
ATOM 5552 O O . GLU B 1 119 ? 1.494 52.625 73 1 18.78 119 GLU B O 1
ATOM 5557 N N . LYS B 1 120 ? 3.479 51.812 72.938 1 19.84 120 LYS B N 1
ATOM 5558 C CA . LYS B 1 120 ? 4.133 52.906 72.188 1 19.84 120 LYS B CA 1
ATOM 5559 C C . LYS B 1 120 ? 3.859 52.844 70.688 1 19.84 120 LYS B C 1
ATOM 5561 O O . LYS B 1 120 ? 4.051 51.812 70.062 1 19.84 120 LYS B O 1
ATOM 5566 N N . PHE B 1 121 ? 3.127 53.719 70.062 1 17.86 121 PHE B N 1
ATOM 5567 C CA . PHE B 1 121 ? 2.549 54.062 68.75 1 17.86 121 PHE B CA 1
ATOM 5568 C C . PHE B 1 121 ? 3.643 54.344 67.75 1 17.86 121 PHE B C 1
ATOM 5570 O O . PHE B 1 121 ? 4.172 55.469 67.688 1 17.86 121 PHE B O 1
ATOM 5577 N N . LYS B 1 122 ? 4.777 53.531 67.688 1 20.2 122 LYS B N 1
ATOM 5578 C CA . LYS B 1 122 ? 5.859 54 66.875 1 20.2 122 LYS B CA 1
ATOM 5579 C C . LYS B 1 122 ? 5.316 54.531 65.562 1 20.2 122 LYS B C 1
ATOM 5581 O O . LYS B 1 122 ? 4.344 54 65 1 20.2 122 LYS B O 1
ATOM 5586 N N . ALA B 1 123 ? 6.059 55.5 64.875 1 20.95 123 ALA B N 1
ATOM 5587 C CA . ALA B 1 123 ? 6.23 56.594 63.906 1 20.95 123 ALA B CA 1
ATOM 5588 C C . ALA B 1 123 ? 5.945 56.125 62.469 1 20.95 123 ALA B C 1
ATOM 5590 O O . ALA B 1 123 ? 5.18 56.781 61.75 1 20.95 123 ALA B O 1
ATOM 5591 N N . PHE B 1 124 ? 7.047 55.375 61.844 1 23.53 124 PHE B N 1
ATOM 5592 C CA . PHE B 1 124 ? 7.711 55.906 60.625 1 23.53 124 PHE B CA 1
ATOM 5593 C C . PHE B 1 124 ? 6.926 55.562 59.375 1 23.53 124 PHE B C 1
ATOM 5595 O O . PHE B 1 124 ? 6.746 54.375 59.062 1 23.53 124 PHE B O 1
ATOM 5602 N N . GLY B 1 125 ? 5.988 56.25 58.938 1 23.52 125 GLY B N 1
ATOM 5603 C CA . GLY B 1 125 ? 5.113 56.344 57.781 1 23.52 125 GLY B CA 1
ATOM 5604 C C . GLY B 1 125 ? 5.859 56.281 56.438 1 23.52 125 GLY B C 1
ATOM 5605 O O . GLY B 1 125 ? 5.27 56.469 55.375 1 23.52 125 GLY B O 1
ATOM 5606 N N . ILE B 1 126 ? 7.246 56.344 56.406 1 24.16 126 ILE B N 1
ATOM 5607 C CA . ILE B 1 126 ? 7.73 56.969 55.188 1 24.16 126 ILE B CA 1
ATOM 5608 C C . ILE B 1 126 ? 7.387 56.094 54 1 24.16 126 ILE B C 1
ATOM 5610 O O . ILE B 1 126 ? 6.926 56.594 52.969 1 24.16 126 ILE B O 1
ATOM 5614 N N . THR B 1 127 ? 7.941 54.812 53.906 1 24.7 127 THR B N 1
ATOM 5615 C CA . THR B 1 127 ? 8.617 54.406 52.688 1 24.7 127 THR B CA 1
ATOM 5616 C C . THR B 1 127 ? 7.613 53.938 51.656 1 24.7 127 THR B C 1
ATOM 5618 O O . THR B 1 127 ? 7.211 52.75 51.656 1 24.7 127 THR B O 1
ATOM 5621 N N . LEU B 1 128 ? 6.418 54.312 51.625 1 26.47 128 LEU B N 1
ATOM 5622 C CA . LEU B 1 128 ? 5.465 53.688 50.719 1 26.47 128 LEU B CA 1
ATOM 5623 C C . LEU B 1 128 ? 5.848 53.938 49.281 1 26.47 128 LEU B C 1
ATOM 5625 O O . LEU B 1 128 ? 5.113 53.562 48.344 1 26.47 128 LEU B O 1
ATOM 5629 N N . VAL B 1 129 ? 6.742 54.875 48.969 1 26.97 129 VAL B N 1
ATOM 5630 C CA . VAL B 1 129 ? 6.668 55.469 47.625 1 26.97 129 VAL B CA 1
ATOM 5631 C C . VAL B 1 129 ? 7 54.406 46.562 1 26.97 129 VAL B C 1
ATOM 5633 O O . VAL B 1 129 ? 6.547 54.469 45.438 1 26.97 129 VAL B O 1
ATOM 5636 N N . PHE B 1 130 ? 7.98 53.531 46.812 1 27.47 130 PHE B N 1
ATOM 5637 C CA . PHE B 1 130 ? 8.797 53.094 45.688 1 27.47 130 PHE B CA 1
ATOM 5638 C C . PHE B 1 130 ? 8.039 52.094 44.812 1 27.47 130 PHE B C 1
ATOM 5640 O O . PHE B 1 130 ? 8.578 51.594 43.812 1 27.47 130 PHE B O 1
ATOM 5647 N N . PHE B 1 131 ? 7.125 51.344 45.375 1 28.03 131 PHE B N 1
ATOM 5648 C CA . PHE B 1 131 ? 6.898 50.125 44.594 1 28.03 131 PHE B CA 1
ATOM 5649 C C . PHE B 1 131 ? 6.195 50.469 43.281 1 28.03 131 PHE B C 1
ATOM 5651 O O . PHE B 1 131 ? 5.73 49.562 42.562 1 28.03 131 PHE B O 1
ATOM 5658 N N . VAL B 1 132 ? 5.754 51.688 43.062 1 28.58 132 VAL B N 1
ATOM 5659 C CA . VAL B 1 132 ? 4.883 51.844 41.906 1 28.58 132 VAL B CA 1
ATOM 5660 C C . VAL B 1 132 ? 5.668 51.531 40.625 1 28.58 132 VAL B C 1
ATOM 5662 O O . VAL B 1 132 ? 5.141 51.656 39.531 1 28.58 132 VAL B O 1
ATOM 5665 N N . ILE B 1 133 ? 7 51.531 40.688 1 27.58 133 ILE B N 1
ATOM 5666 C CA . ILE B 1 133 ? 7.566 51.906 39.375 1 27.58 133 ILE B CA 1
ATOM 5667 C C . ILE B 1 133 ? 7.109 50.875 38.344 1 27.58 133 ILE B C 1
ATOM 5669 O O . ILE B 1 133 ? 6.664 51.281 37.25 1 27.58 133 ILE B O 1
ATOM 5673 N N . LEU B 1 134 ? 7.766 49.656 38.281 1 26.81 134 LEU B N 1
ATOM 5674 C CA . LEU B 1 134 ? 8.359 49.094 37.094 1 26.81 134 LEU B CA 1
ATOM 5675 C C . LEU B 1 134 ? 7.309 48.375 36.25 1 26.81 134 LEU B C 1
ATOM 5677 O O . LEU B 1 134 ? 7.648 47.625 35.312 1 26.81 134 LEU B O 1
ATOM 5681 N N . PHE B 1 135 ? 6.129 48.25 36.719 1 30.27 135 PHE B N 1
ATOM 5682 C CA . PHE B 1 135 ? 5.355 47.5 35.719 1 30.27 135 PHE B CA 1
ATOM 5683 C C . PHE B 1 135 ? 5.219 48.312 34.438 1 30.27 135 PHE B C 1
ATOM 5685 O O . PHE B 1 135 ? 4.293 49.094 34.312 1 30.27 135 PHE B O 1
ATOM 5692 N N . GLN B 1 136 ? 6.266 48.938 34 1 27 136 GLN B N 1
ATOM 5693 C CA . GLN B 1 136 ? 6.031 49.438 32.656 1 27 136 GLN B CA 1
ATOM 5694 C C . GLN B 1 136 ? 5.555 48.312 31.734 1 27 136 GLN B C 1
ATOM 5696 O O . GLN B 1 136 ? 6.309 47.375 31.453 1 27 136 GLN B O 1
ATOM 5701 N N . GLU B 1 137 ? 4.363 47.875 31.781 1 31.89 137 GLU B N 1
ATOM 5702 C CA . GLU B 1 137 ? 3.801 47.219 30.609 1 31.89 137 GLU B CA 1
ATOM 5703 C C . GLU B 1 137 ? 4.312 47.844 29.312 1 31.89 137 GLU B C 1
ATOM 5705 O O . GLU B 1 137 ? 3.967 49 28.984 1 31.89 137 GLU B O 1
ATOM 5710 N N . GLY B 1 138 ? 5.574 47.844 29.031 1 30.47 138 GLY B N 1
ATOM 5711 C CA . GLY B 1 138 ? 6.008 48.25 27.703 1 30.47 138 GLY B CA 1
ATOM 5712 C C . GLY B 1 138 ? 5.078 47.781 26.594 1 30.47 138 GLY B C 1
ATOM 5713 O O . GLY B 1 138 ? 4.926 46.562 26.375 1 30.47 138 GLY B O 1
ATOM 5714 N N . SER B 1 139 ? 3.992 48.375 26.328 1 33.78 139 SER B N 1
ATOM 5715 C CA . SER B 1 139 ? 3.238 48.25 25.094 1 33.78 139 SER B CA 1
ATOM 5716 C C . SER B 1 139 ? 4.168 48.094 23.891 1 33.78 139 SER B C 1
ATOM 5718 O O . SER B 1 139 ? 4.816 49.062 23.484 1 33.78 139 SER B O 1
ATOM 5720 N N . VAL B 1 140 ? 4.859 47 23.672 1 39.81 140 VAL B N 1
ATOM 5721 C CA . VAL B 1 140 ? 5.531 46.75 22.406 1 39.81 140 VAL B CA 1
ATOM 5722 C C . VAL B 1 140 ? 4.574 47.062 21.25 1 39.81 140 VAL B C 1
ATOM 5724 O O . VAL B 1 140 ? 3.52 46.438 21.125 1 39.81 140 VAL B O 1
ATOM 5727 N N . THR B 1 141 ? 4.508 48.312 20.844 1 41.53 141 THR B N 1
ATOM 5728 C CA . THR B 1 141 ? 3.822 48.656 19.609 1 41.53 141 THR B CA 1
ATOM 5729 C C . THR B 1 141 ? 4.242 47.75 18.469 1 41.53 141 THR B C 1
ATOM 5731 O O . THR B 1 141 ? 5.41 47.719 18.078 1 41.53 141 THR B O 1
ATOM 5734 N N . CYS B 1 142 ? 3.57 46.594 18.328 1 52.88 142 CYS B N 1
ATOM 5735 C CA . CYS B 1 142 ? 3.711 45.75 17.156 1 52.88 142 CYS B CA 1
ATOM 5736 C C . CYS B 1 142 ? 3.502 46.531 15.875 1 52.88 142 CYS B C 1
ATOM 5738 O O . CYS B 1 142 ? 2.49 47.219 15.719 1 52.88 142 CYS B O 1
ATOM 5740 N N . SER B 1 143 ? 4.633 47 15.25 1 54.16 143 SER B N 1
ATOM 5741 C CA . SER B 1 143 ? 4.5 47.656 13.953 1 54.16 143 SER B CA 1
ATOM 5742 C C . SER B 1 143 ? 4.113 46.656 12.867 1 54.16 143 SER B C 1
ATOM 5744 O O . SER B 1 143 ? 4.664 45.562 12.805 1 54.16 143 SER B O 1
ATOM 5746 N N . SER B 1 144 ? 2.855 46.781 12.32 1 70.69 144 SER B N 1
ATOM 5747 C CA . SER B 1 144 ? 2.357 45.969 11.211 1 70.69 144 SER B CA 1
ATOM 5748 C C . SER B 1 144 ? 2.457 46.75 9.891 1 70.69 144 SER B C 1
ATOM 5750 O O . SER B 1 144 ? 2.221 47.938 9.844 1 70.69 144 SER B O 1
ATOM 5752 N N . ARG B 1 145 ? 3.273 46.25 9.016 1 66.94 145 ARG B N 1
ATOM 5753 C CA . ARG B 1 145 ? 3.236 46.75 7.641 1 66.94 145 ARG B CA 1
ATOM 5754 C C . ARG B 1 145 ? 2.453 45.781 6.738 1 66.94 145 ARG B C 1
ATOM 5756 O O . ARG B 1 145 ? 2.771 44.594 6.652 1 66.94 145 ARG B O 1
ATOM 5763 N N . SER B 1 146 ? 1.301 46.219 6.238 1 80.31 146 SER B N 1
ATOM 5764 C CA . SER B 1 146 ? 0.462 45.406 5.379 1 80.31 146 SER B CA 1
ATOM 5765 C C . SER B 1 146 ? 0.303 46.031 3.996 1 80.31 146 SER B C 1
ATOM 5767 O O . SER B 1 146 ? 0.444 47.25 3.84 1 80.31 146 SER B O 1
ATOM 5769 N N . SER B 1 147 ? 0.305 45.188 2.99 1 76.25 147 SER B N 1
ATOM 5770 C CA . SER B 1 147 ? 0.006 45.562 1.613 1 76.25 147 SER B CA 1
ATOM 5771 C C . SER B 1 147 ? -1.126 44.719 1.041 1 76.25 147 SER B C 1
ATOM 5773 O O . SER B 1 147 ? -1.488 43.688 1.614 1 76.25 147 SER B O 1
ATOM 5775 N N . ARG B 1 148 ? -1.877 45.281 0.08 1 79.44 148 ARG B N 1
ATOM 5776 C CA . ARG B 1 148 ? -2.984 44.594 -0.584 1 79.44 148 ARG B CA 1
ATOM 5777 C C . ARG B 1 148 ? -2.895 44.75 -2.1 1 79.44 148 ARG B C 1
ATOM 5779 O O . ARG B 1 148 ? -2.277 45.688 -2.594 1 79.44 148 ARG B O 1
ATOM 5786 N N . ASN B 1 149 ? -3.387 43.719 -2.744 1 79.19 149 ASN B N 1
ATOM 5787 C CA . ASN B 1 149 ? -3.465 43.875 -4.191 1 79.19 149 ASN B CA 1
ATOM 5788 C C . ASN B 1 149 ? -4.582 44.844 -4.582 1 79.19 149 ASN B C 1
ATOM 5790 O O . ASN B 1 149 ? -5.316 45.344 -3.723 1 79.19 149 ASN B O 1
ATOM 5794 N N . GLU B 1 150 ? -4.691 45.156 -5.828 1 67.38 150 GLU B N 1
ATOM 5795 C CA . GLU B 1 150 ? -5.555 46.219 -6.328 1 67.38 150 GLU B CA 1
ATOM 5796 C C . GLU B 1 150 ? -7.02 45.938 -6.004 1 67.38 150 GLU B C 1
ATOM 5798 O O . GLU B 1 150 ? -7.742 46.844 -5.555 1 67.38 150 GLU B O 1
ATOM 5803 N N . ASP B 1 151 ? -7.465 44.688 -6.066 1 77.31 151 ASP B N 1
ATOM 5804 C CA . ASP B 1 151 ? -8.883 44.406 -5.875 1 77.31 151 ASP B CA 1
ATOM 5805 C C . ASP B 1 151 ? -9.164 43.969 -4.438 1 77.31 151 ASP B C 1
ATOM 5807 O O . ASP B 1 151 ? -10.312 43.688 -4.086 1 77.31 151 ASP B O 1
ATOM 5811 N N . GLY B 1 152 ? -8.141 43.938 -3.574 1 75.88 152 GLY B N 1
ATOM 5812 C CA . GLY B 1 152 ? -8.305 43.656 -2.156 1 75.88 152 GLY B CA 1
ATOM 5813 C C . GLY B 1 152 ? -8.516 42.188 -1.854 1 75.88 152 GLY B C 1
ATOM 5814 O O . GLY B 1 152 ? -8.812 41.812 -0.717 1 75.88 152 GLY B O 1
ATOM 5815 N N . SER B 1 153 ? -8.406 41.406 -2.771 1 89.25 153 SER B N 1
ATOM 5816 C CA . SER B 1 153 ? -8.625 39.969 -2.615 1 89.25 153 SER B CA 1
ATOM 5817 C C . SER B 1 153 ? -7.496 39.312 -1.828 1 89.25 153 SER B C 1
ATOM 5819 O O . SER B 1 153 ? -7.66 38.219 -1.277 1 89.25 153 SER B O 1
ATOM 5821 N N . GLU B 1 154 ? -6.336 40.062 -1.782 1 94.44 154 GLU B N 1
ATOM 5822 C CA . GLU B 1 154 ? -5.172 39.562 -1.055 1 94.44 154 GLU B CA 1
ATOM 5823 C C . GLU B 1 154 ? -4.562 40.656 -0.179 1 94.44 154 GLU B C 1
ATOM 5825 O O . GLU B 1 154 ? -4.527 41.844 -0.569 1 94.44 154 GLU B O 1
ATOM 5830 N N . GLU B 1 155 ? -4.176 40.25 0.931 1 94.62 155 GLU B N 1
ATOM 5831 C CA . GLU B 1 155 ? -3.418 41.094 1.844 1 94.62 155 GLU B CA 1
ATOM 5832 C C . GLU B 1 155 ? -2.227 40.344 2.434 1 94.62 155 GLU B C 1
ATOM 5834 O O . GLU B 1 155 ? -2.305 39.156 2.682 1 94.62 155 GLU B O 1
ATOM 5839 N N . TRP B 1 156 ? -1.092 41.062 2.531 1 96.56 156 TRP B N 1
ATOM 5840 C CA . TRP B 1 156 ? 0.081 40.438 3.145 1 96.56 156 TRP B CA 1
ATOM 5841 C C . TRP B 1 156 ? 0.875 41.469 3.949 1 96.56 156 TRP B C 1
ATOM 5843 O O . TRP B 1 156 ? 0.679 42.656 3.793 1 96.56 156 TRP B O 1
ATOM 5853 N N . GLY B 1 157 ? 1.71 40.906 4.883 1 96.81 157 GLY B N 1
ATOM 5854 C CA . GLY B 1 157 ? 2.514 41.812 5.664 1 96.81 157 GLY B CA 1
ATOM 5855 C C . GLY B 1 157 ? 3.346 41.125 6.73 1 96.81 157 GLY B C 1
ATOM 5856 O O . GLY B 1 157 ? 3.447 39.906 6.754 1 96.81 157 GLY B O 1
ATOM 5857 N N . TYR B 1 158 ? 4.07 42 7.473 1 97.56 158 TYR B N 1
ATOM 5858 C CA . TYR B 1 158 ? 4.84 41.594 8.641 1 97.56 158 TYR B CA 1
ATOM 5859 C C . TYR B 1 158 ? 4.195 42.094 9.922 1 97.56 158 TYR B C 1
ATOM 5861 O O . TYR B 1 158 ? 3.656 43.219 9.961 1 97.56 158 TYR B O 1
ATOM 5869 N N . VAL B 1 159 ? 4.203 41.344 10.906 1 97.12 159 VAL B N 1
ATOM 5870 C CA . VAL B 1 159 ? 3.924 41.781 12.273 1 97.12 159 VAL B CA 1
ATOM 5871 C C . VAL B 1 159 ? 5.168 41.594 13.141 1 97.12 159 VAL B C 1
ATOM 5873 O O . VAL B 1 159 ? 5.73 40.5 13.195 1 97.12 159 VAL B O 1
ATOM 5876 N N . GLN B 1 160 ? 5.664 42.656 13.734 1 97.31 160 GLN B N 1
ATOM 5877 C CA . GLN B 1 160 ? 6.707 42.5 14.75 1 97.31 160 GLN B CA 1
ATOM 5878 C C . GLN B 1 160 ? 6.141 41.969 16.062 1 97.31 160 GLN B C 1
ATOM 5880 O O . GLN B 1 160 ? 5.645 42.75 16.891 1 97.31 160 GLN B O 1
ATOM 5885 N N . ILE B 1 161 ? 6.32 40.781 16.344 1 96.62 161 ILE B N 1
ATOM 5886 C CA . ILE B 1 161 ? 5.629 40.094 17.438 1 96.62 161 ILE B CA 1
ATOM 5887 C C . ILE B 1 161 ? 6.441 40.219 18.719 1 96.62 161 ILE B C 1
ATOM 5889 O O . ILE B 1 161 ? 5.898 40.094 19.812 1 96.62 161 ILE B O 1
ATOM 5893 N N . ARG B 1 162 ? 7.727 40.375 18.625 1 95.38 162 ARG B N 1
ATOM 5894 C CA . ARG B 1 162 ? 8.711 40.781 19.641 1 95.38 162 ARG B CA 1
ATOM 5895 C C . ARG B 1 162 ? 9.773 41.688 19.047 1 95.38 162 ARG B C 1
ATOM 5897 O O . ARG B 1 162 ? 9.93 41.75 17.828 1 95.38 162 ARG B O 1
ATOM 5904 N N . PRO B 1 163 ? 10.414 42.344 20.031 1 96.06 163 PRO B N 1
ATOM 5905 C CA . PRO B 1 163 ? 11.469 43.188 19.469 1 96.06 163 PRO B CA 1
ATOM 5906 C C . PRO B 1 163 ? 12.414 42.406 18.547 1 96.06 163 PRO B C 1
ATOM 5908 O O . PRO B 1 163 ? 13.016 41.438 18.953 1 96.06 163 PRO B O 1
ATOM 5911 N N . LYS B 1 164 ? 12.43 42.844 17.266 1 97.25 164 LYS B N 1
ATOM 5912 C CA . LYS B 1 164 ? 13.383 42.375 16.266 1 97.25 164 LYS B CA 1
ATOM 5913 C C . LYS B 1 164 ? 12.977 41 15.711 1 97.25 164 LYS B C 1
ATOM 5915 O O . LYS B 1 164 ? 13.789 40.312 15.102 1 97.25 164 LYS B O 1
ATOM 5920 N N . ALA B 1 165 ? 11.82 40.562 15.945 1 98.12 165 ALA B N 1
ATOM 5921 C CA . ALA B 1 165 ? 11.281 39.344 15.391 1 98.12 165 ALA B CA 1
ATOM 5922 C C . ALA B 1 165 ? 10 39.594 14.602 1 98.12 165 ALA B C 1
ATOM 5924 O O . ALA B 1 165 ? 9.07 40.25 15.117 1 98.12 165 ALA B O 1
ATOM 5925 N N . HIS B 1 166 ? 9.938 39.156 13.352 1 98.06 166 HIS B N 1
ATOM 5926 C CA . HIS B 1 166 ? 8.867 39.5 12.43 1 98.06 166 HIS B CA 1
ATOM 5927 C C . HIS B 1 166 ? 8.242 38.281 11.789 1 98.06 166 HIS B C 1
ATOM 5929 O O . HIS B 1 166 ? 8.93 37.5 11.125 1 98.06 166 HIS B O 1
ATOM 5935 N N . LEU B 1 167 ? 7.012 38.031 11.984 1 98.5 167 LEU B N 1
ATOM 5936 C CA . LEU B 1 167 ? 6.281 37 11.289 1 98.5 167 LEU B CA 1
ATOM 5937 C C . LEU B 1 167 ? 5.652 37.531 10.008 1 98.5 167 LEU B C 1
ATOM 5939 O O . LEU B 1 167 ? 5.113 38.625 9.992 1 98.5 167 LEU B O 1
ATOM 5943 N N . PHE B 1 168 ? 5.777 36.781 8.961 1 98.44 168 PHE B N 1
ATOM 5944 C CA . PHE B 1 168 ? 5.156 37.125 7.688 1 98.44 168 PHE B CA 1
ATOM 5945 C C . PHE B 1 168 ? 3.84 36.375 7.516 1 98.44 168 PHE B C 1
ATOM 5947 O O . PHE B 1 168 ? 3.742 35.188 7.855 1 98.44 168 PHE B O 1
ATOM 5954 N N . TRP B 1 169 ? 2.824 37.062 7.02 1 98 169 TRP B N 1
ATOM 5955 C CA . TRP B 1 169 ? 1.509 36.5 6.801 1 98 169 TRP B CA 1
ATOM 5956 C C . TRP B 1 169 ? 0.953 36.906 5.438 1 98 169 TRP B C 1
ATOM 5958 O O . TRP B 1 169 ? 1.374 37.906 4.863 1 98 169 TRP B O 1
ATOM 5968 N N . TRP B 1 170 ? 0.149 36.031 4.852 1 97.75 170 TRP B N 1
ATOM 5969 C CA . TRP B 1 170 ? -0.535 36.219 3.578 1 97.75 170 TRP B CA 1
ATOM 5970 C C . TRP B 1 170 ? -1.991 35.781 3.668 1 97.75 170 TRP B C 1
ATOM 5972 O O . TRP B 1 170 ? -2.275 34.625 3.951 1 97.75 170 TRP B O 1
ATOM 5982 N N . PHE B 1 171 ? -2.936 36.75 3.449 1 96.81 171 PHE B N 1
ATOM 5983 C CA . PHE B 1 171 ? -4.367 36.531 3.609 1 96.81 171 PHE B CA 1
ATOM 5984 C C . PHE B 1 171 ? -5.086 36.625 2.27 1 96.81 171 PHE B C 1
ATOM 5986 O O . PHE B 1 171 ? -4.914 37.594 1.54 1 96.81 171 PHE B O 1
ATOM 5993 N N . TYR B 1 172 ? -5.871 35.562 1.923 1 96.94 172 TYR B N 1
ATOM 5994 C CA . TYR B 1 172 ? -6.711 35.531 0.732 1 96.94 172 TYR B CA 1
ATOM 5995 C C . TYR B 1 172 ? -8.188 35.594 1.106 1 96.94 172 TYR B C 1
ATOM 5997 O O . TYR B 1 172 ? -8.672 34.781 1.886 1 96.94 172 TYR B O 1
ATOM 6005 N N . ARG B 1 173 ? -8.859 36.562 0.583 1 94.5 173 ARG B N 1
ATOM 6006 C CA . ARG B 1 173 ? -10.32 36.594 0.669 1 94.5 173 ARG B CA 1
ATOM 6007 C C . ARG B 1 173 ? -10.953 35.781 -0.46 1 94.5 173 ARG B C 1
ATOM 6009 O O . ARG B 1 173 ? -10.594 35.938 -1.627 1 94.5 173 ARG B O 1
ATOM 6016 N N . SER B 1 174 ? -11.898 34.969 -0.091 1 94.44 174 SER B N 1
ATOM 6017 C CA . SER B 1 174 ? -12.508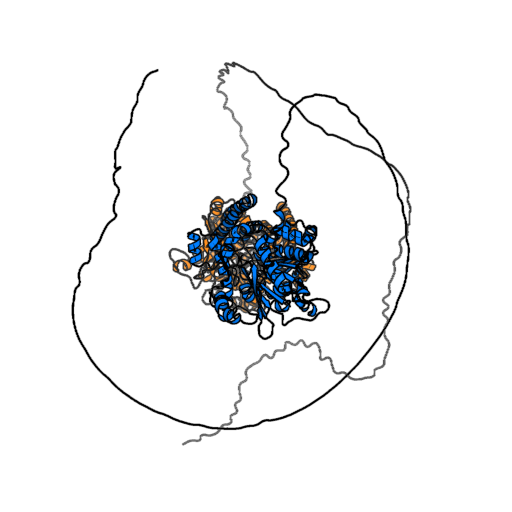 34.062 -1.058 1 94.44 174 SER B CA 1
ATOM 6018 C C . SER B 1 174 ? -13.367 34.812 -2.062 1 94.44 174 SER B C 1
ATOM 6020 O O . SER B 1 174 ? -14.25 35.562 -1.677 1 94.44 174 SER B O 1
ATOM 6022 N N . PRO B 1 175 ? -13.18 34.562 -3.338 1 92.12 175 PRO B N 1
ATOM 6023 C CA . PRO B 1 175 ? -14.125 35.062 -4.332 1 92.12 175 PRO B CA 1
ATOM 6024 C C . PRO B 1 175 ? -15.391 34.219 -4.441 1 92.12 175 PRO B C 1
ATOM 6026 O O . PRO B 1 175 ? -16.328 34.594 -5.16 1 92.12 175 PRO B O 1
ATOM 6029 N N . TYR B 1 176 ? -15.461 33.156 -3.609 1 90.06 176 TYR B N 1
ATOM 6030 C CA . TYR B 1 176 ? -16.578 32.219 -3.695 1 90.06 176 TYR B CA 1
ATOM 6031 C C . TYR B 1 176 ? -17.516 32.375 -2.508 1 90.06 176 TYR B C 1
ATOM 6033 O O . TYR B 1 176 ? -18.406 31.547 -2.299 1 90.06 176 TYR B O 1
ATOM 6041 N N . ARG B 1 177 ? -17.297 33.406 -1.806 1 90.19 177 ARG B N 1
ATOM 6042 C CA . ARG B 1 177 ? -18.062 33.625 -0.582 1 90.19 177 ARG B CA 1
ATOM 6043 C C . ARG B 1 177 ? -19.562 33.719 -0.875 1 90.19 177 ARG B C 1
ATOM 6045 O O . ARG B 1 177 ? -19.969 34.312 -1.854 1 90.19 177 ARG B O 1
ATOM 6052 N N . VAL B 1 178 ? -20.297 33 -0.069 1 84.75 178 VAL B N 1
ATOM 6053 C CA . VAL B 1 178 ? -21.75 33.031 -0.118 1 84.75 178 VAL B CA 1
ATOM 6054 C C . VAL B 1 178 ? -22.281 33.656 1.173 1 84.75 178 VAL B C 1
ATOM 6056 O O . VAL B 1 178 ? -21.812 33.344 2.266 1 84.75 178 VAL B O 1
ATOM 6059 N N . ASP B 1 179 ? -23.109 34.656 0.933 1 77.06 179 ASP B N 1
ATOM 6060 C CA . ASP B 1 179 ? -23.703 35.281 2.107 1 77.06 179 ASP B CA 1
ATOM 6061 C C . ASP B 1 179 ? -24.812 34.438 2.701 1 77.06 179 ASP B C 1
ATOM 6063 O O . ASP B 1 179 ? -25.75 34.062 1.999 1 77.06 179 ASP B O 1
ATOM 6067 N N . ASN B 1 180 ? -24.484 33.875 3.77 1 74.69 180 ASN B N 1
ATOM 6068 C CA . ASN B 1 180 ? -25.469 33.125 4.539 1 74.69 180 ASN B CA 1
ATOM 6069 C C . ASN B 1 180 ? -25.672 33.719 5.926 1 74.69 180 ASN B C 1
ATOM 6071 O O . ASN B 1 180 ? -24.734 33.844 6.711 1 74.69 180 ASN B O 1
ATOM 6075 N N . PRO B 1 181 ? -26.906 34.188 6.133 1 67.56 181 PRO B N 1
ATOM 6076 C CA . PRO B 1 181 ? -27.156 34.875 7.41 1 67.56 181 PRO B CA 1
ATOM 6077 C C . PRO B 1 181 ? -26.906 33.969 8.617 1 67.56 181 PRO B C 1
ATOM 6079 O O . PRO B 1 181 ? -26.578 34.469 9.703 1 67.56 181 PRO B O 1
ATOM 6082 N N . SER B 1 182 ? -27.031 32.75 8.477 1 71.44 182 SER B N 1
ATOM 6083 C CA . SER B 1 182 ? -26.953 31.859 9.625 1 71.44 182 SER B CA 1
ATOM 6084 C C . SER B 1 182 ? -25.531 31.344 9.828 1 71.44 182 SER B C 1
ATOM 6086 O O . SER B 1 182 ? -25.172 30.922 10.93 1 71.44 182 SER B O 1
ATOM 6088 N N . GLU B 1 183 ? -24.766 31.359 8.82 1 79.38 183 GLU B N 1
ATOM 6089 C CA . GLU B 1 183 ? -23.406 30.828 8.969 1 79.38 183 GLU B CA 1
ATOM 6090 C C . GLU B 1 183 ? -22.375 31.797 8.391 1 79.38 183 GLU B C 1
ATOM 6092 O O . GLU B 1 183 ? -22.406 32.125 7.199 1 79.38 183 GLU B O 1
ATOM 6097 N N . ALA B 1 184 ? -21.531 32.188 9.258 1 87.81 184 ALA B N 1
ATOM 6098 C CA . ALA B 1 184 ? -20.469 33.094 8.828 1 87.81 184 ALA B CA 1
ATOM 6099 C C . ALA B 1 184 ? -19.422 32.375 8 1 87.81 184 ALA B C 1
ATOM 6101 O O . ALA B 1 184 ? -19.203 31.156 8.195 1 87.81 184 ALA B O 1
ATOM 6102 N N . TRP B 1 185 ? -18.859 33.031 7.02 1 93.44 185 TRP B N 1
ATOM 6103 C CA . TRP B 1 185 ? -17.797 32.469 6.188 1 93.44 185 TRP B CA 1
ATOM 6104 C C . TRP B 1 185 ? -16.531 32.219 7.012 1 93.44 185 TRP B C 1
ATOM 6106 O O . TRP B 1 185 ? -16.047 33.125 7.695 1 93.44 185 TRP B O 1
ATOM 6116 N N . PRO B 1 186 ? -16 31.047 7 1 96.31 186 PRO B N 1
ATOM 6117 C CA . PRO B 1 186 ? -14.891 30.703 7.895 1 96.31 186 PRO B CA 1
ATOM 6118 C C . PRO B 1 186 ? -13.539 31.203 7.387 1 96.31 186 PRO B C 1
ATOM 6120 O O . PRO B 1 186 ? -13.406 31.547 6.211 1 96.31 186 PRO B O 1
ATOM 6123 N N . ILE B 1 187 ? -12.609 31.281 8.289 1 97.12 187 ILE B N 1
ATOM 6124 C CA . ILE B 1 187 ? -11.203 31.547 8 1 97.12 187 ILE B CA 1
ATOM 6125 C C . ILE B 1 187 ? -10.359 30.344 8.406 1 97.12 187 ILE B C 1
ATOM 6127 O O . ILE B 1 187 ? -10.516 29.812 9.508 1 97.12 187 ILE B O 1
ATOM 6131 N N . ILE B 1 188 ? -9.547 29.922 7.492 1 98.56 188 ILE B N 1
ATOM 6132 C CA . ILE B 1 188 ? -8.609 28.844 7.797 1 98.56 188 ILE B CA 1
ATOM 6133 C C . ILE B 1 188 ? -7.211 29.422 7.984 1 98.56 188 ILE B C 1
ATOM 6135 O O . ILE B 1 188 ? -6.668 30.062 7.074 1 98.56 188 ILE B O 1
ATOM 6139 N N . LEU B 1 189 ? -6.688 29.281 9.172 1 98.75 189 LEU B N 1
ATOM 6140 C CA . LEU B 1 189 ? -5.262 29.484 9.398 1 98.75 189 LEU B CA 1
ATOM 6141 C C . LEU B 1 189 ? -4.473 28.219 9.102 1 98.75 189 LEU B C 1
ATOM 6143 O O . LEU B 1 189 ? -4.684 27.188 9.742 1 98.75 189 LEU B O 1
ATOM 6147 N N . TRP B 1 190 ? -3.582 28.281 8.148 1 98.75 190 TRP B N 1
ATOM 6148 C CA . TRP B 1 190 ? -2.783 27.125 7.738 1 98.75 190 TRP B CA 1
ATOM 6149 C C . TRP B 1 190 ? -1.441 27.109 8.461 1 98.75 190 TRP B C 1
ATOM 6151 O O . TRP B 1 190 ? -0.676 28.078 8.391 1 98.75 190 TRP B O 1
ATOM 6161 N N . LEU B 1 191 ? -1.176 26.031 9.172 1 98.69 191 LEU B N 1
ATOM 6162 C CA . LEU B 1 191 ? 0.104 25.859 9.852 1 98.69 191 LEU B CA 1
ATOM 6163 C C . LEU B 1 191 ? 0.877 24.688 9.258 1 98.69 191 LEU B C 1
ATOM 6165 O O . LEU B 1 191 ? 0.497 23.531 9.445 1 98.69 191 LEU B O 1
ATOM 6169 N N . GLN B 1 192 ? 1.982 25.016 8.617 1 96.75 192 GLN B N 1
ATOM 6170 C CA . GLN B 1 192 ? 2.832 24.047 7.938 1 96.75 192 GLN B CA 1
ATOM 6171 C C . GLN B 1 192 ? 3.703 23.281 8.93 1 96.75 192 GLN B C 1
ATOM 6173 O O . GLN B 1 192 ? 3.832 23.688 10.086 1 96.75 192 GLN B O 1
ATOM 6178 N N . GLY B 1 193 ? 4.262 22.188 8.453 1 95.25 193 GLY B N 1
ATOM 6179 C CA . GLY B 1 193 ? 5.121 21.391 9.312 1 95.25 193 GLY B CA 1
ATOM 6180 C C . GLY B 1 193 ? 6.59 21.766 9.195 1 95.25 193 GLY B C 1
ATOM 6181 O O . GLY B 1 193 ? 6.926 22.938 9.078 1 95.25 193 GLY B O 1
ATOM 6182 N N . GLY B 1 194 ? 7.355 20.875 9.328 1 92.06 194 GLY B N 1
ATOM 6183 C CA . GLY B 1 194 ? 8.805 21 9.383 1 92.06 194 GLY B CA 1
ATOM 6184 C C . GLY B 1 194 ? 9.414 20.438 10.648 1 92.06 194 GLY B C 1
ATOM 6185 O O . GLY B 1 194 ? 9.539 19.219 10.789 1 92.06 194 GLY B O 1
ATOM 6186 N N . PRO B 1 195 ? 9.484 21.172 11.688 1 94.94 195 PRO B N 1
ATOM 6187 C CA . PRO B 1 195 ? 9.234 22.625 11.773 1 94.94 195 PRO B CA 1
ATOM 6188 C C . PRO B 1 195 ? 10.172 23.438 10.875 1 94.94 195 PRO B C 1
ATOM 6190 O O . PRO B 1 195 ? 11.266 22.969 10.547 1 94.94 195 PRO B O 1
ATOM 6193 N N . GLY B 1 196 ? 9.695 24.547 10.555 1 95.31 196 GLY B N 1
ATOM 6194 C CA . GLY B 1 196 ? 10.445 25.438 9.703 1 95.31 196 GLY B CA 1
ATOM 6195 C C . GLY B 1 196 ? 10.008 25.406 8.25 1 95.31 196 GLY B C 1
ATOM 6196 O O . GLY B 1 196 ? 10.633 26.031 7.391 1 95.31 196 GLY B O 1
ATOM 6197 N N . GLY B 1 197 ? 8.961 24.609 8.016 1 94.06 197 GLY B N 1
ATOM 6198 C CA . GLY B 1 197 ? 8.383 24.609 6.684 1 94.06 197 GLY B CA 1
ATOM 6199 C C . GLY B 1 197 ? 7.496 25.812 6.422 1 94.06 197 GLY B C 1
ATOM 6200 O O . GLY B 1 197 ? 6.703 26.203 7.281 1 94.06 197 GLY B O 1
ATOM 6201 N N . SER B 1 198 ? 7.578 26.344 5.246 1 95.75 198 SER B N 1
ATOM 6202 C CA . SER B 1 198 ? 6.875 27.594 4.918 1 95.75 198 SER B CA 1
ATOM 6203 C C . SER B 1 198 ? 5.438 27.312 4.488 1 95.75 198 SER B C 1
ATOM 6205 O O . SER B 1 198 ? 5.203 26.656 3.471 1 95.75 198 SER B O 1
ATOM 6207 N N . GLY B 1 199 ? 4.508 27.828 5.168 1 96.5 199 GLY B N 1
ATOM 6208 C CA . GLY B 1 199 ? 3.119 27.766 4.746 1 96.5 199 GLY B CA 1
ATOM 6209 C C . GLY B 1 199 ? 2.801 28.703 3.604 1 96.5 199 GLY B C 1
ATOM 6210 O O . GLY B 1 199 ? 1.998 28.375 2.727 1 96.5 199 GLY B O 1
ATOM 6211 N N . VAL B 1 200 ? 3.455 29.844 3.604 1 97.5 200 VAL B N 1
ATOM 6212 C CA . VAL B 1 200 ? 3.238 30.875 2.596 1 97.5 200 VAL B CA 1
ATOM 6213 C C . VAL B 1 200 ? 3.705 30.375 1.231 1 97.5 200 VAL B C 1
ATOM 6215 O O . VAL B 1 200 ? 3.146 30.75 0.2 1 97.5 200 VAL B O 1
ATOM 6218 N N . GLY B 1 201 ? 4.691 29.578 1.282 1 94.31 201 GLY B N 1
ATOM 6219 C CA . GLY B 1 201 ? 5.172 29 0.035 1 94.31 201 GLY B CA 1
ATOM 6220 C C . GLY B 1 201 ? 4.551 27.656 -0.278 1 94.31 201 GLY B C 1
ATOM 6221 O O . GLY B 1 201 ? 3.688 27.547 -1.15 1 94.31 201 GLY B O 1
ATOM 6222 N N . PHE B 1 202 ? 4.902 26.672 0.494 1 92.06 202 PHE B N 1
ATOM 6223 C CA . PHE B 1 202 ? 4.527 25.297 0.219 1 92.06 202 PHE B CA 1
ATOM 6224 C C . PHE B 1 202 ? 3.018 25.109 0.329 1 92.06 202 PHE B C 1
ATOM 6226 O O . PHE B 1 202 ? 2.365 24.703 -0.636 1 92.06 202 PHE B O 1
ATOM 6233 N N . GLY B 1 203 ? 2.443 25.438 1.426 1 95.19 203 GLY B N 1
ATOM 6234 C CA . GLY B 1 203 ? 1.007 25.297 1.602 1 95.19 203 GLY B CA 1
ATOM 6235 C C . GLY B 1 203 ? 0.205 26.094 0.585 1 95.19 203 GLY B C 1
ATOM 6236 O O . GLY B 1 203 ? -0.781 25.594 0.039 1 95.19 203 GLY B O 1
ATOM 6237 N N . ASN B 1 204 ? 0.651 27.234 0.298 1 96.62 204 ASN B N 1
ATOM 6238 C CA . ASN B 1 204 ? -0.054 28.172 -0.583 1 96.62 204 ASN B CA 1
ATOM 6239 C C . ASN B 1 204 ? 0.043 27.734 -2.043 1 96.62 204 ASN B C 1
ATOM 6241 O O . ASN B 1 204 ? -0.978 27.547 -2.707 1 96.62 204 ASN B O 1
ATOM 6245 N N . PHE B 1 205 ? 1.179 27.406 -2.49 1 93.62 205 PHE B N 1
ATOM 6246 C CA . PHE B 1 205 ? 1.369 27.25 -3.928 1 93.62 205 PHE B CA 1
ATOM 6247 C C . PHE B 1 205 ? 1.391 25.781 -4.316 1 93.62 205 PHE B C 1
ATOM 6249 O O . PHE B 1 205 ? 1.241 25.438 -5.492 1 93.62 205 PHE B O 1
ATOM 6256 N N . LEU B 1 206 ? 1.534 24.906 -3.318 1 90.75 206 LEU B N 1
ATOM 6257 C CA . LEU B 1 206 ? 1.633 23.5 -3.703 1 90.75 206 LEU B CA 1
ATOM 6258 C C . LEU B 1 206 ? 0.46 22.703 -3.146 1 90.75 206 LEU B C 1
ATOM 6260 O O . LEU B 1 206 ? 0.212 21.578 -3.58 1 90.75 206 LEU B O 1
ATOM 6264 N N . GLU B 1 207 ? -0.317 23.312 -2.291 1 94.56 207 GLU B N 1
ATOM 6265 C CA . GLU B 1 207 ? -1.329 22.453 -1.676 1 94.56 207 GLU B CA 1
ATOM 6266 C C . GLU B 1 207 ? -2.725 23.047 -1.829 1 94.56 207 GLU B C 1
ATOM 6268 O O . GLU B 1 207 ? -3.594 22.453 -2.469 1 94.56 207 GLU B O 1
ATOM 6273 N N . ILE B 1 208 ? -2.98 24.312 -1.267 1 97.81 208 ILE B N 1
ATOM 6274 C CA . ILE B 1 208 ? -4.402 24.594 -1.106 1 97.81 208 ILE B CA 1
ATOM 6275 C C . ILE B 1 208 ? -4.707 26 -1.604 1 97.81 208 ILE B C 1
ATOM 6277 O O . ILE B 1 208 ? -5.871 26.375 -1.738 1 97.81 208 ILE B O 1
ATOM 6281 N N . GLY B 1 209 ? -3.709 26.844 -1.917 1 97.5 209 GLY B N 1
ATOM 6282 C CA . GLY B 1 209 ? -3.92 28.219 -2.332 1 97.5 209 GLY B CA 1
ATOM 6283 C C . GLY B 1 209 ? -4.559 28.344 -3.701 1 97.5 209 GLY B C 1
ATOM 6284 O O . GLY B 1 209 ? -4.953 27.344 -4.297 1 97.5 209 GLY B O 1
ATOM 6285 N N . PRO B 1 210 ? -4.738 29.547 -4.156 1 96.5 210 PRO B N 1
ATOM 6286 C CA . PRO B 1 210 ? -5.461 29.766 -5.41 1 96.5 210 PRO B CA 1
ATOM 6287 C C . PRO B 1 210 ? -4.648 29.375 -6.641 1 96.5 210 PRO B C 1
ATOM 6289 O O . PRO B 1 210 ? -5.215 28.953 -7.652 1 96.5 210 PRO B O 1
ATOM 6292 N N . LEU B 1 211 ? -3.316 29.516 -6.531 1 94 211 LEU B N 1
ATOM 6293 C CA . LEU B 1 211 ? -2.453 29.234 -7.668 1 94 211 LEU B CA 1
ATOM 6294 C C . LEU B 1 211 ? -1.506 28.078 -7.352 1 94 211 LEU B C 1
ATOM 6296 O O . LEU B 1 211 ? -1.147 27.859 -6.191 1 94 211 LEU B O 1
ATOM 6300 N N . ASP B 1 212 ? -1.166 27.391 -8.469 1 88.94 212 ASP B N 1
ATOM 6301 C CA . ASP B 1 212 ? -0.173 26.328 -8.289 1 88.94 212 ASP B CA 1
ATOM 6302 C C . ASP B 1 212 ? 1.242 26.875 -8.484 1 88.94 212 ASP B C 1
ATOM 6304 O O . ASP B 1 212 ? 1.443 28.078 -8.562 1 88.94 212 ASP B O 1
ATOM 6308 N N . GLY B 1 213 ? 2.234 26 -8.477 1 85.94 213 GLY B N 1
ATOM 6309 C CA . GLY B 1 213 ? 3.631 26.406 -8.562 1 85.94 213 GLY B CA 1
ATOM 6310 C C . GLY B 1 213 ? 3.982 27.062 -9.883 1 85.94 213 GLY B C 1
ATOM 6311 O O . GLY B 1 213 ? 5.02 27.719 -10 1 85.94 213 GLY B O 1
ATOM 6312 N N . ASN B 1 214 ? 3.096 26.938 -10.859 1 84.19 214 ASN B N 1
ATOM 6313 C CA . ASN B 1 214 ? 3.283 27.578 -12.156 1 84.19 214 ASN B CA 1
ATOM 6314 C C . ASN B 1 214 ? 2.426 28.828 -12.289 1 84.19 214 ASN B C 1
ATOM 6316 O O . ASN B 1 214 ? 2.262 29.359 -13.391 1 84.19 214 ASN B O 1
ATOM 6320 N N . LEU B 1 215 ? 1.832 29.141 -11.211 1 90.31 215 LEU B N 1
ATOM 6321 C CA . LEU B 1 215 ? 0.998 30.328 -11.125 1 90.31 215 LEU B CA 1
ATOM 6322 C C . LEU B 1 215 ? -0.25 30.188 -11.992 1 90.31 215 LEU B C 1
ATOM 6324 O O . LEU B 1 215 ? -0.703 31.156 -12.602 1 90.31 215 LEU B O 1
ATOM 6328 N N . LYS B 1 216 ? -0.658 28.938 -12.141 1 89.81 216 LYS B N 1
ATOM 6329 C CA . LYS B 1 216 ? -1.948 28.656 -12.766 1 89.81 216 LYS B CA 1
ATOM 6330 C C . LYS B 1 216 ? -3.029 28.438 -11.711 1 89.81 216 LYS B C 1
ATOM 6332 O O . LYS B 1 216 ? -2.742 27.938 -10.617 1 89.81 216 LYS B O 1
ATOM 6337 N N . PRO B 1 217 ? -4.227 28.766 -12.023 1 93.31 217 PRO B N 1
ATOM 6338 C CA . PRO B 1 217 ? -5.301 28.594 -11.047 1 93.31 217 PRO B CA 1
ATOM 6339 C C . PRO B 1 217 ? -5.453 27.141 -10.594 1 93.31 217 PRO B C 1
ATOM 6341 O O . PRO B 1 217 ? -5.379 26.219 -11.414 1 93.31 217 PRO B O 1
ATOM 6344 N N . ARG B 1 218 ? -5.652 26.969 -9.328 1 94.31 218 ARG B N 1
ATOM 6345 C CA . ARG B 1 218 ? -5.871 25.641 -8.742 1 94.31 218 ARG B CA 1
ATOM 6346 C C . ARG B 1 218 ? -7.359 25.312 -8.703 1 94.31 218 ARG B C 1
ATOM 6348 O O . ARG B 1 218 ? -8.148 26.016 -8.086 1 94.31 218 ARG B O 1
ATOM 6355 N N . HIS B 1 219 ? -7.707 24.172 -9.281 1 92.81 219 HIS B N 1
ATOM 6356 C CA . HIS B 1 219 ? -9.109 23.766 -9.383 1 92.81 219 HIS B CA 1
ATOM 6357 C C . HIS B 1 219 ? -9.695 23.469 -8.008 1 92.81 219 HIS B C 1
ATOM 6359 O O . HIS B 1 219 ? -10.844 23.812 -7.727 1 92.81 219 HIS B O 1
ATOM 6365 N N . PHE B 1 220 ? -8.953 22.906 -7.133 1 95.69 220 PHE B N 1
ATOM 6366 C CA . PHE B 1 220 ? -9.453 22.484 -5.832 1 95.69 220 PHE B CA 1
ATOM 6367 C C . PHE B 1 220 ? -8.875 23.359 -4.723 1 95.69 220 PHE B C 1
ATOM 6369 O O . PHE B 1 220 ? -8.484 22.859 -3.666 1 95.69 220 PHE B O 1
ATOM 6376 N N . THR B 1 221 ? -8.797 24.641 -4.977 1 97.5 221 THR B N 1
ATOM 6377 C CA . THR B 1 221 ? -8.359 25.578 -3.945 1 97.5 221 THR B CA 1
ATOM 6378 C C . THR B 1 221 ? -9.328 25.578 -2.766 1 97.5 221 THR B C 1
ATOM 6380 O O . THR B 1 221 ? -10.539 25.469 -2.951 1 97.5 221 THR B O 1
ATOM 6383 N N . TRP B 1 222 ? -8.828 25.734 -1.617 1 98.5 222 TRP B N 1
ATOM 6384 C CA . TRP B 1 222 ? -9.664 25.75 -0.421 1 98.5 222 TRP B CA 1
ATOM 6385 C C . TRP B 1 222 ? -10.391 27.078 -0.273 1 98.5 222 TRP B C 1
ATOM 6387 O O . TRP B 1 222 ? -11.305 27.203 0.539 1 98.5 222 TRP B O 1
ATOM 6397 N N . LEU B 1 223 ? -10.094 28.078 -1.141 1 97.5 223 LEU B N 1
ATOM 6398 C CA . LEU B 1 223 ? -10.844 29.328 -1.175 1 97.5 223 LEU B CA 1
ATOM 6399 C C . LEU B 1 223 ? -12.305 29.094 -1.542 1 97.5 223 LEU B C 1
ATOM 6401 O O . LEU B 1 223 ? -13.156 29.938 -1.288 1 97.5 223 LEU B O 1
ATOM 6405 N N . ARG B 1 224 ? -12.516 27.953 -2.041 1 96.38 224 ARG B N 1
ATOM 6406 C CA . ARG B 1 224 ? -13.891 27.594 -2.389 1 96.38 224 ARG B CA 1
ATOM 6407 C C . ARG B 1 224 ? -14.727 27.359 -1.139 1 96.38 224 ARG B C 1
ATOM 6409 O O . ARG B 1 224 ? -15.961 27.328 -1.206 1 96.38 224 ARG B O 1
ATOM 6416 N N . LYS B 1 225 ? -14.086 27.25 -0.021 1 96.75 225 LYS B N 1
ATOM 6417 C CA . LYS B 1 225 ? -14.812 26.875 1.188 1 96.75 225 LYS B CA 1
ATOM 6418 C C . LYS B 1 225 ? -14.555 27.875 2.312 1 96.75 225 LYS B C 1
ATOM 6420 O O . LYS B 1 225 ? -15.336 27.969 3.26 1 96.75 225 LYS B O 1
ATOM 6425 N N . ALA B 1 226 ? -13.469 28.641 2.178 1 97.25 226 ALA B N 1
ATOM 6426 C CA . ALA B 1 226 ? -13.062 29.516 3.273 1 97.25 226 ALA B CA 1
ATOM 6427 C C . ALA B 1 226 ? -12.102 30.594 2.787 1 97.25 226 ALA B C 1
ATOM 6429 O O . ALA B 1 226 ? -11.562 30.5 1.683 1 97.25 226 ALA B O 1
ATOM 6430 N N . ASP B 1 227 ? -11.953 31.688 3.604 1 96.69 227 ASP B N 1
ATOM 6431 C CA . ASP B 1 227 ? -10.766 32.531 3.457 1 96.69 227 ASP B CA 1
ATOM 6432 C C . ASP B 1 227 ? -9.523 31.797 3.959 1 96.69 227 ASP B C 1
ATOM 6434 O O . ASP B 1 227 ? -9.617 30.891 4.793 1 96.69 227 ASP B O 1
ATOM 6438 N N . LEU B 1 228 ? -8.406 32.188 3.4 1 98.31 228 LEU B N 1
ATOM 6439 C CA . LEU B 1 228 ? -7.18 31.484 3.771 1 98.31 228 LEU B CA 1
ATOM 6440 C C . LEU B 1 228 ? -6.148 32.438 4.344 1 98.31 228 LEU B C 1
ATOM 6442 O O . LEU B 1 228 ? -5.887 33.5 3.754 1 98.31 228 LEU B O 1
ATOM 6446 N N . LEU B 1 229 ? -5.648 32.125 5.48 1 98.19 229 LEU B N 1
ATOM 6447 C CA . LEU B 1 229 ? -4.543 32.812 6.117 1 98.19 229 LEU B CA 1
ATOM 6448 C C . LEU B 1 229 ? -3.316 31.938 6.242 1 98.19 229 LEU B C 1
ATOM 6450 O O . LEU B 1 229 ? -3.357 30.906 6.926 1 98.19 229 LEU B O 1
ATOM 6454 N N . PHE B 1 230 ? -2.234 32.312 5.496 1 98.5 230 PHE B N 1
ATOM 6455 C CA . PHE B 1 230 ? -0.958 31.609 5.594 1 98.5 230 PHE B CA 1
ATOM 6456 C C . PHE B 1 230 ? 0.018 32.375 6.473 1 98.5 230 PHE B C 1
ATOM 6458 O O . PHE B 1 230 ? 0.047 33.625 6.438 1 98.5 230 PHE B O 1
ATOM 6465 N N . VAL B 1 231 ? 0.789 31.641 7.219 1 98.5 231 VAL B N 1
ATOM 6466 C CA . VAL B 1 231 ? 1.809 32.25 8.062 1 98.5 231 VAL B CA 1
ATOM 6467 C C . VAL B 1 231 ? 3.098 31.438 7.996 1 98.5 231 VAL B C 1
ATOM 6469 O O . VAL B 1 231 ? 3.059 30.203 8.008 1 98.5 231 VAL B O 1
ATOM 6472 N N . ASP B 1 232 ? 4.188 32.094 7.789 1 98.38 232 ASP B N 1
ATOM 6473 C CA . ASP B 1 232 ? 5.488 31.438 7.945 1 98.38 232 ASP B CA 1
ATOM 6474 C C . ASP B 1 232 ? 5.891 31.359 9.414 1 98.38 232 ASP B C 1
ATOM 6476 O O . ASP B 1 232 ? 6.605 32.219 9.914 1 98.38 232 ASP B O 1
ATOM 6480 N N . ASN B 1 233 ? 5.414 30.359 9.984 1 98.12 233 ASN B N 1
ATOM 6481 C CA . ASN B 1 233 ? 5.621 30.078 11.398 1 98.12 233 ASN B CA 1
ATOM 6482 C C . ASN B 1 233 ? 6.535 28.859 11.594 1 98.12 233 ASN B C 1
ATOM 6484 O O . ASN B 1 233 ? 6.379 27.844 10.922 1 98.12 233 ASN B O 1
ATOM 6488 N N . PRO B 1 234 ? 7.547 29.062 12.609 1 98.25 234 PRO B N 1
ATOM 6489 C CA . PRO B 1 234 ? 7.945 30.141 13.523 1 98.25 234 PRO B CA 1
ATOM 6490 C C . PRO B 1 234 ? 8.82 31.188 12.852 1 98.25 234 PRO B C 1
ATOM 6492 O O . PRO B 1 234 ? 9.094 31.094 11.648 1 98.25 234 PRO B O 1
ATOM 6495 N N . VAL B 1 235 ? 9.172 32.219 13.664 1 98.31 235 VAL B N 1
ATOM 6496 C CA . VAL B 1 235 ? 10.094 33.219 13.133 1 98.31 235 VAL B CA 1
ATOM 6497 C C . VAL B 1 235 ? 11.336 32.531 12.562 1 98.31 235 VAL B C 1
ATOM 6499 O O . VAL B 1 235 ? 11.82 31.547 13.133 1 98.31 235 VAL B O 1
ATOM 6502 N N . GLY B 1 236 ? 11.789 32.938 11.398 1 97.75 236 GLY B N 1
ATOM 6503 C CA . GLY B 1 236 ? 12.898 32.344 10.688 1 97.75 236 GLY B CA 1
ATOM 6504 C C . GLY B 1 236 ? 12.445 31.438 9.547 1 97.75 236 GLY B C 1
ATOM 6505 O O . GLY B 1 236 ? 13.258 31.016 8.727 1 97.75 236 GLY B O 1
ATOM 6506 N N . THR B 1 237 ? 11.156 31.172 9.438 1 97.69 237 THR B N 1
ATOM 6507 C CA . THR B 1 237 ? 10.578 30.312 8.406 1 97.69 237 THR B CA 1
ATOM 6508 C C . THR B 1 237 ? 10.164 31.125 7.188 1 97.69 237 THR B C 1
ATOM 6510 O O . THR B 1 237 ? 9.492 32.156 7.324 1 97.69 237 THR B O 1
ATOM 6513 N N . GLY B 1 238 ? 10.539 30.641 5.984 1 97.12 238 GLY B N 1
ATOM 6514 C CA . GLY B 1 238 ? 10.133 31.328 4.766 1 97.12 238 GLY B CA 1
ATOM 6515 C C . GLY B 1 238 ? 10.547 32.781 4.738 1 97.12 238 GLY B C 1
ATOM 6516 O O . GLY B 1 238 ? 11.734 33.094 4.875 1 97.12 238 GLY B O 1
ATOM 6517 N N . TYR B 1 239 ? 9.523 33.688 4.73 1 98.12 239 TYR B N 1
ATOM 6518 C CA . TYR B 1 239 ? 9.797 35.125 4.684 1 98.12 239 TYR B CA 1
ATOM 6519 C C . TYR B 1 239 ? 9.906 35.688 6.09 1 98.12 239 TYR B C 1
ATOM 6521 O O . TYR B 1 239 ? 10.352 36.844 6.266 1 98.12 239 TYR B O 1
ATOM 6529 N N . SER B 1 240 ? 9.469 34.969 7.078 1 98.5 240 SER B N 1
ATOM 6530 C CA . SER B 1 240 ? 9.633 35.469 8.445 1 98.5 240 SER B CA 1
ATOM 6531 C C . SER B 1 240 ? 11.102 35.531 8.828 1 98.5 240 SER B C 1
ATOM 6533 O O . SER B 1 240 ? 11.922 34.75 8.336 1 98.5 240 SER B O 1
ATOM 6535 N N . TYR B 1 241 ? 11.445 36.469 9.719 1 97.94 241 TYR B N 1
ATOM 6536 C CA . TYR B 1 241 ? 12.867 36.625 10.016 1 97.94 241 TYR B CA 1
ATOM 6537 C C . TYR B 1 241 ? 13.07 37.219 11.398 1 97.94 241 TYR B C 1
ATOM 6539 O O . TYR B 1 241 ? 12.133 37.75 12 1 97.94 241 TYR B O 1
ATOM 6547 N N . VAL B 1 242 ? 14.258 37.062 11.891 1 97.62 242 VAL B N 1
ATOM 6548 C CA . VAL B 1 242 ? 14.758 37.719 13.094 1 97.62 242 VAL B CA 1
ATOM 6549 C C . VAL B 1 242 ? 15.992 38.562 12.758 1 97.62 242 VAL B C 1
ATOM 6551 O O . VAL B 1 242 ? 16.734 38.219 11.82 1 97.62 242 VAL B O 1
ATOM 6554 N N . GLU B 1 243 ? 16.188 39.562 13.445 1 95.69 243 GLU B N 1
ATOM 6555 C CA . GLU B 1 243 ? 17.344 40.406 13.195 1 95.69 243 GLU B CA 1
ATOM 6556 C C . GLU B 1 243 ? 18.594 39.844 13.906 1 95.69 243 GLU B C 1
ATOM 6558 O O . GLU B 1 243 ? 19.719 40.125 13.492 1 95.69 243 GLU B O 1
ATOM 6563 N N . ASP B 1 244 ? 18.297 39.094 15.023 1 94.81 244 ASP B N 1
ATOM 6564 C CA . ASP B 1 244 ? 19.359 38.406 15.75 1 94.81 244 ASP B CA 1
ATOM 6565 C C . ASP B 1 244 ? 19.062 36.906 15.859 1 94.81 244 ASP B C 1
ATOM 6567 O O . ASP B 1 244 ? 17.969 36.531 16.25 1 94.81 244 ASP B O 1
ATOM 6571 N N . SER B 1 245 ? 20.094 36.125 15.641 1 91.38 245 SER B N 1
ATOM 6572 C CA . SER B 1 245 ? 19.906 34.688 15.562 1 91.38 245 SER B CA 1
ATOM 6573 C C . SER B 1 245 ? 19.5 34.094 16.906 1 91.38 245 SER B C 1
ATOM 6575 O O . SER B 1 245 ? 18.969 33 16.984 1 91.38 245 SER B O 1
ATOM 6577 N N . ASP B 1 246 ? 19.734 34.781 17.938 1 94.19 246 ASP B N 1
ATOM 6578 C CA . ASP B 1 246 ? 19.391 34.281 19.266 1 94.19 246 ASP B CA 1
ATOM 6579 C C . ASP B 1 246 ? 17.891 34.406 19.516 1 94.19 246 ASP B C 1
ATOM 6581 O O . ASP B 1 246 ? 17.375 33.906 20.516 1 94.19 246 ASP B O 1
ATOM 6585 N N . LEU B 1 247 ? 17.141 35 18.531 1 96.94 247 LEU B N 1
ATOM 6586 C CA . LEU B 1 247 ? 15.727 35.281 18.719 1 96.94 247 LEU B CA 1
ATOM 6587 C C . LEU B 1 247 ? 14.867 34.156 18.125 1 96.94 247 LEU B C 1
ATOM 6589 O O . LEU B 1 247 ? 13.641 34.188 18.219 1 96.94 247 LEU B O 1
ATOM 6593 N N . TYR B 1 248 ? 15.492 33.125 17.531 1 97.56 248 TYR B N 1
ATOM 6594 C CA . TYR B 1 248 ? 14.711 31.938 17.156 1 97.56 248 TYR B CA 1
ATOM 6595 C C . TYR B 1 248 ? 14 31.344 18.359 1 97.56 248 TYR B C 1
ATOM 6597 O O . TYR B 1 248 ? 14.531 31.375 19.469 1 97.56 248 TYR B O 1
ATOM 6605 N N . VAL B 1 249 ? 12.812 30.828 18.125 1 98.06 249 VAL B N 1
ATOM 6606 C CA . VAL B 1 249 ? 12.102 30.188 19.234 1 98.06 249 VAL B CA 1
ATOM 6607 C C . VAL B 1 249 ? 12.797 28.875 19.609 1 98.06 249 VAL B C 1
ATOM 6609 O O . VAL B 1 249 ? 13.305 28.172 18.734 1 98.06 249 VAL B O 1
ATOM 6612 N N . LYS B 1 250 ? 12.75 28.5 20.844 1 96.69 250 LYS B N 1
ATOM 6613 C CA . LYS B 1 250 ? 13.398 27.281 21.328 1 96.69 250 LYS B CA 1
ATOM 6614 C C . LYS B 1 250 ? 12.367 26.266 21.797 1 96.69 250 LYS B C 1
ATOM 6616 O O . LYS B 1 250 ? 12.695 25.094 21.984 1 96.69 250 LYS B O 1
ATOM 6621 N N . THR B 1 251 ? 11.172 26.719 21.938 1 96.81 251 THR B N 1
ATOM 6622 C CA . THR B 1 251 ? 10.094 25.844 22.375 1 96.81 251 THR B CA 1
ATOM 6623 C C . THR B 1 251 ? 8.828 26.109 21.562 1 96.81 251 THR B C 1
ATOM 6625 O O . THR B 1 251 ? 8.672 27.172 20.969 1 96.81 251 THR B O 1
ATOM 6628 N N . GLU B 1 252 ? 7.969 25.156 21.609 1 95.69 252 GLU B N 1
ATOM 6629 C CA . GLU B 1 252 ? 6.668 25.312 20.953 1 95.69 252 GLU B CA 1
ATOM 6630 C C . GLU B 1 252 ? 5.832 26.375 21.672 1 95.69 252 GLU B C 1
ATOM 6632 O O . GLU B 1 252 ? 5.062 27.094 21.016 1 95.69 252 GLU B O 1
ATOM 6637 N N . GLU B 1 253 ? 6.047 26.5 22.922 1 96 253 GLU B N 1
ATOM 6638 C CA . GLU B 1 253 ? 5.336 27.516 23.688 1 96 253 GLU B CA 1
ATOM 6639 C C . GLU B 1 253 ? 5.699 28.922 23.219 1 96 253 GLU B C 1
ATOM 6641 O O . GLU B 1 253 ? 4.828 29.797 23.109 1 96 253 GLU B O 1
ATOM 6646 N N . GLU B 1 254 ? 6.945 29.109 22.938 1 97.81 254 GLU B N 1
ATOM 6647 C CA . GLU B 1 254 ? 7.379 30.406 22.422 1 97.81 254 GLU B CA 1
ATOM 6648 C C . GLU B 1 254 ? 6.77 30.688 21.062 1 97.81 254 GLU B C 1
ATOM 6650 O O . GLU B 1 254 ? 6.32 31.797 20.781 1 97.81 254 GLU B O 1
ATOM 6655 N N . ALA B 1 255 ? 6.797 29.703 20.203 1 97.94 255 ALA B N 1
ATOM 6656 C CA . ALA B 1 255 ? 6.188 29.844 18.891 1 97.94 255 ALA B CA 1
ATOM 6657 C C . ALA B 1 255 ? 4.699 30.156 19 1 97.94 255 ALA B C 1
ATOM 6659 O O . ALA B 1 255 ? 4.16 30.938 18.203 1 97.94 255 ALA B O 1
ATOM 6660 N N . THR B 1 256 ? 4.055 29.562 19.984 1 97.81 256 THR B N 1
ATOM 6661 C CA . THR B 1 256 ? 2.633 29.766 20.234 1 97.81 256 THR B CA 1
ATOM 6662 C C . THR B 1 256 ? 2.363 31.203 20.656 1 97.81 256 THR B C 1
ATOM 6664 O O . THR B 1 256 ? 1.401 31.812 20.203 1 97.81 256 THR B O 1
ATOM 6667 N N . THR B 1 257 ? 3.176 31.703 21.516 1 97.62 257 THR B N 1
ATOM 6668 C CA . THR B 1 257 ? 3.037 33.094 21.969 1 97.62 257 THR B CA 1
ATOM 6669 C C . THR B 1 257 ? 3.186 34.062 20.781 1 97.62 257 THR B C 1
ATOM 6671 O O . THR B 1 257 ? 2.42 35 20.656 1 97.62 257 THR B O 1
ATOM 6674 N N . ASP B 1 258 ? 4.176 33.75 19.969 1 98.25 258 ASP B N 1
ATOM 6675 C CA . ASP B 1 258 ? 4.379 34.562 18.781 1 98.25 258 ASP B CA 1
ATOM 6676 C C . ASP B 1 258 ? 3.137 34.562 17.891 1 98.25 258 ASP B C 1
ATOM 6678 O O . ASP B 1 258 ? 2.682 35.594 17.438 1 98.25 258 ASP B O 1
ATOM 6682 N N . LEU B 1 259 ? 2.596 33.406 17.656 1 98.06 259 LEU B N 1
ATOM 6683 C CA . LEU B 1 259 ? 1.438 33.25 16.797 1 98.06 259 LEU B CA 1
ATOM 6684 C C . LEU B 1 259 ? 0.209 33.906 17.375 1 98.06 259 LEU B C 1
ATOM 6686 O O . LEU B 1 259 ? -0.595 34.5 16.656 1 98.06 259 LEU B O 1
ATOM 6690 N N . THR B 1 260 ? 0.032 33.781 18.688 1 97.75 260 THR B N 1
ATOM 6691 C CA . THR B 1 260 ? -1.089 34.438 19.359 1 97.75 260 THR B CA 1
ATOM 6692 C C . THR B 1 260 ? -1.005 35.938 19.203 1 97.75 260 THR B C 1
ATOM 6694 O O . THR B 1 260 ? -2.018 36.625 18.969 1 97.75 260 THR B O 1
ATOM 6697 N N . THR B 1 261 ? 0.206 36.469 19.344 1 97 261 THR B N 1
ATOM 6698 C CA . THR B 1 261 ? 0.432 37.906 19.156 1 97 261 THR B CA 1
ATOM 6699 C C . THR B 1 261 ? 0.091 38.344 17.734 1 97 261 THR B C 1
ATOM 6701 O O . THR B 1 261 ? -0.527 39.375 17.531 1 97 261 THR B O 1
ATOM 6704 N N . LEU B 1 262 ? 0.515 37.562 16.766 1 97.44 262 LEU B N 1
ATOM 6705 C CA . LEU B 1 262 ? 0.188 37.844 15.375 1 97.44 262 LEU B CA 1
ATOM 6706 C C . LEU B 1 262 ? -1.322 37.906 15.18 1 97.44 262 LEU B C 1
ATOM 6708 O O . LEU B 1 262 ? -1.826 38.844 14.555 1 97.44 262 LEU B O 1
ATOM 6712 N N . LEU B 1 263 ? -2.057 36.906 15.695 1 97.06 263 LEU B N 1
ATOM 6713 C CA . LEU B 1 263 ? -3.504 36.875 15.523 1 97.06 263 LEU B CA 1
ATOM 6714 C C . LEU B 1 263 ? -4.172 38.062 16.188 1 97.06 263 LEU B C 1
ATOM 6716 O O . LEU B 1 263 ? -5.102 38.656 15.633 1 97.06 263 LEU B O 1
ATOM 6720 N N . ALA B 1 264 ? -3.688 38.406 17.359 1 94.94 264 ALA B N 1
ATOM 6721 C CA . ALA B 1 264 ? -4.242 39.562 18.062 1 94.94 264 ALA B CA 1
ATOM 6722 C C . ALA B 1 264 ? -4.074 40.844 17.25 1 94.94 264 ALA B C 1
ATOM 6724 O O . ALA B 1 264 ? -4.988 41.656 17.172 1 94.94 264 ALA B O 1
ATOM 6725 N N . GLU B 1 265 ? -2.957 40.969 16.625 1 94.25 265 GLU B N 1
ATOM 6726 C CA . GLU B 1 265 ? -2.676 42.156 15.836 1 94.25 265 GLU B CA 1
ATOM 6727 C C . GLU B 1 265 ? -3.492 42.156 14.547 1 94.25 265 GLU B C 1
ATOM 6729 O O . GLU B 1 265 ? -3.961 43.219 14.117 1 94.25 265 GLU B O 1
ATOM 6734 N N . LEU B 1 266 ? -3.586 41.062 13.891 1 93.38 266 LEU B N 1
ATOM 6735 C CA . LEU B 1 266 ? -4.281 40.969 12.609 1 93.38 266 LEU B CA 1
ATOM 6736 C C . LEU B 1 266 ? -5.777 41.219 12.781 1 93.38 266 LEU B C 1
ATOM 6738 O O . LEU B 1 266 ? -6.422 41.781 11.906 1 93.38 266 LEU B O 1
ATOM 6742 N N . LEU B 1 267 ? -6.352 40.781 13.914 1 91.5 267 LEU B N 1
ATOM 6743 C CA . LEU B 1 267 ? -7.801 40.812 14.086 1 91.5 267 LEU B CA 1
ATOM 6744 C C . LEU B 1 267 ? -8.242 42.062 14.836 1 91.5 267 LEU B C 1
ATOM 6746 O O . LEU B 1 267 ? -9.438 42.344 14.898 1 91.5 267 LEU B O 1
ATOM 6750 N N . LYS B 1 268 ? -7.387 42.719 15.508 1 87.12 268 LYS B N 1
ATOM 6751 C CA . LYS B 1 268 ? -7.68 43.844 16.406 1 87.12 268 LYS B CA 1
ATOM 6752 C C . LYS B 1 268 ? -8.641 44.844 15.75 1 87.12 268 LYS B C 1
ATOM 6754 O O . LYS B 1 268 ? -9.602 45.281 16.375 1 87.12 268 LYS B O 1
ATOM 6759 N N . ASN B 1 269 ? -8.531 45.219 14.516 1 80.06 269 ASN B N 1
ATOM 6760 C CA . ASN B 1 269 ? -9.375 46.281 13.984 1 80.06 269 ASN B CA 1
ATOM 6761 C C . ASN B 1 269 ? -10.18 45.812 12.773 1 80.06 269 ASN B C 1
ATOM 6763 O O . ASN B 1 269 ? -10.625 46.625 11.969 1 80.06 269 ASN B O 1
ATOM 6767 N N . ASP B 1 270 ? -10.398 44.562 12.758 1 84.56 270 ASP B N 1
ATOM 6768 C CA . ASP B 1 270 ? -11.172 44.031 11.641 1 84.56 270 ASP B CA 1
ATOM 6769 C C . ASP B 1 270 ? -12.406 43.281 12.125 1 84.56 270 ASP B C 1
ATOM 6771 O O . ASP B 1 270 ? -12.359 42.062 12.32 1 84.56 270 ASP B O 1
ATOM 6775 N N . VAL B 1 271 ? -13.453 43.969 12.195 1 83.19 271 VAL B N 1
ATOM 6776 C CA . VAL B 1 271 ? -14.695 43.438 12.758 1 83.19 271 VAL B CA 1
ATOM 6777 C C . VAL B 1 271 ? -15.203 42.312 11.898 1 83.19 271 VAL B C 1
ATOM 6779 O O . VAL B 1 271 ? -15.773 41.344 12.414 1 83.19 271 VAL B O 1
ATOM 6782 N N . ASN B 1 272 ? -15 42.438 10.656 1 79.56 272 ASN B N 1
ATOM 6783 C CA . ASN B 1 272 ? -15.453 41.375 9.758 1 79.56 272 ASN B CA 1
ATOM 6784 C C . ASN B 1 272 ? -14.703 40.062 10.008 1 79.56 272 ASN B C 1
ATOM 6786 O O . ASN B 1 272 ? -15.305 39 10.008 1 79.56 272 ASN B O 1
ATOM 6790 N N . LEU B 1 273 ? -13.5 40.188 10.258 1 85.75 273 LEU B N 1
ATOM 6791 C CA . LEU B 1 273 ? -12.703 39 10.539 1 85.75 273 LEU B CA 1
ATOM 6792 C C . LEU B 1 273 ? -13.047 38.406 11.906 1 85.75 273 LEU B C 1
ATOM 6794 O O . LEU B 1 273 ? -13 37.219 12.102 1 85.75 273 LEU B O 1
ATOM 6798 N N . GLN B 1 274 ? -13.398 39.312 12.734 1 89.44 274 GLN B N 1
ATOM 6799 C CA . GLN B 1 274 ? -13.711 38.875 14.094 1 89.44 274 GLN B CA 1
ATOM 6800 C C . GLN B 1 274 ? -15 38.062 14.133 1 89.44 274 GLN B C 1
ATOM 6802 O O . GLN B 1 274 ? -15.188 37.219 15.023 1 89.44 274 GLN B O 1
ATOM 6807 N N . LYS B 1 275 ? -15.844 38.25 13.234 1 87.19 275 LYS B N 1
ATOM 6808 C CA . LYS B 1 275 ? -17.125 37.562 13.195 1 87.19 275 LYS B CA 1
ATOM 6809 C C . LYS B 1 275 ? -17 36.188 12.508 1 87.19 275 LYS B C 1
ATOM 6811 O O . LYS B 1 275 ? -17.875 35.344 12.633 1 87.19 275 LYS B O 1
ATOM 6816 N N . SER B 1 276 ? -15.953 36 11.797 1 92.38 276 SER B N 1
ATOM 6817 C CA . SER B 1 276 ? -15.727 34.75 11.086 1 92.38 276 SER B CA 1
ATOM 6818 C C . SER B 1 276 ? -15.117 33.688 12.016 1 92.38 276 SER B C 1
ATOM 6820 O O . SER B 1 276 ? -14.18 33.969 12.758 1 92.38 276 SER B O 1
ATOM 6822 N N . PRO B 1 277 ? -15.711 32.531 12 1 95.88 277 PRO B N 1
ATOM 6823 C CA . PRO B 1 277 ? -15.062 31.484 12.797 1 95.88 277 PRO B CA 1
ATOM 6824 C C . PRO B 1 277 ? -13.672 31.125 12.281 1 95.88 277 PRO B C 1
ATOM 6826 O O . PRO B 1 277 ? -13.477 30.953 11.078 1 95.88 277 PRO B O 1
ATOM 6829 N N . LEU B 1 278 ? -12.734 31.031 13.211 1 97.88 278 LEU B N 1
ATOM 6830 C CA . LEU B 1 278 ? -11.352 30.688 12.891 1 97.88 278 LEU B CA 1
ATOM 6831 C C . LEU B 1 278 ? -11.117 29.188 13.031 1 97.88 278 LEU B C 1
ATOM 6833 O O . LEU B 1 278 ? -11.398 28.609 14.078 1 97.88 278 LEU B O 1
ATOM 6837 N N . PHE B 1 279 ? -10.703 28.578 11.992 1 98.69 279 PHE B N 1
ATOM 6838 C CA . PHE B 1 279 ? -10.266 27.188 12.023 1 98.69 279 PHE B CA 1
ATOM 6839 C C . PHE B 1 279 ? -8.758 27.078 11.852 1 98.69 279 PHE B C 1
ATOM 6841 O O . PHE B 1 279 ? -8.195 27.641 10.898 1 98.69 279 PHE B O 1
ATOM 6848 N N . ILE B 1 280 ? -8.086 26.422 12.805 1 98.88 280 ILE B N 1
ATOM 6849 C CA . ILE B 1 280 ? -6.652 26.188 12.727 1 98.88 280 ILE B CA 1
ATOM 6850 C C . ILE B 1 280 ? -6.387 24.812 12.094 1 98.88 280 ILE B C 1
ATOM 6852 O O . ILE B 1 280 ? -6.699 23.781 12.688 1 98.88 280 ILE B O 1
ATOM 6856 N N . VAL B 1 281 ? -5.871 24.797 10.898 1 98.88 281 VAL B N 1
ATOM 6857 C CA . VAL B 1 281 ? -5.602 23.562 10.164 1 98.88 281 VAL B CA 1
ATOM 6858 C C . VAL B 1 281 ? -4.094 23.391 10 1 98.88 281 VAL B C 1
ATOM 6860 O O . VAL B 1 281 ? -3.389 24.312 9.594 1 98.88 281 VAL B O 1
ATOM 6863 N N . ALA B 1 282 ? -3.645 22.203 10.336 1 98.75 282 ALA B N 1
ATOM 6864 C CA . ALA B 1 282 ? -2.199 21.984 10.367 1 98.75 282 ALA B CA 1
ATOM 6865 C C . ALA B 1 282 ? -1.817 20.719 9.609 1 98.75 282 ALA B C 1
ATOM 6867 O O . ALA B 1 282 ? -2.664 19.859 9.367 1 98.75 282 ALA B O 1
ATOM 6868 N N . GLU B 1 283 ? -0.604 20.656 9.195 1 97.25 283 GLU B N 1
ATOM 6869 C CA . GLU B 1 283 ? 0.004 19.484 8.562 1 97.25 283 GLU B CA 1
ATOM 6870 C C . GLU B 1 283 ? 1.307 19.094 9.258 1 97.25 283 GLU B C 1
ATOM 6872 O O . GLU B 1 283 ? 2.084 19.969 9.664 1 97.25 283 GLU B O 1
ATOM 6877 N N . SER B 1 284 ? 1.579 17.844 9.422 1 96.88 284 SER B N 1
ATOM 6878 C CA . SER B 1 284 ? 2.859 17.344 9.914 1 96.88 284 SER B CA 1
ATOM 6879 C C . SER B 1 284 ? 3.203 17.953 11.266 1 96.88 284 SER B C 1
ATOM 6881 O O . SER B 1 284 ? 2.385 17.922 12.188 1 96.88 284 SER B O 1
ATOM 6883 N N . TYR B 1 285 ? 4.363 18.516 11.477 1 97.5 285 TYR B N 1
ATOM 6884 C CA . TYR B 1 285 ? 4.801 19.109 12.734 1 97.5 285 TYR B CA 1
ATOM 6885 C C . TYR B 1 285 ? 3.918 20.281 13.117 1 97.5 285 TYR B C 1
ATOM 6887 O O . TYR B 1 285 ? 3.809 20.625 14.297 1 97.5 285 TYR B O 1
ATOM 6895 N N . GLY B 1 286 ? 3.236 20.906 12.141 1 98.25 286 GLY B N 1
ATOM 6896 C CA . GLY B 1 286 ? 2.342 22.016 12.406 1 98.25 286 GLY B CA 1
ATOM 6897 C C . GLY B 1 286 ? 1.229 21.672 13.375 1 98.25 286 GLY B C 1
ATOM 6898 O O . GLY B 1 286 ? 0.64 22.562 14 1 98.25 286 GLY B O 1
ATOM 6899 N N . GLY B 1 287 ? 0.936 20.391 13.477 1 98.69 287 GLY B N 1
ATOM 6900 C CA . GLY B 1 287 ? -0.087 19.953 14.414 1 98.69 287 GLY B CA 1
ATOM 6901 C C . GLY B 1 287 ? 0.229 20.297 15.859 1 98.69 287 GLY B C 1
ATOM 6902 O O . GLY B 1 287 ? -0.675 20.594 16.641 1 98.69 287 GLY B O 1
ATOM 6903 N N . LYS B 1 288 ? 1.47 20.312 16.188 1 98.5 288 LYS B N 1
ATOM 6904 C CA . LYS B 1 288 ? 1.876 20.703 17.531 1 98.5 288 LYS B CA 1
ATOM 6905 C C . LYS B 1 288 ? 1.61 22.188 17.781 1 98.5 288 LYS B C 1
ATOM 6907 O O . LYS B 1 288 ? 1.133 22.562 18.859 1 98.5 288 LYS B O 1
ATOM 6912 N N . PHE B 1 289 ? 1.913 22.969 16.766 1 98.56 289 PHE B N 1
ATOM 6913 C CA . PHE B 1 289 ? 1.595 24.391 16.859 1 98.56 289 PHE B CA 1
ATOM 6914 C C . PHE B 1 289 ? 0.089 24.609 16.969 1 98.56 289 PHE B C 1
ATOM 6916 O O . PHE B 1 289 ? -0.37 25.453 17.734 1 98.56 289 PHE B O 1
ATOM 6923 N N . ALA B 1 290 ? -0.632 23.812 16.234 1 98.81 290 ALA B N 1
ATOM 6924 C CA . ALA B 1 290 ? -2.076 24.016 16.141 1 98.81 290 ALA B CA 1
ATOM 6925 C C . ALA B 1 290 ? -2.764 23.766 17.469 1 98.81 290 ALA B C 1
ATOM 6927 O O . ALA B 1 290 ? -3.59 24.578 17.906 1 98.81 290 ALA B O 1
ATOM 6928 N N . VAL B 1 291 ? -2.457 22.688 18.109 1 98.75 291 VAL B N 1
ATOM 6929 C CA . VAL B 1 291 ? -3.15 22.359 19.359 1 98.75 291 VAL B CA 1
ATOM 6930 C C . VAL B 1 291 ? -2.721 23.328 20.453 1 98.75 291 VAL B C 1
ATOM 6932 O O . VAL B 1 291 ? -3.537 23.75 21.281 1 98.75 291 VAL B O 1
ATOM 6935 N N . ALA B 1 292 ? -1.466 23.719 20.469 1 98.56 292 ALA B N 1
ATOM 6936 C CA . ALA B 1 292 ? -0.994 24.703 21.438 1 98.56 292 ALA B CA 1
ATOM 6937 C C . ALA B 1 292 ? -1.632 26.062 21.203 1 98.56 292 ALA B C 1
ATOM 6939 O O . ALA B 1 292 ? -2.043 26.75 22.141 1 98.56 292 ALA B O 1
ATOM 6940 N N . LEU B 1 293 ? -1.686 26.438 19.953 1 98.75 293 LEU B N 1
ATOM 6941 C CA . LEU B 1 293 ? -2.273 27.734 19.594 1 98.75 293 LEU B CA 1
ATOM 6942 C C . LEU B 1 293 ? -3.754 27.766 19.969 1 98.75 293 LEU B C 1
ATOM 6944 O O . LEU B 1 293 ? -4.25 28.781 20.453 1 98.75 293 LEU B O 1
ATOM 6948 N N . ALA B 1 294 ? -4.445 26.688 19.688 1 98.81 294 ALA B N 1
ATOM 6949 C CA . ALA B 1 294 ? -5.871 26.641 20 1 98.81 294 ALA B CA 1
ATOM 6950 C C . ALA B 1 294 ? -6.125 26.891 21.484 1 98.81 294 ALA B C 1
ATOM 6952 O O . ALA B 1 294 ? -7.027 27.641 21.844 1 98.81 294 ALA B O 1
ATOM 6953 N N . LEU B 1 295 ? -5.355 26.266 22.312 1 98.75 295 LEU B N 1
ATOM 6954 C CA . LEU B 1 295 ? -5.496 26.484 23.75 1 98.75 295 LEU B CA 1
ATOM 6955 C C . LEU B 1 295 ? -5.164 27.922 24.125 1 98.75 295 LEU B C 1
ATOM 6957 O O . LEU B 1 295 ? -5.852 28.531 24.953 1 98.75 295 LEU B O 1
ATOM 6961 N N . SER B 1 296 ? -4.121 28.453 23.531 1 98.5 296 SER B N 1
ATOM 6962 C CA . SER B 1 296 ? -3.721 29.844 23.797 1 98.5 296 SER B CA 1
ATOM 6963 C C . SER B 1 296 ? -4.797 30.828 23.344 1 98.5 296 SER B C 1
ATOM 6965 O O . SER B 1 296 ? -5.059 31.812 24.031 1 98.5 296 SER B O 1
ATOM 6967 N N . VAL B 1 297 ? -5.355 30.547 22.188 1 98.06 297 VAL B N 1
ATOM 6968 C CA . VAL B 1 297 ? -6.418 31.391 21.656 1 98.06 297 VAL B CA 1
ATOM 6969 C C . VAL B 1 297 ? -7.613 31.391 22.594 1 98.06 297 VAL B C 1
ATOM 6971 O O . VAL B 1 297 ? -8.195 32.438 22.875 1 98.06 297 VAL B O 1
ATOM 6974 N N . LEU B 1 298 ? -8.008 30.266 23.125 1 97.94 298 LEU B N 1
ATOM 6975 C CA . LEU B 1 298 ? -9.117 30.156 24.062 1 97.94 298 LEU B CA 1
ATOM 6976 C C . LEU B 1 298 ? -8.852 31 25.312 1 97.94 298 LEU B C 1
ATOM 6978 O O . LEU B 1 298 ? -9.742 31.688 25.797 1 97.94 298 LEU B O 1
ATOM 6982 N N . LYS B 1 299 ? -7.648 30.875 25.781 1 97.5 299 LYS B N 1
ATOM 6983 C CA . LYS B 1 299 ? -7.262 31.656 26.938 1 97.5 299 LYS B CA 1
ATOM 6984 C C . LYS B 1 299 ? -7.332 33.156 26.656 1 97.5 299 LYS B C 1
ATOM 6986 O O . LYS B 1 299 ? -7.805 33.938 27.484 1 97.5 299 LYS B O 1
ATOM 6991 N N . ALA B 1 300 ? -6.859 33.531 25.484 1 97 300 ALA B N 1
ATOM 6992 C CA . ALA B 1 300 ? -6.859 34.938 25.094 1 97 300 ALA B CA 1
ATOM 6993 C C . ALA B 1 300 ? -8.281 35.469 24.953 1 97 300 ALA B C 1
ATOM 6995 O O . ALA B 1 300 ? -8.562 36.625 25.266 1 97 300 ALA B O 1
ATOM 6996 N N . ILE B 1 301 ? -9.125 34.656 24.422 1 95.94 301 ILE B N 1
ATOM 6997 C CA . ILE B 1 301 ? -10.531 35.031 24.297 1 95.94 301 ILE B CA 1
ATOM 6998 C C . ILE B 1 301 ? -11.141 35.219 25.672 1 95.94 301 ILE B C 1
ATOM 7000 O O . ILE B 1 301 ? -11.828 36.219 25.906 1 95.94 301 ILE B O 1
ATOM 7004 N N . GLN B 1 302 ? -10.883 34.344 26.594 1 96.5 302 GLN B N 1
ATOM 7005 C CA . GLN B 1 302 ? -11.398 34.438 27.953 1 96.5 302 GLN B CA 1
ATOM 7006 C C . GLN B 1 302 ? -10.898 35.688 28.656 1 96.5 302 GLN B C 1
ATOM 7008 O O . GLN B 1 302 ? -11.625 36.312 29.453 1 96.5 302 GLN B O 1
ATOM 7013 N N . GLN B 1 303 ? -9.703 36.094 28.281 1 96.25 303 GLN B N 1
ATOM 7014 C CA . GLN B 1 303 ? -9.078 37.25 28.922 1 96.25 303 GLN B CA 1
ATOM 7015 C C . GLN B 1 303 ? -9.5 38.531 28.234 1 96.25 303 GLN B C 1
ATOM 7017 O O . GLN B 1 303 ? -9.219 39.625 28.719 1 96.25 303 GLN B O 1
ATOM 7022 N N . GLY B 1 304 ? -10.117 38.406 27.047 1 93.38 304 GLY B N 1
ATOM 7023 C CA . GLY B 1 304 ? -10.609 39.562 26.328 1 93.38 304 GLY B CA 1
ATOM 7024 C C . GLY B 1 304 ? -9.547 40.219 25.453 1 93.38 304 GLY B C 1
ATOM 7025 O O . GLY B 1 304 ? -9.766 41.281 24.906 1 93.38 304 GLY B O 1
ATOM 7026 N N . THR B 1 305 ? -8.414 39.562 25.297 1 93.12 305 THR B N 1
ATOM 7027 C CA . THR B 1 305 ? -7.312 40.156 24.531 1 93.12 305 THR B CA 1
ATOM 7028 C C . THR B 1 305 ? -7.398 39.75 23.078 1 93.12 305 THR B C 1
ATOM 7030 O O . THR B 1 305 ? -6.68 40.281 22.219 1 93.12 305 THR B O 1
ATOM 7033 N N . LEU B 1 306 ? -8.234 38.844 22.781 1 94.5 306 LEU B N 1
ATOM 7034 C CA . LEU B 1 306 ? -8.469 38.406 21.422 1 94.5 306 LEU B CA 1
ATOM 7035 C C . LEU B 1 306 ? -9.961 38.188 21.156 1 94.5 306 LEU B C 1
ATOM 7037 O O . LEU B 1 306 ? -10.633 37.5 21.922 1 94.5 306 LEU B O 1
ATOM 7041 N N . LYS B 1 307 ? -10.438 38.906 20.188 1 93.19 307 LYS B N 1
ATOM 7042 C CA . LYS B 1 307 ? -11.844 38.75 19.812 1 93.19 307 LYS B CA 1
ATOM 7043 C C . LYS B 1 307 ? -12 37.938 18.547 1 93.19 307 LYS B C 1
ATOM 7045 O O . LYS B 1 307 ? -11.898 38.438 17.438 1 93.19 307 LYS B O 1
ATOM 7050 N N . VAL B 1 308 ? -12.305 36.688 18.688 1 94.69 308 VAL B N 1
ATOM 7051 C CA . VAL B 1 308 ? -12.531 35.75 17.594 1 94.69 308 VAL B CA 1
ATOM 7052 C C . VAL B 1 308 ? -13.281 34.531 18.094 1 94.69 308 VAL B C 1
ATOM 7054 O O . VAL B 1 308 ? -13.352 34.281 19.297 1 94.69 308 VAL B O 1
ATOM 7057 N N . THR B 1 309 ? -14.008 33.906 17.266 1 94.31 309 THR B N 1
ATOM 7058 C CA . THR B 1 309 ? -14.602 32.625 17.594 1 94.31 309 THR B CA 1
ATOM 7059 C C . THR B 1 309 ? -13.742 31.484 17.047 1 94.31 309 THR B C 1
ATOM 7061 O O . THR B 1 309 ? -13.438 31.438 15.859 1 94.31 309 THR B O 1
ATOM 7064 N N . LEU B 1 310 ? -13.312 30.609 17.938 1 97.5 310 LEU B N 1
ATOM 7065 C CA . LEU B 1 310 ? -12.57 29.438 17.5 1 97.5 310 LEU B CA 1
ATOM 7066 C C . LEU B 1 310 ? -13.523 28.344 17.016 1 97.5 310 LEU B C 1
ATOM 7068 O O . LEU B 1 310 ? -14.281 27.781 17.812 1 97.5 310 LEU B O 1
ATOM 7072 N N . GLY B 1 311 ? -13.461 28.047 15.734 1 97.31 311 GLY B N 1
ATOM 7073 C CA . GLY B 1 311 ? -14.344 27.062 15.148 1 97.31 311 GLY B CA 1
ATOM 7074 C C . GLY B 1 311 ? -13.867 25.641 15.359 1 97.31 311 GLY B C 1
ATOM 7075 O O . GLY B 1 311 ? -14.68 24.719 15.461 1 97.31 311 GLY B O 1
ATOM 7076 N N . GLY B 1 312 ? -12.578 25.438 15.383 1 98.5 312 GLY B N 1
ATOM 7077 C CA . GLY B 1 312 ? -12.031 24.094 15.562 1 98.5 312 GLY B CA 1
ATOM 7078 C C . GLY B 1 312 ? -10.594 23.984 15.102 1 98.5 312 GLY B C 1
ATOM 7079 O O . GLY B 1 312 ? -9.992 24.953 14.648 1 98.5 312 GLY B O 1
ATOM 7080 N N . VAL B 1 313 ? -10.078 22.766 15.32 1 98.88 313 VAL B N 1
ATOM 7081 C CA . VAL B 1 313 ? -8.711 22.422 14.93 1 98.88 313 VAL B CA 1
ATOM 7082 C C . VAL B 1 313 ? -8.727 21.188 14.039 1 98.88 313 VAL B C 1
ATOM 7084 O O . VAL B 1 313 ? -9.461 20.234 14.305 1 98.88 313 VAL B O 1
ATOM 7087 N N . ALA B 1 314 ? -8.008 21.219 12.922 1 98.94 314 ALA B N 1
ATOM 7088 C CA . ALA B 1 314 ? -7.844 20.062 12.055 1 98.94 314 ALA B CA 1
ATOM 7089 C C . ALA B 1 314 ? -6.379 19.641 11.969 1 98.94 314 ALA B C 1
ATOM 7091 O O . ALA B 1 314 ? -5.512 20.453 11.641 1 98.94 314 ALA B O 1
ATOM 7092 N N . LEU B 1 315 ? -6.145 18.391 12.273 1 98.94 315 LEU B N 1
ATOM 7093 C CA . LEU B 1 315 ? -4.801 17.844 12.391 1 98.94 315 LEU B CA 1
ATOM 7094 C C . LEU B 1 315 ? -4.512 16.875 11.25 1 98.94 315 LEU B C 1
ATOM 7096 O O . LEU B 1 315 ? -4.824 15.688 11.352 1 98.94 315 LEU B O 1
ATOM 7100 N N . GLY B 1 316 ? -3.852 17.344 10.195 1 98.75 316 GLY B N 1
ATOM 7101 C CA . GLY B 1 316 ? -3.527 16.531 9.031 1 98.75 316 GLY B CA 1
ATOM 7102 C C . GLY B 1 316 ? -2.172 15.859 9.125 1 98.75 316 GLY B C 1
ATOM 7103 O O . GLY B 1 316 ? -1.136 16.531 9.062 1 98.75 316 GLY B O 1
ATOM 7104 N N . ASN B 1 317 ? -2.211 14.602 9.18 1 98.31 317 ASN B N 1
ATOM 7105 C CA . ASN B 1 317 ? -0.947 13.883 9.328 1 98.31 317 ASN B CA 1
ATOM 7106 C C . ASN B 1 317 ? -0.026 14.57 10.336 1 98.31 317 ASN B C 1
ATOM 7108 O O . ASN B 1 317 ? 1.137 14.844 10.031 1 98.31 317 ASN B O 1
ATOM 7112 N N . SER B 1 318 ? -0.557 14.812 11.5 1 98.69 318 SER B N 1
ATOM 7113 C CA . SER B 1 318 ? 0.115 15.719 12.422 1 98.69 318 SER B CA 1
ATOM 7114 C C . SER B 1 318 ? 1.081 14.961 13.336 1 98.69 318 SER B C 1
ATOM 7116 O O . SER B 1 318 ? 0.769 13.867 13.805 1 98.69 318 SER B O 1
ATOM 7118 N N . TRP B 1 319 ? 2.191 15.531 13.586 1 98.5 319 TRP B N 1
ATOM 7119 C CA . TRP B 1 319 ? 3.264 15 14.422 1 98.5 319 TRP B CA 1
ATOM 7120 C C . TRP B 1 319 ? 2.947 15.188 15.898 1 98.5 319 TRP B C 1
ATOM 7122 O O . TRP B 1 319 ? 3.727 15.805 16.641 1 98.5 319 TRP B O 1
ATOM 7132 N N . ILE B 1 320 ? 1.902 14.547 16.391 1 98.81 320 ILE B N 1
ATOM 7133 C CA . ILE B 1 320 ? 1.384 14.758 17.734 1 98.81 320 ILE B CA 1
ATOM 7134 C C . ILE B 1 320 ? 2.113 13.844 18.719 1 98.81 320 ILE B C 1
ATOM 7136 O O . ILE B 1 320 ? 2.422 14.258 19.844 1 98.81 320 ILE B O 1
ATOM 7140 N N . SER B 1 321 ? 2.402 12.617 18.297 1 98.69 321 SER B N 1
ATOM 7141 C CA . SER B 1 321 ? 3.062 11.641 19.172 1 98.69 321 SER B CA 1
ATOM 7142 C C . SER B 1 321 ? 4.199 10.938 18.438 1 98.69 321 SER B C 1
ATOM 7144 O O . SER B 1 321 ? 4.031 9.82 17.938 1 98.69 321 SER B O 1
ATOM 7146 N N . PRO B 1 322 ? 5.383 11.5 18.484 1 98.5 322 PRO B N 1
ATOM 7147 C CA . PRO B 1 322 ? 6.52 10.922 17.766 1 98.5 322 PRO B CA 1
ATOM 7148 C C . PRO B 1 322 ? 6.797 9.477 18.156 1 98.5 322 PRO B C 1
ATOM 7150 O O . PRO B 1 322 ? 7.133 8.648 17.312 1 98.5 322 PRO B O 1
ATOM 7153 N N . GLU B 1 323 ? 6.641 9.156 19.438 1 98.75 323 GLU B N 1
ATOM 7154 C CA . GLU B 1 323 ? 6.902 7.797 19.891 1 98.75 323 GLU B CA 1
ATOM 7155 C C . GLU B 1 323 ? 6.027 6.785 19.156 1 98.75 323 GLU B C 1
ATOM 7157 O O . GLU B 1 323 ? 6.508 5.738 18.719 1 98.75 323 GLU B O 1
ATOM 7162 N N . ASP B 1 324 ? 4.766 7.082 19.031 1 98.81 324 ASP B N 1
ATOM 7163 C CA . ASP B 1 324 ? 3.848 6.156 18.375 1 98.81 324 ASP B CA 1
ATOM 7164 C C . ASP B 1 324 ? 4.168 6.027 16.891 1 98.81 324 ASP B C 1
ATOM 7166 O O . ASP B 1 324 ? 3.982 4.961 16.297 1 98.81 324 ASP B O 1
ATOM 7170 N N . PHE B 1 325 ? 4.648 7.082 16.297 1 98.81 325 PHE B N 1
ATOM 7171 C CA . PHE B 1 325 ? 5.02 7.016 14.898 1 98.81 325 PHE B CA 1
ATOM 7172 C C . PHE B 1 325 ? 6.258 6.145 14.703 1 98.81 325 PHE B C 1
ATOM 7174 O O . PHE B 1 325 ? 6.262 5.246 13.859 1 98.81 325 PHE B O 1
ATOM 7181 N N . VAL B 1 326 ? 7.305 6.363 15.477 1 98.75 326 VAL B N 1
ATOM 7182 C CA . VAL B 1 326 ? 8.555 5.633 15.266 1 98.75 326 VAL B CA 1
ATOM 7183 C C . VAL B 1 326 ? 8.32 4.141 15.492 1 98.75 326 VAL B C 1
ATOM 7185 O O . VAL B 1 326 ? 8.953 3.305 14.836 1 98.75 326 VAL B O 1
ATOM 7188 N N . PHE B 1 327 ? 7.367 3.773 16.359 1 98.81 327 PHE B N 1
ATOM 7189 C CA . PHE B 1 327 ? 7.07 2.365 16.609 1 98.81 327 PHE B CA 1
ATOM 7190 C C . PHE B 1 327 ? 6.211 1.795 15.484 1 98.81 327 PHE B C 1
ATOM 7192 O O . PHE B 1 327 ? 6.094 0.575 15.344 1 98.81 327 PHE B O 1
ATOM 7199 N N . SER B 1 328 ? 5.59 2.625 14.703 1 98.75 328 SER B N 1
ATOM 7200 C CA . SER B 1 328 ? 4.711 2.145 13.641 1 98.75 328 SER B CA 1
ATOM 7201 C C . SER B 1 328 ? 5.492 1.883 12.359 1 98.75 328 SER B C 1
ATOM 7203 O O . SER B 1 328 ? 5.082 1.063 11.531 1 98.75 328 SER B O 1
ATOM 7205 N N . TRP B 1 329 ? 6.66 2.547 12.109 1 98.75 329 TRP B N 1
ATOM 7206 C CA . TRP B 1 329 ? 7.367 2.512 10.836 1 98.75 329 TRP B CA 1
ATOM 7207 C C . TRP B 1 329 ? 7.824 1.096 10.5 1 98.75 329 TRP B C 1
ATOM 7209 O O . TRP B 1 329 ? 7.508 0.569 9.438 1 98.75 329 TRP B O 1
ATOM 7219 N N . GLY B 1 330 ? 8.555 0.453 11.414 1 98.69 330 GLY B N 1
ATOM 7220 C CA . GLY B 1 330 ? 9.133 -0.861 11.188 1 98.69 330 GLY B CA 1
ATOM 7221 C C . GLY B 1 330 ? 8.102 -1.914 10.836 1 98.69 330 GLY B C 1
ATOM 7222 O O . GLY B 1 330 ? 8.141 -2.49 9.742 1 98.69 330 GLY B O 1
ATOM 7223 N N . PRO B 1 331 ? 7.145 -2.137 11.719 1 98.31 331 PRO B N 1
ATOM 7224 C CA . PRO B 1 331 ? 6.141 -3.172 11.461 1 98.31 331 PRO B CA 1
ATOM 7225 C C . PRO B 1 331 ? 5.352 -2.926 10.18 1 98.31 331 PRO B C 1
ATOM 7227 O O . PRO B 1 331 ? 5.051 -3.869 9.445 1 98.31 331 PRO B O 1
ATOM 7230 N N . LEU B 1 332 ? 5.004 -1.686 9.93 1 98.56 332 LEU B N 1
ATOM 7231 C CA . LEU B 1 332 ? 4.258 -1.354 8.719 1 98.56 332 LEU B CA 1
ATOM 7232 C C . LEU B 1 332 ? 5.051 -1.72 7.469 1 98.56 332 LEU B C 1
ATOM 7234 O O . LEU B 1 332 ? 4.52 -2.357 6.559 1 98.56 332 LEU B O 1
ATOM 7238 N N . LEU B 1 333 ? 6.316 -1.347 7.453 1 98.75 333 LEU B N 1
ATOM 7239 C CA . LEU B 1 333 ? 7.164 -1.572 6.289 1 98.75 333 LEU B CA 1
ATOM 7240 C C . LEU B 1 333 ? 7.48 -3.055 6.125 1 98.75 333 LEU B C 1
ATOM 7242 O O . LEU B 1 333 ? 7.641 -3.539 5.004 1 98.75 333 LEU B O 1
ATOM 7246 N N . ARG B 1 334 ? 7.582 -3.768 7.215 1 98.31 334 ARG B N 1
ATOM 7247 C CA . ARG B 1 334 ? 7.777 -5.211 7.129 1 98.31 334 ARG B CA 1
ATOM 7248 C C . ARG B 1 334 ? 6.582 -5.891 6.465 1 98.31 334 ARG B C 1
ATOM 7250 O O . ARG B 1 334 ? 6.75 -6.738 5.586 1 98.31 334 ARG B O 1
ATOM 7257 N N . ASP B 1 335 ? 5.406 -5.488 6.867 1 97.12 335 ASP B N 1
ATOM 7258 C CA . ASP B 1 335 ? 4.195 -6.098 6.324 1 97.12 335 ASP B CA 1
ATOM 7259 C C . ASP B 1 335 ? 3.979 -5.691 4.871 1 97.12 335 ASP B C 1
ATOM 7261 O O . ASP B 1 335 ? 3.25 -6.359 4.133 1 97.12 335 ASP B O 1
ATOM 7265 N N . LEU B 1 336 ? 4.641 -4.645 4.469 1 97.81 336 LEU B N 1
ATOM 7266 C CA . LEU B 1 336 ? 4.484 -4.156 3.104 1 97.81 336 LEU B CA 1
ATOM 7267 C C . LEU B 1 336 ? 5.715 -4.48 2.264 1 97.81 336 LEU B C 1
ATOM 7269 O O . LEU B 1 336 ? 5.949 -3.852 1.23 1 97.81 336 LEU B O 1
ATOM 7273 N N . SER B 1 337 ? 6.543 -5.355 2.719 1 97.94 337 SER B N 1
ATOM 7274 C CA . SER B 1 337 ? 7.629 -5.977 1.972 1 97.94 337 SER B CA 1
ATOM 7275 C C . SER B 1 337 ? 8.766 -4.988 1.724 1 97.94 337 SER B C 1
ATOM 7277 O O . SER B 1 337 ? 9.625 -5.223 0.872 1 97.94 337 SER B O 1
ATOM 7279 N N . ARG B 1 338 ? 8.75 -3.824 2.426 1 98.19 338 ARG B N 1
ATOM 7280 C CA . ARG B 1 338 ? 9.836 -2.859 2.283 1 98.19 338 ARG B CA 1
ATOM 7281 C C . ARG B 1 338 ? 10.961 -3.156 3.266 1 98.19 338 ARG B C 1
ATOM 7283 O O . ARG B 1 338 ? 12.109 -2.781 3.031 1 98.19 338 ARG B O 1
ATOM 7290 N N . LEU B 1 339 ? 10.625 -3.838 4.32 1 98 339 LEU B N 1
ATOM 7291 C CA . LEU B 1 339 ? 11.609 -4.375 5.258 1 98 339 LEU B CA 1
ATOM 7292 C C . LEU B 1 339 ? 11.445 -5.883 5.414 1 98 339 LEU B C 1
ATOM 7294 O O . LEU B 1 339 ? 10.344 -6.414 5.23 1 98 339 LEU B O 1
ATOM 7298 N N . ASP B 1 340 ? 12.531 -6.578 5.652 1 96.25 340 ASP B N 1
ATOM 7299 C CA . ASP B 1 340 ? 12.445 -7.957 6.133 1 96.25 340 ASP B CA 1
ATOM 7300 C C . ASP B 1 340 ? 12.562 -8.016 7.656 1 96.25 340 ASP B C 1
ATOM 7302 O O . ASP B 1 340 ? 12.5 -6.984 8.328 1 96.25 340 ASP B O 1
ATOM 7306 N N . ASP B 1 341 ? 12.68 -9.156 8.234 1 96.06 341 ASP B N 1
ATOM 7307 C CA . ASP B 1 341 ? 12.711 -9.312 9.688 1 96.06 341 ASP B CA 1
ATOM 7308 C C . ASP B 1 341 ? 13.977 -8.703 10.281 1 96.06 341 ASP B C 1
ATOM 7310 O O . ASP B 1 341 ? 13.953 -8.172 11.391 1 96.06 341 ASP B O 1
ATOM 7314 N N . ASN B 1 342 ? 15.078 -8.812 9.562 1 95.75 342 ASN B N 1
ATOM 7315 C CA . ASN B 1 342 ? 16.312 -8.203 10.031 1 95.75 342 ASN B CA 1
ATOM 7316 C C . ASN B 1 342 ? 16.188 -6.684 10.117 1 95.75 342 ASN B C 1
ATOM 7318 O O . ASN B 1 342 ? 16.578 -6.086 11.125 1 95.75 342 ASN B O 1
ATOM 7322 N N . GLY B 1 343 ? 15.695 -6.086 9.023 1 97.06 343 GLY B N 1
ATOM 7323 C CA . GLY B 1 343 ? 15.453 -4.652 9.039 1 97.06 343 GLY B CA 1
ATOM 7324 C C . GLY B 1 343 ? 14.484 -4.227 10.133 1 97.06 343 GLY B C 1
ATOM 7325 O O . GLY B 1 343 ? 14.68 -3.186 10.766 1 97.06 343 GLY B O 1
ATOM 7326 N N . LEU B 1 344 ? 13.484 -5.012 10.359 1 98.12 344 LEU B N 1
ATOM 7327 C CA . LEU B 1 344 ? 12.523 -4.734 11.422 1 98.12 344 LEU B CA 1
ATOM 7328 C C . LEU B 1 344 ? 13.203 -4.746 12.789 1 98.12 344 LEU B C 1
ATOM 7330 O O . LEU B 1 344 ? 12.93 -3.885 13.625 1 98.12 344 LEU B O 1
ATOM 7334 N N . GLN B 1 345 ? 14.008 -5.734 13.031 1 97.88 345 GLN B N 1
ATOM 7335 C CA . GLN B 1 345 ? 14.688 -5.848 14.32 1 97.88 345 GLN B CA 1
ATOM 7336 C C . GLN B 1 345 ? 15.586 -4.637 14.57 1 97.88 345 GLN B C 1
ATOM 7338 O O . GLN B 1 345 ? 15.609 -4.098 15.68 1 97.88 345 GLN B O 1
ATOM 7343 N N . LYS B 1 346 ? 16.328 -4.254 13.562 1 97.94 346 LYS B N 1
ATOM 7344 C CA . LYS B 1 346 ? 17.172 -3.068 13.688 1 97.94 346 LYS B CA 1
ATOM 7345 C C . LYS B 1 346 ? 16.344 -1.824 13.977 1 97.94 346 LYS B C 1
ATOM 7347 O O . LYS B 1 346 ? 16.688 -1.025 14.852 1 97.94 346 LYS B O 1
ATOM 7352 N N . ALA B 1 347 ? 15.273 -1.675 13.242 1 98.56 347 ALA B N 1
ATOM 7353 C CA . ALA B 1 347 ? 14.391 -0.527 13.438 1 98.56 347 ALA B CA 1
ATOM 7354 C C . ALA B 1 347 ? 13.805 -0.517 14.844 1 98.56 347 ALA B C 1
ATOM 7356 O O . ALA B 1 347 ? 13.781 0.522 15.508 1 98.56 347 ALA B O 1
ATOM 7357 N N . ASN B 1 348 ? 13.336 -1.673 15.32 1 98.62 348 ASN B N 1
ATOM 7358 C CA . ASN B 1 348 ? 12.742 -1.782 16.641 1 98.62 348 ASN B CA 1
ATOM 7359 C C . ASN B 1 348 ? 13.75 -1.448 17.734 1 98.62 348 ASN B C 1
ATOM 7361 O O . ASN B 1 348 ? 13.398 -0.854 18.766 1 98.62 348 ASN B O 1
ATOM 7365 N N . SER B 1 349 ? 14.945 -1.877 17.531 1 98.75 349 SER B N 1
ATOM 7366 C CA . SER B 1 349 ? 15.984 -1.594 18.5 1 98.75 349 SER B CA 1
ATOM 7367 C C . SER B 1 349 ? 16.188 -0.093 18.672 1 98.75 349 SER B C 1
ATOM 7369 O O . SER B 1 349 ? 16.297 0.399 19.797 1 98.75 349 SER B O 1
ATOM 7371 N N . ILE B 1 350 ? 16.266 0.625 17.609 1 98.75 350 ILE B N 1
ATOM 7372 C CA . ILE B 1 350 ? 16.453 2.07 17.672 1 98.75 350 ILE B CA 1
ATOM 7373 C C . ILE B 1 350 ? 15.188 2.727 18.25 1 98.75 350 ILE B C 1
ATOM 7375 O O . ILE B 1 350 ? 15.281 3.68 19.016 1 98.75 350 ILE B O 1
ATOM 7379 N N . ALA B 1 351 ? 14 2.289 17.859 1 98.88 351 ALA B N 1
ATOM 7380 C CA . ALA B 1 351 ? 12.75 2.809 18.406 1 98.88 351 ALA B CA 1
ATOM 7381 C C . ALA B 1 351 ? 12.719 2.656 19.938 1 98.88 351 ALA B C 1
ATOM 7383 O O . ALA B 1 351 ? 12.273 3.561 20.641 1 98.88 351 ALA B O 1
ATOM 7384 N N . GLU B 1 352 ? 13.18 1.516 20.422 1 98.88 352 GLU B N 1
ATOM 7385 C CA . GLU B 1 352 ? 13.242 1.293 21.859 1 98.88 352 GLU B CA 1
ATOM 7386 C C . GLU B 1 352 ? 14.203 2.277 22.531 1 98.88 352 GLU B C 1
ATOM 7388 O O . GLU B 1 352 ? 13.938 2.75 23.641 1 98.88 352 GLU B O 1
ATOM 7393 N N . ARG B 1 353 ? 15.328 2.521 21.906 1 98.81 353 ARG B N 1
ATOM 7394 C CA . ARG B 1 353 ? 16.25 3.535 22.406 1 98.81 353 ARG B CA 1
ATOM 7395 C C . ARG B 1 353 ? 15.57 4.895 22.516 1 98.81 353 ARG B C 1
ATOM 7397 O O . ARG B 1 353 ? 15.734 5.602 23.516 1 98.81 353 ARG B O 1
ATOM 7404 N N . ILE B 1 354 ? 14.812 5.289 21.547 1 98.81 354 ILE B N 1
ATOM 7405 C CA . ILE B 1 354 ? 14.078 6.547 21.531 1 98.81 354 ILE B CA 1
ATOM 7406 C C . ILE B 1 354 ? 13.102 6.594 22.703 1 98.81 354 ILE B C 1
ATOM 7408 O O . ILE B 1 354 ? 13.039 7.594 23.422 1 98.81 354 ILE B O 1
ATOM 7412 N N . LYS B 1 355 ? 12.344 5.523 22.891 1 98.81 355 LYS B N 1
ATOM 7413 C CA . LYS B 1 355 ? 11.406 5.449 24 1 98.81 355 LYS B CA 1
ATOM 7414 C C . LYS B 1 355 ? 12.117 5.676 25.328 1 98.81 355 LYS B C 1
ATOM 7416 O O . LYS B 1 355 ? 11.633 6.434 26.172 1 98.81 355 LYS B O 1
ATOM 7421 N N . GLN B 1 356 ? 13.234 5.027 25.562 1 98.81 356 GLN B N 1
ATOM 7422 C CA . GLN B 1 356 ? 14 5.168 26.781 1 98.81 356 GLN B CA 1
ATOM 7423 C C . GLN B 1 356 ? 14.484 6.602 26.969 1 98.81 356 GLN B C 1
ATOM 7425 O O . GLN B 1 356 ? 14.461 7.133 28.094 1 98.81 356 GLN B O 1
ATOM 7430 N N . GLN B 1 357 ? 14.906 7.207 25.891 1 98.81 357 GLN B N 1
ATOM 7431 C CA . GLN B 1 357 ? 15.367 8.594 25.938 1 98.81 357 GLN B CA 1
ATOM 7432 C C . GLN B 1 357 ? 14.227 9.539 26.281 1 98.81 357 GLN B C 1
ATOM 7434 O O . GLN B 1 357 ? 14.398 10.469 27.078 1 98.81 357 GLN B O 1
ATOM 7439 N N . LEU B 1 358 ? 13.094 9.328 25.734 1 98.56 358 LEU B N 1
ATOM 7440 C CA . LEU B 1 358 ? 11.93 10.141 26.047 1 98.56 358 LEU B CA 1
ATOM 7441 C C . LEU B 1 358 ? 11.539 9.992 27.516 1 98.56 358 LEU B C 1
ATOM 7443 O O . LEU B 1 358 ? 11.266 10.984 28.188 1 98.56 358 LEU B O 1
ATOM 7447 N N . GLU B 1 359 ? 11.531 8.773 28.031 1 98.25 359 GLU B N 1
ATOM 7448 C CA . GLU B 1 359 ? 11.203 8.508 29.438 1 98.25 359 GLU B CA 1
ATOM 7449 C C . GLU B 1 359 ? 12.203 9.18 30.375 1 98.25 359 GLU B C 1
ATOM 7451 O O . GLU B 1 359 ? 11.836 9.609 31.469 1 98.25 359 GLU B O 1
ATOM 7456 N N . ALA B 1 360 ? 13.398 9.328 29.953 1 98.44 360 ALA B N 1
ATOM 7457 C CA . ALA B 1 360 ? 14.461 9.914 30.766 1 98.44 360 ALA B CA 1
ATOM 7458 C C . ALA B 1 360 ? 14.508 11.43 30.594 1 98.44 360 ALA B C 1
ATOM 7460 O O . ALA B 1 360 ? 15.344 12.109 31.203 1 98.44 360 ALA B O 1
ATOM 7461 N N . GLY B 1 361 ? 13.703 11.984 29.734 1 97.75 361 GLY B N 1
ATOM 7462 C CA . GLY B 1 361 ? 13.68 13.414 29.5 1 97.75 361 GLY B CA 1
ATOM 7463 C C . GLY B 1 361 ? 14.797 13.898 28.594 1 97.75 361 GLY B C 1
ATOM 7464 O O . GLY B 1 361 ? 15.125 15.086 28.578 1 97.75 361 GLY B O 1
ATOM 7465 N N . GLN B 1 362 ? 15.43 12.922 27.938 1 98.38 362 GLN B N 1
ATOM 7466 C CA . GLN B 1 362 ? 16.5 13.25 27.016 1 98.38 362 GLN B CA 1
ATOM 7467 C C . GLN B 1 362 ? 15.953 13.531 25.609 1 98.38 362 GLN B C 1
ATOM 7469 O O . GLN B 1 362 ? 16.266 12.805 24.656 1 98.38 362 GLN B O 1
ATOM 7474 N N . PHE B 1 363 ? 15.312 14.656 25.422 1 97.94 363 PHE B N 1
ATOM 7475 C CA . PHE B 1 363 ? 14.516 14.938 24.219 1 97.94 363 PHE B CA 1
ATOM 7476 C C . PHE B 1 363 ? 15.414 15.211 23.031 1 97.94 363 PHE B C 1
ATOM 7478 O O . PHE B 1 363 ? 15.125 14.766 21.906 1 97.94 363 PHE B O 1
ATOM 7485 N N . ALA B 1 364 ? 16.469 15.938 23.172 1 96.62 364 ALA B N 1
ATOM 7486 C CA . ALA B 1 364 ? 17.391 16.203 22.062 1 96.62 364 ALA B CA 1
ATOM 7487 C C . ALA B 1 364 ? 18 14.906 21.547 1 96.62 364 ALA B C 1
ATOM 7489 O O . ALA B 1 364 ? 18.141 14.711 20.328 1 96.62 364 ALA B O 1
ATOM 7490 N N . ASP B 1 365 ? 18.375 14.016 22.5 1 97.5 365 ASP B N 1
ATOM 7491 C CA . ASP B 1 365 ? 18.922 12.719 22.125 1 97.5 365 ASP B CA 1
ATOM 7492 C C . ASP B 1 365 ? 17.891 11.883 21.375 1 97.5 365 ASP B C 1
ATOM 7494 O O . ASP B 1 365 ? 18.25 11.172 20.422 1 97.5 365 ASP B O 1
ATOM 7498 N N . ALA B 1 366 ? 16.672 11.938 21.812 1 98.06 366 ALA B N 1
ATOM 7499 C CA . ALA B 1 366 ? 15.594 11.219 21.141 1 98.06 366 ALA B CA 1
ATOM 7500 C C . ALA B 1 366 ? 15.438 11.695 19.703 1 98.06 366 ALA B C 1
ATOM 7502 O O . ALA B 1 366 ? 15.18 10.898 18.797 1 98.06 366 ALA B O 1
ATOM 7503 N N . THR B 1 367 ? 15.562 13.016 19.484 1 96.75 367 THR B N 1
ATOM 7504 C CA . THR B 1 367 ? 15.484 13.57 18.125 1 96.75 367 THR B CA 1
ATOM 7505 C C . THR B 1 367 ? 16.625 13.031 17.266 1 96.75 367 THR B C 1
ATOM 7507 O O . THR B 1 367 ? 16.406 12.664 16.109 1 96.75 367 THR B O 1
ATOM 7510 N N . ASN B 1 368 ? 17.812 12.992 17.797 1 94.12 368 ASN B N 1
ATOM 7511 C CA . ASN B 1 368 ? 18.953 12.438 17.078 1 94.12 368 ASN B CA 1
ATOM 7512 C C . ASN B 1 368 ? 18.75 10.961 16.75 1 94.12 368 ASN B C 1
ATOM 7514 O O . ASN B 1 368 ? 19.047 10.516 15.641 1 94.12 368 ASN B O 1
ATOM 7518 N N . SER B 1 369 ? 18.219 10.242 17.703 1 97.12 369 SER B N 1
ATOM 7519 C CA . SER B 1 369 ? 17.938 8.828 17.484 1 97.12 369 SER B CA 1
ATOM 7520 C C . SER B 1 369 ? 16.844 8.633 16.453 1 97.12 369 SER B C 1
ATOM 7522 O O . SER B 1 369 ? 16.844 7.648 15.703 1 97.12 369 SER B O 1
ATOM 7524 N N . CYS B 1 370 ? 15.875 9.523 16.438 1 96.38 370 CYS B N 1
ATOM 7525 C CA . CYS B 1 370 ? 14.852 9.484 15.398 1 96.38 370 CYS B CA 1
ATOM 7526 C C . CYS B 1 370 ? 15.477 9.586 14.016 1 96.38 370 CYS B C 1
ATOM 7528 O O . CYS B 1 370 ? 15.094 8.852 13.102 1 96.38 370 CYS B O 1
ATOM 7530 N N . ALA B 1 371 ? 16.438 10.477 13.844 1 92.44 371 ALA B N 1
ATOM 7531 C CA . ALA B 1 371 ? 17.172 10.602 12.586 1 92.44 371 ALA B CA 1
ATOM 7532 C C . ALA B 1 371 ? 17.938 9.32 12.266 1 92.44 371 ALA B C 1
ATOM 7534 O O . ALA B 1 371 ? 17.984 8.898 11.109 1 92.44 371 ALA B O 1
ATOM 7535 N N . ASP B 1 372 ? 18.547 8.711 13.281 1 94.06 372 ASP B N 1
ATOM 7536 C CA . ASP B 1 372 ? 19.219 7.43 13.109 1 94.06 372 ASP B CA 1
ATOM 7537 C C . ASP B 1 372 ? 18.266 6.359 12.594 1 94.06 372 ASP B C 1
ATOM 7539 O O . ASP B 1 372 ? 18.625 5.551 11.742 1 94.06 372 ASP B O 1
ATOM 7543 N N . LEU B 1 373 ? 17.078 6.328 13.18 1 97.31 373 LEU B N 1
ATOM 7544 C CA . LEU B 1 373 ? 16.062 5.352 12.773 1 97.31 373 LEU B CA 1
ATOM 7545 C C . LEU B 1 373 ? 15.672 5.559 11.32 1 97.31 373 LEU B C 1
ATOM 7547 O O . LEU B 1 373 ? 15.539 4.594 10.562 1 97.31 373 LEU B O 1
ATOM 7551 N N . GLU B 1 374 ? 15.43 6.809 10.906 1 94 374 GLU B N 1
ATOM 7552 C CA . GLU B 1 374 ? 15.102 7.102 9.516 1 94 374 GLU B CA 1
ATOM 7553 C C . GLU B 1 374 ? 16.203 6.613 8.578 1 94 374 GLU B C 1
ATOM 7555 O O . GLU B 1 374 ? 15.922 6.066 7.508 1 94 374 GLU B O 1
ATOM 7560 N N . ASN B 1 375 ? 17.438 6.828 8.984 1 91.69 375 ASN B N 1
ATOM 7561 C CA . ASN B 1 375 ? 18.562 6.379 8.18 1 91.69 375 ASN B CA 1
ATOM 7562 C C . ASN B 1 375 ? 18.609 4.855 8.062 1 91.69 375 ASN B C 1
ATOM 7564 O O . ASN B 1 375 ? 18.875 4.312 6.992 1 91.69 375 ASN B O 1
ATOM 7568 N N . GLU B 1 376 ? 18.406 4.211 9.164 1 94.81 376 GLU B N 1
ATOM 7569 C CA . GLU B 1 376 ? 18.391 2.752 9.164 1 94.81 376 GLU B CA 1
ATOM 7570 C C . GLU B 1 376 ? 17.281 2.213 8.25 1 94.81 376 GLU B C 1
ATOM 7572 O O . GLU B 1 376 ? 17.516 1.263 7.5 1 94.81 376 GLU B O 1
ATOM 7577 N N . ILE B 1 377 ? 16.125 2.781 8.344 1 96.62 377 ILE B N 1
ATOM 7578 C CA . ILE B 1 377 ? 15 2.365 7.516 1 96.62 377 ILE B CA 1
ATOM 7579 C C . ILE B 1 377 ? 15.328 2.611 6.047 1 96.62 377 ILE B C 1
ATOM 7581 O O . ILE B 1 377 ? 15.047 1.768 5.191 1 96.62 377 ILE B O 1
ATOM 7585 N N . SER B 1 378 ? 15.891 3.758 5.738 1 92.56 378 SER B N 1
ATOM 7586 C CA . SER B 1 378 ? 16.266 4.059 4.363 1 92.56 378 SER B CA 1
ATOM 7587 C C . SER B 1 378 ? 17.25 3.016 3.824 1 92.56 378 SER B C 1
ATOM 7589 O O . SER B 1 378 ? 17.078 2.529 2.703 1 92.56 378 SER B O 1
ATOM 7591 N N . ALA B 1 379 ? 18.203 2.662 4.609 1 91.94 379 ALA B N 1
ATOM 7592 C CA . ALA B 1 379 ? 19.203 1.69 4.191 1 91.94 379 ALA B CA 1
ATOM 7593 C C . ALA B 1 379 ? 18.594 0.305 4.016 1 91.94 379 ALA B C 1
ATOM 7595 O O . ALA B 1 379 ? 18.844 -0.367 3.01 1 91.94 379 ALA B O 1
ATOM 7596 N N . SER B 1 380 ? 17.75 -0.091 4.949 1 95.69 380 SER B N 1
ATOM 7597 C CA . SER B 1 380 ? 17.219 -1.446 4.973 1 95.69 380 SER B CA 1
ATOM 7598 C C . SER B 1 380 ? 16.094 -1.612 3.949 1 95.69 380 SER B C 1
ATOM 7600 O O . SER B 1 380 ? 15.75 -2.736 3.574 1 95.69 380 SER B O 1
ATOM 7602 N N . SER B 1 381 ? 15.469 -0.544 3.512 1 96.75 381 SER B N 1
ATOM 7603 C CA . SER B 1 381 ? 14.344 -0.591 2.582 1 96.75 381 SER B CA 1
ATOM 7604 C C . SER B 1 381 ? 14.766 -0.183 1.177 1 96.75 381 SER B C 1
ATOM 7606 O O . SER B 1 381 ? 13.938 -0.111 0.267 1 96.75 381 SER B O 1
ATOM 7608 N N . ASN B 1 382 ? 16.016 0.042 1.027 1 94.94 382 ASN B N 1
ATOM 7609 C CA . ASN B 1 382 ? 16.516 0.561 -0.24 1 94.94 382 ASN B CA 1
ATOM 7610 C C . ASN B 1 382 ? 15.844 1.879 -0.613 1 94.94 382 ASN B C 1
ATOM 7612 O O . ASN B 1 382 ? 15.328 2.025 -1.723 1 94.94 382 ASN B O 1
ATOM 7616 N N . SER B 1 383 ? 15.75 2.842 0.407 1 92.06 383 SER B N 1
ATOM 7617 C CA . SER B 1 383 ? 15.398 4.25 0.245 1 92.06 383 SER B CA 1
ATOM 7618 C C . SER B 1 383 ? 13.898 4.43 0.039 1 92.06 383 SER B C 1
ATOM 7620 O O . SER B 1 383 ? 13.469 5.133 -0.878 1 92.06 383 SER B O 1
ATOM 7622 N N . VAL B 1 384 ? 13.086 3.777 0.882 1 95.69 384 VAL B N 1
ATOM 7623 C CA . VAL B 1 384 ? 11.648 4.008 0.854 1 95.69 384 VAL B CA 1
ATOM 7624 C C . VAL B 1 384 ? 11.352 5.484 1.094 1 95.69 384 VAL B C 1
ATOM 7626 O O . VAL B 1 384 ? 12.078 6.156 1.833 1 95.69 384 VAL B O 1
ATOM 7629 N N . ASP B 1 385 ? 10.32 6.012 0.438 1 93.06 385 ASP B N 1
ATOM 7630 C CA . ASP B 1 385 ? 9.875 7.387 0.648 1 93.06 385 ASP B CA 1
ATOM 7631 C C . ASP B 1 385 ? 9.047 7.5 1.928 1 93.06 385 ASP B C 1
ATOM 7633 O O . ASP B 1 385 ? 7.98 6.891 2.043 1 93.06 385 ASP B O 1
ATOM 7637 N N . PHE B 1 386 ? 9.453 8.297 2.861 1 94.31 386 PHE B N 1
ATOM 7638 C CA . PHE B 1 386 ? 8.781 8.43 4.148 1 94.31 386 PHE B CA 1
ATOM 7639 C C . PHE B 1 386 ? 7.449 9.148 3.988 1 94.31 386 PHE B C 1
ATOM 7641 O O . PHE B 1 386 ? 6.625 9.156 4.906 1 94.31 386 PHE B O 1
ATOM 7648 N N . TYR B 1 387 ? 7.18 9.727 2.871 1 93.25 387 TYR B N 1
ATOM 7649 C CA . TYR B 1 387 ? 5.953 10.492 2.674 1 93.25 387 TYR B CA 1
ATOM 7650 C C . TYR B 1 387 ? 4.969 9.727 1.796 1 93.25 387 TYR B C 1
ATOM 7652 O O . TYR B 1 387 ? 3.83 10.164 1.602 1 93.25 387 TYR B O 1
ATOM 7660 N N . ASN B 1 388 ? 5.367 8.656 1.258 1 94.38 388 ASN B N 1
ATOM 7661 C CA . ASN B 1 388 ? 4.594 7.656 0.528 1 94.38 388 ASN B CA 1
ATOM 7662 C C . ASN B 1 388 ? 5.316 6.312 0.48 1 94.38 388 ASN B C 1
ATOM 7664 O O . ASN B 1 388 ? 6.18 6.098 -0.371 1 94.38 388 ASN B O 1
ATOM 7668 N N . PHE B 1 389 ? 4.941 5.391 1.277 1 96.62 389 PHE B N 1
ATOM 7669 C CA . PHE B 1 389 ? 5.754 4.199 1.485 1 96.62 389 PHE B CA 1
ATOM 7670 C C . PHE B 1 389 ? 5.633 3.246 0.3 1 96.62 389 PHE B C 1
ATOM 7672 O O . PHE B 1 389 ? 6.266 2.189 0.279 1 96.62 389 PHE B O 1
ATOM 7679 N N . LEU B 1 390 ? 4.871 3.564 -0.782 1 95.81 390 LEU B N 1
ATOM 7680 C CA . LEU B 1 390 ? 4.805 2.768 -2.002 1 95.81 390 LEU B CA 1
ATOM 7681 C C . LEU B 1 390 ? 5.859 3.221 -3.008 1 95.81 390 LEU B C 1
ATOM 7683 O O . LEU B 1 390 ? 6.035 2.594 -4.055 1 95.81 390 LEU B O 1
ATOM 7687 N N . GLN B 1 391 ? 6.59 4.301 -2.646 1 92.56 391 GLN B N 1
ATOM 7688 C CA . GLN B 1 391 ? 7.555 4.895 -3.564 1 92.56 391 GLN B CA 1
ATOM 7689 C C . GLN B 1 391 ? 8.953 4.93 -2.947 1 92.56 391 GLN B C 1
ATOM 7691 O O . GLN B 1 391 ? 9.109 4.668 -1.754 1 92.56 391 GLN B O 1
ATOM 7696 N N . ASP B 1 392 ? 9.953 5.207 -3.867 1 92.12 392 ASP B N 1
ATOM 7697 C CA . ASP B 1 392 ? 11.328 5.426 -3.426 1 92.12 392 ASP B CA 1
ATOM 7698 C C . ASP B 1 392 ? 11.617 6.914 -3.252 1 92.12 392 ASP B C 1
ATOM 7700 O O . ASP B 1 392 ? 11.016 7.75 -3.928 1 92.12 392 ASP B O 1
ATOM 7704 N N . SER B 1 393 ? 12.484 7.07 -2.293 1 86.5 393 SER B N 1
ATOM 7705 C CA . SER B 1 393 ? 12.969 8.438 -2.158 1 86.5 393 SER B CA 1
ATOM 7706 C C . SER B 1 393 ? 14.039 8.75 -3.201 1 86.5 393 SER B C 1
ATOM 7708 O O . SER B 1 393 ? 14.812 7.871 -3.582 1 86.5 393 SER B O 1
ATOM 7710 N N . ASP B 1 394 ? 13.984 9.805 -3.945 1 70.94 394 ASP B N 1
ATOM 7711 C CA . ASP B 1 394 ? 15.055 10.211 -4.852 1 70.94 394 ASP B CA 1
ATOM 7712 C C . ASP B 1 394 ? 16.312 10.617 -4.078 1 70.94 394 ASP B C 1
ATOM 7714 O O . ASP B 1 394 ? 16.297 11.609 -3.344 1 70.94 394 ASP B O 1
ATOM 7718 N N . ILE B 1 395 ? 17.062 9.688 -3.686 1 60.47 395 ILE B N 1
ATOM 7719 C CA . ILE B 1 395 ? 18.234 10.062 -2.9 1 60.47 395 ILE B CA 1
ATOM 7720 C C . ILE B 1 395 ? 19.344 10.523 -3.832 1 60.47 395 ILE B C 1
ATOM 7722 O O . ILE B 1 395 ? 19.734 9.797 -4.75 1 60.47 395 ILE B O 1
ATOM 7726 N N . ASP B 1 396 ? 19.609 11.758 -3.756 1 58.47 396 ASP B N 1
ATOM 7727 C CA . ASP B 1 396 ? 20.703 12.297 -4.551 1 58.47 396 ASP B CA 1
ATOM 7728 C C . ASP B 1 396 ? 22.047 12.086 -3.852 1 58.47 396 ASP B C 1
ATOM 7730 O O . ASP B 1 396 ? 22.094 11.57 -2.732 1 58.47 396 ASP B O 1
ATOM 7734 N N . SER B 1 397 ? 22.984 12.273 -4.59 1 54.28 397 SER B N 1
ATOM 7735 C CA . SER B 1 397 ? 24.375 12.055 -4.184 1 54.28 397 SER B CA 1
ATOM 7736 C C . SER B 1 397 ? 24.688 12.789 -2.885 1 54.28 397 SER B C 1
ATOM 7738 O O . SER B 1 397 ? 25.422 12.266 -2.033 1 54.28 397 SER B O 1
ATOM 7740 N N . ASN B 1 398 ? 24.094 13.883 -2.668 1 55.53 398 ASN B N 1
ATOM 7741 C CA . ASN B 1 398 ? 24.391 14.656 -1.469 1 55.53 398 ASN B CA 1
ATOM 7742 C C . ASN B 1 398 ? 23.844 13.984 -0.214 1 55.53 398 ASN B C 1
ATOM 7744 O O . ASN B 1 398 ? 24.5 13.984 0.83 1 55.53 398 ASN B O 1
ATOM 7748 N N . SER B 1 399 ? 22.703 13.445 -0.377 1 61.59 399 SER B N 1
ATOM 7749 C CA . SER B 1 399 ? 22.125 12.719 0.753 1 61.59 399 SER B CA 1
ATOM 7750 C C . SER B 1 399 ? 22.953 11.484 1.1 1 61.59 399 SER B C 1
ATOM 7752 O O . SER B 1 399 ? 23.156 11.18 2.275 1 61.59 399 SER B O 1
ATOM 7754 N N . LEU B 1 400 ? 23.438 10.898 0.108 1 62.25 400 LEU B N 1
ATOM 7755 C CA . LEU B 1 400 ? 24.266 9.719 0.303 1 62.25 400 LEU B CA 1
ATOM 7756 C C . LEU B 1 400 ? 25.562 10.078 1.012 1 62.25 400 LEU B C 1
ATOM 7758 O O . LEU B 1 400 ? 26 9.359 1.911 1 62.25 400 LEU B O 1
ATOM 7762 N N . ASN B 1 401 ? 26.141 11.164 0.59 1 61.25 401 ASN B N 1
ATOM 7763 C CA . ASN B 1 401 ? 27.359 11.633 1.237 1 61.25 401 ASN B CA 1
ATOM 7764 C C . ASN B 1 401 ? 27.109 11.977 2.703 1 61.25 401 ASN B C 1
ATOM 7766 O O . ASN B 1 401 ? 27.938 11.648 3.564 1 61.25 401 ASN B O 1
ATOM 7770 N N . ALA B 1 402 ? 26.031 12.617 2.932 1 66.5 402 ALA B N 1
ATOM 7771 C CA . ALA B 1 402 ? 25.703 13 4.301 1 66.5 402 ALA B CA 1
ATOM 7772 C C . ALA B 1 402 ? 25.453 11.766 5.172 1 66.5 402 ALA B C 1
ATOM 7774 O O . ALA B 1 402 ? 25.828 11.742 6.344 1 66.5 402 ALA B O 1
ATOM 7775 N N . MET B 1 403 ? 24.953 10.805 4.621 1 63.38 403 MET B N 1
ATOM 7776 C CA . MET B 1 403 ? 24.719 9.547 5.332 1 63.38 403 MET B CA 1
ATOM 7777 C C . MET B 1 403 ? 26.031 8.875 5.688 1 63.38 403 MET B C 1
ATOM 7779 O O . MET B 1 403 ? 26.203 8.383 6.805 1 63.38 403 MET B O 1
ATOM 7783 N N . GLU B 1 404 ? 26.922 8.953 4.762 1 64.75 404 GLU B N 1
ATOM 7784 C CA . GLU B 1 404 ? 28.25 8.352 4.961 1 64.75 404 GLU B CA 1
ATOM 7785 C C . GLU B 1 404 ? 29.016 9.062 6.074 1 64.75 404 GLU B C 1
ATOM 7787 O O . GLU B 1 404 ? 29.797 8.438 6.793 1 64.75 404 GLU B O 1
ATOM 7792 N N . LEU B 1 405 ? 28.641 10.352 6.18 1 65.12 405 LEU B N 1
ATOM 7793 C CA . LEU B 1 405 ? 29.328 11.156 7.191 1 65.12 405 LEU B CA 1
ATOM 7794 C C . LEU B 1 405 ? 28.609 11.055 8.531 1 65.12 405 LEU B C 1
ATOM 7796 O O . LEU B 1 405 ? 29 11.703 9.508 1 65.12 405 LEU B O 1
ATOM 7800 N N . GLY B 1 406 ? 27.5 10.305 8.539 1 65.19 406 GLY B N 1
ATOM 7801 C CA . GLY B 1 406 ? 26.766 10.094 9.781 1 65.19 406 GLY B CA 1
ATOM 7802 C C . GLY B 1 406 ? 25.906 11.281 10.164 1 65.19 406 GLY B C 1
ATOM 7803 O O . GLY B 1 406 ? 25.531 11.43 11.328 1 65.19 406 GLY B O 1
ATOM 7804 N N . LEU B 1 407 ? 25.703 12.219 9.266 1 68.81 407 LEU B N 1
ATOM 7805 C CA . LEU B 1 407 ? 24.906 13.406 9.523 1 68.81 407 LEU B CA 1
ATOM 7806 C C . LEU B 1 407 ? 23.422 13.102 9.367 1 68.81 407 LEU B C 1
ATOM 7808 O O . LEU B 1 407 ? 22.75 13.664 8.484 1 68.81 407 LEU B O 1
ATOM 7812 N N . SER B 1 408 ? 22.859 12.352 10.273 1 70.69 408 SER B N 1
ATOM 7813 C CA . SER B 1 408 ? 21.516 11.773 10.164 1 70.69 408 SER B CA 1
ATOM 7814 C C . SER B 1 408 ? 20.438 12.852 10.188 1 70.69 408 SER B C 1
ATOM 7816 O O . SER B 1 408 ? 19.484 12.797 9.414 1 70.69 408 SER B O 1
ATOM 7818 N N . LYS B 1 409 ? 20.703 13.82 11.016 1 69.31 409 LYS B N 1
ATOM 7819 C CA . LYS B 1 409 ? 19.703 14.891 11.125 1 69.31 409 LYS B CA 1
ATOM 7820 C C . LYS B 1 409 ? 19.625 15.711 9.844 1 69.31 409 LYS B C 1
ATOM 7822 O O . LYS B 1 409 ? 18.547 16.016 9.359 1 69.31 409 LYS B O 1
ATOM 7827 N N . GLU B 1 410 ? 20.766 16.016 9.383 1 70.38 410 GLU B N 1
ATOM 7828 C CA . GLU B 1 410 ? 20.828 16.766 8.141 1 70.38 410 GLU B CA 1
ATOM 7829 C C . GLU B 1 410 ? 20.156 16.016 7 1 70.38 410 GLU B C 1
ATOM 7831 O O . GLU B 1 410 ? 19.422 16.609 6.199 1 70.38 410 GLU B O 1
ATOM 7836 N N . VAL B 1 411 ? 20.297 14.789 7.07 1 69.69 411 VAL B N 1
ATOM 7837 C CA . VAL B 1 411 ? 19.719 13.945 6.023 1 69.69 411 VAL B CA 1
ATOM 7838 C C . VAL B 1 411 ? 18.203 13.945 6.141 1 69.69 411 VAL B C 1
ATOM 7840 O O . VAL B 1 411 ? 17.5 14.055 5.133 1 69.69 411 VAL B O 1
ATOM 7843 N N . ALA B 1 412 ? 17.734 13.859 7.309 1 67.81 412 ALA B N 1
ATOM 7844 C CA . ALA B 1 412 ? 16.297 13.852 7.527 1 67.81 412 ALA B CA 1
ATOM 7845 C C . ALA B 1 412 ? 15.656 15.156 7.066 1 67.81 412 ALA B C 1
ATOM 7847 O O . ALA B 1 412 ? 14.617 15.148 6.402 1 67.81 412 ALA B O 1
ATOM 7848 N N . ILE B 1 413 ? 16.297 16.219 7.402 1 68.19 413 ILE B N 1
ATOM 7849 C CA . ILE B 1 413 ? 15.82 17.547 7.012 1 68.19 413 ILE B CA 1
ATOM 7850 C C . ILE B 1 413 ? 15.867 17.672 5.492 1 68.19 413 ILE B C 1
ATOM 7852 O O . ILE B 1 413 ? 14.93 18.203 4.883 1 68.19 413 ILE B O 1
ATOM 7856 N N . MET B 1 414 ? 16.891 17.172 4.984 1 66.88 414 MET B N 1
ATOM 7857 C CA . MET B 1 414 ? 17.047 17.234 3.533 1 66.88 414 MET B CA 1
ATOM 7858 C C . MET B 1 414 ? 15.984 16.391 2.83 1 66.88 414 MET B C 1
ATOM 7860 O O . MET B 1 414 ? 15.484 16.781 1.774 1 66.88 414 MET B O 1
ATOM 7864 N N . ARG B 1 415 ? 15.633 15.336 3.461 1 67.69 415 ARG B N 1
ATOM 7865 C CA . ARG B 1 415 ? 14.609 14.477 2.885 1 67.69 415 ARG B CA 1
ATOM 7866 C C . ARG B 1 415 ? 13.273 15.203 2.783 1 67.69 415 ARG B C 1
ATOM 7868 O O . ARG B 1 415 ? 12.594 15.125 1.757 1 67.69 415 ARG B O 1
ATOM 7875 N N . TYR B 1 416 ? 13.016 15.867 3.754 1 68.88 416 TYR B N 1
ATOM 7876 C CA . TYR B 1 416 ? 11.773 16.641 3.748 1 68.88 416 TYR B CA 1
ATOM 7877 C C . TYR B 1 416 ? 11.805 17.719 2.67 1 68.88 416 TYR B C 1
ATOM 7879 O O . TYR B 1 416 ? 10.859 17.844 1.888 1 68.88 416 TYR B O 1
ATOM 7887 N N . SER B 1 417 ? 12.898 18.375 2.674 1 65.25 417 SER B N 1
ATOM 7888 C CA . SER B 1 417 ? 13.07 19.438 1.692 1 65.25 417 SER B CA 1
ATOM 7889 C C . SER B 1 417 ? 12.992 18.906 0.268 1 65.25 417 SER B C 1
ATOM 7891 O O . SER B 1 417 ? 12.32 19.484 -0.586 1 65.25 417 SER B O 1
ATOM 7893 N N . LYS B 1 418 ? 13.633 17.828 0.104 1 65.12 418 LYS B N 1
ATOM 7894 C CA . LYS B 1 418 ? 13.688 17.25 -1.232 1 65.12 418 LYS B CA 1
ATOM 7895 C C . LYS B 1 418 ? 12.312 16.719 -1.652 1 65.12 418 LYS B C 1
ATOM 7897 O O . LYS B 1 418 ? 11.922 16.844 -2.814 1 65.12 418 LYS B O 1
ATOM 7902 N N . TYR B 1 419 ? 11.766 16.141 -0.748 1 64.69 419 TYR B N 1
ATOM 7903 C CA . TYR B 1 419 ? 10.422 15.664 -1.054 1 64.69 419 TYR B CA 1
ATOM 7904 C C . TYR B 1 419 ? 9.516 16.812 -1.474 1 64.69 419 TYR B C 1
ATOM 7906 O O . TYR B 1 419 ? 8.805 16.719 -2.475 1 64.69 419 TYR B O 1
ATOM 7914 N N . LEU B 1 420 ? 9.602 17.875 -0.746 1 62.25 420 LEU B N 1
ATOM 7915 C CA . LEU B 1 420 ? 8.789 19.047 -1.062 1 62.25 420 LEU B CA 1
ATOM 7916 C C . LEU B 1 420 ? 9.109 19.562 -2.463 1 62.25 420 LEU B C 1
ATOM 7918 O O . LEU B 1 420 ? 8.195 19.906 -3.221 1 62.25 420 LEU B O 1
ATOM 7922 N N . MET B 1 421 ? 10.383 19.391 -2.771 1 61.81 421 MET B N 1
ATOM 7923 C CA . MET B 1 421 ? 10.852 19.891 -4.062 1 61.81 421 MET B CA 1
ATOM 7924 C C . MET B 1 421 ? 10.43 18.953 -5.188 1 61.81 421 MET B C 1
ATOM 7926 O O . MET B 1 421 ? 10.117 19.406 -6.293 1 61.81 421 MET B O 1
ATOM 7930 N N . SER B 1 422 ? 10.484 17.672 -4.93 1 62.31 422 SER B N 1
ATOM 7931 C CA . SER B 1 422 ? 10.125 16.672 -5.945 1 62.31 422 SER B CA 1
ATOM 7932 C C . SER B 1 422 ? 8.656 16.797 -6.34 1 62.31 422 SER B C 1
ATOM 7934 O O . SER B 1 422 ? 8.289 16.5 -7.48 1 62.31 422 SER B O 1
ATOM 7936 N N . LYS B 1 423 ? 7.828 17.094 -5.453 1 57.53 423 LYS B N 1
ATOM 7937 C CA . LYS B 1 423 ? 6.414 17.266 -5.77 1 57.53 423 LYS B CA 1
ATOM 7938 C C . LYS B 1 423 ? 6.191 18.453 -6.703 1 57.53 423 LYS B C 1
ATOM 7940 O O . LYS B 1 423 ? 5.25 18.453 -7.5 1 57.53 423 LYS B O 1
ATOM 7945 N N . ILE B 1 424 ? 7.113 19.297 -6.691 1 54.75 424 ILE B N 1
ATOM 7946 C CA . ILE B 1 424 ? 7.062 20.484 -7.555 1 54.75 424 ILE B CA 1
ATOM 7947 C C . ILE B 1 424 ? 7.348 20.062 -9 1 54.75 424 ILE B C 1
ATOM 7949 O O . ILE B 1 424 ? 6.676 20.516 -9.93 1 54.75 424 ILE B O 1
ATOM 7953 N N . SER B 1 425 ? 8.406 19.203 -9.211 1 51.38 425 SER B N 1
ATOM 7954 C CA . SER B 1 425 ? 8.812 18.797 -10.547 1 51.38 425 SER B CA 1
ATOM 7955 C C . SER B 1 425 ? 7.719 17.984 -11.234 1 51.38 425 SER B C 1
ATOM 7957 O O . SER B 1 425 ? 7.523 18.109 -12.445 1 51.38 425 SER B O 1
ATOM 7959 N N . THR B 1 426 ? 7.129 17.109 -10.539 1 46.88 426 THR B N 1
ATOM 7960 C CA . THR B 1 426 ? 6.078 16.328 -11.164 1 46.88 426 THR B CA 1
ATOM 7961 C C . THR B 1 426 ? 4.953 17.234 -11.672 1 46.88 426 THR B C 1
ATOM 7963 O O . THR B 1 426 ? 4.223 16.859 -12.594 1 46.88 426 THR B O 1
ATOM 7966 N N . LEU B 1 427 ? 4.836 18.359 -11.023 1 47.19 427 LEU B N 1
ATOM 7967 C CA . LEU B 1 427 ? 3.787 19.281 -11.469 1 47.19 427 LEU B CA 1
ATOM 7968 C C . LEU B 1 427 ? 4.289 20.172 -12.594 1 47.19 427 LEU B C 1
ATOM 7970 O O . LEU B 1 427 ? 3.633 21.156 -12.953 1 47.19 427 LEU B O 1
ATOM 7974 N N . GLY B 1 428 ? 5.363 19.75 -13.367 1 43.34 428 GLY B N 1
ATOM 7975 C CA . GLY B 1 428 ? 5.875 20.312 -14.602 1 43.34 428 GLY B CA 1
ATOM 7976 C C . GLY B 1 428 ? 6.965 21.344 -14.375 1 43.34 428 GLY B C 1
ATOM 7977 O O . GLY B 1 428 ? 7.312 22.094 -15.289 1 43.34 428 GLY B O 1
ATOM 7978 N N . SER B 1 429 ? 7.258 21.766 -13.164 1 43.56 429 SER B N 1
ATOM 7979 C CA . SER B 1 429 ? 8.273 22.812 -13.109 1 43.56 429 SER B CA 1
ATOM 7980 C C . SER B 1 429 ? 9.656 22.219 -12.867 1 43.56 429 SER B C 1
ATOM 7982 O O . SER B 1 429 ? 9.781 21.109 -12.344 1 43.56 429 SER B O 1
ATOM 7984 N N . GLU B 1 430 ? 10.75 22.75 -13.414 1 47.09 430 GLU B N 1
ATOM 7985 C CA . GLU B 1 430 ? 12.148 22.438 -13.148 1 47.09 430 GLU B CA 1
ATOM 7986 C C . GLU B 1 430 ? 12.398 22.281 -11.648 1 47.09 430 GLU B C 1
ATOM 7988 O O . GLU B 1 430 ? 11.68 22.875 -10.836 1 47.09 430 GLU B O 1
ATOM 7993 N N . LYS B 1 431 ? 13.445 21.391 -11.055 1 50.44 431 LYS B N 1
ATOM 7994 C CA . LYS B 1 431 ? 13.797 21.031 -9.68 1 50.44 431 LYS B CA 1
ATOM 7995 C C . LYS B 1 431 ? 13.586 22.203 -8.734 1 50.44 431 LYS B C 1
ATOM 7997 O O . LYS B 1 431 ? 13.055 22.031 -7.633 1 50.44 431 LYS B O 1
ATOM 8002 N N . ASP B 1 432 ? 14.414 23.328 -8.758 1 55.88 432 ASP B N 1
ATOM 8003 C CA . ASP B 1 432 ? 14.641 24.453 -7.859 1 55.88 432 ASP B CA 1
ATOM 8004 C C . ASP B 1 432 ? 13.523 25.484 -7.973 1 55.88 432 ASP B C 1
ATOM 8006 O O . ASP B 1 432 ? 13.711 26.656 -7.645 1 55.88 432 ASP B O 1
ATOM 8010 N N . ASP B 1 433 ? 12.227 24.922 -8.016 1 75.19 433 ASP B N 1
ATOM 8011 C CA . ASP B 1 433 ? 11.289 25.812 -8.703 1 75.19 433 ASP B CA 1
ATOM 8012 C C . ASP B 1 433 ? 10.516 26.672 -7.699 1 75.19 433 ASP B C 1
ATOM 8014 O O . ASP B 1 433 ? 10.336 27.875 -7.91 1 75.19 433 ASP B O 1
ATOM 8018 N N . LEU B 1 434 ? 10.352 26.172 -6.355 1 86 434 LEU B N 1
ATOM 8019 C CA . LEU B 1 434 ? 9.516 27 -5.492 1 86 434 LEU B CA 1
ATOM 8020 C C . LEU B 1 434 ? 10.312 28.172 -4.926 1 86 434 LEU B C 1
ATOM 8022 O O . LEU B 1 434 ? 9.797 29.281 -4.836 1 86 434 LEU B O 1
ATOM 8026 N N . GLU B 1 435 ? 11.547 27.906 -4.594 1 89.81 435 GLU B N 1
ATOM 8027 C CA . GLU B 1 435 ? 12.398 28.953 -4.066 1 89.81 435 GLU B CA 1
ATOM 8028 C C . GLU B 1 435 ? 12.703 30 -5.133 1 89.81 435 GLU B C 1
ATOM 8030 O O . GLU B 1 435 ? 12.758 31.203 -4.836 1 89.81 435 GLU B O 1
ATOM 8035 N N . LYS B 1 436 ? 12.867 29.516 -6.336 1 89.5 436 LYS B N 1
ATOM 8036 C CA . LYS B 1 436 ? 13.047 30.453 -7.438 1 89.5 436 LYS B CA 1
ATOM 8037 C C . LYS B 1 436 ? 11.797 31.328 -7.629 1 89.5 436 LYS B C 1
ATOM 8039 O O . LYS B 1 436 ? 11.906 32.531 -7.879 1 89.5 436 LYS B O 1
ATOM 8044 N N . LEU B 1 437 ? 10.711 30.688 -7.469 1 91.31 437 LEU B N 1
ATOM 8045 C CA . LEU B 1 437 ? 9.445 31.391 -7.613 1 91.31 437 LEU B CA 1
ATOM 8046 C C . LEU B 1 437 ? 9.281 32.469 -6.531 1 91.31 437 LEU B C 1
ATOM 8048 O O . LEU B 1 437 ? 8.977 33.625 -6.828 1 91.31 437 LEU B O 1
ATOM 8052 N N . LEU B 1 438 ? 9.539 32.125 -5.266 1 95.38 438 LEU B N 1
ATOM 8053 C CA . LEU B 1 438 ? 9.258 33 -4.137 1 95.38 438 LEU B CA 1
ATOM 8054 C C . LEU B 1 438 ? 10.352 34.062 -3.975 1 95.38 438 LEU B C 1
ATOM 8056 O O . LEU B 1 438 ? 10.109 35.125 -3.412 1 95.38 438 LEU B O 1
ATOM 8060 N N . ASN B 1 439 ? 11.523 33.781 -4.449 1 95.62 439 ASN B N 1
ATOM 8061 C CA . ASN B 1 439 ? 12.586 34.781 -4.41 1 95.62 439 ASN B CA 1
ATOM 8062 C C . ASN B 1 439 ? 12.633 35.625 -5.691 1 95.62 439 ASN B C 1
ATOM 8064 O O . ASN B 1 439 ? 13.422 36.562 -5.801 1 95.62 439 ASN B O 1
ATOM 8068 N N . GLY B 1 440 ? 11.773 35.281 -6.641 1 94.19 440 GLY B N 1
ATOM 8069 C CA . GLY B 1 440 ? 11.703 35.969 -7.91 1 94.19 440 GLY B CA 1
ATOM 8070 C C . GLY B 1 440 ? 10.414 36.75 -8.078 1 94.19 440 GLY B C 1
ATOM 8071 O O . GLY B 1 440 ? 10.227 37.781 -7.434 1 94.19 440 GLY B O 1
ATOM 8072 N N . VAL B 1 441 ? 9.508 36.125 -8.875 1 94 441 VAL B N 1
ATOM 8073 C CA . VAL B 1 441 ? 8.312 36.875 -9.305 1 94 441 VAL B CA 1
ATOM 8074 C C . VAL B 1 441 ? 7.441 37.188 -8.094 1 94 441 VAL B C 1
ATOM 8076 O O . VAL B 1 441 ? 6.742 38.188 -8.078 1 94 441 VAL B O 1
ATOM 8079 N N . ILE B 1 442 ? 7.414 36.375 -7.109 1 95.44 442 ILE B N 1
ATOM 8080 C CA . ILE B 1 442 ? 6.559 36.594 -5.949 1 95.44 442 ILE B CA 1
ATOM 8081 C C . ILE B 1 442 ? 7.16 37.719 -5.078 1 95.44 442 ILE B C 1
ATOM 8083 O O . ILE B 1 442 ? 6.438 38.594 -4.582 1 95.44 442 ILE B O 1
ATOM 8087 N N . ARG B 1 443 ? 8.438 37.656 -4.848 1 95.94 443 ARG B N 1
ATOM 8088 C CA . ARG B 1 443 ? 9.109 38.688 -4.098 1 95.94 443 ARG B CA 1
ATOM 8089 C C . ARG B 1 443 ? 8.852 40.062 -4.723 1 95.94 443 ARG B C 1
ATOM 8091 O O . ARG B 1 443 ? 8.594 41.031 -4.016 1 95.94 443 ARG B O 1
ATOM 8098 N N . LYS B 1 444 ? 8.93 40.125 -6.039 1 94.38 444 LYS B N 1
ATOM 8099 C CA . LYS B 1 444 ? 8.688 41.375 -6.766 1 94.38 444 LYS B CA 1
ATOM 8100 C C . LYS B 1 444 ? 7.254 41.844 -6.578 1 94.38 444 LYS B C 1
ATOM 8102 O O . LYS B 1 444 ? 7 43.062 -6.5 1 94.38 444 LYS B O 1
ATOM 8107 N N . LYS B 1 445 ? 6.387 40.906 -6.535 1 93.44 445 LYS B N 1
ATOM 8108 C CA . LYS B 1 445 ? 4.977 41.219 -6.332 1 93.44 445 LYS B CA 1
ATOM 8109 C C . LYS B 1 445 ? 4.734 41.781 -4.934 1 93.44 445 LYS B C 1
ATOM 8111 O O . LYS B 1 445 ? 3.979 42.719 -4.766 1 93.44 445 LYS B O 1
ATOM 8116 N N . LEU B 1 446 ? 5.301 41.188 -3.9 1 95.5 446 LEU B N 1
ATOM 8117 C CA . LEU B 1 446 ? 5.027 41.531 -2.508 1 95.5 446 LEU B CA 1
ATOM 8118 C C . LEU B 1 446 ? 5.648 42.875 -2.146 1 95.5 446 LEU B C 1
ATOM 8120 O O . LEU B 1 446 ? 5.066 43.656 -1.376 1 95.5 446 LEU B O 1
ATOM 8124 N N . LYS B 1 447 ? 6.848 43.25 -2.553 1 94.31 447 LYS B N 1
ATOM 8125 C CA . LYS B 1 447 ? 7.559 44.5 -2.492 1 94.31 447 LYS B CA 1
ATOM 8126 C C . LYS B 1 447 ? 7.934 44.875 -1.055 1 94.31 447 LYS B C 1
ATOM 8128 O O . LYS B 1 447 ? 8.477 45.938 -0.795 1 94.31 447 LYS B O 1
ATOM 8133 N N . ILE B 1 448 ? 7.68 44.031 -0.103 1 95.44 448 ILE B N 1
ATOM 8134 C CA . ILE B 1 448 ? 7.891 44.438 1.284 1 95.44 448 ILE B CA 1
ATOM 8135 C C . ILE B 1 448 ? 8.992 43.594 1.906 1 95.44 448 ILE B C 1
ATOM 8137 O O . ILE B 1 448 ? 9.375 43.781 3.059 1 95.44 448 ILE B O 1
ATOM 8141 N N . ILE B 1 449 ? 9.484 42.594 1.219 1 97.06 449 ILE B N 1
ATOM 8142 C CA . ILE B 1 449 ? 10.477 41.688 1.77 1 97.06 449 ILE B CA 1
ATOM 8143 C C . ILE B 1 449 ? 11.82 42.406 1.9 1 97.06 449 ILE B C 1
ATOM 8145 O O . ILE B 1 449 ? 12.359 42.906 0.915 1 97.06 449 ILE B O 1
ATOM 8149 N N . PRO B 1 450 ? 12.344 42.406 3.105 1 96.5 450 PRO B N 1
ATOM 8150 C CA . PRO B 1 450 ? 13.641 43.062 3.266 1 96.5 450 PRO B CA 1
ATOM 8151 C C . PRO B 1 450 ? 14.727 42.438 2.391 1 96.5 450 PRO B C 1
ATOM 8153 O O . PRO B 1 450 ? 14.68 41.219 2.107 1 96.5 450 PRO B O 1
ATOM 8156 N N . GLU B 1 451 ? 15.727 43.188 2.025 1 94.5 451 GLU B N 1
ATOM 8157 C CA . GLU B 1 451 ? 16.781 42.75 1.114 1 94.5 451 GLU B CA 1
ATOM 8158 C C . GLU B 1 451 ? 17.594 41.594 1.706 1 94.5 451 GLU B C 1
ATOM 8160 O O . GLU B 1 451 ? 18.062 40.719 0.977 1 94.5 451 GLU B O 1
ATOM 8165 N N . ASN B 1 452 ? 17.703 41.562 2.963 1 93.56 452 ASN B N 1
ATOM 8166 C CA . ASN B 1 452 ? 18.547 40.562 3.607 1 93.56 452 ASN B CA 1
ATOM 8167 C C . ASN B 1 452 ? 17.781 39.281 3.926 1 93.56 452 ASN B C 1
ATOM 8169 O O . ASN B 1 452 ? 18.297 38.406 4.602 1 93.56 452 ASN B O 1
ATOM 8173 N N . VAL B 1 453 ? 16.562 39.219 3.537 1 96.69 453 VAL B N 1
ATOM 8174 C CA . VAL B 1 453 ? 15.758 38.031 3.768 1 96.69 453 VAL B CA 1
ATOM 8175 C C . VAL B 1 453 ? 15.609 37.25 2.467 1 96.69 453 VAL B C 1
ATOM 8177 O O . VAL B 1 453 ? 15.172 37.812 1.451 1 96.69 453 VAL B O 1
ATOM 8180 N N . THR B 1 454 ? 16.078 36.031 2.467 1 95.62 454 THR B N 1
ATOM 8181 C CA . THR B 1 454 ? 15.922 35.125 1.339 1 95.62 454 THR B CA 1
ATOM 8182 C C . THR B 1 454 ? 14.969 34 1.693 1 95.62 454 THR B C 1
ATOM 8184 O O . THR B 1 454 ? 15.117 33.344 2.736 1 95.62 454 THR B O 1
ATOM 8187 N N . TYR B 1 455 ? 14.086 33.75 0.851 1 95.5 455 TYR B N 1
ATOM 8188 C CA . TYR B 1 455 ? 13.094 32.688 1.081 1 95.5 455 TYR B CA 1
ATOM 8189 C C . TYR B 1 455 ? 13.719 31.312 0.949 1 95.5 455 TYR B C 1
ATOM 8191 O O . TYR B 1 455 ? 14.43 31.047 -0.022 1 95.5 455 TYR B O 1
ATOM 8199 N N . GLU B 1 456 ? 13.398 30.469 1.903 1 90.62 456 GLU B N 1
ATOM 8200 C CA . GLU B 1 456 ? 13.695 29.047 1.864 1 90.62 456 GLU B CA 1
ATOM 8201 C C . GLU B 1 456 ? 12.461 28.219 2.195 1 90.62 456 GLU B C 1
ATOM 8203 O O . GLU B 1 456 ? 11.672 28.578 3.066 1 90.62 456 GLU B O 1
ATOM 8208 N N . VAL B 1 457 ? 12.359 27.094 1.493 1 89.12 457 VAL B N 1
ATOM 8209 C CA . VAL B 1 457 ? 11.188 26.234 1.691 1 89.12 457 VAL B CA 1
ATOM 8210 C C . VAL B 1 457 ? 11.227 25.625 3.092 1 89.12 457 VAL B C 1
ATOM 8212 O O . VAL B 1 457 ? 10.18 25.484 3.734 1 89.12 457 VAL B O 1
ATOM 8215 N N . GLN B 1 458 ? 12.406 25.25 3.535 1 91.06 458 GLN B N 1
ATOM 8216 C CA . GLN B 1 458 ? 12.656 24.656 4.848 1 91.06 458 GLN B CA 1
ATOM 8217 C C . GLN B 1 458 ? 13.828 25.328 5.543 1 91.06 458 GLN B C 1
ATOM 8219 O O . GLN B 1 458 ? 14.93 25.406 4.984 1 91.06 458 GLN B O 1
ATOM 8224 N N . SER B 1 459 ? 13.531 25.812 6.75 1 93 459 SER B N 1
ATOM 8225 C CA . SER B 1 459 ? 14.586 26.469 7.516 1 93 459 SER B CA 1
ATOM 8226 C C . SER B 1 459 ? 15.336 25.469 8.398 1 93 459 SER B C 1
ATOM 8228 O O . SER B 1 459 ? 14.758 24.906 9.328 1 93 459 SER B O 1
ATOM 8230 N N . TRP B 1 460 ? 16.578 25.375 8.164 1 88.81 460 TRP B N 1
ATOM 8231 C CA . TRP B 1 460 ? 17.406 24.516 8.992 1 88.81 460 TRP B CA 1
ATOM 8232 C C . TRP B 1 460 ? 17.594 25.094 10.383 1 88.81 460 TRP B C 1
ATOM 8234 O O . TRP B 1 460 ? 17.609 24.375 11.375 1 88.81 460 TRP B O 1
ATOM 8244 N N . GLU B 1 461 ? 17.75 26.391 10.484 1 93.06 461 GLU B N 1
ATOM 8245 C CA . GLU B 1 461 ? 17.969 27.078 11.758 1 93.06 461 GLU B CA 1
ATOM 8246 C C . GLU B 1 461 ? 16.781 26.875 12.703 1 93.06 461 GLU B C 1
ATOM 8248 O O . GLU B 1 461 ? 16.969 26.641 13.898 1 93.06 461 GLU B O 1
ATOM 8253 N N . VAL B 1 462 ? 15.609 26.969 12.109 1 95.25 462 VAL B N 1
ATOM 8254 C CA . VAL B 1 462 ? 14.406 26.797 12.914 1 95.25 462 VAL B CA 1
ATOM 8255 C C . VAL B 1 462 ? 14.336 25.359 13.43 1 95.25 462 VAL B C 1
ATOM 8257 O O . VAL B 1 462 ? 14.016 25.141 14.602 1 95.25 462 VAL B O 1
ATOM 8260 N N . PHE B 1 463 ? 14.633 24.406 12.586 1 92.75 463 PHE B N 1
ATOM 8261 C CA . PHE B 1 463 ? 14.617 23.016 13.023 1 92.75 463 PHE B CA 1
ATOM 8262 C C . PHE B 1 463 ? 15.602 22.781 14.164 1 92.75 463 PHE B C 1
ATOM 8264 O O . PHE B 1 463 ? 15.266 22.156 15.172 1 92.75 463 PHE B O 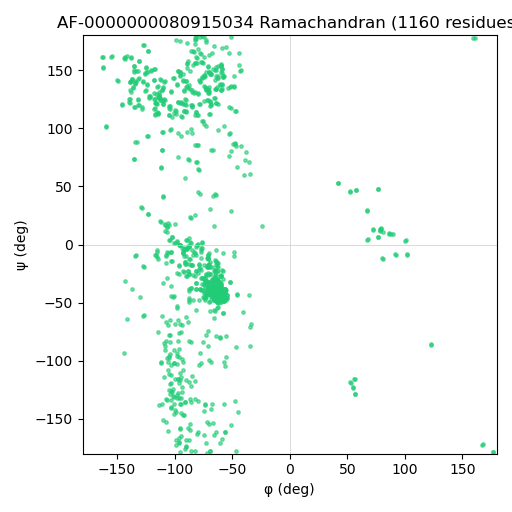1
ATOM 8271 N N . GLU B 1 464 ? 16.781 23.328 13.969 1 92.12 464 GLU B N 1
ATOM 8272 C CA . GLU B 1 464 ? 17.828 23.172 14.977 1 92.12 464 GLU B CA 1
ATOM 8273 C C . GLU B 1 464 ? 17.406 23.797 16.312 1 92.12 464 GLU B C 1
ATOM 8275 O O . GLU B 1 464 ? 17.719 23.266 17.375 1 92.12 464 GLU B O 1
ATOM 8280 N N . SER B 1 465 ? 16.75 24.859 16.203 1 95.75 465 SER B N 1
ATOM 8281 C CA . SER B 1 465 ? 16.344 25.562 17.422 1 95.75 465 SER B CA 1
ATOM 8282 C C . SER B 1 465 ? 15.258 24.812 18.172 1 95.75 465 SER B C 1
ATOM 8284 O O . SER B 1 465 ? 15.07 25.031 19.375 1 95.75 465 SER B O 1
ATOM 8286 N N . LEU B 1 466 ? 14.547 23.891 17.484 1 96.5 466 LEU B N 1
ATOM 8287 C CA . LEU B 1 466 ? 13.422 23.203 18.094 1 96.5 466 LEU B CA 1
ATOM 8288 C C . LEU B 1 466 ? 13.734 21.719 18.281 1 96.5 466 LEU B C 1
ATOM 8290 O O . LEU B 1 466 ? 12.828 20.906 18.484 1 96.5 466 LEU B O 1
ATOM 8294 N N . VAL B 1 467 ? 14.984 21.344 18.281 1 94.81 467 VAL B N 1
ATOM 8295 C CA . VAL B 1 467 ? 15.438 19.953 18.344 1 94.81 467 VAL B CA 1
ATOM 8296 C C . VAL B 1 467 ? 14.953 19.312 19.641 1 94.81 467 VAL B C 1
ATOM 8298 O O . VAL B 1 467 ? 14.578 18.141 19.656 1 94.81 467 VAL B O 1
ATOM 8301 N N . THR B 1 468 ? 14.906 20.062 20.734 1 96.94 468 THR B N 1
ATOM 8302 C CA . THR B 1 468 ? 14.508 19.516 22.031 1 96.94 468 THR B CA 1
ATOM 8303 C C . THR B 1 468 ? 13.008 19.266 22.078 1 96.94 468 THR B C 1
ATOM 8305 O O . THR B 1 468 ? 12.547 18.312 22.703 1 96.94 468 THR B O 1
ATOM 8308 N N . ASP B 1 469 ? 12.227 20.016 21.359 1 97.62 469 ASP B N 1
ATOM 8309 C CA . ASP B 1 469 ? 10.773 19.906 21.406 1 97.62 469 ASP B CA 1
ATOM 8310 C C . ASP B 1 469 ? 10.258 18.922 20.359 1 97.62 469 ASP B C 1
ATOM 8312 O O . ASP B 1 469 ? 9.125 18.438 20.453 1 97.62 469 ASP B O 1
ATOM 8316 N N . PHE B 1 470 ? 11.055 18.594 19.406 1 97 470 PHE B N 1
ATOM 8317 C CA . PHE B 1 470 ? 10.641 17.844 18.219 1 97 470 PHE B CA 1
ATOM 8318 C C . PHE B 1 470 ? 9.992 16.516 18.609 1 97 470 PHE B C 1
ATOM 8320 O O . PHE B 1 470 ? 8.961 16.141 18.062 1 97 470 PHE B O 1
ATOM 8327 N N . MET B 1 471 ? 10.523 15.844 19.609 1 98.25 471 MET B N 1
ATOM 8328 C CA . MET B 1 471 ? 10.055 14.5 19.922 1 98.25 471 MET B CA 1
ATOM 8329 C C . MET B 1 471 ? 9.07 14.523 21.094 1 98.25 471 MET B C 1
ATOM 8331 O O . MET B 1 471 ? 8.562 13.484 21.5 1 98.25 471 MET B O 1
ATOM 8335 N N . LYS B 1 472 ? 8.758 15.695 21.641 1 97.94 472 LYS B N 1
ATOM 8336 C CA . LYS B 1 472 ? 7.801 15.773 22.75 1 97.94 472 LYS B CA 1
ATOM 8337 C C . LYS B 1 472 ? 6.379 15.531 22.25 1 97.94 472 LYS B C 1
ATOM 8339 O O . LYS B 1 472 ? 5.957 16.109 21.234 1 97.94 472 LYS B O 1
ATOM 8344 N N . PRO B 1 473 ? 5.609 14.664 22.969 1 98 473 PRO B N 1
ATOM 8345 C CA . PRO B 1 473 ? 4.227 14.438 22.547 1 98 473 PRO B CA 1
ATOM 8346 C C . PRO B 1 473 ? 3.299 15.594 22.938 1 98 473 PRO B C 1
ATOM 8348 O O . PRO B 1 473 ? 3.627 16.391 23.812 1 98 473 PRO B O 1
ATOM 8351 N N . ARG B 1 474 ? 2.17 15.758 22.25 1 98.44 474 ARG B N 1
ATOM 8352 C CA . ARG B 1 474 ? 1.159 16.766 22.531 1 98.44 474 ARG B CA 1
ATOM 8353 C C . ARG B 1 474 ? -0.228 16.141 22.641 1 98.44 474 ARG B C 1
ATOM 8355 O O . ARG B 1 474 ? -1.225 16.766 22.266 1 98.44 474 ARG B O 1
ATOM 8362 N N . ILE B 1 475 ? -0.321 14.922 23.094 1 98.69 475 ILE B N 1
ATOM 8363 C CA . ILE B 1 475 ? -1.587 14.211 23.25 1 98.69 475 ILE B CA 1
ATOM 8364 C C . ILE B 1 475 ? -2.445 14.914 24.297 1 98.69 475 ILE B C 1
ATOM 8366 O O . ILE B 1 475 ? -3.662 15.023 24.141 1 98.69 475 ILE B O 1
ATOM 8370 N N . SER B 1 476 ? -1.819 15.414 25.391 1 98.19 476 SER B N 1
ATOM 8371 C CA . SER B 1 476 ? -2.541 16.062 26.484 1 98.19 476 SER B CA 1
ATOM 8372 C C . SER B 1 476 ? -3.246 17.328 26 1 98.19 476 SER B C 1
ATOM 8374 O O . SER B 1 476 ? -4.336 17.656 26.469 1 98.19 476 SER B O 1
ATOM 8376 N N . GLU B 1 477 ? -2.613 18.047 25.109 1 98.5 477 GLU B N 1
ATOM 8377 C CA . GLU B 1 477 ? -3.232 19.25 24.547 1 98.5 477 GLU B CA 1
ATOM 8378 C C . GLU B 1 477 ? -4.477 18.906 23.734 1 98.5 477 GLU B C 1
ATOM 8380 O O . GLU B 1 477 ? -5.477 19.625 23.781 1 98.5 477 GLU B O 1
ATOM 8385 N N . VAL B 1 478 ? -4.43 17.781 23 1 98.88 478 VAL B N 1
ATOM 8386 C CA . VAL B 1 478 ? -5.605 17.328 22.266 1 98.88 478 VAL B CA 1
ATOM 8387 C C . VAL B 1 478 ? -6.723 16.969 23.234 1 98.88 478 VAL B C 1
ATOM 8389 O O . VAL B 1 478 ? -7.879 17.359 23.031 1 98.88 478 VAL B O 1
ATOM 8392 N N . ASP B 1 479 ? -6.375 16.328 24.344 1 98.56 479 ASP B N 1
ATOM 8393 C CA . ASP B 1 479 ? -7.324 15.969 25.391 1 98.56 479 ASP B CA 1
ATOM 8394 C C . ASP B 1 479 ? -7.996 17.219 25.969 1 98.56 479 ASP B C 1
ATOM 8396 O O . ASP B 1 479 ? -9.219 17.234 26.156 1 98.56 479 ASP B O 1
ATOM 8400 N N . GLU B 1 480 ? -7.199 18.156 26.266 1 98.56 480 GLU B N 1
ATOM 8401 C CA . GLU B 1 480 ? -7.707 19.375 26.875 1 98.56 480 GLU B CA 1
ATOM 8402 C C . GLU B 1 480 ? -8.664 20.109 25.938 1 98.56 480 GLU B C 1
ATOM 8404 O O . GLU B 1 480 ? -9.695 20.625 26.359 1 98.56 480 GLU B O 1
ATOM 8409 N N . LEU B 1 481 ? -8.312 20.156 24.672 1 98.81 481 LEU B N 1
ATOM 8410 C CA . LEU B 1 481 ? -9.188 20.781 23.688 1 98.81 481 LEU B CA 1
ATOM 8411 C C . LEU B 1 481 ? -10.539 20.094 23.641 1 98.81 481 LEU B C 1
ATOM 8413 O O . LEU B 1 481 ? -11.586 20.75 23.641 1 98.81 481 LEU B O 1
ATOM 8417 N N . LEU B 1 482 ? -10.5 18.766 23.594 1 98.81 482 LEU B N 1
ATOM 8418 C CA . LEU B 1 482 ? -11.734 18 23.547 1 98.81 482 LEU B CA 1
ATOM 8419 C C . LEU B 1 482 ? -12.57 18.219 24.797 1 98.81 482 LEU B C 1
ATOM 8421 O O . LEU B 1 482 ? -13.789 18.406 24.719 1 98.81 482 LEU B O 1
ATOM 8425 N N . GLU B 1 483 ? -11.953 18.297 25.922 1 98.25 483 GLU B N 1
ATOM 8426 C CA . GLU B 1 483 ? -12.633 18.516 27.188 1 98.25 483 GLU B CA 1
ATOM 8427 C C . GLU B 1 483 ? -13.281 19.891 27.25 1 98.25 483 GLU B C 1
ATOM 8429 O O . GLU B 1 483 ? -14.336 20.078 27.844 1 98.25 483 GLU B O 1
ATOM 8434 N N . LEU B 1 484 ? -12.633 20.859 26.609 1 98.06 484 LEU B N 1
ATOM 8435 C CA . LEU B 1 484 ? -13.133 22.234 26.594 1 98.06 484 LEU B CA 1
ATOM 8436 C C . LEU B 1 484 ? -14.219 22.406 25.547 1 98.06 484 LEU B C 1
ATOM 8438 O O . LEU B 1 484 ? -14.742 23.516 25.359 1 98.06 484 LEU B O 1
ATOM 8442 N N . GLY B 1 485 ? -14.5 21.312 24.812 1 97.94 485 GLY B N 1
ATOM 8443 C CA . GLY B 1 485 ? -15.602 21.328 23.875 1 97.94 485 GLY B CA 1
ATOM 8444 C C . GLY B 1 485 ? -15.195 21.797 22.484 1 97.94 485 GLY B C 1
ATOM 8445 O O . GLY B 1 485 ? -16.047 22.047 21.641 1 97.94 485 GLY B O 1
ATOM 8446 N N . VAL B 1 486 ? -13.906 21.953 22.25 1 98.56 486 VAL B N 1
ATOM 8447 C CA . VAL B 1 486 ? -13.414 22.375 20.953 1 98.56 486 VAL B CA 1
ATOM 8448 C C . VAL B 1 486 ? -13.523 21.219 19.953 1 98.56 486 VAL B C 1
ATOM 8450 O O . VAL B 1 486 ? -13.234 20.078 20.297 1 98.56 486 VAL B O 1
ATOM 8453 N N . ASN B 1 487 ? -14.023 21.516 18.703 1 98.62 487 ASN B N 1
ATOM 8454 C CA . ASN B 1 487 ? -14.031 20.516 17.641 1 98.62 487 ASN B CA 1
ATOM 8455 C C . ASN B 1 487 ? -12.617 20.188 17.172 1 98.62 487 ASN B C 1
ATOM 8457 O O . ASN B 1 487 ? -11.875 21.062 16.75 1 98.62 487 ASN B O 1
ATOM 8461 N N . VAL B 1 488 ? -12.227 18.922 17.297 1 98.94 488 VAL B N 1
ATOM 8462 C CA . VAL B 1 488 ? -10.93 18.453 16.828 1 98.94 488 VAL B CA 1
ATOM 8463 C C . VAL B 1 488 ? -11.125 17.406 15.734 1 98.94 488 VAL B C 1
ATOM 8465 O O . VAL B 1 488 ? -11.82 16.406 15.93 1 98.94 488 VAL B O 1
ATOM 8468 N N . THR B 1 489 ? -10.586 17.641 14.57 1 98.94 489 THR B N 1
ATOM 8469 C CA . THR B 1 489 ? -10.609 16.703 13.461 1 98.94 489 THR B CA 1
ATOM 8470 C C . THR B 1 489 ? -9.203 16.188 13.164 1 98.94 489 THR B C 1
ATOM 8472 O O . THR B 1 489 ? -8.273 16.969 12.992 1 98.94 489 THR B O 1
ATOM 8475 N N . VAL B 1 490 ? -9.07 14.914 13.188 1 98.88 490 VAL B N 1
ATOM 8476 C CA . VAL B 1 490 ? -7.836 14.266 12.758 1 98.88 490 VAL B CA 1
ATOM 8477 C C . VAL B 1 490 ? -8.023 13.664 11.367 1 98.88 490 VAL B C 1
ATOM 8479 O O . VAL B 1 490 ? -9.055 13.047 11.086 1 98.88 490 VAL B O 1
ATOM 8482 N N . TYR B 1 491 ? -7.117 13.883 10.438 1 98.81 491 TYR B N 1
ATOM 8483 C CA . TYR B 1 491 ? -7.18 13.203 9.141 1 98.81 491 TYR B CA 1
ATOM 8484 C C . TYR B 1 491 ? -5.797 12.742 8.695 1 98.81 491 TYR B C 1
ATOM 8486 O O . TYR B 1 491 ? -4.797 13.414 8.969 1 98.81 491 TYR B O 1
ATOM 8494 N N . ASN B 1 492 ? -5.715 11.602 8.117 1 98.75 492 ASN B N 1
ATOM 8495 C CA . ASN B 1 492 ? -4.449 10.977 7.75 1 98.75 492 ASN B CA 1
ATOM 8496 C C . ASN B 1 492 ? -4.527 10.32 6.375 1 98.75 492 ASN B C 1
ATOM 8498 O O . ASN B 1 492 ? -5.547 9.727 6.023 1 98.75 492 ASN B O 1
ATOM 8502 N N . GLY B 1 493 ? -3.414 10.508 5.637 1 98.62 493 GLY B N 1
ATOM 8503 C CA . GLY B 1 493 ? -3.258 9.758 4.398 1 98.62 493 GLY B CA 1
ATOM 8504 C C . GLY B 1 493 ? -2.865 8.312 4.617 1 98.62 493 GLY B C 1
ATOM 8505 O O . GLY B 1 493 ? -2.043 8.008 5.484 1 98.62 493 GLY B O 1
ATOM 8506 N N . GLN B 1 494 ? -3.348 7.465 3.811 1 98.56 494 GLN B N 1
ATOM 8507 C CA . GLN B 1 494 ? -3.211 6.016 3.926 1 98.56 494 GLN B CA 1
ATOM 8508 C C . GLN B 1 494 ? -1.748 5.594 3.816 1 98.56 494 GLN B C 1
ATOM 8510 O O . GLN B 1 494 ? -1.304 4.688 4.527 1 98.56 494 GLN B O 1
ATOM 8515 N N . VAL B 1 495 ? -1.047 6.199 2.902 1 98.06 495 VAL B N 1
ATOM 8516 C CA . VAL B 1 495 ? 0.251 5.625 2.561 1 98.06 495 VAL B CA 1
ATOM 8517 C C . VAL B 1 495 ? 1.368 6.52 3.098 1 98.06 495 VAL B C 1
ATOM 8519 O O . VAL B 1 495 ? 2.516 6.418 2.658 1 98.06 495 VAL B O 1
ATOM 8522 N N . ASP B 1 496 ? 0.991 7.398 4.043 1 97.75 496 ASP B N 1
ATOM 8523 C CA . ASP B 1 496 ? 1.984 8.18 4.773 1 97.75 496 ASP B CA 1
ATOM 8524 C C . ASP B 1 496 ? 2.775 7.301 5.738 1 97.75 496 ASP B C 1
ATOM 8526 O O . ASP B 1 496 ? 2.193 6.539 6.512 1 97.75 496 ASP B O 1
ATOM 8530 N N . LEU B 1 497 ? 4.062 7.504 5.68 1 98.12 497 LEU B N 1
ATOM 8531 C CA . LEU B 1 497 ? 4.875 6.727 6.609 1 98.12 497 LEU B CA 1
ATOM 8532 C C . LEU B 1 497 ? 5.293 7.57 7.809 1 98.12 497 LEU B C 1
ATOM 8534 O O . LEU B 1 497 ? 5.273 7.094 8.945 1 98.12 497 LEU B O 1
ATOM 8538 N N . ILE B 1 498 ? 5.742 8.789 7.625 1 97.06 498 ILE B N 1
ATOM 8539 C CA . ILE B 1 498 ? 6.328 9.617 8.672 1 97.06 498 ILE B CA 1
ATOM 8540 C C . ILE B 1 498 ? 5.309 9.828 9.797 1 97.06 498 ILE B C 1
ATOM 8542 O O . ILE B 1 498 ? 5.633 9.672 10.977 1 97.06 498 ILE B O 1
ATOM 8546 N N . CYS B 1 499 ? 4.141 10.211 9.398 1 98.38 499 CYS B N 1
ATOM 8547 C CA . CYS B 1 499 ? 2.998 10.266 10.305 1 98.38 499 CYS B CA 1
ATOM 8548 C C . CYS B 1 499 ? 1.959 9.211 9.938 1 98.38 499 CYS B C 1
ATOM 8550 O O . CYS B 1 499 ? 0.821 9.547 9.602 1 98.38 499 CYS B O 1
ATOM 8552 N N . ALA B 1 500 ? 2.35 8 10.102 1 98.75 500 ALA B N 1
ATOM 8553 C CA . ALA B 1 500 ? 1.555 6.867 9.633 1 98.75 500 ALA B CA 1
ATOM 8554 C C . ALA B 1 500 ? 0.205 6.812 10.344 1 98.75 500 ALA B C 1
ATOM 8556 O O . ALA B 1 500 ? 0.112 7.105 11.539 1 98.75 500 ALA B O 1
ATOM 8557 N N . THR B 1 501 ? -0.821 6.41 9.57 1 98.69 501 THR B N 1
ATOM 8558 C CA . THR B 1 501 ? -2.146 6.258 10.164 1 98.69 501 THR B CA 1
ATOM 8559 C C . THR B 1 501 ? -2.104 5.305 11.352 1 98.69 501 THR B C 1
ATOM 8561 O O . THR B 1 501 ? -2.793 5.516 12.352 1 98.69 501 THR B O 1
ATOM 8564 N N . LYS B 1 502 ? -1.309 4.25 11.219 1 98.25 502 LYS B N 1
ATOM 8565 C CA . LYS B 1 502 ? -1.124 3.295 12.305 1 98.25 502 LYS B CA 1
ATOM 8566 C C . LYS B 1 502 ? -0.679 3.996 13.586 1 98.25 502 LYS B C 1
ATOM 8568 O O . LYS B 1 502 ? -1.204 3.719 14.664 1 98.25 502 LYS B O 1
ATOM 8573 N N . GLY B 1 503 ? 0.272 4.879 13.5 1 98.69 503 GLY B N 1
ATOM 8574 C CA . GLY B 1 503 ? 0.729 5.645 14.641 1 98.69 503 GLY B CA 1
ATOM 8575 C C . GLY B 1 503 ? -0.31 6.621 15.164 1 98.69 503 GLY B C 1
ATOM 8576 O O . GLY B 1 503 ? -0.44 6.816 16.375 1 98.69 503 GLY B O 1
ATOM 8577 N N . THR B 1 504 ? -1.055 7.238 14.289 1 98.75 504 THR B N 1
ATOM 8578 C CA . THR B 1 504 ? -2.105 8.172 14.672 1 98.75 504 THR B CA 1
ATOM 8579 C C . THR B 1 504 ? -3.195 7.469 15.477 1 98.75 504 THR B C 1
ATOM 8581 O O . THR B 1 504 ? -3.652 7.98 16.5 1 98.75 504 THR B O 1
ATOM 8584 N N . GLU B 1 505 ? -3.562 6.316 14.977 1 98.12 505 GLU B N 1
ATOM 8585 C CA . GLU B 1 505 ? -4.566 5.551 15.711 1 98.12 505 GLU B CA 1
ATOM 8586 C C . GLU B 1 505 ? -4.055 5.152 17.094 1 98.12 505 GLU B C 1
ATOM 8588 O O . GLU B 1 505 ? -4.824 5.109 18.062 1 98.12 505 GLU B O 1
ATOM 8593 N N . ALA B 1 506 ? -2.803 4.828 17.188 1 98.44 506 ALA B N 1
ATOM 8594 C CA . ALA B 1 506 ? -2.213 4.434 18.469 1 98.44 506 ALA B CA 1
ATOM 8595 C C . ALA B 1 506 ? -2.301 5.566 19.484 1 98.44 506 ALA B C 1
ATOM 8597 O O . ALA B 1 506 ? -2.705 5.348 20.641 1 98.44 506 ALA B O 1
ATOM 8598 N N . TRP B 1 507 ? -1.923 6.828 19.109 1 98.56 507 TRP B N 1
ATOM 8599 C CA . TRP B 1 507 ? -1.954 7.887 20.109 1 98.56 507 TRP B CA 1
ATOM 8600 C C . TRP B 1 507 ? -3.383 8.359 20.359 1 98.56 507 TRP B C 1
ATOM 8602 O O . TRP B 1 507 ? -3.707 8.812 21.469 1 98.56 507 TRP B O 1
ATOM 8612 N N . LEU B 1 508 ? -4.25 8.25 19.359 1 98.44 508 LEU B N 1
ATOM 8613 C CA . LEU B 1 508 ? -5.656 8.57 19.578 1 98.44 508 LEU B CA 1
ATOM 8614 C C . LEU B 1 508 ? -6.23 7.711 20.703 1 98.44 508 LEU B C 1
ATOM 8616 O O . LEU B 1 508 ? -7.012 8.195 21.531 1 98.44 508 LEU B O 1
ATOM 8620 N N . LYS B 1 509 ? -5.867 6.477 20.781 1 98 509 LYS B N 1
ATOM 8621 C CA . LYS B 1 509 ? -6.383 5.531 21.766 1 98 509 LYS B CA 1
ATOM 8622 C C . LYS B 1 509 ? -5.852 5.855 23.156 1 98 509 LYS B C 1
ATOM 8624 O O . LYS B 1 509 ? -6.355 5.332 24.156 1 98 509 LYS B O 1
ATOM 8629 N N . LYS B 1 510 ? -4.91 6.766 23.266 1 98.31 510 LYS B N 1
ATOM 8630 C CA . LYS B 1 510 ? -4.328 7.145 24.547 1 98.31 510 LYS B CA 1
ATOM 8631 C C . LYS B 1 510 ? -5.062 8.336 25.156 1 98.31 510 LYS B C 1
ATOM 8633 O O . LYS B 1 510 ? -4.777 8.742 26.281 1 98.31 510 LYS B O 1
ATOM 8638 N N . LEU B 1 511 ? -5.977 8.93 24.391 1 98.69 511 LEU B N 1
ATOM 8639 C CA . LEU B 1 511 ? -6.742 10.062 24.891 1 98.69 511 LEU B CA 1
ATOM 8640 C C . LEU B 1 511 ? -7.523 9.672 26.141 1 98.69 511 LEU B C 1
ATOM 8642 O O . LEU B 1 511 ? -7.977 8.531 26.266 1 98.69 511 LEU B O 1
ATOM 8646 N N . LYS B 1 512 ? -7.688 10.641 27.031 1 98.25 512 LYS B N 1
ATOM 8647 C CA . LYS B 1 512 ? -8.43 10.43 28.266 1 98.25 512 LYS B CA 1
ATOM 8648 C C . LYS B 1 512 ? -9.828 11.031 28.188 1 98.25 512 LYS B C 1
ATOM 8650 O O . LYS B 1 512 ? -10.648 10.852 29.078 1 98.25 512 LYS B O 1
ATOM 8655 N N . TRP B 1 513 ? -10.094 11.711 27.156 1 98.19 513 TRP B N 1
ATOM 8656 C CA . TRP B 1 513 ? -11.383 12.352 26.891 1 98.19 513 TRP B CA 1
ATOM 8657 C C . TRP B 1 513 ? -12.531 11.375 27.125 1 98.19 513 TRP B C 1
ATOM 8659 O O . TRP B 1 513 ? -12.477 10.227 26.672 1 98.19 513 TRP B O 1
ATOM 8669 N N . GLU B 1 514 ? -13.609 11.766 27.781 1 97.69 514 GLU B N 1
ATOM 8670 C CA . GLU B 1 514 ? -14.695 10.898 28.234 1 97.69 514 GLU B CA 1
ATOM 8671 C C . GLU B 1 514 ? -15.43 10.281 27.047 1 97.69 514 GLU B C 1
ATOM 8673 O O . GLU B 1 514 ? -16 9.195 27.172 1 97.69 514 GLU B O 1
ATOM 8678 N N . GLY B 1 515 ? -15.391 10.898 25.953 1 98.06 515 GLY B N 1
ATOM 8679 C CA . GLY B 1 515 ? -16.125 10.406 24.812 1 98.06 515 GLY B CA 1
ATOM 8680 C C . GLY B 1 515 ? -15.352 9.383 24 1 98.06 515 GLY B C 1
ATOM 8681 O O . GLY B 1 515 ? -15.867 8.828 23.031 1 98.06 515 GLY B O 1
ATOM 8682 N N . LEU B 1 516 ? -14.141 9.008 24.422 1 98.19 516 LEU B N 1
ATOM 8683 C CA . LEU B 1 516 ? -13.25 8.195 23.594 1 98.19 516 LEU B CA 1
ATOM 8684 C C . LEU B 1 516 ? -13.844 6.816 23.344 1 98.19 516 LEU B C 1
ATOM 8686 O O . LEU B 1 516 ? -13.852 6.332 22.219 1 98.19 516 LEU B O 1
ATOM 8690 N N . GLU B 1 517 ? -14.32 6.121 24.375 1 97.5 517 GLU B N 1
ATOM 8691 C CA . GLU B 1 517 ? -14.852 4.77 24.234 1 97.5 517 GLU B CA 1
ATOM 8692 C C . GLU B 1 517 ? -16 4.73 23.234 1 97.5 517 GLU B C 1
ATOM 8694 O O . GLU B 1 517 ? -16.062 3.836 22.391 1 97.5 517 GLU B O 1
ATOM 8699 N N . SER B 1 518 ? -16.891 5.703 23.344 1 97.88 518 SER B N 1
ATOM 8700 C CA . SER B 1 518 ? -18.016 5.785 22.422 1 97.88 518 SER B CA 1
ATOM 8701 C C . SER B 1 518 ? -17.547 6.062 21 1 97.88 518 SER B C 1
ATOM 8703 O O . SER B 1 518 ? -18.094 5.523 20.031 1 97.88 518 SER B O 1
ATOM 8705 N N . PHE B 1 519 ? -16.609 6.867 20.922 1 98.19 519 PHE B N 1
ATOM 8706 C CA . PHE B 1 519 ? -16.016 7.152 19.609 1 98.19 519 PHE B CA 1
ATOM 8707 C C . PHE B 1 519 ? -15.461 5.887 18.969 1 98.19 519 PHE B C 1
ATOM 8709 O O . PHE B 1 519 ? -15.68 5.625 17.797 1 98.19 519 PHE B O 1
ATOM 8716 N N . LEU B 1 520 ? -14.695 5.082 19.75 1 97 520 LEU B N 1
ATOM 8717 C CA . LEU B 1 520 ? -14.031 3.883 19.25 1 97 520 LEU B CA 1
ATOM 8718 C C . LEU B 1 520 ? -15.055 2.832 18.844 1 97 520 LEU B C 1
ATOM 8720 O O . LEU B 1 520 ? -14.789 2.018 17.953 1 97 520 LEU B O 1
ATOM 8724 N N . GLU B 1 521 ? -16.234 2.852 19.344 1 95 521 GLU B N 1
ATOM 8725 C CA . GLU B 1 521 ? -17.281 1.856 19.062 1 95 521 GLU B CA 1
ATOM 8726 C C . GLU B 1 521 ? -18.062 2.207 17.812 1 95 521 GLU B C 1
ATOM 8728 O O . GLU B 1 521 ? -18.75 1.353 17.25 1 95 521 GLU B O 1
ATOM 8733 N N . LYS B 1 522 ? -17.938 3.449 17.422 1 95.25 522 LYS B N 1
ATOM 8734 C CA . LYS B 1 522 ? -18.688 3.885 16.25 1 95.25 522 LYS B CA 1
ATOM 8735 C C . LYS B 1 522 ? -18.156 3.232 14.984 1 95.25 522 LYS B C 1
ATOM 8737 O O . LYS B 1 522 ? -16.953 2.98 14.867 1 95.25 522 LYS B O 1
ATOM 8742 N N . ASP B 1 523 ? -19.047 2.961 14.023 1 92.56 523 ASP B N 1
ATOM 8743 C CA . ASP B 1 523 ? -18.625 2.48 12.703 1 92.56 523 ASP B CA 1
ATOM 8744 C C . ASP B 1 523 ? -18.203 3.639 11.805 1 92.56 523 ASP B C 1
ATOM 8746 O O . ASP B 1 523 ? -18.609 4.781 12.023 1 92.56 523 ASP B O 1
ATOM 8750 N N . ARG B 1 524 ? -17.422 3.314 10.883 1 96.12 524 ARG B N 1
ATOM 8751 C CA . ARG B 1 524 ? -17 4.32 9.914 1 96.12 524 ARG B CA 1
ATOM 8752 C C . ARG B 1 524 ? -17.953 4.379 8.727 1 96.12 524 ARG B C 1
ATOM 8754 O O . ARG B 1 524 ? -18.641 3.4 8.43 1 96.12 524 ARG B O 1
ATOM 8761 N N . THR B 1 525 ? -17.969 5.484 8.094 1 96.69 525 THR B N 1
ATOM 8762 C CA . THR B 1 525 ? -18.719 5.668 6.859 1 96.69 525 THR B CA 1
ATOM 8763 C C . THR B 1 525 ? -17.781 5.941 5.688 1 96.69 525 THR B C 1
ATOM 8765 O O . THR B 1 525 ? -16.812 6.691 5.824 1 96.69 525 THR B O 1
ATOM 8768 N N . PRO B 1 526 ? -18.016 5.285 4.516 1 96.69 526 PRO B N 1
ATOM 8769 C CA . PRO B 1 526 ? -17.141 5.531 3.361 1 96.69 526 PRO B CA 1
ATOM 8770 C C . PRO B 1 526 ? -17.312 6.938 2.787 1 96.69 526 PRO B C 1
ATOM 8772 O O . PRO B 1 526 ? -18.391 7.52 2.869 1 96.69 526 PRO B O 1
ATOM 8775 N N . ILE B 1 527 ? -16.188 7.449 2.27 1 96.25 527 ILE B N 1
ATOM 8776 C CA . ILE B 1 527 ? -16.156 8.75 1.618 1 96.25 527 ILE B CA 1
ATOM 8777 C C . ILE B 1 527 ? -15.883 8.578 0.126 1 96.25 527 ILE B C 1
ATOM 8779 O O . ILE B 1 527 ? -15.07 7.727 -0.269 1 96.25 527 ILE B O 1
ATOM 8783 N N . TYR B 1 528 ? -16.562 9.438 -0.716 1 94.69 528 TYR B N 1
ATOM 8784 C CA . TYR B 1 528 ? -16.375 9.453 -2.162 1 94.69 528 TYR B CA 1
ATOM 8785 C C . TYR B 1 528 ? -16.047 10.867 -2.65 1 94.69 528 TYR B C 1
ATOM 8787 O O . TYR B 1 528 ? -16.062 11.82 -1.866 1 94.69 528 TYR B O 1
ATOM 8795 N N . CYS B 1 529 ? -15.688 10.984 -3.914 1 92.06 529 CYS B N 1
ATOM 8796 C CA . CYS B 1 529 ? -15.539 12.289 -4.562 1 92.06 529 CYS B CA 1
ATOM 8797 C C . CYS B 1 529 ? -16.531 12.445 -5.699 1 92.06 529 CYS B C 1
ATOM 8799 O O . CYS B 1 529 ? -16.375 11.852 -6.766 1 92.06 529 CYS B O 1
ATOM 8801 N N . GLY B 1 530 ? -17.438 13.305 -5.512 1 85.75 530 GLY B N 1
ATOM 8802 C CA . GLY B 1 530 ? -18.453 13.531 -6.531 1 85.75 530 GLY B CA 1
ATOM 8803 C C . GLY B 1 530 ? -19.188 12.266 -6.93 1 85.75 530 GLY B C 1
ATOM 8804 O O . GLY B 1 530 ? -19.703 11.547 -6.074 1 85.75 530 GLY B O 1
ATOM 8805 N N . SER B 1 531 ? -19.141 11.953 -8.242 1 86 531 SER B N 1
ATOM 8806 C CA . SER B 1 531 ? -19.859 10.805 -8.781 1 86 531 SER B CA 1
ATOM 8807 C C . SER B 1 531 ? -18.969 9.578 -8.883 1 86 531 SER B C 1
ATOM 8809 O O . SER B 1 531 ? -19.422 8.492 -9.227 1 86 531 SER B O 1
ATOM 8811 N N . ASP B 1 532 ? -17.766 9.844 -8.477 1 85.31 532 ASP B N 1
ATOM 8812 C CA . ASP B 1 532 ? -16.828 8.734 -8.492 1 85.31 532 ASP B CA 1
ATOM 8813 C C . ASP B 1 532 ? -17.188 7.691 -7.43 1 85.31 532 ASP B C 1
ATOM 8815 O O . ASP B 1 532 ? -17.25 8.008 -6.242 1 85.31 532 ASP B O 1
ATOM 8819 N N . LYS B 1 533 ? -17.391 6.469 -7.832 1 87.81 533 LYS B N 1
ATOM 8820 C CA . LYS B 1 533 ? -17.844 5.414 -6.934 1 87.81 533 LYS B CA 1
ATOM 8821 C C . LYS B 1 533 ? -16.656 4.727 -6.25 1 87.81 533 LYS B C 1
ATOM 8823 O O . LYS B 1 533 ? -16.859 3.852 -5.402 1 87.81 533 LYS B O 1
ATOM 8828 N N . THR B 1 534 ? -15.516 5.117 -6.555 1 91.44 534 THR B N 1
ATOM 8829 C CA . THR B 1 534 ? -14.328 4.578 -5.891 1 91.44 534 THR B CA 1
ATOM 8830 C C . THR B 1 534 ? -14.258 5.059 -4.445 1 91.44 534 THR B C 1
ATOM 8832 O O . THR B 1 534 ? -14.477 6.238 -4.164 1 91.44 534 THR B O 1
ATOM 8835 N N . THR B 1 535 ? -14.016 4.117 -3.533 1 96.12 535 THR B N 1
ATOM 8836 C CA . THR B 1 535 ? -13.852 4.488 -2.133 1 96.12 535 THR B CA 1
ATOM 8837 C C . THR B 1 535 ? -12.617 5.371 -1.948 1 96.12 535 THR B C 1
ATOM 8839 O O . THR B 1 535 ? -11.5 4.961 -2.266 1 96.12 535 THR B O 1
ATOM 8842 N N . LYS B 1 536 ? -12.812 6.578 -1.414 1 97.25 536 LYS B N 1
ATOM 8843 C CA . LYS B 1 536 ? -11.703 7.516 -1.275 1 97.25 536 LYS B CA 1
ATOM 8844 C C . LYS B 1 536 ? -11.273 7.648 0.184 1 97.25 536 LYS B C 1
ATOM 8846 O O . LYS B 1 536 ? -10.242 8.25 0.48 1 97.25 536 LYS B O 1
ATOM 8851 N N . GLY B 1 537 ? -12.047 7.098 1.041 1 97.69 537 GLY B N 1
ATOM 8852 C CA . GLY B 1 537 ? -11.688 7.156 2.449 1 97.69 537 GLY B CA 1
ATOM 8853 C C . GLY B 1 537 ? -12.82 6.742 3.371 1 97.69 537 GLY B C 1
ATOM 8854 O O . GLY B 1 537 ? -13.82 6.172 2.924 1 97.69 537 GLY B O 1
ATOM 8855 N N . PHE B 1 538 ? -12.625 6.922 4.648 1 98.5 538 PHE B N 1
ATOM 8856 C CA . PHE B 1 538 ? -13.609 6.637 5.684 1 98.5 538 PHE B CA 1
ATOM 8857 C C . PHE B 1 538 ? -13.672 7.773 6.699 1 98.5 538 PHE B C 1
ATOM 8859 O O . PHE B 1 538 ? -12.719 8.547 6.836 1 98.5 538 PHE B O 1
ATOM 8866 N N . PHE B 1 539 ? -14.852 7.898 7.332 1 98.12 539 PHE B N 1
ATOM 8867 C CA . PHE B 1 539 ? -15.117 8.977 8.273 1 98.12 539 PHE B CA 1
ATOM 8868 C C . PHE B 1 539 ? -15.828 8.445 9.516 1 98.12 539 PHE B C 1
ATOM 8870 O O . PHE B 1 539 ? -16.688 7.562 9.422 1 98.12 539 PHE B O 1
ATOM 8877 N N . LYS B 1 540 ? -15.336 8.914 10.625 1 96.88 540 LYS B N 1
ATOM 8878 C CA . LYS B 1 540 ? -15.961 8.617 11.914 1 96.88 540 LYS B CA 1
ATOM 8879 C C . LYS B 1 540 ? -16.031 9.867 12.789 1 96.88 540 LYS B C 1
ATOM 8881 O O . LYS B 1 540 ? -15.109 10.688 12.789 1 96.88 540 LYS B O 1
ATOM 8886 N N . SER B 1 541 ? -17.156 10 13.547 1 97.69 541 SER B N 1
ATOM 8887 C CA . SER B 1 541 ? -17.297 11.164 14.414 1 97.69 541 SER B CA 1
ATOM 8888 C C . SER B 1 541 ? -18.125 10.828 15.656 1 97.69 541 SER B C 1
ATOM 8890 O O . SER B 1 541 ? -19.031 9.992 15.594 1 97.69 541 SER B O 1
ATOM 8892 N N . TYR B 1 542 ? -17.75 11.336 16.719 1 98.31 542 TYR B N 1
ATOM 8893 C CA . TYR B 1 542 ? -18.516 11.328 17.969 1 98.31 542 TYR B CA 1
ATOM 8894 C C . TYR B 1 542 ? -18.297 12.602 18.766 1 98.31 542 TYR B C 1
ATOM 8896 O O . TYR B 1 542 ? -17.156 12.938 19.109 1 98.31 542 TYR B O 1
ATOM 8904 N N . LYS B 1 543 ? -19.422 13.352 19.016 1 98.06 543 LYS B N 1
ATOM 8905 C CA . LYS B 1 543 ? -19.344 14.656 19.656 1 98.06 543 LYS B CA 1
ATOM 8906 C C . LYS B 1 543 ? -18.359 15.57 18.953 1 98.06 543 LYS B C 1
ATOM 8908 O O . LYS B 1 543 ? -18.484 15.812 17.75 1 98.06 543 LYS B O 1
ATOM 8913 N N . ASN B 1 544 ? -17.281 16.031 19.609 1 98.56 544 ASN B N 1
ATOM 8914 C CA . ASN B 1 544 ? -16.422 17.031 19 1 98.56 544 ASN B CA 1
ATOM 8915 C C . ASN B 1 544 ? -15.109 16.422 18.516 1 98.56 544 ASN B C 1
ATOM 8917 O O . ASN B 1 544 ? -14.133 17.141 18.281 1 98.56 544 ASN B O 1
ATOM 8921 N N . LEU B 1 545 ? -15.078 15.055 18.359 1 98.81 545 LEU B N 1
ATOM 8922 C CA . LEU B 1 545 ? -13.93 14.391 17.75 1 98.81 545 LEU B CA 1
ATOM 8923 C C . LEU B 1 545 ? -14.305 13.766 16.406 1 98.81 545 LEU B C 1
ATOM 8925 O O . LEU B 1 545 ? -15.312 13.062 16.312 1 98.81 545 LEU B O 1
ATOM 8929 N N . GLN B 1 546 ? -13.555 14.078 15.406 1 98.56 546 GLN B N 1
ATOM 8930 C CA . GLN B 1 546 ? -13.711 13.516 14.07 1 98.56 546 GLN B CA 1
ATOM 8931 C C . GLN B 1 546 ? -12.398 12.906 13.57 1 98.56 546 GLN B C 1
ATOM 8933 O O . GLN B 1 546 ? -11.32 13.383 13.906 1 98.56 546 GLN B O 1
ATOM 8938 N N . PHE B 1 547 ? -12.516 11.844 12.773 1 98.69 547 PHE B N 1
ATOM 8939 C CA . PHE B 1 547 ? -11.336 11.219 12.172 1 98.69 547 PHE B CA 1
ATOM 8940 C C . PHE B 1 547 ? -11.617 10.812 10.734 1 98.69 547 PHE B C 1
ATOM 8942 O O . PHE B 1 547 ? -12.609 10.133 10.453 1 98.69 547 PHE B O 1
ATOM 8949 N N . TYR B 1 548 ? -10.766 11.281 9.789 1 98.75 548 TYR B N 1
ATOM 8950 C CA . TYR B 1 548 ? -10.82 10.922 8.375 1 98.75 548 TYR B CA 1
ATOM 8951 C C . TYR B 1 548 ? -9.633 10.055 7.992 1 98.75 548 TYR B C 1
ATOM 8953 O O . TYR B 1 548 ? -8.477 10.438 8.195 1 98.75 548 TYR B O 1
ATOM 8961 N N . TRP B 1 549 ? -9.875 8.867 7.5 1 98.69 549 TRP B N 1
ATOM 8962 C CA . TRP B 1 549 ? -8.891 8.062 6.785 1 98.69 549 TRP B CA 1
ATOM 8963 C C . TRP B 1 549 ? -8.938 8.344 5.285 1 98.69 549 TRP B C 1
ATOM 8965 O O . TRP B 1 549 ? -9.938 8.039 4.625 1 98.69 549 TRP B O 1
ATOM 8975 N N . ILE B 1 550 ? -7.91 8.898 4.738 1 98.75 550 ILE B N 1
ATOM 8976 C CA . ILE B 1 550 ? -7.949 9.258 3.326 1 98.75 550 ILE B CA 1
ATOM 8977 C C . ILE B 1 550 ? -7.125 8.266 2.514 1 98.75 550 ILE B C 1
ATOM 8979 O O . ILE B 1 550 ? -5.895 8.289 2.555 1 98.75 550 ILE B O 1
ATOM 8983 N N . LEU B 1 551 ? -7.801 7.453 1.697 1 98.38 551 LEU B N 1
ATOM 8984 C CA . LEU B 1 551 ? -7.145 6.414 0.912 1 98.38 551 LEU B CA 1
ATOM 8985 C C . LEU B 1 551 ? -6.383 7.016 -0.265 1 98.38 551 LEU B C 1
ATOM 8987 O O . LEU B 1 551 ? -6.828 8.008 -0.852 1 98.38 551 LEU B O 1
ATOM 8991 N N . GLY B 1 552 ? -5.23 6.379 -0.562 1 96.25 552 GLY B N 1
ATOM 8992 C CA . GLY B 1 552 ? -4.426 6.793 -1.702 1 96.25 552 GLY B CA 1
ATOM 8993 C C . GLY B 1 552 ? -3.551 7.996 -1.409 1 96.25 552 GLY B C 1
ATOM 8994 O O . GLY B 1 552 ? -2.625 8.297 -2.168 1 96.25 552 GLY B O 1
ATOM 8995 N N . ALA B 1 553 ? -3.775 8.68 -0.296 1 97.56 553 ALA B N 1
ATOM 8996 C CA . ALA B 1 553 ? -3.002 9.875 0.029 1 97.56 553 ALA B CA 1
ATOM 8997 C C . ALA B 1 553 ? -1.791 9.523 0.891 1 97.56 553 ALA B C 1
ATOM 8999 O O . ALA B 1 553 ? -1.873 8.664 1.77 1 97.56 553 ALA B O 1
ATOM 9000 N N . GLY B 1 554 ? -0.682 10.234 0.578 1 96.31 554 GLY B N 1
ATOM 9001 C CA . GLY B 1 554 ? 0.474 10.219 1.46 1 96.31 554 GLY B CA 1
ATOM 9002 C C . GLY B 1 554 ? 0.454 11.328 2.494 1 96.31 554 GLY B C 1
ATOM 9003 O O . GLY B 1 554 ? -0.576 11.578 3.125 1 96.31 554 GLY B O 1
ATOM 9004 N N . HIS B 1 555 ? 1.562 11.93 2.652 1 95.69 555 HIS B N 1
ATOM 9005 C CA . HIS B 1 555 ? 1.746 12.922 3.709 1 95.69 555 HIS B CA 1
ATOM 9006 C C . HIS B 1 555 ? 1.014 14.219 3.381 1 95.69 555 HIS B C 1
ATOM 9008 O O . HIS B 1 555 ? 0.621 14.961 4.285 1 95.69 555 HIS B O 1
ATOM 9014 N N . TYR B 1 556 ? 0.797 14.484 2.107 1 93.75 556 TYR B N 1
ATOM 9015 C CA . TYR B 1 556 ? 0.175 15.734 1.678 1 93.75 556 TYR B CA 1
ATOM 9016 C C . TYR B 1 556 ? -1.217 15.477 1.11 1 93.75 556 TYR B C 1
ATOM 9018 O O . TYR B 1 556 ? -1.417 15.531 -0.105 1 93.75 556 TYR B O 1
ATOM 9026 N N . VAL B 1 557 ? -2.119 15.359 2.008 1 97.56 557 VAL B N 1
ATOM 9027 C CA . VAL B 1 557 ? -3.48 14.93 1.706 1 97.56 557 VAL B CA 1
ATOM 9028 C C . VAL B 1 557 ? -4.121 15.898 0.715 1 97.56 557 VAL B C 1
ATOM 9030 O O . VAL B 1 557 ? -4.711 15.477 -0.282 1 97.56 557 VAL B O 1
ATOM 9033 N N . PRO B 1 558 ? -3.99 17.25 0.842 1 96.56 558 PRO B N 1
ATOM 9034 C CA . PRO B 1 558 ? -4.648 18.141 -0.107 1 96.56 558 PRO B CA 1
ATOM 9035 C C . PRO B 1 558 ? -4.094 18.016 -1.523 1 96.56 558 PRO B C 1
ATOM 9037 O O . PRO B 1 558 ? -4.812 18.266 -2.496 1 96.56 558 PRO B O 1
ATOM 9040 N N . THR B 1 559 ? -2.83 17.625 -1.574 1 92.31 559 THR B N 1
ATOM 9041 C CA . THR B 1 559 ? -2.201 17.484 -2.883 1 92.31 559 THR B CA 1
ATOM 9042 C C . THR B 1 559 ? -2.479 16.094 -3.471 1 92.31 559 THR B C 1
ATOM 9044 O O . THR B 1 559 ? -2.711 15.969 -4.676 1 92.31 559 THR B O 1
ATOM 9047 N N . ASP B 1 560 ? -2.494 15.109 -2.674 1 93.5 560 ASP B N 1
ATOM 9048 C CA . ASP B 1 560 ? -2.629 13.727 -3.125 1 93.5 560 ASP B CA 1
ATOM 9049 C C . ASP B 1 560 ? -4.078 13.406 -3.479 1 93.5 560 ASP B C 1
ATOM 9051 O O . ASP B 1 560 ? -4.34 12.633 -4.406 1 93.5 560 ASP B O 1
ATOM 9055 N N . GLU B 1 561 ? -4.969 13.93 -2.721 1 96.06 561 GLU B N 1
ATOM 9056 C CA . GLU B 1 561 ? -6.402 13.742 -2.93 1 96.06 561 GLU B CA 1
ATOM 9057 C C . GLU B 1 561 ? -7.16 15.062 -2.791 1 96.06 561 GLU B C 1
ATOM 9059 O O . GLU B 1 561 ? -7.934 15.242 -1.851 1 96.06 561 GLU B O 1
ATOM 9064 N N . PRO B 1 562 ? -7.02 15.914 -3.793 1 95.44 562 PRO B N 1
ATOM 9065 C CA . PRO B 1 562 ? -7.516 17.281 -3.68 1 95.44 562 PRO B CA 1
ATOM 9066 C C . PRO B 1 562 ? -9.039 17.359 -3.574 1 95.44 562 PRO B C 1
ATOM 9068 O O . PRO B 1 562 ? -9.57 18.156 -2.805 1 95.44 562 PRO B O 1
ATOM 9071 N N . CYS B 1 563 ? -9.75 16.484 -4.301 1 95.44 563 CYS B N 1
ATOM 9072 C CA . CYS B 1 563 ? -11.203 16.5 -4.281 1 95.44 563 CYS B CA 1
ATOM 9073 C C . CYS B 1 563 ? -11.734 16.125 -2.9 1 95.44 563 CYS B C 1
ATOM 9075 O O . CYS B 1 563 ? -12.578 16.844 -2.348 1 95.44 563 CYS B O 1
ATOM 9077 N N . VAL B 1 564 ? -11.211 15.109 -2.361 1 96.75 564 VAL B N 1
ATOM 9078 C CA . VAL B 1 564 ? -11.625 14.633 -1.047 1 96.75 564 VAL B CA 1
ATOM 9079 C C . VAL B 1 564 ? -11.25 15.656 0.021 1 96.75 564 VAL B C 1
ATOM 9081 O O . VAL B 1 564 ? -12.023 15.914 0.947 1 96.75 564 VAL B O 1
ATOM 9084 N N . ALA B 1 565 ? -10.109 16.234 -0.116 1 98.06 565 ALA B N 1
ATOM 9085 C CA . ALA B 1 565 ? -9.617 17.203 0.854 1 98.06 565 ALA B CA 1
ATOM 9086 C C . ALA B 1 565 ? -10.508 18.453 0.875 1 98.06 565 ALA B C 1
ATOM 9088 O O . ALA B 1 565 ? -10.781 19 1.941 1 98.06 565 ALA B O 1
ATOM 9089 N N . LEU B 1 566 ? -10.945 18.891 -0.276 1 97.56 566 LEU B N 1
ATOM 9090 C CA . LEU B 1 566 ? -11.805 20.062 -0.353 1 97.56 566 LEU B CA 1
ATOM 9091 C C . LEU B 1 566 ? -13.156 19.797 0.298 1 97.56 566 LEU B C 1
ATOM 9093 O O . LEU B 1 566 ? -13.672 20.625 1.052 1 97.56 566 LEU B O 1
ATOM 9097 N N . ASP B 1 567 ? -13.727 18.609 0.016 1 96.12 567 ASP B N 1
ATOM 9098 C CA . ASP B 1 567 ? -14.992 18.234 0.646 1 96.12 567 ASP B CA 1
ATOM 9099 C C . ASP B 1 567 ? -14.836 18.109 2.16 1 96.12 567 ASP B C 1
ATOM 9101 O O . ASP B 1 567 ? -15.719 18.531 2.912 1 96.12 567 ASP B O 1
ATOM 9105 N N . MET B 1 568 ? -13.773 17.547 2.564 1 97.69 568 MET B N 1
ATOM 9106 C CA . MET B 1 568 ? -13.477 17.359 3.982 1 97.69 568 MET B CA 1
ATOM 9107 C C . MET B 1 568 ? -13.398 18.703 4.703 1 97.69 568 MET B C 1
ATOM 9109 O O . MET B 1 568 ? -14.047 18.891 5.734 1 97.69 568 MET B O 1
ATOM 9113 N N . VAL B 1 569 ? -12.68 19.688 4.148 1 98.12 569 VAL B N 1
ATOM 9114 C CA . VAL B 1 569 ? -12.5 20.969 4.84 1 98.12 569 VAL B CA 1
ATOM 9115 C C . VAL B 1 569 ? -13.805 21.75 4.832 1 98.12 569 VAL B C 1
ATOM 9117 O O . VAL B 1 569 ? -14.117 22.469 5.785 1 98.12 569 VAL B O 1
ATOM 9120 N N . GLY B 1 570 ? -14.586 21.594 3.725 1 96.75 570 GLY B N 1
ATOM 9121 C CA . GLY B 1 570 ? -15.914 22.188 3.727 1 96.75 570 GLY B CA 1
ATOM 9122 C C . GLY B 1 570 ? -16.797 21.672 4.852 1 96.75 570 GLY B C 1
ATOM 9123 O O . GLY B 1 570 ? -17.5 22.453 5.5 1 96.75 570 GLY B O 1
ATOM 9124 N N . ALA B 1 571 ? -16.688 20.391 5.074 1 96.31 571 ALA B N 1
ATOM 9125 C CA . ALA B 1 571 ? -17.484 19.781 6.145 1 96.31 571 ALA B CA 1
ATOM 9126 C C . ALA B 1 571 ? -16.953 20.203 7.516 1 96.31 571 ALA B C 1
ATOM 9128 O O . ALA B 1 571 ? -17.734 20.516 8.414 1 96.31 571 ALA B O 1
ATOM 9129 N N . ILE B 1 572 ? -15.648 20.219 7.68 1 97.69 572 ILE B N 1
ATOM 9130 C CA . ILE B 1 572 ? -15.016 20.562 8.953 1 97.69 572 ILE B CA 1
ATOM 9131 C C . ILE B 1 572 ? -15.398 21.984 9.352 1 97.69 572 ILE B C 1
ATOM 9133 O O . ILE B 1 572 ? -15.719 22.25 10.516 1 97.69 572 ILE B O 1
ATOM 9137 N N . THR B 1 573 ? -15.414 22.875 8.336 1 97.12 573 THR B N 1
ATOM 9138 C CA . THR B 1 573 ? -15.625 24.281 8.617 1 97.12 573 THR B CA 1
ATOM 9139 C C . THR B 1 573 ? -17.109 24.641 8.531 1 97.12 573 THR B C 1
ATOM 9141 O O . THR B 1 573 ? -17.484 25.781 8.781 1 97.12 573 THR B O 1
ATOM 9144 N N . ARG B 1 574 ? -17.953 23.703 8.133 1 92.56 574 ARG B N 1
ATOM 9145 C CA . ARG B 1 574 ? -19.359 23.984 7.895 1 92.56 574 ARG B CA 1
ATOM 9146 C C . ARG B 1 574 ? -19.531 25.172 6.957 1 92.56 574 ARG B C 1
ATOM 9148 O O . ARG B 1 574 ? -20.297 26.094 7.25 1 92.56 574 ARG B O 1
ATOM 9155 N N . SER B 1 575 ? -18.766 25.141 5.949 1 94.31 575 SER B N 1
ATOM 9156 C CA . SER B 1 575 ? -18.781 26.234 4.984 1 94.31 575 SER B CA 1
ATOM 9157 C C . SER B 1 575 ? -20.156 26.391 4.352 1 94.31 575 SER B C 1
ATOM 9159 O O . SER B 1 575 ? -20.781 25.406 3.969 1 94.31 575 SER B O 1
ATOM 9161 N N . PRO B 1 576 ? -20.625 27.609 4.188 1 90.94 576 PRO B N 1
ATOM 9162 C CA . PRO B 1 576 ? -21.906 27.844 3.521 1 90.94 576 PRO B CA 1
ATOM 9163 C C . PRO B 1 576 ? -21.906 27.391 2.064 1 90.94 576 PRO B C 1
ATOM 9165 O O . PRO B 1 576 ? -22.969 27.219 1.467 1 90.94 576 PRO B O 1
ATOM 9168 N N . ALA B 1 577 ? -20.766 27.219 1.524 1 86.62 577 ALA B N 1
ATOM 9169 C CA . ALA B 1 577 ? -20.672 26.766 0.142 1 86.62 577 ALA B CA 1
ATOM 9170 C C . ALA B 1 577 ? -20.984 25.266 0.04 1 86.62 577 ALA B C 1
ATOM 9172 O O . ALA B 1 577 ? -21.266 24.766 -1.049 1 86.62 577 ALA B O 1
ATOM 9173 N N . THR B 1 578 ? -20.781 24.391 0.963 1 70.81 578 THR B N 1
ATOM 9174 C CA . THR B 1 578 ? -21.047 22.953 0.964 1 70.81 578 THR B CA 1
ATOM 9175 C C . THR B 1 578 ? -22.547 22.672 1.004 1 70.81 578 THR B C 1
ATOM 9177 O O . THR B 1 578 ? -23.016 21.672 0.459 1 70.81 578 THR B O 1
ATOM 9180 N N . LEU B 1 579 ? -23.359 23.453 1.707 1 54.03 579 LEU B N 1
ATOM 9181 C CA . LEU B 1 579 ? -24.797 23.266 1.935 1 54.03 579 LEU B CA 1
ATOM 9182 C C . LEU B 1 579 ? -25.594 23.516 0.654 1 54.03 579 LEU B C 1
ATOM 9184 O O . LEU B 1 579 ? -26.656 22.938 0.463 1 54.03 579 LEU B O 1
ATOM 9188 N N . ASN B 1 580 ? -25.094 24.266 -0.246 1 41.75 580 ASN B N 1
ATOM 9189 C CA . ASN B 1 580 ? -25.891 24.562 -1.435 1 41.75 580 ASN B CA 1
ATOM 9190 C C . ASN B 1 580 ? -25.766 23.453 -2.479 1 41.75 580 ASN B C 1
ATOM 9192 O O . ASN B 1 580 ? -26.266 23.578 -3.592 1 41.75 580 ASN B O 1
ATOM 9196 N N . ILE B 1 581 ? -24.906 22.5 -2.346 1 36.22 581 ILE B N 1
ATOM 9197 C CA . ILE B 1 581 ? -24.953 21.391 -3.301 1 36.22 581 ILE B CA 1
ATOM 9198 C C . ILE B 1 581 ? -25.984 20.359 -2.84 1 36.22 581 ILE B C 1
ATOM 9200 O O . ILE B 1 581 ? -25.938 19.203 -3.26 1 36.22 581 ILE B O 1
ATOM 9204 N N . GLN B 1 582 ? -26.641 20.406 -1.739 1 27.97 582 GLN B N 1
ATOM 9205 C CA . GLN B 1 582 ? -27.828 19.547 -1.673 1 27.97 582 GLN B CA 1
ATOM 9206 C C . GLN B 1 582 ? -28.812 19.906 -2.773 1 27.97 582 GLN B C 1
ATOM 9208 O O . GLN B 1 582 ? -29.094 21.094 -3.01 1 27.97 582 GLN B O 1
#

Foldseek 3Di:
DDDDDDDDPDDDDDDPDDDDDDDYDDDDDDDDDDDYDDDDDDDDDYDDDDYDDDDYDDDDDDDDDYDYYDDDYDDYDDDDDDDYDDDDDDDDDDDDDDDDDDDDDDDDDDDDDDDDDDDDDDDPDDDPPPDPDDPPPPPPPFDWDKDADPVRQKMWTWTCLDVQWIKIKIKGAAPQADDDPVAAAAEEEEFEAQLQFFCVFLVQAPFAHQHHLVRHGDPLHLSNFHIYMTIQPDAQHFLTHGPDLVPQDQALLVRLSSVLSVQLVVCVPPVSQLEHAYEYEYFAQRLSNQLSNVVVQVVCVVVVSHRHHHQFYEYELYLQAQLLQLLCQLVVCCVVVLAPPVLSVVSVVLSVVLVVCVVVLVQLVSLLSSLVSQLSSCVRRVAQQLQFRVDHQPDDPVLVVCVVVVVSVVNVSVSVQQVSQVSSVVVPDDRCRRQCVCQPPVCVVRVHRDPPGGGDSGRPSNCVSHSRVSNPHNLVSVLVCVVVQHAYEYEYEDRRRSSHPSSVVVSLCVHPHPCSVVQVPDDWDFDDFDPDPDGQWIWTDDRRYIYIYGYQGGSRCCNRPVRRVSLVVSVSSVGPSNVVVD/DDDPDDDPDDDDDDDDDDDPDDPDDDDDDDPDDDDDDDDDDDDDDDDPPDDYDDDDDDDDDDDDDYYDDDDDDDDDDDDDDDDDDDDDDDDDDDDDDDDDDDDDDDDDDDDPDDDDDDDDPDDDPPDPPPPPPDPPPPPPPFDWDKDADPVRQKMWTWTCLDVQWIKIKIKGAAPQADDDPVAAAAEEEEFEALLQFFCVFLVQAPFAHQHHLVRHGDPLHLSNFHIYMTIQPDAQHFLTHGPDLVPQDQALLVRLSSVLSVQLVVCVPPVSQLEHAYEYEYFAQRLSNQLSNVVVQVVCVVVVSHRHHHQFYEYELYLQAQLLQLLCQLVVCCVVVLAPPVLSVVSVVLSVVLVVCVVVLVQLVSLLSSLVSQLSSCVRRVAQQLQFRVDHQPDDPVLVVCVVVVVSNVSVSVSVQQVSQVSSVVVPDDRCRRQCVCQPPVCVVRVHRDPPGGGDSGRPSNCVSHSRVSNPHNLVSVLVCVVVQHAYEYEYEDRRRSSHPSSVVVSLCVHPHPCSVVQVPDDWDFDDFDPDPDGQWIWTDDRRYIYIYGYQGGSRCCNRPVRRVSLVVSVSSVGPSNVVVD

InterPro domains:
  IPR001563 Peptidase S10, serine carboxypeptidase [PF00450] (151-571)
  IPR001563 Peptidase S10, serine carboxypeptidase [PR00724] (218-230)
  IPR001563 Peptidase S10, serine carboxypeptidase [PR00724] (231-241)
  IPR001563 Peptidase S10, serine carboxypeptidase [PR00724] (266-291)
  IPR001563 Peptidase S10, serine carboxypeptidase [PR00724] (545-558)
  IPR001563 Peptidase S10, serine carboxypeptidase [PTHR11802] (155-562)
  IPR018202 Serine carboxypeptidase, serine active site [PS00131] (280-287)
  IPR029058 Alpha/Beta hydrolase fold [G3DSA:3.40.50.1820] (134-579)
  IPR029058 Alpha/Beta hydrolase fold [SSF53474] (151-575)

Solvent-accessible surface area (backbone atoms only — not comparable to full-atom values): 67233 Å² total; per-residue (Å²): 137,89,74,90,77,84,81,92,74,72,84,87,76,79,87,82,66,92,90,95,72,106,80,96,98,90,96,81,84,91,82,89,82,88,84,86,85,91,84,84,90,83,91,87,89,90,94,90,94,91,90,92,83,91,85,87,91,82,93,76,95,77,86,88,88,90,85,89,91,86,87,85,90,91,86,86,88,89,90,82,89,91,86,86,89,93,79,89,91,82,91,82,88,91,84,81,96,83,85,81,95,74,89,76,89,77,91,88,82,90,82,92,82,89,82,88,89,86,84,90,78,82,86,82,77,75,93,73,75,74,79,72,65,77,79,65,77,71,76,74,77,57,59,66,52,74,49,61,50,95,86,58,45,34,37,36,36,40,36,34,59,45,96,62,29,27,37,27,39,42,37,39,54,38,91,53,71,56,94,40,96,88,40,56,59,25,33,34,38,43,32,31,18,71,55,9,17,13,10,59,50,49,42,27,28,65,40,35,31,61,32,33,85,82,69,40,79,37,91,55,22,44,40,59,39,23,25,41,35,25,31,12,45,43,52,45,3,22,78,8,36,52,79,46,84,83,66,51,46,55,40,66,66,53,40,29,52,42,51,51,45,43,51,36,62,69,36,68,83,31,67,71,59,27,66,18,32,36,29,38,35,15,30,30,40,10,23,46,51,38,43,52,32,51,54,50,49,53,51,30,37,76,69,65,70,30,70,60,41,79,56,30,38,37,30,29,26,34,47,32,44,43,66,41,18,56,62,33,44,34,61,54,33,33,57,52,65,41,23,53,70,67,44,26,50,55,38,50,52,42,37,50,52,27,52,54,26,51,74,70,66,36,28,46,60,22,37,54,40,49,22,46,37,53,51,50,47,26,64,53,33,69,30,47,17,51,48,30,60,91,40,66,44,88,74,50,71,65,47,54,52,31,51,77,70,63,37,33,57,60,36,51,54,46,48,52,48,45,50,60,32,52,60,44,30,77,71,73,39,65,66,72,43,66,46,50,40,50,64,37,68,46,40,66,68,66,70,70,73,55,88,91,61,70,53,36,65,56,22,65,68,40,35,62,37,27,36,51,46,64,45,52,63,45,59,66,47,51,29,51,38,49,71,73,64,39,34,39,34,39,33,26,14,38,39,12,36,66,42,16,43,53,13,51,55,55,51,58,71,65,52,77,44,86,59,47,68,64,40,69,69,53,72,70,42,82,34,57,45,88,87,45,83,59,75,39,27,36,37,37,74,44,92,46,42,35,42,35,41,31,50,85,6,20,58,50,38,44,56,58,35,30,64,49,38,41,54,49,50,20,59,75,60,58,12,58,57,59,63,67,73,108,137,94,82,92,78,85,88,88,78,77,89,78,75,90,76,81,90,80,95,73,85,68,101,60,101,76,68,95,68,76,83,75,81,84,84,82,80,82,83,78,86,92,76,90,90,72,91,64,92,75,89,91,84,96,88,82,91,92,87,92,85,89,83,89,86,87,85,87,84,90,83,89,86,89,78,88,89,82,99,84,92,79,94,81,88,92,94,80,87,94,87,85,82,92,90,85,78,86,85,84,62,97,81,79,84,72,87,85,87,78,86,84,74,87,75,86,84,82,85,86,82,83,79,91,74,69,87,68,72,72,78,70,64,75,77,62,76,70,74,73,76,56,58,67,51,73,50,62,49,94,86,58,44,34,37,35,36,38,35,34,60,44,96,63,30,27,36,26,40,41,38,39,55,37,92,53,72,55,95,41,96,87,41,57,60,25,34,35,40,42,32,32,18,70,55,10,18,14,11,58,51,49,42,28,27,63,41,37,30,61,33,33,86,81,69,41,80,38,90,56,23,44,39,59,41,21,26,42,36,26,30,12,46,42,51,44,3,22,78,8,35,50,79,46,83,85,68,51,46,57,41,68,66,52,39,29,52,42,51,51,44,42,52,34,63,69,36,69,85,30,68,72,60,27,64,18,32,35,28,38,35,17,31,30,40,10,23,46,50,38,44,52,32,51,54,51,50,52,54,30,37,76,71,65,70,31,70,60,43,82,58,30,38,36,30,29,24,33,47,33,44,42,66,39,17,56,62,33,43,34,61,52,32,33,58,52,64,42,22,51,70,66,43,27,51,54,39,48,54,41,36,51,52,28,51,53,25,51,76,69,66,37,28,48,59,22,37,52,39,49,21,47,36,52,50,49,48,27,64,54,34,69,30,47,17,53,47,30,59,90,40,65,44,86,74,48,71,65,49,52,52,32,51,75,70,63,37,34,57,60,37,51,54,45,47,53,48,48,51,60,32,51,60,44,30,76,71,73,39,67,68,72,42,65,46,49,40,50,62,36,68,48,39,65,68,68,70,70,74,55,88,90,60,70,52,37,64,56,22,62,67,38,34,62,39,27,35,52,46,64,45,51,64,45,59,67,48,51,30,50,37,48,70,74,64,39,35,38,33,38,34,26,14,39,39,13,36,64,42,16,43,52,14,52,54,54,50,58,70,66,51,76,44,86,61,47,68,63,41,68,69,52,73,69,41,81,35,57,46,87,87,45,83,58,74,39,26,35,38,38,74,43,92,45,42,35,42,36,41,31,50,87,6,19,58,49,37,46,58,58,36,30,64,50,39,41,54,50,52,20,61,76,59,57,12,58,56,59,64,68,74,108